Protein 7N88 (pdb70)

Structure (mmCIF, N/CA/C/O backbone):
data_7N88
#
_entry.id   7N88
#
_cell.length_a   1.00
_cell.length_b   1.00
_cell.length_c   1.00
_cell.angle_alpha   90.00
_cell.angle_beta   90.00
_cell.angle_gamma   90.00
#
_symmetry.space_group_name_H-M   'P 1'
#
loop_
_entity.id
_entity.type
_entity.pdbx_description
1 polymer 'Lactoferrin-binding protein B'
2 polymer Lactotransferrin
3 non-polymer 'FE (III) ION'
4 non-polymer 'BICARBONATE ION'
#
loop_
_atom_site.group_PDB
_atom_site.id
_atom_site.type_symbol
_atom_site.label_atom_id
_atom_site.label_alt_id
_atom_site.label_comp_id
_atom_site.label_asym_id
_atom_site.label_entity_id
_atom_site.label_seq_id
_atom_site.pdbx_PDB_ins_code
_atom_site.Cartn_x
_atom_site.Cartn_y
_atom_site.Cartn_z
_atom_site.occupancy
_atom_site.B_iso_or_equiv
_atom_site.auth_seq_id
_atom_site.auth_comp_id
_atom_site.auth_asym_id
_atom_site.auth_atom_id
_atom_site.pdbx_PDB_model_num
ATOM 1 N N . VAL A 1 45 ? 142.532 163.372 175.758 1.00 52.07 42 VAL A N 1
ATOM 2 C CA . VAL A 1 45 ? 141.992 162.307 174.926 1.00 52.07 42 VAL A CA 1
ATOM 3 C C . VAL A 1 45 ? 140.704 161.783 175.541 1.00 52.07 42 VAL A C 1
ATOM 4 O O . VAL A 1 45 ? 140.126 160.798 175.082 1.00 52.07 42 VAL A O 1
ATOM 8 N N . ASN A 1 46 ? 140.257 162.457 176.592 1.00 62.29 43 ASN A N 1
ATOM 9 C CA . ASN A 1 46 ? 139.010 162.138 177.271 1.00 62.29 43 ASN A CA 1
ATOM 10 C C . ASN A 1 46 ? 138.133 163.381 177.368 1.00 62.29 43 ASN A C 1
ATOM 11 O O . ASN A 1 46 ? 137.601 163.727 178.424 1.00 62.29 43 ASN A O 1
ATOM 16 N N . ARG A 1 47 ? 137.989 164.081 176.238 1.00 58.27 44 ARG A N 1
ATOM 17 C CA . ARG A 1 47 ? 136.987 165.127 176.085 1.00 58.27 44 ARG A CA 1
ATOM 18 C C . ARG A 1 47 ? 135.775 164.509 175.394 1.00 58.27 44 ARG A C 1
ATOM 19 O O . ARG A 1 47 ? 135.719 164.451 174.160 1.00 58.27 44 ARG A O 1
ATOM 27 N N . PRO A 1 48 ? 134.789 164.047 176.155 1.00 44.57 45 PRO A N 1
ATOM 28 C CA . PRO A 1 48 ? 133.760 163.169 175.590 1.00 44.57 45 PRO A CA 1
ATOM 29 C C . PRO A 1 48 ? 132.848 163.894 174.614 1.00 44.57 45 PRO A C 1
ATOM 30 O O . PRO A 1 48 ? 132.780 165.124 174.576 1.00 44.57 45 PRO A O 1
ATOM 34 N N . ALA A 1 49 ? 132.130 163.101 173.820 1.00 34.05 46 ALA A N 1
ATOM 35 C CA . ALA A 1 49 ? 131.238 163.642 172.801 1.00 34.05 46 ALA A CA 1
ATOM 36 C C . ALA A 1 49 ? 130.239 162.571 172.372 1.00 34.05 46 ALA A C 1
ATOM 37 O O . ALA A 1 49 ? 130.134 161.504 172.985 1.00 34.05 46 ALA A O 1
ATOM 39 N N . VAL A 1 50 ? 129.510 162.867 171.302 1.00 32.91 47 VAL A N 1
ATOM 40 C CA . VAL A 1 50 ? 128.371 162.057 170.899 1.00 32.91 47 VAL A CA 1
ATOM 41 C C . VAL A 1 50 ? 128.791 160.837 170.095 1.00 32.91 47 VAL A C 1
ATOM 42 O O . VAL A 1 50 ? 128.124 159.802 170.151 1.00 32.91 47 VAL A O 1
ATOM 46 N N . GLY A 1 51 ? 129.887 160.921 169.357 1.00 25.24 48 GLY A N 1
ATOM 47 C CA . GLY A 1 51 ? 130.273 159.792 168.542 1.00 25.24 48 GLY A CA 1
ATOM 48 C C . GLY A 1 51 ? 131.678 159.892 168.004 1.00 25.24 48 GLY A C 1
ATOM 49 O O . GLY A 1 51 ? 132.065 160.913 167.431 1.00 25.24 48 GLY A O 1
ATOM 50 N N . ALA A 1 52 ? 132.444 158.824 168.169 1.00 14.03 49 ALA A N 1
ATOM 51 C CA . ALA A 1 52 ? 133.819 158.794 167.705 1.00 14.03 49 ALA A CA 1
ATOM 52 C C . ALA A 1 52 ? 134.001 157.688 166.683 1.00 14.03 49 ALA A C 1
ATOM 53 O O . ALA A 1 52 ? 133.148 156.813 166.514 1.00 14.03 49 ALA A O 1
ATOM 55 N N . ALA A 1 53 ? 135.142 157.739 166.011 1.00 12.60 50 ALA A N 1
ATOM 56 C CA . ALA A 1 53 ? 135.486 156.740 165.018 1.00 12.60 50 ALA A CA 1
ATOM 57 C C . ALA A 1 53 ? 136.962 156.823 164.678 1.00 12.60 50 ALA A C 1
ATOM 58 O O . ALA A 1 53 ? 137.454 157.877 164.276 1.00 12.60 50 ALA A O 1
ATOM 60 N N . MET A 1 54 ? 137.671 155.725 164.821 1.00 14.49 51 MET A N 1
ATOM 61 C CA . MET A 1 54 ? 139.048 155.688 164.376 1.00 14.49 51 MET A CA 1
ATOM 62 C C . MET A 1 54 ? 139.098 155.090 162.984 1.00 14.49 51 MET A C 1
ATOM 63 O O . MET A 1 54 ? 138.298 154.215 162.639 1.00 14.49 51 MET A O 1
ATOM 68 N N . ARG A 1 55 ? 140.041 155.573 162.182 1.00 16.71 52 ARG A N 1
ATOM 69 C CA . ARG A 1 55 ? 140.215 155.122 160.812 1.00 16.71 52 ARG A CA 1
ATOM 70 C C . ARG A 1 55 ? 141.356 154.127 160.746 1.00 16.71 52 ARG A C 1
ATOM 71 O O . ARG A 1 55 ? 142.370 154.291 161.427 1.00 16.71 52 ARG A O 1
ATOM 79 N N . LEU A 1 56 ? 141.184 153.107 159.908 1.00 12.94 53 LEU A N 1
ATOM 80 C CA . LEU A 1 56 ? 142.110 151.986 159.835 1.00 12.94 53 LEU A CA 1
ATOM 81 C C . LEU A 1 56 ? 143.516 152.496 159.574 1.00 12.94 53 LEU A C 1
ATOM 82 O O . LEU A 1 56 ? 143.697 153.629 159.124 1.00 12.94 53 LEU A O 1
ATOM 87 N N . LEU A 1 57 ? 144.518 151.683 159.860 1.00 13.74 54 LEU A N 1
ATOM 88 C CA . LEU A 1 57 ? 145.889 152.155 159.957 1.00 13.74 54 LEU A CA 1
ATOM 89 C C . LEU A 1 57 ? 146.714 151.523 158.847 1.00 13.74 54 LEU A C 1
ATOM 90 O O . LEU A 1 57 ? 147.367 150.504 159.059 1.00 13.74 54 LEU A O 1
ATOM 95 N N . ARG A 1 58 ? 146.714 152.150 157.673 1.00 14.86 55 ARG A N 1
ATOM 96 C CA . ARG A 1 58 ? 147.381 151.582 156.510 1.00 14.86 55 ARG A CA 1
ATOM 97 C C . ARG A 1 58 ? 148.867 151.891 156.570 1.00 14.86 55 ARG A C 1
ATOM 98 O O . ARG A 1 58 ? 149.263 153.058 156.603 1.00 14.86 55 ARG A O 1
ATOM 106 N N . ARG A 1 59 ? 149.684 150.852 156.574 1.00 12.73 56 ARG A N 1
ATOM 107 C CA . ARG A 1 59 ? 151.110 150.976 156.814 1.00 12.73 56 ARG A CA 1
ATOM 108 C C . ARG A 1 59 ? 151.875 151.014 155.496 1.00 12.73 56 ARG A C 1
ATOM 109 O O . ARG A 1 59 ? 151.572 150.260 154.569 1.00 12.73 56 ARG A O 1
ATOM 117 N N . ASN A 1 60 ? 152.883 151.889 155.427 1.00 15.41 57 ASN A N 1
ATOM 118 C CA . ASN A 1 60 ? 153.664 152.145 154.219 1.00 15.41 57 ASN A CA 1
ATOM 119 C C . ASN A 1 60 ? 154.604 150.985 153.926 1.00 15.41 57 ASN A C 1
ATOM 120 O O . ASN A 1 60 ? 155.732 150.952 154.422 1.00 15.41 57 ASN A O 1
ATOM 125 N N . THR A 1 61 ? 154.169 150.059 153.079 1.00 16.83 58 THR A N 1
ATOM 126 C CA . THR A 1 61 ? 154.882 148.813 152.804 1.00 16.83 58 THR A CA 1
ATOM 127 C C . THR A 1 61 ? 155.587 148.809 151.457 1.00 16.83 58 THR A C 1
ATOM 128 O O . THR A 1 61 ? 155.582 147.790 150.762 1.00 16.83 58 THR A O 1
ATOM 132 N N . ALA A 1 62 ? 156.195 149.918 151.053 1.00 17.84 59 ALA A N 1
ATOM 133 C CA . ALA A 1 62 ? 156.870 150.021 149.764 1.00 17.84 59 ALA A CA 1
ATOM 134 C C . ALA A 1 62 ? 158.367 149.968 150.004 1.00 17.84 59 ALA A C 1
ATOM 135 O O . ALA A 1 62 ? 158.938 150.887 150.594 1.00 17.84 59 ALA A O 1
ATOM 137 N N . PHE A 1 63 ? 159.003 148.899 149.537 1.00 24.97 60 PHE A N 1
ATOM 138 C CA . PHE A 1 63 ? 160.405 148.683 149.863 1.00 24.97 60 PHE A CA 1
ATOM 139 C C . PHE A 1 63 ? 161.279 149.805 149.331 1.00 24.97 60 PHE A C 1
ATOM 140 O O . PHE A 1 63 ? 161.909 150.530 150.104 1.00 24.97 60 PHE A O 1
ATOM 148 N N . HIS A 1 64 ? 161.325 149.963 148.012 1.00 31.58 61 HIS A N 1
ATOM 149 C CA . HIS A 1 64 ? 162.377 150.751 147.389 1.00 31.58 61 HIS A CA 1
ATOM 150 C C . HIS A 1 64 ? 162.379 152.174 147.918 1.00 31.58 61 HIS A C 1
ATOM 151 O O . HIS A 1 64 ? 161.334 152.739 148.246 1.00 31.58 61 HIS A O 1
ATOM 158 N N . ARG A 1 65 ? 163.575 152.747 148.008 1.00 47.38 62 ARG A N 1
ATOM 159 C CA . ARG A 1 65 ? 163.757 154.057 148.613 1.00 47.38 62 ARG A CA 1
ATOM 160 C C . ARG A 1 65 ? 162.942 155.113 147.864 1.00 47.38 62 ARG A C 1
ATOM 161 O O . ARG A 1 65 ? 162.536 154.926 146.717 1.00 47.38 62 ARG A O 1
ATOM 169 N N . GLU A 1 66 ? 162.673 156.227 148.548 1.00 46.84 63 GLU A N 1
ATOM 170 C CA . GLU A 1 66 ? 162.038 157.363 147.895 1.00 46.84 63 GLU A CA 1
ATOM 171 C C . GLU A 1 66 ? 162.769 157.714 146.607 1.00 46.84 63 GLU A C 1
ATOM 172 O O . GLU A 1 66 ? 162.204 157.641 145.513 1.00 46.84 63 GLU A O 1
ATOM 178 N N . ASP A 1 67 ? 164.042 158.082 146.728 1.00 54.05 64 ASP A N 1
ATOM 179 C CA . ASP A 1 67 ? 164.951 158.251 145.592 1.00 54.05 64 ASP A CA 1
ATOM 180 C C . ASP A 1 67 ? 166.278 157.619 146.010 1.00 54.05 64 ASP A C 1
ATOM 181 O O . ASP A 1 67 ? 167.149 158.283 146.578 1.00 54.05 64 ASP A O 1
ATOM 186 N N . GLY A 1 68 ? 166.424 156.334 145.718 1.00 54.43 65 GLY A N 1
ATOM 187 C CA . GLY A 1 68 ? 167.597 155.593 146.127 1.00 54.43 65 GLY A CA 1
ATOM 188 C C . GLY A 1 68 ? 167.387 154.116 145.898 1.00 54.43 65 GLY A C 1
ATOM 189 O O . GLY A 1 68 ? 166.908 153.724 144.830 1.00 54.43 65 GLY A O 1
ATOM 190 N N . THR A 1 69 ? 167.727 153.276 146.894 1.00 54.17 66 THR A N 1
ATOM 191 C CA . THR A 1 69 ? 167.573 151.822 146.776 1.00 54.17 66 THR A CA 1
ATOM 192 C C . THR A 1 69 ? 167.166 151.225 148.126 1.00 54.17 66 THR A C 1
ATOM 193 O O . THR A 1 69 ? 168.012 150.996 148.991 1.00 54.17 66 THR A O 1
ATOM 197 N N . ALA A 1 70 ? 165.864 150.970 148.295 1.00 49.72 67 ALA A N 1
ATOM 198 C CA . ALA A 1 70 ? 165.436 149.877 149.164 1.00 49.72 67 ALA A CA 1
ATOM 199 C C . ALA A 1 70 ? 165.946 149.987 150.591 1.00 49.72 67 ALA A C 1
ATOM 200 O O . ALA A 1 70 ? 166.889 149.270 150.937 1.00 49.72 67 ALA A O 1
ATOM 202 N N . ILE A 1 71 ? 165.343 150.851 151.408 1.00 48.59 68 ILE A N 1
ATOM 203 C CA . ILE A 1 71 ? 165.926 151.412 152.629 1.00 48.59 68 ILE A CA 1
ATOM 204 C C . ILE A 1 71 ? 166.911 150.433 153.253 1.00 48.59 68 ILE A C 1
ATOM 205 O O . ILE A 1 71 ? 166.523 149.320 153.626 1.00 48.59 68 ILE A O 1
ATOM 210 N N . PRO A 1 72 ? 168.186 150.836 153.428 1.00 56.37 69 PRO A N 1
ATOM 211 C CA . PRO A 1 72 ? 169.321 149.940 153.143 1.00 56.37 69 PRO A CA 1
ATOM 212 C C . PRO A 1 72 ? 169.199 148.488 153.572 1.00 56.37 69 PRO A C 1
ATOM 213 O O . PRO A 1 72 ? 169.275 147.594 152.724 1.00 56.37 69 PRO A O 1
ATOM 217 N N . ASP A 1 73 ? 169.015 148.218 154.856 1.00 47.87 70 ASP A N 1
ATOM 218 C CA . ASP A 1 73 ? 168.818 146.842 155.273 1.00 47.87 70 ASP A CA 1
ATOM 219 C C . ASP A 1 73 ? 167.365 146.470 155.042 1.00 47.87 70 ASP A C 1
ATOM 220 O O . ASP A 1 73 ? 166.466 147.279 155.278 1.00 47.87 70 ASP A O 1
ATOM 225 N N . SER A 1 74 ? 167.136 145.237 154.592 1.00 34.22 71 SER A N 1
ATOM 226 C CA . SER A 1 74 ? 165.838 144.881 154.034 1.00 34.22 71 SER A CA 1
ATOM 227 C C . SER A 1 74 ? 164.721 145.174 155.018 1.00 34.22 71 SER A C 1
ATOM 228 O O . SER A 1 74 ? 164.537 144.451 155.998 1.00 34.22 71 SER A O 1
ATOM 231 N N . LYS A 1 75 ? 163.956 146.221 154.731 1.00 26.97 72 LYS A N 1
ATOM 232 C CA . LYS A 1 75 ? 162.883 146.683 155.598 1.00 26.97 72 LYS A CA 1
ATOM 233 C C . LYS A 1 75 ? 161.805 147.257 154.689 1.00 26.97 72 LYS A C 1
ATOM 234 O O . LYS A 1 75 ? 161.849 147.134 153.461 1.00 26.97 72 LYS A O 1
ATOM 240 N N . GLN A 1 76 ? 160.817 147.902 155.288 1.00 16.75 73 GLN A N 1
ATOM 241 C CA . GLN A 1 76 ? 159.910 148.747 154.531 1.00 16.75 73 GLN A CA 1
ATOM 242 C C . GLN A 1 76 ? 160.107 150.161 155.029 1.00 16.75 73 GLN A C 1
ATOM 243 O O . GLN A 1 76 ? 161.001 150.412 155.838 1.00 16.75 73 GLN A O 1
ATOM 249 N N . ALA A 1 77 ? 159.289 151.092 154.574 1.00 21.65 74 ALA A N 1
ATOM 250 C CA . ALA A 1 77 ? 159.477 152.447 155.048 1.00 21.65 74 ALA A CA 1
ATOM 251 C C . ALA A 1 77 ? 158.963 152.580 156.475 1.00 21.65 74 ALA A C 1
ATOM 252 O O . ALA A 1 77 ? 159.752 152.809 157.394 1.00 21.65 74 ALA A O 1
ATOM 254 N N . GLU A 1 78 ? 157.658 152.397 156.682 1.00 18.72 75 GLU A N 1
ATOM 255 C CA . GLU A 1 78 ? 157.069 152.519 158.012 1.00 18.72 75 GLU A CA 1
ATOM 256 C C . GLU A 1 78 ? 156.866 151.156 158.648 1.00 18.72 75 GLU A C 1
ATOM 257 O O . GLU A 1 78 ? 155.804 150.557 158.496 1.00 18.72 75 GLU A O 1
ATOM 263 N N . GLU A 1 79 ? 157.854 150.663 159.386 1.00 17.78 76 GLU A N 1
ATOM 264 C CA . GLU A 1 79 ? 157.819 149.301 159.896 1.00 17.78 76 GLU A CA 1
ATOM 265 C C . GLU A 1 79 ? 157.114 149.193 161.237 1.00 17.78 76 GLU A C 1
ATOM 266 O O . GLU A 1 79 ? 157.375 148.257 161.999 1.00 17.78 76 GLU A O 1
ATOM 272 N N . LYS A 1 80 ? 156.237 150.140 161.546 1.00 12.67 77 LYS A N 1
ATOM 273 C CA . LYS A 1 80 ? 155.377 150.142 162.719 1.00 12.67 77 LYS A CA 1
ATOM 274 C C . LYS A 1 80 ? 154.485 151.359 162.588 1.00 12.67 77 LYS A C 1
ATOM 275 O O . LYS A 1 80 ? 154.839 152.327 161.917 1.00 12.67 77 LYS A O 1
ATOM 281 N N . LEU A 1 81 ? 153.324 151.306 163.218 1.00 9.93 78 LEU A N 1
ATOM 282 C CA . LEU A 1 81 ? 152.498 152.500 163.279 1.00 9.93 78 LEU A CA 1
ATOM 283 C C . LEU A 1 81 ? 151.596 152.380 164.494 1.00 9.93 78 LEU A C 1
ATOM 284 O O . LEU A 1 81 ? 150.708 151.530 164.518 1.00 9.93 78 LEU A O 1
ATOM 289 N N . SER A 1 82 ? 151.842 153.198 165.504 1.00 9.18 79 SER A N 1
ATOM 290 C CA . SER A 1 82 ? 150.874 153.367 166.570 1.00 9.18 79 SER A CA 1
ATOM 291 C C . SER A 1 82 ? 149.910 154.485 166.195 1.00 9.18 79 SER A C 1
ATOM 292 O O . SER A 1 82 ? 150.112 155.215 165.227 1.00 9.18 79 SER A O 1
ATOM 295 N N . PHE A 1 83 ? 148.848 154.619 166.968 1.00 16.54 80 PHE A N 1
ATOM 296 C CA . PHE A 1 83 ? 147.830 155.610 166.659 1.00 16.54 80 PHE A CA 1
ATOM 297 C C . PHE A 1 83 ? 148.339 157.008 166.995 1.00 16.54 80 PHE A C 1
ATOM 298 O O . PHE A 1 83 ? 149.489 157.213 167.388 1.00 16.54 80 PHE A O 1
ATOM 306 N N . LYS A 1 84 ? 147.463 157.992 166.836 1.00 30.13 81 LYS A N 1
ATOM 307 C CA . LYS A 1 84 ? 147.741 159.376 167.196 1.00 30.13 81 LYS A CA 1
ATOM 308 C C . LYS A 1 84 ? 146.481 159.922 167.857 1.00 30.13 81 LYS A C 1
ATOM 309 O O . LYS A 1 84 ? 145.585 159.171 168.254 1.00 30.13 81 LYS A O 1
ATOM 315 N N . GLU A 1 85 ? 146.404 161.239 168.015 1.00 32.36 82 GLU A N 1
ATOM 316 C CA . GLU A 1 85 ? 145.253 161.811 168.699 1.00 32.36 82 GLU A CA 1
ATOM 317 C C . GLU A 1 85 ? 144.678 162.997 167.940 1.00 32.36 82 GLU A C 1
ATOM 318 O O . GLU A 1 85 ? 144.066 163.886 168.540 1.00 32.36 82 GLU A O 1
ATOM 324 N N . GLY A 1 86 ? 144.874 163.028 166.627 1.00 26.05 83 GLY A N 1
ATOM 325 C CA . GLY A 1 86 ? 144.145 163.932 165.764 1.00 26.05 83 GLY A CA 1
ATOM 326 C C . GLY A 1 86 ? 143.256 163.122 164.848 1.00 26.05 83 GLY A C 1
ATOM 327 O O . GLY A 1 86 ? 142.998 163.500 163.702 1.00 26.05 83 GLY A O 1
ATOM 328 N N . ASP A 1 87 ? 142.779 161.995 165.363 1.00 23.32 84 ASP A N 1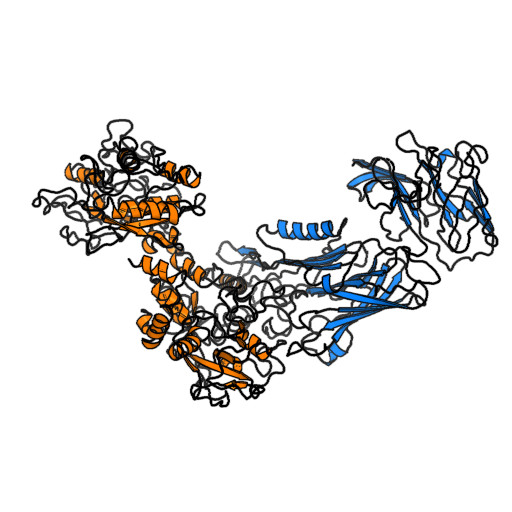
ATOM 329 C CA . ASP A 1 87 ? 142.067 161.007 164.568 1.00 23.32 84 ASP A CA 1
ATOM 330 C C . ASP A 1 87 ? 140.695 160.656 165.100 1.00 23.32 84 ASP A C 1
ATOM 331 O O . ASP A 1 87 ? 139.880 160.127 164.336 1.00 23.32 84 ASP A O 1
ATOM 336 N N . VAL A 1 88 ? 140.402 160.926 166.363 1.00 20.33 85 VAL A N 1
ATOM 337 C CA . VAL A 1 88 ? 139.084 160.609 166.875 1.00 20.33 85 VAL A CA 1
ATOM 338 C C . VAL A 1 88 ? 138.109 161.513 166.139 1.00 20.33 85 VAL A C 1
ATOM 339 O O . VAL A 1 88 ? 138.019 162.714 166.398 1.00 20.33 85 VAL A O 1
ATOM 343 N N . LEU A 1 89 ? 137.385 160.930 165.193 1.00 20.47 86 LEU A N 1
ATOM 344 C CA . LEU A 1 89 ? 136.637 161.697 164.203 1.00 20.47 86 LEU A CA 1
ATOM 345 C C . LEU A 1 89 ? 135.243 161.970 164.751 1.00 20.47 86 LEU A C 1
ATOM 346 O O . LEU A 1 89 ? 134.268 161.296 164.420 1.00 20.47 86 LEU A O 1
ATOM 351 N N . PHE A 1 90 ? 135.159 162.978 165.619 1.00 28.10 87 PHE A N 1
ATOM 352 C CA . PHE A 1 90 ? 133.899 163.311 166.272 1.00 28.10 87 PHE A CA 1
ATOM 353 C C . PHE A 1 90 ? 132.789 163.464 165.245 1.00 28.10 87 PHE A C 1
ATOM 354 O O . PHE A 1 90 ? 133.011 163.927 164.125 1.00 28.10 87 PHE A O 1
ATOM 362 N N . LEU A 1 91 ? 131.588 163.071 165.628 1.00 38.98 88 LEU A N 1
ATOM 363 C CA . LEU A 1 91 ? 130.448 163.071 164.727 1.00 38.98 88 LEU A CA 1
ATOM 364 C C . LEU A 1 91 ? 129.326 163.907 165.327 1.00 38.98 88 LEU A C 1
ATOM 365 O O . LEU A 1 91 ? 129.430 164.407 166.447 1.00 38.98 88 LEU A O 1
ATOM 370 N N . TYR A 1 92 ? 128.240 164.056 164.571 1.00 60.78 89 TYR A N 1
ATOM 371 C CA . TYR A 1 92 ? 127.124 164.872 165.029 1.00 60.78 89 TYR A CA 1
ATOM 372 C C . TYR A 1 92 ? 125.878 164.564 164.211 1.00 60.78 89 TYR A C 1
ATOM 373 O O . TYR A 1 92 ? 125.960 164.229 163.027 1.00 60.78 89 TYR A O 1
ATOM 382 N N . GLY A 1 93 ? 124.726 164.692 164.861 1.00 65.25 90 GLY A N 1
ATOM 383 C CA . GLY A 1 93 ? 123.452 164.548 164.188 1.00 65.25 90 GLY A CA 1
ATOM 384 C C . GLY A 1 93 ? 122.741 163.248 164.489 1.00 65.25 90 GLY A C 1
ATOM 385 O O . GLY A 1 93 ? 122.739 162.776 165.630 1.00 65.25 90 GLY A O 1
ATOM 386 N N . SER A 1 94 ? 122.121 162.668 163.469 1.00 71.00 91 SER A N 1
ATOM 387 C CA . SER A 1 94 ? 121.479 161.371 163.586 1.00 71.00 91 SER A CA 1
ATOM 388 C C . SER A 1 94 ? 122.497 160.265 163.356 1.00 71.00 91 SER A C 1
ATOM 389 O O . SER A 1 94 ? 123.469 160.437 162.616 1.00 71.00 91 SER A O 1
ATOM 392 N N . LYS A 1 95 ? 122.265 159.124 164.008 1.00 60.57 92 LYS A N 1
ATOM 393 C CA . LYS A 1 95 ? 123.124 157.960 163.816 1.00 60.57 92 LYS A CA 1
ATOM 394 C C . LYS A 1 95 ? 123.347 157.678 162.337 1.00 60.57 92 LYS A C 1
ATOM 395 O O . LYS A 1 95 ? 124.474 157.418 161.902 1.00 60.57 92 LYS A O 1
ATOM 401 N N . GLY A 1 96 ? 122.271 157.724 161.550 1.00 62.41 93 GLY A N 1
ATOM 402 C CA . GLY A 1 96 ? 122.412 157.558 160.116 1.00 62.41 93 GLY A CA 1
ATOM 403 C C . GLY A 1 96 ? 123.326 158.599 159.502 1.00 62.41 93 GLY A C 1
ATOM 404 O O . GLY A 1 96 ? 124.111 158.295 158.606 1.00 62.41 93 GLY A O 1
ATOM 405 N N . ASN A 1 97 ? 123.259 159.835 159.999 1.00 62.35 94 ASN A N 1
ATOM 406 C CA . ASN A 1 97 ? 124.130 160.882 159.476 1.00 62.35 94 ASN A CA 1
ATOM 407 C C . ASN A 1 97 ? 125.588 160.631 159.845 1.00 62.35 94 ASN A C 1
ATOM 408 O O . ASN A 1 97 ? 126.483 160.892 159.038 1.00 62.35 94 ASN A O 1
ATOM 413 N N . LYS A 1 98 ? 125.845 160.111 161.043 1.00 51.95 95 LYS A N 1
ATOM 414 C CA . LYS A 1 98 ? 127.212 159.773 161.428 1.00 51.95 95 LYS A CA 1
ATOM 415 C C . LYS A 1 98 ? 127.762 158.655 160.550 1.00 51.95 95 LYS A C 1
ATOM 416 O O . LYS A 1 98 ? 128.869 158.754 159.988 1.00 51.95 95 LYS A O 1
ATOM 422 N N . LEU A 1 99 ? 127.005 157.566 160.451 1.00 48.33 96 LEU A N 1
ATOM 423 C CA . LEU A 1 99 ? 127.379 156.480 159.564 1.00 48.33 96 LEU A CA 1
ATOM 424 C C . LEU A 1 99 ? 127.623 156.992 158.155 1.00 48.33 96 LEU A C 1
ATOM 425 O O . LEU A 1 99 ? 128.583 156.582 157.494 1.00 48.33 96 LEU A O 1
ATOM 430 N N . GLN A 1 100 ? 126.776 157.911 157.687 1.00 51.40 97 GLN A N 1
ATOM 431 C CA . GLN A 1 100 ? 126.902 158.413 156.328 1.00 51.40 97 GLN A CA 1
ATOM 432 C C . GLN A 1 100 ? 128.112 159.319 156.173 1.00 51.40 97 GLN A C 1
ATOM 433 O O . GLN A 1 100 ? 128.687 159.393 155.087 1.00 51.40 97 GLN A O 1
ATOM 439 N N . GLN A 1 101 ? 128.522 160.006 157.237 1.00 47.31 98 GLN A N 1
ATOM 440 C CA . GLN A 1 101 ? 129.764 160.766 157.174 1.00 47.31 98 GLN A CA 1
ATOM 441 C C . GLN A 1 101 ? 130.955 159.835 156.990 1.00 47.31 98 GLN A C 1
ATOM 442 O O . GLN A 1 101 ? 131.838 160.087 156.159 1.00 47.31 98 GLN A O 1
ATOM 448 N N . LEU A 1 102 ? 130.990 158.741 157.751 1.00 36.05 99 LEU A N 1
ATOM 449 C CA . LEU A 1 102 ? 132.045 157.751 157.529 1.00 36.05 99 LEU A CA 1
ATOM 450 C C . LEU A 1 102 ? 131.993 157.216 156.102 1.00 36.05 99 LEU A C 1
ATOM 451 O O . LEU A 1 102 ? 133.020 157.134 155.405 1.00 36.05 99 LEU A O 1
ATOM 456 N N . LYS A 1 103 ? 130.796 156.824 155.665 1.00 44.23 100 LYS A N 1
ATOM 457 C CA . LYS A 1 103 ? 130.606 156.312 154.317 1.00 44.23 100 LYS A CA 1
ATOM 458 C C . LYS A 1 103 ? 131.141 157.288 153.282 1.00 44.23 100 LYS A C 1
ATOM 459 O O . LYS A 1 103 ? 131.851 156.900 152.351 1.00 44.23 100 LYS A O 1
ATOM 465 N N . SER A 1 104 ? 130.803 158.565 153.432 1.00 48.81 101 SER A N 1
ATOM 466 C CA . SER A 1 104 ? 131.220 159.574 152.475 1.00 48.81 101 SER A CA 1
ATOM 467 C C . SER A 1 104 ? 132.716 159.828 152.522 1.00 48.81 101 SER A C 1
ATOM 468 O O . SER A 1 104 ? 133.290 160.206 151.503 1.00 48.81 101 SER A O 1
ATOM 471 N N . GLU A 1 105 ? 133.372 159.609 153.661 1.00 44.47 102 GLU A N 1
ATOM 472 C CA . GLU A 1 105 ? 134.829 159.707 153.664 1.00 44.47 102 GLU A CA 1
ATOM 473 C C . GLU A 1 105 ? 135.447 158.581 152.846 1.00 44.47 102 GLU A C 1
ATOM 474 O O . GLU A 1 105 ? 136.330 158.811 152.001 1.00 44.47 102 GLU A O 1
ATOM 480 N N . ILE A 1 106 ? 134.974 157.355 153.062 1.00 38.75 103 ILE A N 1
ATOM 481 C CA . ILE A 1 106 ? 135.493 156.249 152.261 1.00 38.75 103 ILE A CA 1
ATOM 482 C C . ILE A 1 106 ? 135.186 156.479 150.786 1.00 38.75 103 ILE A C 1
ATOM 483 O O . ILE A 1 106 ? 135.995 156.154 149.910 1.00 38.75 103 ILE A O 1
ATOM 488 N N . HIS A 1 107 ? 134.018 157.056 150.490 1.00 47.13 104 HIS A N 1
ATOM 489 C CA . HIS A 1 107 ? 133.662 157.378 149.110 1.00 47.13 104 HIS A CA 1
ATOM 490 C C . HIS A 1 107 ? 134.619 158.408 148.526 1.00 47.13 104 HIS A C 1
ATOM 491 O O . HIS A 1 107 ? 135.083 158.268 147.389 1.00 47.13 104 HIS A O 1
ATOM 498 N N . LYS A 1 108 ? 134.912 159.465 149.290 1.00 43.98 105 LYS A N 1
ATOM 499 C CA . LYS A 1 108 ? 135.878 160.468 148.861 1.00 43.98 105 LYS A CA 1
ATOM 500 C C . LYS A 1 108 ? 137.212 159.839 148.510 1.00 43.98 105 LYS A C 1
ATOM 501 O O . LYS A 1 108 ? 137.899 160.313 147.599 1.00 43.98 105 LYS A O 1
ATOM 507 N N . ARG A 1 109 ? 137.607 158.785 149.221 1.00 43.27 106 ARG A N 1
ATOM 508 C CA . ARG A 1 109 ? 138.751 158.015 148.747 1.00 43.27 106 ARG A CA 1
ATOM 509 C C . ARG A 1 109 ? 138.472 157.414 147.374 1.00 43.27 106 ARG A C 1
ATOM 510 O O . ARG A 1 109 ? 139.177 157.699 146.401 1.00 43.27 106 ARG A O 1
ATOM 518 N N . ASP A 1 110 ? 137.441 156.576 147.280 1.00 52.61 107 ASP A N 1
ATOM 519 C CA . ASP A 1 110 ? 137.132 155.848 146.057 1.00 52.61 107 ASP A CA 1
ATOM 520 C C . ASP A 1 110 ? 135.628 155.619 145.998 1.00 52.61 107 ASP A C 1
ATOM 521 O O . ASP A 1 110 ? 134.968 155.501 147.032 1.00 52.61 107 ASP A O 1
ATOM 526 N N . SER A 1 111 ? 135.090 155.545 144.781 1.00 65.14 108 SER A N 1
ATOM 527 C CA . SER A 1 111 ? 133.645 155.590 144.590 1.00 65.14 108 SER A CA 1
ATOM 528 C C . SER A 1 111 ? 133.030 154.307 144.054 1.00 65.14 108 SER A C 1
ATOM 529 O O . SER A 1 111 ? 131.807 154.167 144.096 1.00 65.14 108 SER A O 1
ATOM 532 N N . ASP A 1 112 ? 133.830 153.370 143.545 1.00 66.11 109 ASP A N 1
ATOM 533 C CA . ASP A 1 112 ? 133.260 152.130 143.027 1.00 66.11 109 ASP A CA 1
ATOM 534 C C . ASP A 1 112 ? 133.088 151.082 144.119 1.00 66.11 109 ASP A C 1
ATOM 535 O O . ASP A 1 112 ? 132.259 150.177 143.979 1.00 66.11 109 ASP A O 1
ATOM 540 N N . VAL A 1 113 ? 133.865 151.184 145.202 1.00 48.28 110 VAL A N 1
ATOM 541 C CA . VAL A 1 113 ? 133.921 150.126 146.205 1.00 48.28 110 VAL A CA 1
ATOM 542 C C . VAL A 1 113 ? 132.579 149.972 146.922 1.00 48.28 110 VAL A C 1
ATOM 543 O O . VAL A 1 113 ? 131.709 150.850 146.879 1.00 48.28 110 VAL A O 1
ATOM 547 N N . GLU A 1 114 ? 132.415 148.827 147.582 1.00 39.68 111 GLU A N 1
ATOM 548 C CA . GLU A 1 114 ? 131.260 148.560 148.425 1.00 39.68 111 GLU A CA 1
ATOM 549 C C . GLU A 1 114 ? 131.691 148.466 149.884 1.00 39.68 111 GLU A C 1
ATOM 550 O O . GLU A 1 114 ? 132.775 147.968 150.199 1.00 39.68 111 GLU A O 1
ATOM 556 N N . ILE A 1 115 ? 130.825 148.934 150.774 1.00 28.88 112 ILE A N 1
ATOM 557 C CA . ILE A 1 115 ? 131.113 148.995 152.201 1.00 28.88 112 ILE A CA 1
ATOM 558 C C . ILE A 1 115 ? 130.440 147.815 152.893 1.00 28.88 112 ILE A C 1
ATOM 559 O O . ILE A 1 115 ? 129.229 147.605 152.750 1.00 28.88 112 ILE A O 1
ATOM 564 N N . ARG A 1 116 ? 131.223 147.038 153.640 1.00 19.84 113 ARG A N 1
ATOM 565 C CA . ARG A 1 116 ? 130.693 145.946 154.452 1.00 19.84 113 ARG A CA 1
ATOM 566 C C . ARG A 1 116 ? 130.366 146.507 155.827 1.00 19.84 113 ARG A C 1
ATOM 567 O O . ARG A 1 116 ? 131.256 146.718 156.649 1.00 19.84 113 ARG A O 1
ATOM 575 N N . THR A 1 117 ? 129.085 146.730 156.088 1.00 18.06 114 THR A N 1
ATOM 576 C CA . THR A 1 117 ? 128.672 147.453 157.280 1.00 18.06 114 THR A CA 1
ATOM 577 C C . THR A 1 117 ? 128.703 146.510 158.476 1.00 18.06 114 THR A C 1
ATOM 578 O O . THR A 1 117 ? 129.264 145.417 158.386 1.00 18.06 114 THR A O 1
ATOM 582 N N . SER A 1 118 ? 128.128 146.927 159.603 1.00 18.86 115 SER A N 1
ATOM 583 C CA . SER A 1 118 ? 128.121 146.165 160.844 1.00 18.86 115 SER A CA 1
ATOM 584 C C . SER A 1 118 ? 126.800 145.490 161.151 1.00 18.86 115 SER A C 1
ATOM 585 O O . SER A 1 118 ? 126.789 144.493 161.879 1.00 18.86 115 SER A O 1
ATOM 588 N N . GLU A 1 119 ? 125.698 146.006 160.612 1.00 29.83 116 GLU A N 1
ATOM 589 C CA . GLU A 1 119 ? 124.346 145.572 160.947 1.00 29.83 116 GLU A CA 1
ATOM 590 C C . GLU A 1 119 ? 124.230 144.072 161.181 1.00 29.83 116 GLU A C 1
ATOM 591 O O . GLU A 1 119 ? 123.655 143.638 162.186 1.00 29.83 116 GLU A O 1
ATOM 597 N N . LYS A 1 120 ? 124.813 143.278 160.286 1.00 36.96 117 LYS A N 1
ATOM 598 C CA . LYS A 1 120 ? 124.571 141.840 160.246 1.00 36.96 117 LYS A CA 1
ATOM 599 C C . LYS A 1 120 ? 125.102 141.105 161.487 1.00 36.96 117 LYS A C 1
ATOM 600 O O . LYS A 1 120 ? 125.029 139.877 161.596 1.00 36.96 117 LYS A O 1
ATOM 606 N N . GLU A 1 121 ? 125.651 141.807 162.463 1.00 33.31 118 GLU A N 1
ATOM 607 C CA . GLU A 1 121 ? 125.829 141.219 163.782 1.00 33.31 118 GLU A CA 1
ATOM 608 C C . GLU A 1 121 ? 125.034 141.926 164.862 1.00 33.31 118 GLU A C 1
ATOM 609 O O . GLU A 1 121 ? 124.478 141.265 165.741 1.00 33.31 118 GLU A O 1
ATOM 615 N N . ASN A 1 122 ? 124.935 143.252 164.804 1.00 27.75 119 ASN A N 1
ATOM 616 C CA . ASN A 1 122 ? 124.491 143.994 165.973 1.00 27.75 119 ASN A CA 1
ATOM 617 C C . ASN A 1 122 ? 123.018 143.775 166.294 1.00 27.75 119 ASN A C 1
ATOM 618 O O . ASN A 1 122 ? 122.611 144.013 167.437 1.00 27.75 119 ASN A O 1
ATOM 623 N N . LYS A 1 123 ? 122.218 143.301 165.334 1.00 31.57 120 LYS A N 1
ATOM 624 C CA . LYS A 1 123 ? 120.847 142.914 165.654 1.00 31.57 120 LYS A CA 1
ATOM 625 C C . LYS A 1 123 ? 120.808 141.945 166.822 1.00 31.57 120 LYS A C 1
ATOM 626 O O . LYS A 1 123 ? 119.872 141.971 167.628 1.00 31.57 120 LYS A O 1
ATOM 632 N N . LYS A 1 124 ? 121.827 141.100 166.934 1.00 32.32 121 LYS A N 1
ATOM 633 C CA . LYS A 1 124 ? 121.932 140.092 167.977 1.00 32.32 121 LYS A CA 1
ATOM 634 C C . LYS A 1 124 ? 121.846 140.689 169.378 1.00 32.32 121 LYS A C 1
ATOM 635 O O . LYS A 1 124 ? 121.642 139.959 170.351 1.00 32.32 121 LYS A O 1
ATOM 641 N N . TYR A 1 125 ? 121.988 142.009 169.502 1.00 29.32 122 TYR A N 1
ATOM 642 C CA . TYR A 1 125 ? 121.918 142.651 170.809 1.00 29.32 122 TYR A CA 1
ATOM 643 C C . TYR A 1 125 ? 120.777 143.649 170.915 1.00 29.32 122 TYR A C 1
ATOM 644 O O . TYR A 1 125 ? 120.645 144.306 171.953 1.00 29.32 122 TYR A O 1
ATOM 653 N N . GLY A 1 126 ? 119.956 143.771 169.877 1.00 39.69 123 GLY A N 1
ATOM 654 C CA . GLY A 1 126 ? 118.760 144.608 169.945 1.00 39.69 123 GLY A CA 1
ATOM 655 C C . GLY A 1 126 ? 118.987 145.997 170.496 1.00 39.69 123 GLY A C 1
ATOM 656 O O . GLY A 1 126 ? 118.154 146.506 171.255 1.00 39.69 123 GLY A O 1
ATOM 657 N N . TYR A 1 127 ? 120.109 146.621 170.144 1.00 34.06 124 TYR A N 1
ATOM 658 C CA . TYR A 1 127 ? 120.370 147.985 170.574 1.00 34.06 124 TYR A CA 1
ATOM 659 C C . TYR A 1 127 ? 119.262 148.915 170.097 1.00 34.06 124 TYR A C 1
ATOM 660 O O . TYR A 1 127 ? 118.524 148.617 169.156 1.00 34.06 124 TYR A O 1
ATOM 669 N N . GLU A 1 128 ? 119.148 150.045 170.752 1.00 49.66 125 GLU A N 1
ATOM 670 C CA . GLU A 1 128 ? 118.159 151.007 170.289 1.00 49.66 125 GLU A CA 1
ATOM 671 C C . GLU A 1 128 ? 118.728 152.397 170.078 1.00 49.66 125 GLU A C 1
ATOM 672 O O . GLU A 1 128 ? 118.332 153.076 169.130 1.00 49.66 125 GLU A O 1
ATOM 678 N N . PHE A 1 129 ? 119.641 152.843 170.936 1.00 49.53 126 PHE A N 1
ATOM 679 C CA . PHE A 1 129 ? 120.186 154.190 170.839 1.00 49.53 126 PHE A CA 1
ATOM 680 C C . PHE A 1 129 ? 121.683 154.194 170.591 1.00 49.53 126 PHE A C 1
ATOM 681 O O . PHE A 1 129 ? 122.163 154.958 169.747 1.00 49.53 126 PHE A O 1
ATOM 689 N N . VAL A 1 130 ? 122.437 153.368 171.302 1.00 36.16 127 VAL A N 1
ATOM 690 C CA . VAL A 1 130 ? 123.890 153.376 171.219 1.00 36.16 127 VAL A CA 1
ATOM 691 C C . VAL A 1 130 ? 124.359 152.168 170.429 1.00 36.16 127 VAL A C 1
ATOM 692 O O . VAL A 1 130 ? 123.817 151.066 170.574 1.00 36.16 127 VAL A O 1
ATOM 696 N N . ASP A 1 131 ? 125.368 152.372 169.586 1.00 27.58 128 ASP A N 1
ATOM 697 C CA . ASP A 1 131 ? 125.932 151.295 168.791 1.00 27.58 128 ASP A CA 1
ATOM 698 C C . ASP A 1 131 ? 127.443 151.405 168.805 1.00 27.58 128 ASP A C 1
ATOM 699 O O . ASP A 1 131 ? 127.993 152.506 168.725 1.00 27.58 128 ASP A O 1
ATOM 704 N N . ALA A 1 132 ? 128.106 150.260 168.895 1.00 13.25 129 ALA A N 1
ATOM 705 C CA . ALA A 1 132 ? 129.556 150.174 168.818 1.00 13.25 129 ALA A CA 1
ATOM 706 C C . ALA A 1 132 ? 129.854 149.287 167.624 1.00 13.25 129 ALA A C 1
ATOM 707 O O . ALA A 1 132 ? 130.035 148.080 167.764 1.00 13.25 129 ALA A O 1
ATOM 709 N N . GLY A 1 133 ? 129.928 149.895 166.450 1.00 11.50 130 GLY A N 1
ATOM 710 C CA . GLY A 1 133 ? 129.959 149.114 165.230 1.00 11.50 130 GLY A CA 1
ATOM 711 C C . GLY A 1 133 ? 131.159 149.379 164.354 1.00 11.50 130 GLY A C 1
ATOM 712 O O . GLY A 1 133 ? 132.110 150.048 164.764 1.00 11.50 130 GLY A O 1
ATOM 713 N N . TYR A 1 134 ? 131.124 148.881 163.129 1.00 12.49 131 TYR A N 1
ATOM 714 C CA . TYR A 1 134 ? 132.289 148.956 162.277 1.00 12.49 131 TYR A CA 1
ATOM 715 C C . TYR A 1 134 ? 131.854 149.245 160.858 1.00 12.49 131 TYR A C 1
ATOM 716 O O . TYR A 1 134 ? 130.716 148.980 160.478 1.00 12.49 131 TYR A O 1
ATOM 725 N N . VAL A 1 135 ? 132.772 149.802 160.075 1.00 12.59 132 VAL A N 1
ATOM 726 C CA . VAL A 1 135 ? 132.597 149.920 158.634 1.00 12.59 132 VAL A CA 1
ATOM 727 C C . VAL A 1 135 ? 133.943 149.640 158.008 1.00 12.59 132 VAL A C 1
ATOM 728 O O . VAL A 1 135 ? 134.974 150.038 158.549 1.00 12.59 132 VAL A O 1
ATOM 732 N N . TYR A 1 136 ? 133.949 148.948 156.883 1.00 17.46 133 TYR A N 1
ATOM 733 C CA . TYR A 1 136 ? 135.217 148.693 156.223 1.00 17.46 133 TYR A CA 1
ATOM 734 C C . TYR A 1 136 ? 134.966 148.312 154.778 1.00 17.46 133 TYR A C 1
ATOM 735 O O . TYR A 1 136 ? 133.833 148.077 154.356 1.00 17.46 133 TYR A O 1
ATOM 744 N N . THR A 1 137 ? 136.055 148.256 154.023 1.00 20.25 134 THR A N 1
ATOM 745 C CA . THR A 1 137 ? 135.987 147.885 152.626 1.00 20.25 134 THR A CA 1
ATOM 746 C C . THR A 1 137 ? 137.292 147.235 152.210 1.00 20.25 134 THR A C 1
ATOM 747 O O . THR A 1 137 ? 138.379 147.712 152.554 1.00 20.25 134 THR A O 1
ATOM 751 N N . LYS A 1 138 ? 137.161 146.137 151.478 1.00 18.56 135 LYS A N 1
ATOM 752 C CA . LYS A 1 138 ? 138.265 145.389 150.913 1.00 18.56 135 LYS A CA 1
ATOM 753 C C . LYS A 1 138 ? 138.089 145.258 149.409 1.00 18.56 135 LYS A C 1
ATOM 754 O O . LYS A 1 138 ? 138.415 144.234 148.810 1.00 18.56 135 LYS A O 1
ATOM 760 N N . ASN A 1 139 ? 137.554 146.294 148.773 1.00 22.61 136 ASN A N 1
ATOM 761 C CA . ASN A 1 139 ? 137.466 146.358 147.322 1.00 22.61 136 ASN A CA 1
ATOM 762 C C . ASN A 1 139 ? 138.343 147.470 146.770 1.00 22.61 136 ASN A C 1
ATOM 763 O O . ASN A 1 139 ? 138.030 148.056 145.735 1.00 22.61 136 ASN A O 1
ATOM 768 N N . GLY A 1 140 ? 139.447 147.764 147.445 1.00 20.88 137 GLY A N 1
ATOM 769 C CA . GLY A 1 140 ? 140.218 148.964 147.181 1.00 20.88 137 GLY A CA 1
ATOM 770 C C . GLY A 1 140 ? 141.417 148.697 146.289 1.00 20.88 137 GLY A C 1
ATOM 771 O O . GLY A 1 140 ? 142.091 147.678 146.422 1.00 20.88 137 GLY A O 1
ATOM 772 N N . LYS A 1 141 ? 141.673 149.636 145.384 1.00 29.03 138 LYS A N 1
ATOM 773 C CA . LYS A 1 141 ? 142.853 149.604 144.537 1.00 29.03 138 LYS A CA 1
ATOM 774 C C . LYS A 1 141 ? 143.995 150.269 145.287 1.00 29.03 138 LYS A C 1
ATOM 775 O O . LYS A 1 141 ? 143.943 151.468 145.573 1.00 29.03 138 LYS A O 1
ATOM 781 N N . ASP A 1 142 ? 145.017 149.486 145.603 1.00 20.38 139 ASP A N 1
ATOM 782 C CA . ASP A 1 142 ? 146.068 149.930 146.503 1.00 20.38 139 ASP A CA 1
ATOM 783 C C . ASP A 1 142 ? 146.868 151.085 145.922 1.00 20.38 139 ASP A C 1
ATOM 784 O O . ASP A 1 142 ? 147.123 151.152 144.719 1.00 20.38 139 ASP A O 1
ATOM 789 N N . GLU A 1 143 ? 147.268 151.994 146.802 1.00 19.82 140 GLU A N 1
ATOM 790 C CA . GLU A 1 143 ? 147.956 153.219 146.420 1.00 19.82 140 GLU A CA 1
ATOM 791 C C . GLU A 1 143 ? 149.402 152.925 146.072 1.00 19.82 140 GLU A C 1
ATOM 792 O O . GLU A 1 143 ? 150.152 152.417 146.913 1.00 19.82 140 GLU A O 1
ATOM 798 N N . ILE A 1 144 ? 149.792 153.279 144.850 1.00 19.79 141 ILE A N 1
ATOM 799 C CA . ILE A 1 144 ? 151.139 153.077 144.337 1.00 19.79 141 ILE A CA 1
ATOM 800 C C . ILE A 1 144 ? 151.685 154.421 143.894 1.00 19.79 141 ILE A C 1
ATOM 801 O O . ILE A 1 144 ? 151.043 155.128 143.112 1.00 19.79 141 ILE A O 1
ATOM 806 N N . GLU A 1 145 ? 152.862 154.772 144.393 1.00 24.64 142 GLU A N 1
ATOM 807 C CA . GLU A 1 145 ? 153.604 155.920 143.893 1.00 24.64 142 GLU A CA 1
ATOM 808 C C . GLU A 1 145 ? 155.012 155.466 143.565 1.00 24.64 142 GLU A C 1
ATOM 809 O O . GLU A 1 145 ? 155.714 154.926 144.433 1.00 24.64 142 GLU A O 1
ATOM 815 N N . GLN A 1 146 ? 155.408 155.700 142.318 1.00 28.59 143 GLN A N 1
ATOM 816 C CA . GLN A 1 146 ? 156.631 155.201 141.715 1.00 28.59 143 GLN A CA 1
ATOM 817 C C . GLN A 1 146 ? 157.617 156.333 141.477 1.00 28.59 143 GLN A C 1
ATOM 818 O O . GLN A 1 146 ? 157.293 157.517 141.585 1.00 28.59 143 GLN A O 1
ATOM 824 N N . ASN A 1 147 ? 158.835 155.942 141.131 1.00 35.92 144 ASN A N 1
ATOM 825 C CA . ASN A 1 147 ? 159.902 156.868 140.799 1.00 35.92 144 ASN A CA 1
ATOM 826 C C . ASN A 1 147 ? 160.089 156.913 139.287 1.00 35.92 144 ASN A C 1
ATOM 827 O O . ASN A 1 147 ? 159.589 156.065 138.546 1.00 35.92 144 ASN A O 1
ATOM 832 N N . SER A 1 148 ? 160.821 157.931 138.834 1.00 38.80 145 SER A N 1
ATOM 833 C CA . SER A 1 148 ? 161.096 158.070 137.409 1.00 38.80 145 SER A CA 1
ATOM 834 C C . SER A 1 148 ? 161.854 156.866 136.871 1.00 38.80 145 SER A C 1
ATOM 835 O O . SER A 1 148 ? 161.540 156.358 135.788 1.00 38.80 145 SER A O 1
ATOM 838 N N . GLY A 1 149 ? 162.847 156.388 137.614 1.00 44.20 146 GLY A N 1
ATOM 839 C CA . GLY A 1 149 ? 163.649 155.271 137.161 1.00 44.20 146 GLY A CA 1
ATOM 840 C C . GLY A 1 149 ? 162.959 153.929 137.288 1.00 44.20 146 GLY A C 1
ATOM 841 O O . GLY A 1 149 ? 163.625 152.891 137.332 1.00 44.20 146 GLY A O 1
ATOM 842 N N . GLY A 1 150 ? 161.627 153.934 137.347 1.00 41.19 147 GLY A N 1
ATOM 843 C CA . GLY A 1 150 ? 160.837 152.732 137.483 1.00 41.19 147 GLY A CA 1
ATOM 844 C C . GLY A 1 150 ? 160.609 152.287 138.913 1.00 41.19 147 GLY A C 1
ATOM 845 O O . GLY A 1 150 ? 159.596 151.641 139.199 1.00 41.19 147 GLY A O 1
ATOM 846 N N . LYS A 1 151 ? 161.528 152.619 139.815 1.00 32.19 148 LYS A N 1
ATOM 847 C CA . LYS A 1 151 ? 161.416 152.220 141.207 1.00 32.19 148 LYS A CA 1
ATOM 848 C C . LYS A 1 151 ? 160.152 152.796 141.834 1.00 32.19 148 LYS A C 1
ATOM 849 O O . LYS A 1 151 ? 159.512 153.700 141.295 1.00 32.19 148 LYS A O 1
ATOM 855 N N . ARG A 1 152 ? 159.790 152.252 142.990 1.00 25.12 149 ARG A N 1
ATOM 856 C CA . ARG A 1 152 ? 158.581 152.641 143.692 1.00 25.12 149 ARG A CA 1
ATOM 857 C C . ARG A 1 152 ? 158.934 153.139 145.081 1.00 25.12 149 ARG A C 1
ATOM 858 O O . ARG A 1 152 ? 159.944 152.735 145.655 1.00 25.12 149 ARG A O 1
ATOM 866 N N . PHE A 1 153 ? 158.101 154.026 145.629 1.00 26.98 150 PHE A N 1
ATOM 867 C CA . PHE A 1 153 ? 158.357 154.460 146.994 1.00 26.98 150 PHE A CA 1
ATOM 868 C C . PHE A 1 153 ? 157.114 154.618 147.854 1.00 26.98 150 PHE A C 1
ATOM 869 O O . PHE A 1 153 ? 157.236 155.096 148.984 1.00 26.98 150 PHE A O 1
ATOM 877 N N . THR A 1 154 ? 155.927 154.247 147.387 1.00 20.86 151 THR A N 1
ATOM 878 C CA . THR A 1 154 ? 154.815 154.270 148.329 1.00 20.86 151 THR A CA 1
ATOM 879 C C . THR A 1 154 ? 153.778 153.238 147.929 1.00 20.86 151 THR A C 1
ATOM 880 O O . THR A 1 154 ? 153.435 153.130 146.751 1.00 20.86 151 THR A O 1
ATOM 884 N N . HIS A 1 155 ? 153.263 152.512 148.920 1.00 18.04 152 HIS A N 1
ATOM 885 C CA . HIS A 1 155 ? 152.346 151.405 148.672 1.00 18.04 152 HIS A CA 1
ATOM 886 C C . HIS A 1 155 ? 151.462 151.245 149.896 1.00 18.04 152 HIS A C 1
ATOM 887 O O . HIS A 1 155 ? 151.953 150.924 150.978 1.00 18.04 152 HIS A O 1
ATOM 894 N N . ARG A 1 156 ? 150.173 151.469 149.724 1.00 22.42 153 ARG A N 1
ATOM 895 C CA . ARG A 1 156 ? 149.223 151.381 150.826 1.00 22.42 153 ARG A CA 1
ATOM 896 C C . ARG A 1 156 ? 148.075 150.485 150.403 1.00 22.42 153 ARG A C 1
ATOM 897 O O . ARG A 1 156 ? 147.359 150.809 149.452 1.00 22.42 153 ARG A O 1
ATOM 905 N N . PHE A 1 157 ? 147.883 149.378 151.113 1.00 32.68 154 PHE A N 1
ATOM 906 C CA . PHE A 1 157 ? 146.862 148.430 150.710 1.00 32.68 154 PHE A CA 1
ATOM 907 C C . PHE A 1 157 ? 145.495 149.097 150.683 1.00 32.68 154 PHE A C 1
ATOM 908 O O . PHE A 1 157 ? 145.279 150.162 151.257 1.00 32.68 154 PHE A O 1
ATOM 916 N N . GLY A 1 158 ? 144.565 148.456 149.985 1.00 20.09 155 GLY A N 1
ATOM 917 C CA . GLY A 1 158 ? 143.293 149.087 149.708 1.00 20.09 155 GLY A CA 1
ATOM 918 C C . GLY A 1 158 ? 142.293 149.017 150.833 1.00 20.09 155 GLY A C 1
ATOM 919 O O . GLY A 1 158 ? 141.328 149.787 150.833 1.00 20.09 155 GLY A O 1
ATOM 920 N N . TYR A 1 159 ? 142.495 148.113 151.787 1.00 20.56 156 TYR A N 1
ATOM 921 C CA . TYR A 1 159 ? 141.554 147.949 152.885 1.00 20.56 156 TYR A CA 1
ATOM 922 C C . TYR A 1 159 ? 141.376 149.251 153.653 1.00 20.56 156 TYR A C 1
ATOM 923 O O . TYR A 1 159 ? 142.306 149.722 154.309 1.00 20.56 156 TYR A O 1
ATOM 932 N N . ASP A 1 160 ? 140.187 149.831 153.601 1.00 22.29 157 ASP A N 1
ATOM 933 C CA . ASP A 1 160 ? 139.949 151.139 154.190 1.00 22.29 157 ASP A CA 1
ATOM 934 C C . ASP A 1 160 ? 138.689 151.108 155.033 1.00 22.29 157 ASP A C 1
ATOM 935 O O . ASP A 1 160 ? 137.668 150.579 154.595 1.00 22.29 157 ASP A O 1
ATOM 940 N N . GLY A 1 161 ? 138.743 151.672 156.233 1.00 16.21 158 GLY A N 1
ATOM 941 C CA . GLY A 1 161 ? 137.560 151.660 157.071 1.00 16.21 158 GLY A CA 1
ATOM 942 C C . GLY A 1 161 ? 137.813 152.171 158.474 1.00 16.21 158 GLY A C 1
ATOM 943 O O . GLY A 1 161 ? 138.923 152.558 158.840 1.00 16.21 158 GLY A O 1
ATOM 944 N N . PHE A 1 162 ? 136.737 152.145 159.256 1.00 17.36 159 PHE A N 1
ATOM 945 C CA . PHE A 1 162 ? 136.669 152.740 160.577 1.00 17.36 159 PHE A CA 1
ATOM 946 C C . PHE A 1 162 ? 136.078 151.742 161.559 1.00 17.36 159 PHE A C 1
ATOM 947 O O . PHE A 1 162 ? 135.340 150.829 161.178 1.00 17.36 159 PHE A O 1
ATOM 955 N N . VAL A 1 163 ? 136.342 151.973 162.842 1.00 10.46 160 VAL A N 1
ATOM 956 C CA . VAL A 1 163 ? 135.502 151.436 163.906 1.00 10.46 160 VAL A CA 1
ATOM 957 C C . VAL A 1 163 ? 134.932 152.630 164.641 1.00 10.46 160 VAL A C 1
ATOM 958 O O . VAL A 1 163 ? 135.534 153.703 164.663 1.00 10.46 160 VAL A O 1
ATOM 962 N N . TYR A 1 164 ? 133.760 152.462 165.240 1.00 11.30 161 TYR A N 1
ATOM 963 C CA . TYR A 1 164 ? 133.091 153.674 165.686 1.00 11.30 161 TYR A CA 1
ATOM 964 C C . TYR A 1 164 ? 132.129 153.372 166.813 1.00 11.30 161 TYR A C 1
ATOM 965 O O . TYR A 1 164 ? 131.661 152.243 166.962 1.00 11.30 161 TYR A O 1
ATOM 974 N N . TYR A 1 165 ? 131.800 154.411 167.583 1.00 17.38 162 TYR A N 1
ATOM 975 C CA . TYR A 1 165 ? 130.736 154.262 168.565 1.00 17.38 162 TYR A CA 1
ATOM 976 C C . TYR A 1 165 ? 129.926 155.540 168.628 1.00 17.38 162 TYR A C 1
ATOM 977 O O . TYR A 1 165 ? 130.477 156.646 168.599 1.00 17.38 162 TYR A O 1
ATOM 986 N N . SER A 1 166 ? 128.613 155.369 168.724 1.00 26.53 163 SER A N 1
ATOM 987 C CA . SER A 1 166 ? 127.669 156.465 168.605 1.00 26.53 163 SER A CA 1
ATOM 988 C C . SER A 1 166 ? 126.579 156.306 169.646 1.00 26.53 163 SER A C 1
ATOM 989 O O . SER A 1 166 ? 125.928 155.258 169.713 1.00 26.53 163 SER A O 1
ATOM 992 N N . GLY A 1 167 ? 126.373 157.352 170.438 1.00 39.34 164 GLY A N 1
ATOM 993 C CA . GLY A 1 167 ? 125.341 157.354 171.452 1.00 39.34 164 GLY A CA 1
ATOM 994 C C . GLY A 1 167 ? 124.326 158.452 171.229 1.00 39.34 164 GLY A C 1
ATOM 995 O O . GLY A 1 167 ? 124.592 159.407 170.497 1.00 39.34 164 GLY A O 1
ATOM 996 N N . GLU A 1 168 ? 123.154 158.330 171.845 1.00 54.71 165 GLU A N 1
ATOM 997 C CA . GLU A 1 168 ? 122.093 159.307 171.670 1.00 54.71 165 GLU A CA 1
ATOM 998 C C . GLU A 1 168 ? 121.481 159.647 173.017 1.00 54.71 165 GLU A C 1
ATOM 999 O O . GLU A 1 168 ? 121.248 158.760 173.842 1.00 54.71 165 GLU A O 1
ATOM 1005 N N . ARG A 1 169 ? 121.224 160.940 173.228 1.00 59.46 166 ARG A N 1
ATOM 1006 C CA . ARG A 1 169 ? 120.619 161.464 174.447 1.00 59.46 166 ARG A CA 1
ATOM 1007 C C . ARG A 1 169 ? 121.442 161.085 175.671 1.00 59.46 166 ARG A C 1
ATOM 1008 O O . ARG A 1 169 ? 121.011 160.229 176.453 1.00 59.46 166 ARG A O 1
ATOM 1016 N N . PRO A 1 170 ? 122.624 161.674 175.860 1.00 56.63 167 PRO A N 1
ATOM 1017 C CA . PRO A 1 170 ? 123.449 161.326 177.021 1.00 56.63 167 PRO A CA 1
ATOM 1018 C C . PRO A 1 170 ? 122.649 161.398 178.310 1.00 56.63 167 PRO A C 1
ATOM 1019 O O . PRO A 1 170 ? 121.781 162.255 178.482 1.00 56.63 167 PRO A O 1
ATOM 1023 N N . SER A 1 171 ? 122.948 160.473 179.216 1.00 66.50 168 SER A N 1
ATOM 1024 C CA . SER A 1 171 ? 122.101 160.271 180.380 1.00 66.50 168 SER A CA 1
ATOM 1025 C C . SER A 1 171 ? 122.250 161.415 181.363 1.00 66.50 168 SER A C 1
ATOM 1026 O O . SER A 1 171 ? 123.152 161.404 182.204 1.00 66.50 168 SER A O 1
ATOM 1029 N N . GLN A 1 172 ? 121.346 162.390 181.283 1.00 73.15 169 GLN A N 1
ATOM 1030 C CA . GLN A 1 172 ? 121.332 163.483 182.245 1.00 73.15 169 GLN A CA 1
ATOM 1031 C C . GLN A 1 172 ? 121.278 162.990 183.686 1.00 73.15 169 GLN A C 1
ATOM 1032 O O . GLN A 1 172 ? 121.524 163.775 184.608 1.00 73.15 169 GLN A O 1
ATOM 1038 N N . SER A 1 173 ? 120.975 161.715 183.901 1.00 73.63 170 SER A N 1
ATOM 1039 C CA . SER A 1 173 ? 120.907 161.140 185.238 1.00 73.63 170 SER A CA 1
ATOM 1040 C C . SER A 1 173 ? 120.952 159.623 185.116 1.00 73.63 170 SER A C 1
ATOM 1041 O O . SER A 1 173 ? 121.030 159.066 184.017 1.00 73.63 170 SER A O 1
ATOM 1044 N N . LEU A 1 174 ? 120.911 158.960 186.263 1.00 69.25 171 LEU A N 1
ATOM 1045 C CA . LEU A 1 174 ? 121.235 157.551 186.381 1.00 69.25 171 LEU A CA 1
ATOM 1046 C C . LEU A 1 174 ? 120.328 156.893 187.401 1.00 69.25 171 LEU A C 1
ATOM 1047 O O . LEU A 1 174 ? 119.840 157.559 188.320 1.00 69.25 171 LEU A O 1
ATOM 1052 N N . PRO A 1 175 ? 120.102 155.586 187.283 1.00 71.33 172 PRO A N 1
ATOM 1053 C CA . PRO A 1 175 ? 119.522 154.844 188.405 1.00 71.33 172 PRO A CA 1
ATOM 1054 C C . PRO A 1 175 ? 120.367 155.062 189.650 1.00 71.33 172 PRO A C 1
ATOM 1055 O O . PRO A 1 175 ? 121.567 155.325 189.569 1.00 71.33 172 PRO A O 1
ATOM 1059 N N . SER A 1 176 ? 119.731 154.982 190.812 1.00 75.54 173 SER A N 1
ATOM 1060 C CA . SER A 1 176 ? 120.371 155.388 192.055 1.00 75.54 173 SER A CA 1
ATOM 1061 C C . SER A 1 176 ? 120.544 154.255 193.052 1.00 75.54 173 SER A C 1
ATOM 1062 O O . SER A 1 176 ? 121.656 154.021 193.533 1.00 75.54 173 SER A O 1
ATOM 1065 N N . ALA A 1 177 ? 119.474 153.546 193.383 1.00 74.31 174 ALA A N 1
ATOM 1066 C CA . ALA A 1 177 ? 119.551 152.502 194.390 1.00 74.31 174 ALA A CA 1
ATOM 1067 C C . ALA A 1 177 ? 119.939 151.173 193.758 1.00 74.31 174 ALA A C 1
ATOM 1068 O O . ALA A 1 177 ? 119.606 150.887 192.605 1.00 74.31 174 ALA A O 1
ATOM 1070 N N . GLY A 1 178 ? 120.659 150.364 194.526 1.00 69.66 175 GLY A N 1
ATOM 1071 C CA . GLY A 1 178 ? 121.011 149.036 194.081 1.00 69.66 175 GLY A CA 1
ATOM 1072 C C . GLY A 1 178 ? 122.021 149.033 192.946 1.00 69.66 175 GLY A C 1
ATOM 1073 O O . GLY A 1 178 ? 122.681 150.025 192.639 1.00 69.66 175 GLY A O 1
ATOM 1074 N N . THR A 1 179 ? 122.132 147.866 192.320 1.00 67.13 176 THR A N 1
ATOM 1075 C CA . THR A 1 179 ? 123.029 147.652 191.199 1.00 67.13 176 THR A CA 1
ATOM 1076 C C . THR A 1 179 ? 122.225 147.262 189.968 1.00 67.13 176 THR A C 1
ATOM 1077 O O . THR A 1 179 ? 121.100 146.766 190.062 1.00 67.13 176 THR A O 1
ATOM 1081 N N . VAL A 1 180 ? 122.820 147.499 188.802 1.00 60.72 177 VAL A N 1
ATOM 1082 C CA . VAL A 1 180 ? 122.155 147.269 187.527 1.00 60.72 177 VAL A CA 1
ATOM 1083 C C . VAL A 1 180 ? 123.098 146.486 186.623 1.00 60.72 177 VAL A C 1
ATOM 1084 O O . VAL A 1 180 ? 124.320 146.528 186.777 1.00 60.72 177 VAL A O 1
ATOM 1088 N N . LYS A 1 181 ? 122.511 145.763 185.667 1.00 58.77 178 LYS A N 1
ATOM 1089 C CA . LYS A 1 181 ? 123.250 144.856 184.795 1.00 58.77 178 LYS A CA 1
ATOM 1090 C C . LYS A 1 181 ? 122.903 145.128 183.339 1.00 58.77 178 LYS A C 1
ATOM 1091 O O . LYS A 1 181 ? 121.753 144.943 182.926 1.00 58.77 178 LYS A O 1
ATOM 1097 N N . TYR A 1 182 ? 123.898 145.549 182.567 1.00 54.48 179 TYR A N 1
ATOM 1098 C CA . TYR A 1 182 ? 123.789 145.733 181.130 1.00 54.48 179 TYR A CA 1
ATOM 1099 C C . TYR A 1 182 ? 124.499 144.601 180.401 1.00 54.48 179 TYR A C 1
ATOM 1100 O O . TYR A 1 182 ? 125.467 144.023 180.896 1.00 54.48 179 TYR A O 1
ATOM 1109 N N . PHE A 1 183 ? 124.020 144.312 179.198 1.00 47.18 180 PHE A N 1
ATOM 1110 C CA . PHE A 1 183 ? 124.649 143.346 178.313 1.00 47.18 180 PHE A CA 1
ATOM 1111 C C . PHE A 1 183 ? 124.858 144.020 176.969 1.00 47.18 180 PHE A C 1
ATOM 1112 O O . PHE A 1 183 ? 124.018 144.808 176.540 1.00 47.18 180 PHE A O 1
ATOM 1120 N N . GLY A 1 184 ? 125.974 143.734 176.315 1.00 26.20 181 GLY A N 1
ATOM 1121 C CA . GLY A 1 184 ? 126.233 144.387 175.044 1.00 26.20 181 GLY A CA 1
ATOM 1122 C C . GLY A 1 184 ? 127.621 144.053 174.565 1.00 26.20 181 GLY A C 1
ATOM 1123 O O . GLY A 1 184 ? 128.373 143.356 175.236 1.00 26.20 181 GLY A O 1
ATOM 1124 N N . ASN A 1 185 ? 127.976 144.604 173.414 1.00 22.11 182 ASN A N 1
ATOM 1125 C CA . ASN A 1 185 ? 129.176 144.150 172.737 1.00 22.11 182 ASN A CA 1
ATOM 1126 C C . ASN A 1 185 ? 130.198 145.265 172.653 1.00 22.11 182 ASN A C 1
ATOM 1127 O O . ASN A 1 185 ? 130.027 146.353 173.204 1.00 22.11 182 ASN A O 1
ATOM 1132 N N . TRP A 1 186 ? 131.282 144.985 171.942 1.00 23.10 183 TRP A N 1
ATOM 1133 C CA . TRP A 1 186 ? 132.341 145.955 171.748 1.00 23.10 183 TRP A CA 1
ATOM 1134 C C . TRP A 1 186 ? 132.957 145.701 170.384 1.00 23.10 183 TRP A C 1
ATOM 1135 O O . TRP A 1 186 ? 132.632 144.722 169.715 1.00 23.10 183 TRP A O 1
ATOM 1146 N N . GLN A 1 187 ? 133.836 146.604 169.965 1.00 23.84 184 GLN A N 1
ATOM 1147 C CA . GLN A 1 187 ? 134.624 146.469 168.752 1.00 23.84 184 GLN A CA 1
ATOM 1148 C C . GLN A 1 187 ? 135.952 147.142 169.020 1.00 23.84 184 GLN A C 1
ATOM 1149 O O . GLN A 1 187 ? 136.046 148.024 169.874 1.00 23.84 184 GLN A O 1
ATOM 1155 N N . TYR A 1 188 ? 136.977 146.742 168.289 1.00 32.68 185 TYR A N 1
ATOM 1156 C CA . TYR A 1 188 ? 138.278 147.315 168.547 1.00 32.68 185 TYR A CA 1
ATOM 1157 C C . TYR A 1 188 ? 139.004 147.489 167.225 1.00 32.68 185 TYR A C 1
ATOM 1158 O O . TYR A 1 188 ? 138.509 147.094 166.172 1.00 32.68 185 TYR A O 1
ATOM 1167 N N . MET A 1 189 ? 140.164 148.132 167.274 1.00 20.46 186 MET A N 1
ATOM 1168 C CA . MET A 1 189 ? 141.047 148.234 166.118 1.00 20.46 186 MET A CA 1
ATOM 1169 C C . MET A 1 189 ? 142.439 148.503 166.643 1.00 20.46 186 MET A C 1
ATOM 1170 O O . MET A 1 189 ? 142.641 149.472 167.378 1.00 20.46 186 MET A O 1
ATOM 1175 N N . THR A 1 190 ? 143.387 147.664 166.270 1.00 10.31 187 THR A N 1
ATOM 1176 C CA . THR A 1 190 ? 144.710 147.689 166.864 1.00 10.31 187 THR A CA 1
ATOM 1177 C C . THR A 1 190 ? 145.638 148.591 166.055 1.00 10.31 187 THR A C 1
ATOM 1178 O O . THR A 1 190 ? 145.206 149.353 165.192 1.00 10.31 187 THR A O 1
ATOM 1182 N N . ASP A 1 191 ? 146.934 148.518 166.344 1.00 10.03 188 ASP A N 1
ATOM 1183 C CA . ASP A 1 191 ? 147.957 149.175 165.546 1.00 10.03 188 ASP A CA 1
ATOM 1184 C C . ASP A 1 191 ? 148.226 148.332 164.314 1.00 10.03 188 ASP A C 1
ATOM 1185 O O . ASP A 1 191 ? 147.435 147.442 163.999 1.00 10.03 188 ASP A O 1
ATOM 1190 N N . ALA A 1 192 ? 149.314 148.597 163.596 1.00 8.79 189 ALA A N 1
ATOM 1191 C CA . ALA A 1 192 ? 149.708 147.719 162.493 1.00 8.79 189 ALA A CA 1
ATOM 1192 C C . ALA A 1 192 ? 151.225 147.588 162.486 1.00 8.79 189 ALA A C 1
ATOM 1193 O O . ALA A 1 192 ? 151.915 148.354 161.816 1.00 8.79 189 ALA A O 1
ATOM 1195 N N . LYS A 1 193 ? 151.735 146.597 163.196 1.00 11.14 190 LYS A N 1
ATOM 1196 C CA . LYS A 1 193 ? 153.158 146.316 163.184 1.00 11.14 190 LYS A CA 1
ATOM 1197 C C . LYS A 1 193 ? 153.458 145.418 161.994 1.00 11.14 190 LYS A C 1
ATOM 1198 O O . LYS A 1 193 ? 152.612 145.208 161.130 1.00 11.14 190 LYS A O 1
ATOM 1204 N N . ARG A 1 194 ? 154.669 144.880 161.932 1.00 18.40 191 ARG A N 1
ATOM 1205 C CA . ARG A 1 194 ? 155.074 144.009 160.841 1.00 18.40 191 ARG A CA 1
ATOM 1206 C C . ARG A 1 194 ? 155.526 142.635 161.292 1.00 18.40 191 ARG A C 1
ATOM 1207 O O . ARG A 1 194 ? 155.522 141.709 160.475 1.00 18.40 191 ARG A O 1
ATOM 1215 N N . HIS A 1 195 ? 155.911 142.460 162.550 1.00 25.65 192 HIS A N 1
ATOM 1216 C CA . HIS A 1 195 ? 156.221 141.128 163.064 1.00 25.65 192 HIS A CA 1
ATOM 1217 C C . HIS A 1 195 ? 155.821 141.110 164.538 1.00 25.65 192 HIS A C 1
ATOM 1218 O O . HIS A 1 195 ? 156.606 141.479 165.413 1.00 25.65 192 HIS A O 1
ATOM 1225 N N . ARG A 1 196 ? 154.603 140.661 164.801 1.00 12.16 193 ARG A N 1
ATOM 1226 C CA . ARG A 1 196 ? 154.142 140.648 166.173 1.00 12.16 193 ARG A CA 1
ATOM 1227 C C . ARG A 1 196 ? 154.711 139.490 166.968 1.00 12.16 193 ARG A C 1
ATOM 1228 O O . ARG A 1 196 ? 154.476 139.422 168.174 1.00 12.16 193 ARG A O 1
ATOM 1236 N N . THR A 1 197 ? 155.452 138.589 166.332 1.00 24.42 194 THR A N 1
ATOM 1237 C CA . THR A 1 197 ? 156.180 137.544 167.041 1.00 24.42 194 THR A CA 1
ATOM 1238 C C . THR A 1 197 ? 157.659 137.492 166.707 1.00 24.42 194 THR A C 1
ATOM 1239 O O . THR A 1 197 ? 158.439 137.018 167.539 1.00 24.42 194 THR A O 1
ATOM 1243 N N . GLY A 1 198 ? 158.073 137.959 165.539 1.00 35.33 195 GLY A N 1
ATOM 1244 C CA . GLY A 1 198 ? 159.431 137.783 165.090 1.00 35.33 195 GLY A CA 1
ATOM 1245 C C . GLY A 1 198 ? 159.650 136.580 164.204 1.00 35.33 195 GLY A C 1
ATOM 1246 O O . GLY A 1 198 ? 160.800 136.160 164.040 1.00 35.33 195 GLY A O 1
ATOM 1247 N N . LYS A 1 199 ? 158.587 136.010 163.633 1.00 47.62 196 LYS A N 1
ATOM 1248 C CA . LYS A 1 199 ? 158.703 134.866 162.742 1.00 47.62 196 LYS A CA 1
ATOM 1249 C C . LYS A 1 199 ? 157.898 135.022 161.460 1.00 47.62 196 LYS A C 1
ATOM 1250 O O . LYS A 1 199 ? 157.983 134.149 160.589 1.00 47.62 196 LYS A O 1
ATOM 1256 N N . ALA A 1 200 ? 157.122 136.098 161.322 1.00 40.88 197 ALA A N 1
ATOM 1257 C CA . ALA A 1 200 ? 156.358 136.382 160.109 1.00 40.88 197 ALA A CA 1
ATOM 1258 C C . ALA A 1 200 ? 155.421 135.240 159.737 1.00 40.88 197 ALA A C 1
ATOM 1259 O O . ALA A 1 200 ? 155.137 135.019 158.559 1.00 40.88 197 ALA A O 1
ATOM 1261 N N . VAL A 1 201 ? 154.941 134.502 160.741 1.00 37.05 198 VAL A N 1
ATOM 1262 C CA . VAL A 1 201 ? 153.991 133.436 160.474 1.00 37.05 198 VAL A CA 1
ATOM 1263 C C . VAL A 1 201 ? 152.741 134.035 159.839 1.00 37.05 198 VAL A C 1
ATOM 1264 O O . VAL A 1 201 ? 152.443 135.226 159.985 1.00 37.05 198 VAL A O 1
ATOM 1268 N N . ALA A 1 202 ? 152.015 133.195 159.105 1.00 30.30 199 ALA A N 1
ATOM 1269 C CA . ALA A 1 202 ? 150.859 133.658 158.353 1.00 30.30 199 ALA A CA 1
ATOM 1270 C C . ALA A 1 202 ? 149.900 134.404 159.260 1.00 30.30 199 ALA A C 1
ATOM 1271 O O . ALA A 1 202 ? 149.648 133.991 160.392 1.00 30.30 199 ALA A O 1
ATOM 1273 N N . SER A 1 203 ? 149.374 135.516 158.761 1.00 24.40 200 SER A N 1
ATOM 1274 C CA . SER A 1 203 ? 148.424 136.310 159.519 1.00 24.40 200 SER A CA 1
ATOM 1275 C C . SER A 1 203 ? 147.037 135.725 159.497 1.00 24.40 200 SER A C 1
ATOM 1276 O O . SER A 1 203 ? 146.081 136.416 159.854 1.00 24.40 200 SER A O 1
ATOM 1279 N N . ASP A 1 204 ? 146.911 134.474 159.060 1.00 21.06 201 ASP A N 1
ATOM 1280 C CA . ASP A 1 204 ? 145.687 133.697 159.196 1.00 21.06 201 ASP A CA 1
ATOM 1281 C C . ASP A 1 204 ? 145.629 132.971 160.531 1.00 21.06 201 ASP A C 1
ATOM 1282 O O . ASP A 1 204 ? 144.552 132.840 161.118 1.00 21.06 201 ASP A O 1
ATOM 1287 N N . ASP A 1 205 ? 146.775 132.505 161.020 1.00 21.46 202 ASP A N 1
ATOM 1288 C CA . ASP A 1 205 ? 146.828 131.779 162.276 1.00 21.46 202 ASP A CA 1
ATOM 1289 C C . ASP A 1 205 ? 146.365 132.648 163.428 1.00 21.46 202 ASP A C 1
ATOM 1290 O O . ASP A 1 205 ? 145.328 132.382 164.038 1.00 21.46 202 ASP A O 1
ATOM 1295 N N . LEU A 1 206 ? 147.093 133.720 163.708 1.00 13.91 203 LEU A N 1
ATOM 1296 C CA . LEU A 1 206 ? 146.735 134.576 164.829 1.00 13.91 203 LEU A CA 1
ATOM 1297 C C . LEU A 1 206 ? 145.509 135.385 164.420 1.00 13.91 203 LEU A C 1
ATOM 1298 O O . LEU A 1 206 ? 145.568 136.561 164.067 1.00 13.91 203 LEU A O 1
ATOM 1303 N N . GLY A 1 207 ? 144.369 134.707 164.438 1.00 12.21 204 GLY A N 1
ATOM 1304 C CA . GLY A 1 207 ? 143.086 135.371 164.425 1.00 12.21 204 GLY A CA 1
ATOM 1305 C C . GLY A 1 207 ? 142.425 135.672 163.098 1.00 12.21 204 GLY A C 1
ATOM 1306 O O . GLY A 1 207 ? 141.385 135.090 162.781 1.00 12.21 204 GLY A O 1
ATOM 1307 N N . TYR A 1 208 ? 142.998 136.579 162.322 1.00 11.75 205 TYR A N 1
ATOM 1308 C CA . TYR A 1 208 ? 142.243 137.338 161.339 1.00 11.75 205 TYR A CA 1
ATOM 1309 C C . TYR A 1 208 ? 142.482 136.839 159.927 1.00 11.75 205 TYR A C 1
ATOM 1310 O O . TYR A 1 208 ? 143.408 136.077 159.652 1.00 11.75 205 TYR A O 1
ATOM 1319 N N . ILE A 1 209 ? 141.625 137.302 159.022 1.00 12.94 206 ILE A N 1
ATOM 1320 C CA . ILE A 1 209 ? 141.709 136.937 157.618 1.00 12.94 206 ILE A CA 1
ATOM 1321 C C . ILE A 1 209 ? 143.016 137.491 157.098 1.00 12.94 206 ILE A C 1
ATOM 1322 O O . ILE A 1 209 ? 143.662 138.296 157.770 1.00 12.94 206 ILE A O 1
ATOM 1327 N N . THR A 1 210 ? 143.434 137.055 155.921 1.00 17.49 207 THR A N 1
ATOM 1328 C CA . THR A 1 210 ? 144.793 137.340 155.499 1.00 17.49 207 THR A CA 1
ATOM 1329 C C . THR A 1 210 ? 145.005 138.841 155.373 1.00 17.49 207 THR A C 1
ATOM 1330 O O . THR A 1 210 ? 144.071 139.600 155.111 1.00 17.49 207 THR A O 1
ATOM 1334 N N . PHE A 1 211 ? 146.245 139.259 155.629 1.00 21.86 208 PHE A N 1
ATOM 1335 C CA . PHE A 1 211 ? 146.749 140.621 155.478 1.00 21.86 208 PHE A CA 1
ATOM 1336 C C . PHE A 1 211 ? 146.242 141.570 156.550 1.00 21.86 208 PHE A C 1
ATOM 1337 O O . PHE A 1 211 ? 146.725 142.697 156.644 1.00 21.86 208 PHE A O 1
ATOM 1345 N N . TYR A 1 212 ? 145.302 141.146 157.372 1.00 32.68 209 TYR A N 1
ATOM 1346 C CA . TYR A 1 212 ? 144.948 141.930 158.536 1.00 32.68 209 TYR A CA 1
ATOM 1347 C C . TYR A 1 212 ? 145.844 141.519 159.690 1.00 32.68 209 TYR A C 1
ATOM 1348 O O . TYR A 1 212 ? 146.209 140.353 159.828 1.00 32.68 209 TYR A O 1
ATOM 1357 N N . GLY A 1 213 ? 146.203 142.488 160.519 1.00 13.74 210 GLY A N 1
ATOM 1358 C CA . GLY A 1 213 ? 147.051 142.235 161.654 1.00 13.74 210 GLY A CA 1
ATOM 1359 C C . GLY A 1 213 ? 148.531 142.402 161.412 1.00 13.74 210 GLY A C 1
ATOM 1360 O O . GLY A 1 213 ? 149.283 142.560 162.374 1.00 13.74 210 GLY A O 1
ATOM 1361 N N . ASN A 1 214 ? 148.979 142.361 160.164 1.00 11.43 211 ASN A N 1
ATOM 1362 C CA . ASN A 1 214 ? 150.409 142.312 159.918 1.00 11.43 211 ASN A CA 1
ATOM 1363 C C . ASN A 1 214 ? 150.855 143.365 158.921 1.00 11.43 211 ASN A C 1
ATOM 1364 O O . ASN A 1 214 ? 152.005 143.802 158.963 1.00 11.43 211 ASN A O 1
ATOM 1369 N N . ASP A 1 215 ? 149.973 143.778 158.020 1.00 12.36 212 ASP A N 1
ATOM 1370 C CA . ASP A 1 215 ? 150.286 144.852 157.093 1.00 12.36 212 ASP A CA 1
ATOM 1371 C C . ASP A 1 215 ? 149.249 145.959 157.106 1.00 12.36 212 ASP A C 1
ATOM 1372 O O . ASP A 1 215 ? 149.418 146.955 156.402 1.00 12.36 212 ASP A O 1
ATOM 1377 N N . ILE A 1 216 ? 148.176 145.799 157.854 1.00 9.90 213 ILE A N 1
ATOM 1378 C CA . ILE A 1 216 ? 147.202 146.834 158.125 1.00 9.90 213 ILE A CA 1
ATOM 1379 C C . ILE A 1 216 ? 146.798 146.664 159.586 1.00 9.90 213 ILE A C 1
ATOM 1380 O O . ILE A 1 216 ? 147.300 145.782 160.283 1.00 9.90 213 ILE A O 1
ATOM 1385 N N . GLY A 1 217 ? 145.913 147.522 160.075 1.00 7.25 214 GLY A N 1
ATOM 1386 C CA . GLY A 1 217 ? 145.501 147.438 161.455 1.00 7.25 214 GLY A CA 1
ATOM 1387 C C . GLY A 1 217 ? 144.707 146.177 161.708 1.00 7.25 214 GLY A C 1
ATOM 1388 O O . GLY A 1 217 ? 143.637 145.983 161.111 1.00 7.25 214 GLY A O 1
ATOM 1389 N N . ALA A 1 218 ? 145.220 145.299 162.563 1.00 9.91 215 ALA A N 1
ATOM 1390 C CA . ALA A 1 218 ? 144.402 144.210 163.075 1.00 9.91 215 ALA A CA 1
ATOM 1391 C C . ALA A 1 218 ? 143.134 144.772 163.687 1.00 9.91 215 ALA A C 1
ATOM 1392 O O . ALA A 1 218 ? 143.174 145.755 164.426 1.00 9.91 215 ALA A O 1
ATOM 1394 N N . THR A 1 219 ? 142.012 144.131 163.400 1.00 8.18 216 THR A N 1
ATOM 1395 C CA . THR A 1 219 ? 140.726 144.706 163.713 1.00 8.18 216 THR A CA 1
ATOM 1396 C C . THR A 1 219 ? 139.840 143.622 164.296 1.00 8.18 216 THR A C 1
ATOM 1397 O O . THR A 1 219 ? 140.318 142.576 164.731 1.00 8.18 216 THR A O 1
ATOM 1401 N N . SER A 1 220 ? 138.541 143.895 164.355 1.00 15.91 217 SER A N 1
ATOM 1402 C CA . SER A 1 220 ? 137.617 143.016 165.059 1.00 15.91 217 SER A CA 1
ATOM 1403 C C . SER A 1 220 ? 136.687 142.259 164.133 1.00 15.91 217 SER A C 1
ATOM 1404 O O . SER A 1 220 ? 136.643 141.029 164.161 1.00 15.91 217 SER A O 1
ATOM 1407 N N . TYR A 1 221 ? 135.930 142.987 163.317 1.00 11.12 218 TYR A N 1
ATOM 1408 C CA . TYR A 1 221 ? 135.037 142.345 162.364 1.00 11.12 218 TYR A CA 1
ATOM 1409 C C . TYR A 1 221 ? 135.779 141.379 161.454 1.00 11.12 218 TYR A C 1
ATOM 1410 O O . TYR A 1 221 ? 135.171 140.448 160.923 1.00 11.12 218 TYR A O 1
ATOM 1419 N N . ALA A 1 222 ? 137.082 141.563 161.282 1.00 7.83 219 ALA A N 1
ATOM 1420 C CA . ALA A 1 222 ? 137.902 140.629 160.534 1.00 7.83 219 ALA A CA 1
ATOM 1421 C C . ALA A 1 222 ? 138.623 139.657 161.444 1.00 7.83 219 ALA A C 1
ATOM 1422 O O . ALA A 1 222 ? 139.754 139.275 161.154 1.00 7.83 219 ALA A O 1
ATOM 1424 N N . ALA A 1 223 ? 138.005 139.282 162.561 1.00 11.67 220 ALA A N 1
ATOM 1425 C CA . ALA A 1 223 ? 138.473 138.183 163.398 1.00 11.67 220 ALA A CA 1
ATOM 1426 C C . ALA A 1 223 ? 137.604 136.970 163.130 1.00 11.67 220 ALA A C 1
ATOM 1427 O O . ALA A 1 223 ? 136.376 137.082 163.089 1.00 11.67 220 ALA A O 1
ATOM 1429 N N . LYS A 1 224 ? 138.233 135.817 162.950 1.00 13.82 221 LYS A N 1
ATOM 1430 C CA . LYS A 1 224 ? 137.482 134.642 162.542 1.00 13.82 221 LYS A CA 1
ATOM 1431 C C . LYS A 1 224 ? 137.815 133.423 163.387 1.00 13.82 221 LYS A C 1
ATOM 1432 O O . LYS A 1 224 ? 137.798 132.297 162.888 1.00 13.82 221 LYS A O 1
ATOM 1438 N N . ASP A 1 225 ? 138.108 133.617 164.669 1.00 14.61 222 ASP A N 1
ATOM 1439 C CA . ASP A 1 225 ? 137.963 132.537 165.635 1.00 14.61 222 ASP A CA 1
ATOM 1440 C C . ASP A 1 225 ? 137.141 133.036 166.810 1.00 14.61 222 ASP A C 1
ATOM 1441 O O . ASP A 1 225 ? 137.564 133.920 167.555 1.00 14.61 222 ASP A O 1
ATOM 1446 N N . ALA A 1 226 ? 135.946 132.491 166.935 1.00 19.91 223 ALA A N 1
ATOM 1447 C CA . ALA A 1 226 ? 135.035 132.751 168.037 1.00 19.91 223 ALA A CA 1
ATOM 1448 C C . ALA A 1 226 ? 133.907 131.746 167.892 1.00 19.91 223 ALA A C 1
ATOM 1449 O O . ALA A 1 226 ? 133.905 130.926 166.971 1.00 19.91 223 ALA A O 1
ATOM 1451 N N . ASP A 1 227 ? 132.938 131.813 168.793 1.00 25.14 224 ASP A N 1
ATOM 1452 C CA . ASP A 1 227 ? 131.711 131.101 168.490 1.00 25.14 224 ASP A CA 1
ATOM 1453 C C . ASP A 1 227 ? 131.048 131.898 167.383 1.00 25.14 224 ASP A C 1
ATOM 1454 O O . ASP A 1 227 ? 130.295 132.842 167.639 1.00 25.14 224 ASP A O 1
ATOM 1459 N N . ASP A 1 228 ? 131.312 131.483 166.147 1.00 29.47 225 ASP A N 1
ATOM 1460 C CA . ASP A 1 228 ? 131.252 132.321 164.958 1.00 29.47 225 ASP A CA 1
ATOM 1461 C C . ASP A 1 228 ? 129.958 133.103 164.836 1.00 29.47 225 ASP A C 1
ATOM 1462 O O . ASP A 1 228 ? 129.896 134.085 164.092 1.00 29.47 225 ASP A O 1
ATOM 1467 N N . ARG A 1 229 ? 128.916 132.678 165.545 1.00 35.11 226 ARG A N 1
ATOM 1468 C CA . ARG A 1 229 ? 127.677 133.443 165.514 1.00 35.11 226 ARG A CA 1
ATOM 1469 C C . ARG A 1 229 ? 127.778 134.701 166.364 1.00 35.11 226 ARG A C 1
ATOM 1470 O O . ARG A 1 229 ? 127.226 135.742 165.995 1.00 35.11 226 ARG A O 1
ATOM 1478 N N . GLU A 1 230 ? 128.498 134.636 167.483 1.00 23.37 227 GLU A N 1
ATOM 1479 C CA . GLU A 1 230 ? 128.582 135.751 168.425 1.00 23.37 227 GLU A CA 1
ATOM 1480 C C . GLU A 1 230 ? 130.017 135.817 168.938 1.00 23.37 227 GLU A C 1
ATOM 1481 O O . GLU A 1 230 ? 130.417 135.011 169.781 1.00 23.37 227 GLU A O 1
ATOM 1487 N N . LYS A 1 231 ? 130.786 136.777 168.431 1.00 18.09 228 LYS A N 1
ATOM 1488 C CA . LYS A 1 231 ? 132.201 136.836 168.784 1.00 18.09 228 LYS A CA 1
ATOM 1489 C C . LYS A 1 231 ? 132.430 137.543 170.115 1.00 18.09 228 LYS A C 1
ATOM 1490 O O . LYS A 1 231 ? 132.928 136.939 171.068 1.00 18.09 228 LYS A O 1
ATOM 1496 N N . HIS A 1 232 ? 132.059 138.821 170.208 1.00 15.47 229 HIS A N 1
ATOM 1497 C CA . HIS A 1 232 ? 132.510 139.693 171.292 1.00 15.47 229 HIS A CA 1
ATOM 1498 C C . HIS A 1 232 ? 131.334 140.240 172.091 1.00 15.47 229 HIS A C 1
ATOM 1499 O O . HIS A 1 232 ? 130.815 141.318 171.775 1.00 15.47 229 HIS A O 1
ATOM 1506 N N . PRO A 1 233 ? 130.872 139.534 173.118 1.00 19.64 230 PRO A N 1
ATOM 1507 C CA . PRO A 1 233 ? 129.928 140.130 174.071 1.00 19.64 230 PRO A CA 1
ATOM 1508 C C . PRO A 1 233 ? 130.623 140.709 175.294 1.00 19.64 230 PRO A C 1
ATOM 1509 O O . PRO A 1 233 ? 131.851 140.650 175.397 1.00 19.64 230 PRO A O 1
ATOM 1513 N N . ALA A 1 234 ? 129.847 141.254 176.229 1.00 30.89 231 ALA A N 1
ATOM 1514 C CA . ALA A 1 234 ? 130.371 141.881 177.434 1.00 30.89 231 ALA A CA 1
ATOM 1515 C C . ALA A 1 234 ? 129.215 142.248 178.353 1.00 30.89 231 ALA A C 1
ATOM 1516 O O . ALA A 1 234 ? 128.087 142.474 177.902 1.00 30.89 231 ALA A O 1
ATOM 1518 N N . GLU A 1 235 ? 129.521 142.336 179.650 1.00 49.92 232 GLU A N 1
ATOM 1519 C CA . GLU A 1 235 ? 128.521 142.559 180.685 1.00 49.92 232 GLU A CA 1
ATOM 1520 C C . GLU A 1 235 ? 128.965 143.675 181.620 1.00 49.92 232 GLU A C 1
ATOM 1521 O O . GLU A 1 235 ? 130.160 143.918 181.797 1.00 49.92 232 GLU A O 1
ATOM 1527 N N . TYR A 1 236 ? 127.989 144.347 182.231 1.00 47.26 233 TYR A N 1
ATOM 1528 C CA . TYR A 1 236 ? 128.227 145.610 182.928 1.00 47.26 233 TYR A CA 1
ATOM 1529 C C . TYR A 1 236 ? 127.450 145.630 184.235 1.00 47.26 233 TYR A C 1
ATOM 1530 O O . TYR A 1 236 ? 126.219 145.678 184.213 1.00 47.26 233 TYR A O 1
ATOM 1539 N N . THR A 1 237 ? 128.151 145.616 185.366 1.00 54.56 234 THR A N 1
ATOM 1540 C CA . THR A 1 237 ? 127.529 145.749 186.677 1.00 54.56 234 THR A CA 1
ATOM 1541 C C . THR A 1 237 ? 127.831 147.135 187.237 1.00 54.56 234 THR A C 1
ATOM 1542 O O . THR A 1 237 ? 128.992 147.481 187.480 1.00 54.56 234 THR A O 1
ATOM 1546 N N . VAL A 1 238 ? 126.785 147.931 187.430 1.00 54.93 235 VAL A N 1
ATOM 1547 C CA . VAL A 1 238 ? 126.914 149.315 187.869 1.00 54.93 235 VAL A CA 1
ATOM 1548 C C . VAL A 1 238 ? 126.366 149.424 189.280 1.00 54.93 235 VAL A C 1
ATOM 1549 O O . VAL A 1 238 ? 125.273 148.918 189.561 1.00 54.93 235 VAL A O 1
ATOM 1553 N N . ASP A 1 239 ? 127.110 150.095 190.161 1.00 67.24 236 ASP A N 1
ATOM 1554 C CA . ASP A 1 239 ? 126.687 150.288 191.543 1.00 67.24 236 ASP A CA 1
ATOM 1555 C C . ASP A 1 239 ? 126.833 151.757 191.899 1.00 67.24 236 ASP A C 1
ATOM 1556 O O . ASP A 1 239 ? 127.952 152.271 191.973 1.00 67.24 236 ASP A O 1
ATOM 1561 N N . PHE A 1 240 ? 125.710 152.422 192.141 1.00 68.17 237 PHE A N 1
ATOM 1562 C CA . PHE A 1 240 ? 125.700 153.851 192.409 1.00 68.17 237 PHE A CA 1
ATOM 1563 C C . PHE A 1 240 ? 125.906 154.191 193.876 1.00 68.17 237 PHE A C 1
ATOM 1564 O O . PHE A 1 240 ? 126.111 155.365 194.197 1.00 68.17 237 PHE A O 1
ATOM 1572 N N . ASP A 1 241 ? 125.836 153.203 194.769 1.00 69.17 238 ASP A N 1
ATOM 1573 C CA . ASP A 1 241 ? 126.199 153.436 196.161 1.00 69.17 238 ASP A CA 1
ATOM 1574 C C . ASP A 1 241 ? 127.591 154.041 196.252 1.00 69.17 238 ASP A C 1
ATOM 1575 O O . ASP A 1 241 ? 127.826 154.986 197.012 1.00 69.17 238 ASP A O 1
ATOM 1580 N N . LYS A 1 242 ? 128.525 153.508 195.474 1.00 67.76 239 LYS A N 1
ATOM 1581 C CA . LYS A 1 242 ? 129.866 154.058 195.373 1.00 67.76 239 LYS A CA 1
ATOM 1582 C C . LYS A 1 242 ? 130.081 154.825 194.076 1.00 67.76 239 LYS A C 1
ATOM 1583 O O . LYS A 1 242 ? 131.220 155.188 193.766 1.00 67.76 239 LYS A O 1
ATOM 1589 N N . LYS A 1 243 ? 129.011 155.084 193.323 1.00 65.76 240 LYS A N 1
ATOM 1590 C CA . LYS A 1 243 ? 129.083 155.800 192.050 1.00 65.76 240 LYS A CA 1
ATOM 1591 C C . LYS A 1 243 ? 130.159 155.206 191.145 1.00 65.76 240 LYS A C 1
ATOM 1592 O O . LYS A 1 243 ? 131.005 155.912 190.594 1.00 65.76 240 LYS A O 1
ATOM 1598 N N . ILE A 1 244 ? 130.121 153.883 190.994 1.00 57.54 241 ILE A N 1
ATOM 1599 C CA . ILE A 1 244 ? 131.161 153.151 190.290 1.00 57.54 241 ILE A CA 1
ATOM 1600 C C . ILE A 1 244 ? 130.520 152.195 189.290 1.00 57.54 241 ILE A C 1
ATOM 1601 O O . ILE A 1 244 ? 129.331 151.869 189.368 1.00 57.54 241 ILE A O 1
ATOM 1606 N N . LEU A 1 245 ? 131.334 151.741 188.339 1.00 45.35 242 LEU A N 1
ATOM 1607 C CA . LEU A 1 245 ? 130.873 150.863 187.270 1.00 45.35 242 LEU A CA 1
ATOM 1608 C C . LEU A 1 245 ? 131.964 149.839 186.989 1.00 45.35 242 LEU A C 1
ATOM 1609 O O . LEU A 1 245 ? 133.064 150.205 186.570 1.00 45.35 242 LEU A O 1
ATOM 1614 N N . LYS A 1 246 ? 131.679 148.565 187.221 1.00 46.82 243 LYS A N 1
ATOM 1615 C CA . LYS A 1 246 ? 132.596 147.503 186.850 1.00 46.82 243 LYS A CA 1
ATOM 1616 C C . LYS A 1 246 ? 132.016 146.748 185.664 1.00 46.82 243 LYS A C 1
ATOM 1617 O O . LYS A 1 246 ? 130.799 146.689 185.482 1.00 46.82 243 LYS A O 1
ATOM 1623 N N . GLY A 1 247 ? 132.891 146.198 184.835 1.00 41.55 244 GLY A N 1
ATOM 1624 C CA . GLY A 1 247 ? 132.430 145.523 183.638 1.00 41.55 244 GLY A CA 1
ATOM 1625 C C . GLY A 1 247 ? 133.415 144.480 183.174 1.00 41.55 244 GLY A C 1
ATOM 1626 O O . GLY A 1 247 ? 134.627 144.612 183.371 1.00 41.55 244 GLY A O 1
ATOM 1627 N N . GLU A 1 248 ? 132.887 143.443 182.540 1.00 35.76 245 GLU A N 1
ATOM 1628 C CA . GLU A 1 248 ? 133.683 142.383 181.954 1.00 35.76 245 GLU A CA 1
ATOM 1629 C C . GLU A 1 248 ? 133.515 142.433 180.447 1.00 35.76 245 GLU A C 1
ATOM 1630 O O . GLU A 1 248 ? 132.397 142.574 179.946 1.00 35.76 245 GLU A O 1
ATOM 1636 N N . LEU A 1 249 ? 134.628 142.308 179.734 1.00 23.02 246 LEU A N 1
ATOM 1637 C CA . LEU A 1 249 ? 134.677 142.429 178.282 1.00 23.02 246 LEU A CA 1
ATOM 1638 C C . LEU A 1 249 ? 135.223 141.124 177.724 1.00 23.02 246 LEU A C 1
ATOM 1639 O O . LEU A 1 249 ? 136.400 140.806 177.938 1.00 23.02 246 LEU A O 1
ATOM 1644 N N . ILE A 1 250 ? 134.384 140.417 176.958 1.00 18.10 247 ILE A N 1
ATOM 1645 C CA . ILE A 1 250 ? 134.485 138.979 176.721 1.00 18.10 247 ILE A CA 1
ATOM 1646 C C . ILE A 1 250 ? 134.643 138.702 175.234 1.00 18.10 247 ILE A C 1
ATOM 1647 O O . ILE A 1 250 ? 133.920 139.272 174.412 1.00 18.10 247 ILE A O 1
ATOM 1652 N N . LYS A 1 251 ? 135.556 137.792 174.896 1.00 15.61 248 LYS A N 1
ATOM 1653 C CA . LYS A 1 251 ? 135.744 137.312 173.530 1.00 15.61 248 LYS A CA 1
ATOM 1654 C C . LYS A 1 251 ? 135.445 135.824 173.502 1.00 15.61 248 LYS A C 1
ATOM 1655 O O . LYS A 1 251 ? 136.226 135.025 174.026 1.00 15.61 248 LYS A O 1
ATOM 1661 N N . ASN A 1 252 ? 134.321 135.455 172.897 1.00 16.67 249 ASN A N 1
ATOM 1662 C CA . ASN A 1 252 ? 133.938 134.054 172.812 1.00 16.67 249 ASN A CA 1
ATOM 1663 C C . ASN A 1 252 ? 135.041 133.246 172.156 1.00 16.67 249 ASN A C 1
ATOM 1664 O O . ASN A 1 252 ? 135.544 133.607 171.093 1.00 16.67 249 ASN A O 1
ATOM 1669 N N . GLN A 1 253 ? 135.424 132.156 172.803 1.00 18.14 250 GLN A N 1
ATOM 1670 C CA . GLN A 1 253 ? 136.451 131.275 172.276 1.00 18.14 250 GLN A CA 1
ATOM 1671 C C . GLN A 1 253 ? 135.819 130.389 171.209 1.00 18.14 250 GLN A C 1
ATOM 1672 O O . GLN A 1 253 ? 134.711 130.680 170.750 1.00 18.14 250 GLN A O 1
ATOM 1678 N N . TYR A 1 254 ? 136.501 129.331 170.782 1.00 22.57 251 TYR A N 1
ATOM 1679 C CA . TYR A 1 254 ? 136.105 128.567 169.605 1.00 22.57 251 TYR A CA 1
ATOM 1680 C C . TYR A 1 254 ? 135.650 127.158 169.960 1.00 22.57 251 TYR A C 1
ATOM 1681 O O . TYR A 1 254 ? 136.323 126.455 170.721 1.00 22.57 251 TYR A O 1
ATOM 1690 N N . VAL A 1 255 ? 134.532 126.738 169.371 1.00 25.87 252 VAL A N 1
ATOM 1691 C CA . VAL A 1 255 ? 134.006 125.383 169.492 1.00 25.87 252 VAL A CA 1
ATOM 1692 C C . VAL A 1 255 ? 134.263 124.645 168.185 1.00 25.87 252 VAL A C 1
ATOM 1693 O O . VAL A 1 255 ? 133.916 125.142 167.109 1.00 25.87 252 VAL A O 1
ATOM 1697 N N . GLN A 1 256 ? 134.865 123.456 168.276 1.00 31.27 253 GLN A N 1
ATOM 1698 C CA . GLN A 1 256 ? 135.207 122.683 167.085 1.00 31.27 253 GLN A CA 1
ATOM 1699 C C . GLN A 1 256 ? 133.980 122.357 166.252 1.00 31.27 253 GLN A C 1
ATOM 1700 O O . GLN A 1 256 ? 133.835 122.839 165.128 1.00 31.27 253 GLN A O 1
ATOM 1706 N N . LYS A 1 257 ? 133.085 121.557 166.806 1.00 39.11 254 LYS A N 1
ATOM 1707 C CA . LYS A 1 257 ? 131.840 121.214 166.142 1.00 39.11 254 LYS A CA 1
ATOM 1708 C C . LYS A 1 257 ? 130.751 122.143 166.658 1.00 39.11 254 LYS A C 1
ATOM 1709 O O . LYS A 1 257 ? 130.525 122.227 167.869 1.00 39.11 254 LYS A O 1
ATOM 1715 N N . LYS A 1 258 ? 130.055 122.816 165.745 1.00 42.53 255 LYS A N 1
ATOM 1716 C CA . LYS A 1 258 ? 129.226 123.945 166.139 1.00 42.53 255 LYS A CA 1
ATOM 1717 C C . LYS A 1 258 ? 127.987 123.478 166.887 1.00 42.53 255 LYS A C 1
ATOM 1718 O O . LYS A 1 258 ? 126.859 123.651 166.416 1.00 42.53 255 LYS A O 1
ATOM 1724 N N . ASN A 1 259 ? 128.189 122.881 168.037 1.00 45.60 256 ASN A N 1
ATOM 1725 C CA . ASN A 1 259 ? 127.098 122.466 168.905 1.00 45.60 256 ASN A CA 1
ATOM 1726 C C . ASN A 1 259 ? 127.287 122.903 170.347 1.00 45.60 256 ASN A C 1
ATOM 1727 O O . ASN A 1 259 ? 126.313 123.263 171.011 1.00 45.60 256 ASN A O 1
ATOM 1732 N N . ASP A 1 260 ? 128.522 122.895 170.836 1.00 45.63 257 ASP A N 1
ATOM 1733 C CA . ASP A 1 260 ? 128.806 122.896 172.256 1.00 45.63 257 ASP A CA 1
ATOM 1734 C C . ASP A 1 260 ? 128.446 124.237 172.880 1.00 45.63 257 ASP A C 1
ATOM 1735 O O . ASP A 1 260 ? 128.092 125.185 172.179 1.00 45.63 257 ASP A O 1
ATOM 1740 N N . PRO A 1 261 ? 128.503 124.344 174.204 1.00 36.91 258 PRO A N 1
ATOM 1741 C CA . PRO A 1 261 ? 128.421 125.662 174.833 1.00 36.91 258 PRO A CA 1
ATOM 1742 C C . PRO A 1 261 ? 129.743 126.404 174.724 1.00 36.91 258 PRO A C 1
ATOM 1743 O O . PRO A 1 261 ? 130.808 125.812 174.538 1.00 36.91 258 PRO A O 1
ATOM 1747 N N . LYS A 1 262 ? 129.654 127.726 174.850 1.00 26.66 259 LYS A N 1
ATOM 1748 C CA . LYS A 1 262 ? 130.757 128.620 174.537 1.00 26.66 259 LYS A CA 1
ATOM 1749 C C . LYS A 1 262 ? 131.889 128.461 175.548 1.00 26.66 259 LYS A C 1
ATOM 1750 O O . LYS A 1 262 ? 131.776 127.750 176.548 1.00 26.66 259 LYS A O 1
ATOM 1756 N N . LYS A 1 263 ? 132.999 129.139 175.278 1.00 24.07 260 LYS A N 1
ATOM 1757 C CA . LYS A 1 263 ? 134.160 129.145 176.169 1.00 24.07 260 LYS A CA 1
ATOM 1758 C C . LYS A 1 263 ? 134.589 130.579 176.468 1.00 24.07 260 LYS A C 1
ATOM 1759 O O . LYS A 1 263 ? 135.717 130.978 176.163 1.00 24.07 260 LYS A O 1
ATOM 1765 N N . PRO A 1 264 ? 133.717 131.378 177.088 1.00 19.08 261 PRO A N 1
ATOM 1766 C CA . PRO A 1 264 ? 133.977 132.822 177.196 1.00 19.08 261 PRO A CA 1
ATOM 1767 C C . PRO A 1 264 ? 135.273 133.141 177.926 1.00 19.08 261 PRO A C 1
ATOM 1768 O O . PRO A 1 264 ? 135.479 132.743 179.072 1.00 19.08 261 PRO A O 1
ATOM 1772 N N . LEU A 1 265 ? 136.146 133.877 177.242 1.00 16.01 262 LEU A N 1
ATOM 1773 C CA . LEU A 1 265 ? 137.351 134.462 177.819 1.00 16.01 262 LEU A CA 1
ATOM 1774 C C . LEU A 1 265 ? 137.172 135.968 177.929 1.00 16.01 262 LEU A C 1
ATOM 1775 O O . LEU A 1 265 ? 137.106 136.666 176.913 1.00 16.01 262 LEU A O 1
ATOM 1780 N N . THR A 1 266 ? 137.108 136.463 179.161 1.00 18.58 263 THR A N 1
ATOM 1781 C CA . THR A 1 266 ? 137.032 137.897 179.401 1.00 18.58 263 THR A CA 1
ATOM 1782 C C . THR A 1 266 ? 138.386 138.524 179.107 1.00 18.58 263 THR A C 1
ATOM 1783 O O . THR A 1 266 ? 139.388 138.161 179.731 1.00 18.58 263 THR A O 1
ATOM 1787 N N . ILE A 1 267 ? 138.422 139.461 178.163 1.00 19.50 264 ILE A N 1
ATOM 1788 C CA . ILE A 1 267 ? 139.679 140.034 177.702 1.00 19.50 264 ILE A CA 1
ATOM 1789 C C . ILE A 1 267 ? 139.972 141.375 178.356 1.00 19.50 264 ILE A C 1
ATOM 1790 O O . ILE A 1 267 ? 141.115 141.639 178.724 1.00 19.50 264 ILE A O 1
ATOM 1795 N N . TYR A 1 268 ? 138.973 142.233 178.525 1.00 20.63 265 TYR A N 1
ATOM 1796 C CA . TYR A 1 268 ? 139.191 143.537 179.145 1.00 20.63 265 TYR A CA 1
ATOM 1797 C C . TYR A 1 268 ? 138.226 143.783 180.291 1.00 20.63 265 TYR A C 1
ATOM 1798 O O . TYR A 1 268 ? 137.011 143.787 180.092 1.00 20.63 265 TYR A O 1
ATOM 1807 N N . ASN A 1 269 ? 138.780 144.018 181.477 1.00 22.80 266 ASN A N 1
ATOM 1808 C CA . ASN A 1 269 ? 138.036 144.492 182.633 1.00 22.80 266 ASN A CA 1
ATOM 1809 C C . ASN A 1 269 ? 137.919 146.009 182.594 1.00 22.80 266 ASN A C 1
ATOM 1810 O O . ASN A 1 269 ? 138.811 146.709 182.106 1.00 22.80 266 ASN A O 1
ATOM 1815 N N . ILE A 1 270 ? 136.816 146.516 183.134 1.00 24.80 267 ILE A N 1
ATOM 1816 C CA . ILE A 1 270 ? 136.492 147.933 183.074 1.00 24.80 267 ILE A CA 1
ATOM 1817 C C . ILE A 1 270 ? 136.173 148.418 184.475 1.00 24.80 267 ILE A C 1
ATOM 1818 O O . ILE A 1 270 ? 135.197 147.959 185.078 1.00 24.80 267 ILE A O 1
ATOM 1823 N N . THR A 1 271 ? 136.975 149.351 184.988 1.00 24.19 268 THR A N 1
ATOM 1824 C CA . THR A 1 271 ? 136.689 149.996 186.267 1.00 24.19 268 THR A CA 1
ATOM 1825 C C . THR A 1 271 ? 136.522 151.483 185.998 1.00 24.19 268 THR A C 1
ATOM 1826 O O . THR A 1 271 ? 137.501 152.178 185.710 1.00 24.19 268 THR A O 1
ATOM 1830 N N . ALA A 1 272 ? 135.291 151.971 186.085 1.00 32.77 269 ALA A N 1
ATOM 1831 C CA . ALA A 1 272 ? 134.976 153.340 185.729 1.00 32.77 269 ALA A CA 1
ATOM 1832 C C . ALA A 1 272 ? 134.352 154.070 186.908 1.00 32.77 269 ALA A C 1
ATOM 1833 O O . ALA A 1 272 ? 133.605 153.493 187.703 1.00 32.77 269 ALA A O 1
ATOM 1835 N N . ASP A 1 273 ? 134.664 155.354 186.987 1.00 40.93 270 ASP A N 1
ATOM 1836 C CA . ASP A 1 273 ? 134.182 156.249 188.024 1.00 40.93 270 ASP A CA 1
ATOM 1837 C C . ASP A 1 273 ? 133.179 157.211 187.409 1.00 40.93 270 ASP A C 1
ATOM 1838 O O . ASP A 1 273 ? 133.464 157.844 186.383 1.00 40.93 270 ASP A O 1
ATOM 1843 N N . LEU A 1 274 ? 132.016 157.318 188.036 1.00 49.98 271 LEU A N 1
ATOM 1844 C CA . LEU A 1 274 ? 130.921 158.087 187.473 1.00 49.98 271 LEU A CA 1
ATOM 1845 C C . LEU A 1 274 ? 131.166 159.580 187.630 1.00 49.98 271 LEU A C 1
ATOM 1846 O O . LEU A 1 274 ? 131.834 160.028 188.564 1.00 49.98 271 LEU A O 1
ATOM 1851 N N . ASN A 1 275 ? 130.619 160.356 186.694 1.00 51.24 272 ASN A N 1
ATOM 1852 C CA . ASN A 1 275 ? 130.489 161.804 186.844 1.00 51.24 272 ASN A CA 1
ATOM 1853 C C . ASN A 1 275 ? 129.253 162.197 186.033 1.00 51.24 272 ASN A C 1
ATOM 1854 O O . ASN A 1 275 ? 129.342 162.452 184.830 1.00 51.24 272 ASN A O 1
ATOM 1859 N N . GLY A 1 276 ? 128.112 162.255 186.712 1.00 51.70 273 GLY A N 1
ATOM 1860 C CA . GLY A 1 276 ? 126.848 162.511 186.051 1.00 51.70 273 GLY A CA 1
ATOM 1861 C C . GLY A 1 276 ? 126.633 161.676 184.806 1.00 51.70 273 GLY A C 1
ATOM 1862 O O . GLY A 1 276 ? 126.651 160.444 184.860 1.00 51.70 273 GLY A O 1
ATOM 1863 N N . ASN A 1 277 ? 126.452 162.346 183.669 1.00 52.03 274 ASN A N 1
ATOM 1864 C CA . ASN A 1 277 ? 126.214 161.635 182.418 1.00 52.03 274 ASN A CA 1
ATOM 1865 C C . ASN A 1 277 ? 127.390 160.748 182.051 1.00 52.03 274 ASN A C 1
ATOM 1866 O O . ASN A 1 277 ? 127.208 159.640 181.538 1.00 52.03 274 ASN A O 1
ATOM 1871 N N . ARG A 1 278 ? 128.597 161.218 182.295 1.00 41.53 275 ARG A N 1
ATOM 1872 C CA . ARG A 1 278 ? 129.776 160.551 181.789 1.00 41.53 275 ARG A CA 1
ATOM 1873 C C . ARG A 1 278 ? 130.395 159.682 182.870 1.00 41.53 275 ARG A C 1
ATOM 1874 O O . ARG A 1 278 ? 129.914 159.590 183.999 1.00 41.53 275 ARG A O 1
ATOM 1882 N N . PHE A 1 279 ? 131.491 159.036 182.509 1.00 33.21 276 PHE A N 1
ATOM 1883 C CA . PHE A 1 279 ? 132.290 158.311 183.474 1.00 33.21 276 PHE A CA 1
ATOM 1884 C C . PHE A 1 279 ? 133.673 158.142 182.884 1.00 33.21 276 PHE A C 1
ATOM 1885 O O . PHE A 1 279 ? 133.819 157.853 181.694 1.00 33.21 276 PHE A O 1
ATOM 1893 N N . THR A 1 280 ? 134.675 158.347 183.710 1.00 27.39 277 THR A N 1
ATOM 1894 C CA . THR A 1 280 ? 136.039 158.110 183.284 1.00 27.39 277 THR A CA 1
ATOM 1895 C C . THR A 1 280 ? 136.491 156.771 183.836 1.00 27.39 277 THR A C 1
ATOM 1896 O O . THR A 1 280 ? 135.719 156.043 184.453 1.00 27.39 277 THR A O 1
ATOM 1900 N N . GLY A 1 281 ? 137.729 156.427 183.610 1.00 20.03 278 GLY A N 1
ATOM 1901 C CA . GLY A 1 281 ? 138.222 155.273 184.318 1.00 20.03 278 GLY A CA 1
ATOM 1902 C C . GLY A 1 281 ? 139.240 154.531 183.480 1.00 20.03 278 GLY A C 1
ATOM 1903 O O . GLY A 1 281 ? 139.862 155.106 182.590 1.00 20.03 278 GLY A O 1
ATOM 1904 N N . SER A 1 282 ? 139.371 153.243 183.770 1.00 18.80 279 SER A N 1
ATOM 1905 C CA . SER A 1 282 ? 140.458 152.457 183.221 1.00 18.80 279 SER A CA 1
ATOM 1906 C C . SER A 1 282 ? 139.956 151.151 182.638 1.00 18.80 279 SER A C 1
ATOM 1907 O O . SER A 1 282 ? 139.178 150.426 183.270 1.00 18.80 279 SER A O 1
ATOM 1910 N N . ALA A 1 283 ? 140.423 150.863 181.433 1.00 20.47 280 ALA A N 1
ATOM 1911 C CA . ALA A 1 283 ? 140.294 149.566 180.801 1.00 20.47 280 ALA A CA 1
ATOM 1912 C C . ALA A 1 283 ? 141.606 148.822 180.976 1.00 20.47 280 ALA A C 1
ATOM 1913 O O . ALA A 1 283 ? 142.672 149.386 180.717 1.00 20.47 280 ALA A O 1
ATOM 1915 N N . LYS A 1 284 ? 141.536 147.567 181.417 1.00 24.24 281 LYS A N 1
ATOM 1916 C CA . LYS A 1 284 ? 142.764 146.803 181.581 1.00 24.24 281 LYS A CA 1
ATOM 1917 C C . LYS A 1 284 ? 142.475 145.315 181.482 1.00 24.24 281 LYS A C 1
ATOM 1918 O O . LYS A 1 284 ? 141.457 144.839 181.984 1.00 24.24 281 LYS A O 1
ATOM 1924 N N . VAL A 1 285 ? 143.391 144.589 180.838 1.00 29.49 282 VAL A N 1
ATOM 1925 C CA . VAL A 1 285 ? 143.230 143.152 180.661 1.00 29.49 282 VAL A CA 1
ATOM 1926 C C . VAL A 1 285 ? 143.254 142.453 182.020 1.00 29.49 282 VAL A C 1
ATOM 1927 O O . VAL A 1 285 ? 143.759 142.981 183.017 1.00 29.49 282 VAL A O 1
ATOM 1931 N N . ASN A 1 286 ? 142.685 141.252 182.058 1.00 30.98 283 ASN A N 1
ATOM 1932 C CA . ASN A 1 286 ? 142.833 140.378 183.212 1.00 30.98 283 ASN A CA 1
ATOM 1933 C C . ASN A 1 286 ? 144.206 139.719 183.131 1.00 30.98 283 ASN A C 1
ATOM 1934 O O . ASN A 1 286 ? 145.065 140.118 182.344 1.00 30.98 283 ASN A O 1
ATOM 1939 N N . THR A 1 287 ? 144.437 138.697 183.948 1.00 33.92 284 THR A N 1
ATOM 1940 C CA . THR A 1 287 ? 145.728 138.032 183.961 1.00 33.92 284 THR A CA 1
ATOM 1941 C C . THR A 1 287 ? 145.706 136.651 183.325 1.00 33.92 284 THR A C 1
ATOM 1942 O O . THR A 1 287 ? 146.762 136.167 182.902 1.00 33.92 284 THR A O 1
ATOM 1946 N N . GLU A 1 288 ? 144.539 136.012 183.252 1.00 36.00 285 GLU A N 1
ATOM 1947 C CA . GLU A 1 288 ? 144.368 134.739 182.563 1.00 36.00 285 GLU A CA 1
ATOM 1948 C C . GLU A 1 288 ? 144.997 134.796 181.181 1.00 36.00 285 GLU A C 1
ATOM 1949 O O . GLU A 1 288 ? 145.635 133.837 180.734 1.00 36.00 285 GLU A O 1
ATOM 1955 N N . VAL A 1 289 ? 144.809 135.926 180.500 1.00 29.50 286 VAL A N 1
ATOM 1956 C CA . VAL A 1 289 ? 145.419 136.119 179.190 1.00 29.50 286 VAL A CA 1
ATOM 1957 C C . VAL A 1 289 ? 146.930 135.999 179.298 1.00 29.50 286 VAL A C 1
ATOM 1958 O O . VAL A 1 289 ? 147.541 135.099 178.709 1.00 29.50 286 VAL A O 1
ATOM 1962 N N . LYS A 1 290 ? 147.544 136.881 180.092 1.00 33.71 287 LYS A N 1
ATOM 1963 C CA . LYS A 1 290 ? 148.997 136.902 180.234 1.00 33.71 287 LYS A CA 1
ATOM 1964 C C . LYS A 1 290 ? 149.555 135.543 180.622 1.00 33.71 287 LYS A C 1
ATOM 1965 O O . LYS A 1 290 ? 150.699 135.221 180.284 1.00 33.71 287 LYS A O 1
ATOM 1971 N N . THR A 1 291 ? 148.772 134.736 181.336 1.00 35.73 288 THR A N 1
ATOM 1972 C CA . THR A 1 291 ? 149.265 133.435 181.772 1.00 35.73 288 THR A CA 1
ATOM 1973 C C . THR A 1 291 ? 149.176 132.404 180.654 1.00 35.73 288 THR A C 1
ATOM 1974 O O . THR A 1 291 ? 150.190 131.835 180.237 1.00 35.73 288 THR A O 1
ATOM 1978 N N . ARG A 1 292 ? 147.967 132.152 180.153 1.00 32.02 289 ARG A N 1
ATOM 1979 C CA . ARG A 1 292 ? 147.777 131.042 179.226 1.00 32.02 289 ARG A CA 1
ATOM 1980 C C . ARG A 1 292 ? 148.148 131.412 177.794 1.00 32.02 289 ARG A C 1
ATOM 1981 O O . ARG A 1 292 ? 148.925 130.701 177.148 1.00 32.02 289 ARG A O 1
ATOM 1989 N N . HIS A 1 293 ? 147.616 132.522 177.282 1.00 24.11 290 HIS A N 1
ATOM 1990 C CA . HIS A 1 293 ? 147.575 132.778 175.843 1.00 24.11 290 HIS A CA 1
ATOM 1991 C C . HIS A 1 293 ? 148.648 133.754 175.393 1.00 24.11 290 HIS A C 1
ATOM 1992 O O . HIS A 1 293 ? 148.386 134.638 174.580 1.00 24.11 290 HIS A O 1
ATOM 1999 N N . ALA A 1 294 ? 149.872 133.606 175.884 1.00 22.16 291 ALA A N 1
ATOM 2000 C CA . ALA A 1 294 ? 150.929 134.574 175.628 1.00 22.16 291 ALA A CA 1
ATOM 2001 C C . ALA A 1 294 ? 151.344 134.621 174.163 1.00 22.16 291 ALA A C 1
ATOM 2002 O O . ALA A 1 294 ? 152.332 135.274 173.819 1.00 22.16 291 ALA A O 1
ATOM 2004 N N . ASP A 1 295 ? 150.619 133.917 173.294 1.00 24.83 292 ASP A N 1
ATOM 2005 C CA . ASP A 1 295 ? 150.929 133.907 171.874 1.00 24.83 292 ASP A CA 1
ATOM 2006 C C . ASP A 1 295 ? 149.766 134.298 170.975 1.00 24.83 292 ASP A C 1
ATOM 2007 O O . ASP A 1 295 ? 149.957 134.375 169.760 1.00 24.83 292 ASP A O 1
ATOM 2012 N N . LYS A 1 296 ? 148.573 134.528 171.515 1.00 17.99 293 LYS A N 1
ATOM 2013 C CA . LYS A 1 296 ? 147.431 134.731 170.638 1.00 17.99 293 LYS A CA 1
ATOM 2014 C C . LYS A 1 296 ? 146.593 135.943 171.017 1.00 17.99 293 LYS A C 1
ATOM 2015 O O . LYS A 1 296 ? 145.951 136.544 170.154 1.00 17.99 293 LYS A O 1
ATOM 2021 N N . GLU A 1 297 ? 146.573 136.303 172.296 1.00 13.18 294 GLU A N 1
ATOM 2022 C CA . GLU A 1 297 ? 145.739 137.412 172.737 1.00 13.18 294 GLU A CA 1
ATOM 2023 C C . GLU A 1 297 ? 146.543 138.375 173.585 1.00 13.18 294 GLU A C 1
ATOM 2024 O O . GLU A 1 297 ? 146.252 139.571 173.630 1.00 13.18 294 GLU A O 1
ATOM 2030 N N . TYR A 1 298 ? 147.565 137.870 174.247 1.00 15.85 295 TYR A N 1
ATOM 2031 C CA . TYR A 1 298 ? 148.512 138.724 174.938 1.00 15.85 295 TYR A CA 1
ATOM 2032 C C . TYR A 1 298 ? 149.415 139.446 173.967 1.00 15.85 295 TYR A C 1
ATOM 2033 O O . TYR A 1 298 ? 150.403 140.066 174.362 1.00 15.85 295 TYR A O 1
ATOM 2042 N N . LEU A 1 299 ? 149.086 139.396 172.684 1.00 12.49 296 LEU A N 1
ATOM 2043 C CA . LEU A 1 299 ? 149.943 139.947 171.664 1.00 12.49 296 LEU A CA 1
ATOM 2044 C C . LEU A 1 299 ? 149.307 141.104 170.917 1.00 12.49 296 LEU A C 1
ATOM 2045 O O . LEU A 1 299 ? 149.999 141.781 170.157 1.00 12.49 296 LEU A O 1
ATOM 2050 N N . PHE A 1 300 ? 148.024 141.360 171.116 1.00 14.03 297 PHE A N 1
ATOM 2051 C CA . PHE A 1 300 ? 147.435 142.651 170.802 1.00 14.03 297 PHE A CA 1
ATOM 2052 C C . PHE A 1 300 ? 147.021 143.415 172.046 1.00 14.03 297 PHE A C 1
ATOM 2053 O O . PHE A 1 300 ? 147.276 144.615 172.135 1.00 14.03 297 PHE A O 1
ATOM 2061 N N . PHE A 1 301 ? 146.412 142.734 173.021 1.00 11.78 298 PHE A N 1
ATOM 2062 C CA . PHE A 1 301 ? 145.839 143.352 174.216 1.00 11.78 298 PHE A CA 1
ATOM 2063 C C . PHE A 1 301 ? 146.839 143.240 175.356 1.00 11.78 298 PHE A C 1
ATOM 2064 O O . PHE A 1 301 ? 146.723 142.363 176.204 1.00 11.78 298 PHE A O 1
ATOM 2072 N N . HIS A 1 302 ? 147.816 144.135 175.410 1.00 12.96 299 HIS A N 1
ATOM 2073 C CA . HIS A 1 302 ? 148.857 143.911 176.402 1.00 12.96 299 HIS A CA 1
ATOM 2074 C C . HIS A 1 302 ? 149.261 145.133 177.213 1.00 12.96 299 HIS A C 1
ATOM 2075 O O . HIS A 1 302 ? 150.265 145.065 177.928 1.00 12.96 299 HIS A O 1
ATOM 2082 N N . THR A 1 303 ? 148.521 146.232 177.160 1.00 16.07 300 THR A N 1
ATOM 2083 C CA . THR A 1 303 ? 148.823 147.388 177.991 1.00 16.07 300 THR A CA 1
ATOM 2084 C C . THR A 1 303 ? 147.526 148.030 178.440 1.00 16.07 300 THR A C 1
ATOM 2085 O O . THR A 1 303 ? 146.585 148.156 177.653 1.00 16.07 300 THR A O 1
ATOM 2089 N N . ASP A 1 304 ? 147.493 148.464 179.697 1.00 21.18 301 ASP A N 1
ATOM 2090 C CA . ASP A 1 304 ? 146.281 149.020 180.283 1.00 21.18 301 ASP A CA 1
ATOM 2091 C C . ASP A 1 304 ? 145.887 150.323 179.604 1.00 21.18 301 ASP A C 1
ATOM 2092 O O . ASP A 1 304 ? 146.599 150.812 178.724 1.00 21.18 301 ASP A O 1
ATOM 2097 N N . ALA A 1 305 ? 144.751 150.888 179.998 1.00 19.33 302 ALA A N 1
ATOM 2098 C CA . ALA A 1 305 ? 144.330 152.211 179.553 1.00 19.33 302 ALA A CA 1
ATOM 2099 C C . ALA A 1 305 ? 143.994 152.990 180.813 1.00 19.33 302 ALA A C 1
ATOM 2100 O O . ALA A 1 305 ? 142.839 153.037 181.229 1.00 19.33 302 ALA A O 1
ATOM 2102 N N . ASP A 1 306 ? 145.002 153.615 181.413 1.00 21.03 303 ASP A N 1
ATOM 2103 C CA . ASP A 1 306 ? 144.849 154.252 182.714 1.00 21.03 303 ASP A CA 1
ATOM 2104 C C . ASP A 1 306 ? 144.299 155.658 182.552 1.00 21.03 303 ASP A C 1
ATOM 2105 O O . ASP A 1 306 ? 144.871 156.474 181.824 1.00 21.03 303 ASP A O 1
ATOM 2110 N N . GLN A 1 307 ? 143.180 155.931 183.215 1.00 21.26 304 GLN A N 1
ATOM 2111 C CA . GLN A 1 307 ? 142.471 157.202 183.125 1.00 21.26 304 GLN A CA 1
ATOM 2112 C C . GLN A 1 307 ? 142.079 157.543 181.698 1.00 21.26 304 GLN A C 1
ATOM 2113 O O . GLN A 1 307 ? 141.625 158.662 181.432 1.00 21.26 304 GLN A O 1
ATOM 2119 N N . ARG A 1 308 ? 142.234 156.600 180.777 1.00 17.77 305 ARG A N 1
ATOM 2120 C CA . ARG A 1 308 ? 142.030 156.833 179.359 1.00 17.77 305 ARG A CA 1
ATOM 2121 C C . ARG A 1 308 ? 140.912 155.945 178.829 1.00 17.77 305 ARG A C 1
ATOM 2122 O O . ARG A 1 308 ? 140.917 155.533 177.672 1.00 17.77 305 ARG A O 1
ATOM 2130 N N . LEU A 1 309 ? 139.953 155.623 179.686 1.00 19.76 306 LEU A N 1
ATOM 2131 C CA . LEU A 1 309 ? 138.688 155.043 179.264 1.00 19.76 306 LEU A CA 1
ATOM 2132 C C . LEU A 1 309 ? 137.603 156.051 179.563 1.00 19.76 306 LEU A C 1
ATOM 2133 O O . LEU A 1 309 ? 137.411 156.427 180.723 1.00 19.76 306 LEU A O 1
ATOM 2138 N N . GLU A 1 310 ? 136.888 156.472 178.535 1.00 25.45 307 GLU A N 1
ATOM 2139 C CA . GLU A 1 310 ? 135.792 157.402 178.719 1.00 25.45 307 GLU A CA 1
ATOM 2140 C C . GLU A 1 310 ? 134.510 156.710 178.302 1.00 25.45 307 GLU A C 1
ATOM 2141 O O . GLU A 1 310 ? 134.532 155.778 177.499 1.00 25.45 307 GLU A O 1
ATOM 2147 N N . GLY A 1 311 ? 133.395 157.142 178.867 1.00 34.82 308 GLY A N 1
ATOM 2148 C CA . GLY A 1 311 ? 132.137 156.621 178.372 1.00 34.82 308 GLY A CA 1
ATOM 2149 C C . GLY A 1 311 ? 130.984 157.450 178.876 1.00 34.82 308 GLY A C 1
ATOM 2150 O O . GLY A 1 311 ? 131.138 158.307 179.747 1.00 34.82 308 GLY A O 1
ATOM 2151 N N . GLY A 1 312 ? 129.813 157.162 178.327 1.00 46.95 309 GLY A N 1
ATOM 2152 C CA . GLY A 1 312 ? 128.612 157.857 178.733 1.00 46.95 309 GLY A CA 1
ATOM 2153 C C . GLY A 1 312 ? 127.382 156.983 178.677 1.00 46.95 309 GLY A C 1
ATOM 2154 O O . GLY A 1 312 ? 127.183 156.229 177.719 1.00 46.95 309 GLY A O 1
ATOM 2155 N N . PHE A 1 313 ? 126.552 157.049 179.705 1.00 53.03 310 PHE A N 1
ATOM 2156 C CA . PHE A 1 313 ? 125.273 156.377 179.614 1.00 53.03 310 PHE A CA 1
ATOM 2157 C C . PHE A 1 313 ? 124.406 157.137 178.633 1.00 53.03 310 PHE A C 1
ATOM 2158 O O . PHE A 1 313 ? 124.366 158.368 178.644 1.00 53.03 310 PHE A O 1
ATOM 2166 N N . PHE A 1 314 ? 123.729 156.408 177.766 1.00 50.92 311 PHE A N 1
ATOM 2167 C CA . PHE A 1 314 ? 122.839 157.021 176.803 1.00 50.92 311 PHE A CA 1
ATOM 2168 C C . PHE A 1 314 ? 121.440 156.453 176.969 1.00 50.92 311 PHE A C 1
ATOM 2169 O O . PHE A 1 314 ? 121.227 155.408 177.591 1.00 50.92 311 PHE A O 1
ATOM 2177 N N . GLY A 1 315 ? 120.481 157.172 176.408 1.00 64.71 312 GLY A N 1
ATOM 2178 C CA . GLY A 1 315 ? 119.106 156.994 176.805 1.00 64.71 312 GLY A CA 1
ATOM 2179 C C . GLY A 1 315 ? 118.911 157.803 178.067 1.00 64.71 312 GLY A C 1
ATOM 2180 O O . GLY A 1 315 ? 119.707 157.683 179.004 1.00 64.71 312 GLY A O 1
ATOM 2181 N N . ASP A 1 316 ? 117.862 158.620 178.122 1.00 77.00 313 ASP A N 1
ATOM 2182 C CA . ASP A 1 316 ? 117.684 159.502 179.268 1.00 77.00 313 ASP A CA 1
ATOM 2183 C C . ASP A 1 316 ? 117.419 158.748 180.560 1.00 77.00 313 ASP A C 1
ATOM 2184 O O . ASP A 1 316 ? 117.281 159.384 181.609 1.00 77.00 313 ASP A O 1
ATOM 2189 N N . ASN A 1 317 ? 117.356 157.419 180.514 1.00 73.40 314 ASN A N 1
ATOM 2190 C CA . ASN A 1 317 ? 117.168 156.598 181.699 1.00 73.40 314 ASN A CA 1
ATOM 2191 C C . ASN A 1 317 ? 118.451 155.915 182.145 1.00 73.40 314 ASN A C 1
ATOM 2192 O O . ASN A 1 317 ? 118.411 155.080 183.054 1.00 73.40 314 ASN A O 1
ATOM 2197 N N . GLY A 1 318 ? 119.585 156.259 181.546 1.00 59.15 315 GLY A N 1
ATOM 2198 C CA . GLY A 1 318 ? 120.801 155.507 181.818 1.00 59.15 315 GLY A CA 1
ATOM 2199 C C . GLY A 1 318 ? 120.618 154.029 181.580 1.00 59.15 315 GLY A C 1
ATOM 2200 O O . GLY A 1 318 ? 121.047 153.205 182.394 1.00 59.15 315 GLY A O 1
ATOM 2201 N N . GLU A 1 319 ? 119.961 153.674 180.478 1.00 58.32 316 GLU A N 1
ATOM 2202 C CA . GLU A 1 319 ? 119.623 152.292 180.178 1.00 58.32 316 GLU A CA 1
ATOM 2203 C C . GLU A 1 319 ? 120.440 151.719 179.037 1.00 58.32 316 GLU A C 1
ATOM 2204 O O . GLU A 1 319 ? 120.424 150.502 178.832 1.00 58.32 316 GLU A O 1
ATOM 2210 N N . GLU A 1 320 ? 121.142 152.559 178.296 1.00 51.35 317 GLU A N 1
ATOM 2211 C CA . GLU A 1 320 ? 122.108 152.113 177.312 1.00 51.35 317 GLU A CA 1
ATOM 2212 C C . GLU A 1 320 ? 123.458 152.729 177.653 1.00 51.35 317 GLU A C 1
ATOM 2213 O O . GLU A 1 320 ? 123.553 153.660 178.449 1.00 51.35 317 GLU A O 1
ATOM 2219 N N . LEU A 1 321 ? 124.514 152.230 177.031 1.00 37.63 318 LEU A N 1
ATOM 2220 C CA . LEU A 1 321 ? 125.841 152.599 177.490 1.00 37.63 318 LEU A CA 1
ATOM 2221 C C . LEU A 1 321 ? 126.781 152.667 176.302 1.00 37.63 318 LEU A C 1
ATOM 2222 O O . LEU A 1 321 ? 126.795 151.745 175.485 1.00 37.63 318 LEU A O 1
ATOM 2227 N N . ALA A 1 322 ? 127.565 153.740 176.213 1.00 28.82 319 ALA A N 1
ATOM 2228 C CA . ALA A 1 322 ? 128.599 153.877 175.204 1.00 28.82 319 ALA A CA 1
ATOM 2229 C C . ALA A 1 322 ? 129.933 154.124 175.876 1.00 28.82 319 ALA A C 1
ATOM 2230 O O . ALA A 1 322 ? 130.001 154.600 177.009 1.00 28.82 319 ALA A O 1
ATOM 2232 N N . GLY A 1 323 ? 130.998 153.832 175.153 1.00 25.71 320 GLY A N 1
ATOM 2233 C CA . GLY A 1 323 ? 132.298 154.211 175.664 1.00 25.71 320 GLY A CA 1
ATOM 2234 C C . GLY A 1 323 ? 133.370 153.943 174.640 1.00 25.71 320 GLY A C 1
ATOM 2235 O O . GLY A 1 323 ? 133.137 153.284 173.622 1.00 25.71 320 GLY A O 1
ATOM 2236 N N . ARG A 1 324 ? 134.565 154.441 174.949 1.00 19.38 321 ARG A N 1
ATOM 2237 C CA . ARG A 1 324 ? 135.735 154.260 174.110 1.00 19.38 321 ARG A CA 1
ATOM 2238 C C . ARG A 1 324 ? 136.974 154.270 174.982 1.00 19.38 321 ARG A C 1
ATOM 2239 O O . ARG A 1 324 ? 136.936 154.644 176.157 1.00 19.38 321 ARG A O 1
ATOM 2247 N N . PHE A 1 325 ? 138.084 153.871 174.383 1.00 14.61 322 PHE A N 1
ATOM 2248 C CA . PHE A 1 325 ? 139.361 153.953 175.069 1.00 14.61 322 PHE A CA 1
ATOM 2249 C C . PHE A 1 325 ? 140.473 153.725 174.060 1.00 14.61 322 PHE A C 1
ATOM 2250 O O . PHE A 1 325 ? 140.235 153.320 172.920 1.00 14.61 322 PHE A O 1
ATOM 2258 N N . ILE A 1 326 ? 141.699 153.983 174.506 1.00 13.19 323 ILE A N 1
ATOM 2259 C CA . ILE A 1 326 ? 142.906 153.725 173.732 1.00 13.19 323 ILE A CA 1
ATOM 2260 C C . ILE A 1 326 ? 144.046 153.326 174.653 1.00 13.19 323 ILE A C 1
ATOM 2261 O O . ILE A 1 326 ? 144.473 154.111 175.501 1.00 13.19 323 ILE A O 1
ATOM 2266 N N . SER A 1 327 ? 144.553 152.110 174.483 1.00 15.06 324 SER A N 1
ATOM 2267 C CA . SER A 1 327 ? 145.565 151.586 175.386 1.00 15.06 324 SER A CA 1
ATOM 2268 C C . SER A 1 327 ? 146.788 152.492 175.391 1.00 15.06 324 SER A C 1
ATOM 2269 O O . SER A 1 327 ? 147.179 153.045 174.364 1.00 15.06 324 SER A O 1
ATOM 2272 N N . ASN A 1 328 ? 147.400 152.641 176.564 1.00 17.74 325 ASN A N 1
ATOM 2273 C CA . ASN A 1 328 ? 148.314 153.755 176.798 1.00 17.74 325 ASN A CA 1
ATOM 2274 C C . ASN A 1 328 ? 149.586 153.702 175.971 1.00 17.74 325 ASN A C 1
ATOM 2275 O O . ASN A 1 328 ? 150.367 154.654 176.035 1.00 17.74 325 ASN A O 1
ATOM 2280 N N . ASP A 1 329 ? 149.835 152.648 175.204 1.00 19.61 326 ASP A N 1
ATOM 2281 C CA . ASP A 1 329 ? 150.883 152.705 174.198 1.00 19.61 326 ASP A CA 1
ATOM 2282 C C . ASP A 1 329 ? 150.339 153.134 172.849 1.00 19.61 326 ASP A C 1
ATOM 2283 O O . ASP A 1 329 ? 151.030 152.990 171.835 1.00 19.61 326 ASP A O 1
ATOM 2288 N N . ASN A 1 330 ? 149.121 153.667 172.826 1.00 17.61 327 ASN A N 1
ATOM 2289 C CA . ASN A 1 330 ? 148.409 153.991 171.596 1.00 17.61 327 ASN A CA 1
ATOM 2290 C C . ASN A 1 330 ? 148.481 152.822 170.611 1.00 17.61 327 ASN A C 1
ATOM 2291 O O . ASN A 1 330 ? 149.049 152.916 169.526 1.00 17.61 327 ASN A O 1
ATOM 2296 N N . GLY A 1 331 ? 147.921 151.695 171.037 1.00 11.82 328 GLY A N 1
ATOM 2297 C CA . GLY A 1 331 ? 147.946 150.531 170.180 1.00 11.82 328 GLY A CA 1
ATOM 2298 C C . GLY A 1 331 ? 146.633 149.806 169.987 1.00 11.82 328 GLY A C 1
ATOM 2299 O O . GLY A 1 331 ? 146.530 148.980 169.082 1.00 11.82 328 GLY A O 1
ATOM 2300 N N . VAL A 1 332 ? 145.634 150.073 170.826 1.00 16.33 329 VAL A N 1
ATOM 2301 C CA . VAL A 1 332 ? 144.331 149.428 170.701 1.00 16.33 329 VAL A CA 1
ATOM 2302 C C . VAL A 1 332 ? 143.223 150.441 170.912 1.00 16.33 329 VAL A C 1
ATOM 2303 O O . VAL A 1 332 ? 142.828 150.693 172.050 1.00 16.33 329 VAL A O 1
ATOM 2307 N N . PHE A 1 333 ? 142.696 151.029 169.852 1.00 8.21 330 PHE A N 1
ATOM 2308 C CA . PHE A 1 333 ? 141.559 151.917 170.020 1.00 8.21 330 PHE A CA 1
ATOM 2309 C C . PHE A 1 333 ? 140.308 151.068 169.998 1.00 8.21 330 PHE A C 1
ATOM 2310 O O . PHE A 1 333 ? 140.045 150.390 169.009 1.00 8.21 330 PHE A O 1
ATOM 2318 N N . GLY A 1 334 ? 139.531 151.113 171.069 1.00 13.10 331 GLY A N 1
ATOM 2319 C CA . GLY A 1 334 ? 138.376 150.239 171.146 1.00 13.10 331 GLY A CA 1
ATOM 2320 C C . GLY A 1 334 ? 137.145 150.944 171.653 1.00 13.10 331 GLY A C 1
ATOM 2321 O O . GLY A 1 334 ? 137.226 151.755 172.576 1.00 13.10 331 GLY A O 1
ATOM 2322 N N . VAL A 1 335 ? 135.997 150.660 171.061 1.00 14.40 332 VAL A N 1
ATOM 2323 C CA . VAL A 1 335 ? 134.761 151.309 171.461 1.00 14.40 332 VAL A CA 1
ATOM 2324 C C . VAL A 1 335 ? 133.701 150.255 171.725 1.00 14.40 332 VAL A C 1
ATOM 2325 O O . VAL A 1 335 ? 133.604 149.262 171.001 1.00 14.40 332 VAL A O 1
ATOM 2329 N N . PHE A 1 336 ? 132.903 150.474 172.763 1.00 19.18 333 PHE A N 1
ATOM 2330 C CA . PHE A 1 336 ? 131.995 149.455 173.258 1.00 19.18 333 PHE A CA 1
ATOM 2331 C C . PHE A 1 336 ? 130.653 150.075 173.579 1.00 19.18 333 PHE A C 1
ATOM 2332 O O . PHE A 1 336 ? 130.533 151.288 173.762 1.00 19.18 333 PHE A O 1
ATOM 2340 N N . ALA A 1 337 ? 129.647 149.217 173.711 1.00 23.45 334 ALA A N 1
ATOM 2341 C CA . ALA A 1 337 ? 128.299 149.704 173.943 1.00 23.45 334 ALA A CA 1
ATOM 2342 C C . ALA A 1 337 ? 127.433 148.565 174.445 1.00 23.45 334 ALA A C 1
ATOM 2343 O O . ALA A 1 337 ? 127.510 147.447 173.932 1.00 23.45 334 ALA A O 1
ATOM 2345 N N . GLY A 1 338 ? 126.588 148.874 175.422 1.00 38.55 335 GLY A N 1
ATOM 2346 C CA . GLY A 1 338 ? 125.720 147.889 176.031 1.00 38.55 335 GLY A CA 1
ATOM 2347 C C . GLY A 1 338 ? 124.324 148.441 176.222 1.00 38.55 335 GLY A C 1
ATOM 2348 O O . GLY A 1 338 ? 124.058 149.606 175.941 1.00 38.55 335 GLY A O 1
ATOM 2349 N N . LYS A 1 339 ? 123.449 147.592 176.752 1.00 46.35 336 LYS A N 1
ATOM 2350 C CA . LYS A 1 339 ? 122.036 147.903 176.840 1.00 46.35 336 LYS A CA 1
ATOM 2351 C C . LYS A 1 339 ? 121.442 147.176 178.035 1.00 46.35 336 LYS A C 1
ATOM 2352 O O . LYS A 1 339 ? 121.909 146.104 178.422 1.00 46.35 336 LYS A O 1
ATOM 2358 N N . GLN A 1 340 ? 120.417 147.788 178.624 1.00 58.09 337 GLN A N 1
ATOM 2359 C CA . GLN A 1 340 ? 119.706 147.225 179.762 1.00 58.09 337 GLN A CA 1
ATOM 2360 C C . GLN A 1 340 ? 119.131 145.849 179.428 1.00 58.09 337 GLN A C 1
ATOM 2361 O O . GLN A 1 340 ? 118.966 145.477 178.265 1.00 58.09 337 GLN A O 1
ATOM 2367 N N . LYS A 1 341 ? 118.818 145.089 180.476 1.00 62.55 338 LYS A N 1
ATOM 2368 C CA . LYS A 1 341 ? 118.188 143.784 180.326 1.00 62.55 338 LYS A CA 1
ATOM 2369 C C . LYS A 1 341 ? 116.700 143.874 180.014 1.00 62.55 338 LYS A C 1
ATOM 2370 O O . LYS A 1 341 ? 116.034 142.834 179.980 1.00 62.55 338 LYS A O 1
ATOM 2376 N N . THR A 1 342 ? 116.165 145.087 179.846 1.00 67.35 339 THR A N 1
ATOM 2377 C CA . THR A 1 342 ? 114.791 145.347 179.418 1.00 67.35 339 THR A CA 1
ATOM 2378 C C . THR A 1 342 ? 113.817 145.007 180.546 1.00 67.35 339 THR A C 1
ATOM 2379 O O . THR A 1 342 ? 112.637 145.371 180.504 1.00 67.35 339 THR A O 1
ATOM 2383 N N . ASN A 1 343 ? 114.324 144.379 181.601 1.00 74.18 340 ASN A N 1
ATOM 2384 C CA . ASN A 1 343 ? 113.547 144.136 182.813 1.00 74.18 340 ASN A CA 1
ATOM 2385 C C . ASN A 1 343 ? 113.829 145.224 183.844 1.00 74.18 340 ASN A C 1
ATOM 2386 O O . ASN A 1 343 ? 114.229 144.967 184.977 1.00 74.18 340 ASN A O 1
ATOM 2391 N N . ALA A 1 344 ? 113.630 146.470 183.425 1.00 73.76 341 ALA A N 1
ATOM 2392 C CA . ALA A 1 344 ? 114.044 147.623 184.215 1.00 73.76 341 ALA A CA 1
ATOM 2393 C C . ALA A 1 344 ? 113.211 147.719 185.487 1.00 73.76 341 ALA A C 1
ATOM 2394 O O . ALA A 1 344 ? 112.018 148.036 185.438 1.00 73.76 341 ALA A O 1
ATOM 2396 N N . SER A 1 345 ? 113.838 147.442 186.629 1.00 71.88 342 SER A N 1
ATOM 2397 C CA . SER A 1 345 ? 113.240 147.705 187.930 1.00 71.88 342 SER A CA 1
ATOM 2398 C C . SER A 1 345 ? 113.643 149.105 188.375 1.00 71.88 342 SER A C 1
ATOM 2399 O O . SER A 1 345 ? 114.833 149.432 188.407 1.00 71.88 342 SER A O 1
ATOM 2402 N N . GLY A 1 346 ? 112.651 149.925 188.712 1.00 75.80 343 GLY A N 1
ATOM 2403 C CA . GLY A 1 346 ? 112.905 151.329 188.954 1.00 75.80 343 GLY A CA 1
ATOM 2404 C C . GLY A 1 346 ? 113.802 151.576 190.151 1.00 75.80 343 GLY A C 1
ATOM 2405 O O . GLY A 1 346 ? 113.970 150.735 191.035 1.00 75.80 343 GLY A O 1
ATOM 2406 N N . THR A 1 347 ? 114.396 152.766 190.164 1.00 85.58 344 THR A N 1
ATOM 2407 C CA . THR A 1 347 ? 115.211 153.216 191.281 1.00 85.58 344 THR A CA 1
ATOM 2408 C C . THR A 1 347 ? 114.367 154.056 192.234 1.00 85.58 344 THR A C 1
ATOM 2409 O O . THR A 1 347 ? 113.414 154.725 191.825 1.00 85.58 344 THR A O 1
ATOM 2413 N N . ASN A 1 348 ? 114.714 153.998 193.521 1.00 92.15 345 ASN A N 1
ATOM 2414 C CA . ASN A 1 348 ? 113.886 154.657 194.524 1.00 92.15 345 ASN A CA 1
ATOM 2415 C C . ASN A 1 348 ? 114.167 156.160 194.547 1.00 92.15 345 ASN A C 1
ATOM 2416 O O . ASN A 1 348 ? 113.215 156.952 194.512 1.00 92.15 345 ASN A O 1
ATOM 2421 N N . PRO A 1 349 ? 115.438 156.616 194.604 1.00 90.91 346 PRO A N 1
ATOM 2422 C CA . PRO A 1 349 ? 115.709 157.993 194.171 1.00 90.91 346 PRO A CA 1
ATOM 2423 C C . PRO A 1 349 ? 115.718 158.083 192.654 1.00 90.91 346 PRO A C 1
ATOM 2424 O O . PRO A 1 349 ? 116.678 157.666 192.000 1.00 90.91 346 PRO A O 1
ATOM 2428 N N . ALA A 1 350 ? 114.648 158.644 192.091 1.00 91.36 347 ALA A N 1
ATOM 2429 C CA . ALA A 1 350 ? 114.400 158.616 190.649 1.00 91.36 347 ALA A CA 1
ATOM 2430 C C . ALA A 1 350 ? 115.180 159.738 189.972 1.00 91.36 347 ALA A C 1
ATOM 2431 O O . ALA A 1 350 ? 114.663 160.820 189.683 1.00 91.36 347 ALA A O 1
ATOM 2433 N N . MET A 1 351 ? 116.458 159.474 189.723 1.00 85.66 348 MET A N 1
ATOM 2434 C CA . MET A 1 351 ? 117.254 160.407 188.936 1.00 85.66 348 MET A CA 1
ATOM 2435 C C . MET A 1 351 ? 117.024 160.264 187.429 1.00 85.66 348 MET A C 1
ATOM 2436 O O . MET A 1 351 ? 116.752 161.273 186.766 1.00 85.66 348 MET A O 1
ATOM 2441 N N . PRO A 1 352 ? 117.118 159.068 186.837 1.00 80.49 349 PRO A N 1
ATOM 2442 C CA . PRO A 1 352 ? 117.167 158.996 185.369 1.00 80.49 349 PRO A CA 1
ATOM 2443 C C . PRO A 1 352 ? 115.782 159.148 184.755 1.00 80.49 349 PRO A C 1
ATOM 2444 O O . PRO A 1 352 ? 114.890 158.335 184.995 1.00 80.49 349 PRO A O 1
ATOM 2448 N N . PHE A 1 353 ? 115.618 160.174 183.924 1.00 82.88 350 PHE A N 1
ATOM 2449 C CA . PHE A 1 353 ? 114.344 160.456 183.277 1.00 82.88 350 PHE A CA 1
ATOM 2450 C C . PHE A 1 353 ? 113.973 159.299 182.344 1.00 82.88 350 PHE A C 1
ATOM 2451 O O . PHE A 1 353 ? 114.719 158.333 182.182 1.00 82.88 350 PHE A O 1
ATOM 2459 N N . GLY A 1 354 ? 112.805 159.385 181.713 1.00 84.26 351 GLY A N 1
ATOM 2460 C CA . GLY A 1 354 ? 112.342 158.246 180.945 1.00 84.26 351 GLY A CA 1
ATOM 2461 C C . GLY A 1 354 ? 111.760 157.156 181.819 1.00 84.26 351 GLY A C 1
ATOM 2462 O O . GLY A 1 354 ? 112.378 156.103 182.000 1.00 84.26 351 GLY A O 1
ATOM 2463 N N . LYS A 1 355 ? 110.578 157.430 182.385 1.00 88.33 352 LYS A N 1
ATOM 2464 C CA . LYS A 1 355 ? 109.830 156.636 183.371 1.00 88.33 352 LYS A CA 1
ATOM 2465 C C . LYS A 1 355 ? 110.339 156.875 184.785 1.00 88.33 352 LYS A C 1
ATOM 2466 O O . LYS A 1 355 ? 110.080 156.054 185.680 1.00 88.33 352 LYS A O 1
ATOM 2472 N N . HIS A 1 356 ? 111.065 157.964 185.015 1.00 89.21 353 HIS A N 1
ATOM 2473 C CA . HIS A 1 356 ? 111.385 158.446 186.353 1.00 89.21 353 HIS A CA 1
ATOM 2474 C C . HIS A 1 356 ? 111.390 159.972 186.292 1.00 89.21 353 HIS A C 1
ATOM 2475 O O . HIS A 1 356 ? 110.895 160.574 185.334 1.00 89.21 353 HIS A O 1
ATOM 2482 N N . THR A 1 357 ? 111.955 160.610 187.313 1.00 88.51 354 THR A N 1
ATOM 2483 C CA . THR A 1 357 ? 111.924 162.062 187.430 1.00 88.51 354 THR A CA 1
ATOM 2484 C C . THR A 1 357 ? 113.215 162.684 186.913 1.00 88.51 354 THR A C 1
ATOM 2485 O O . THR A 1 357 ? 114.313 162.251 187.270 1.00 88.51 354 THR A O 1
ATOM 2489 N N . LYS A 1 358 ? 113.068 163.716 186.086 1.00 79.59 355 LYS A N 1
ATOM 2490 C CA . LYS A 1 358 ? 114.186 164.480 185.551 1.00 79.59 355 LYS A CA 1
ATOM 2491 C C . LYS A 1 358 ? 115.041 165.048 186.684 1.00 79.59 355 LYS A C 1
ATOM 2492 O O . LYS A 1 358 ? 114.561 165.280 187.797 1.00 79.59 355 LYS A O 1
ATOM 2498 N N . ILE A 1 359 ? 116.329 165.269 186.400 1.00 78.87 356 ILE A N 1
ATOM 2499 C CA . ILE A 1 359 ? 117.186 166.031 187.295 1.00 78.87 356 ILE A CA 1
ATOM 2500 C C . ILE A 1 359 ? 117.769 167.268 186.619 1.00 78.87 356 ILE A C 1
ATOM 2501 O O . ILE A 1 359 ? 117.716 168.366 187.185 1.00 78.87 356 ILE A O 1
ATOM 2506 N N . LEU A 1 360 ? 118.305 167.132 185.406 1.00 77.88 357 LEU A N 1
ATOM 2507 C CA . LEU A 1 360 ? 118.968 168.244 184.744 1.00 77.88 357 LEU A CA 1
ATOM 2508 C C . LEU A 1 360 ? 118.648 168.210 183.260 1.00 77.88 357 LEU A C 1
ATOM 2509 O O . LEU A 1 360 ? 118.561 167.142 182.654 1.00 77.88 357 LEU A O 1
ATOM 2514 N N . ASP A 1 361 ? 118.487 169.392 182.674 1.00 78.65 358 ASP A N 1
ATOM 2515 C CA . ASP A 1 361 ? 117.954 169.486 181.324 1.00 78.65 358 ASP A CA 1
ATOM 2516 C C . ASP A 1 361 ? 118.716 170.517 180.503 1.00 78.65 358 ASP A C 1
ATOM 2517 O O . ASP A 1 361 ? 119.364 171.424 181.030 1.00 78.65 358 ASP A O 1
ATOM 2522 N N . SER A 1 362 ? 118.632 170.346 179.186 1.00 78.43 359 SER A N 1
ATOM 2523 C CA . SER A 1 362 ? 119.044 171.358 178.217 1.00 78.43 359 SER A CA 1
ATOM 2524 C C . SER A 1 362 ? 117.872 171.553 177.266 1.00 78.43 359 SER A C 1
ATOM 2525 O O . SER A 1 362 ? 117.617 170.708 176.401 1.00 78.43 359 SER A O 1
ATOM 2528 N N . LEU A 1 363 ? 117.151 172.651 177.441 1.00 83.00 360 LEU A N 1
ATOM 2529 C CA . LEU A 1 363 ? 115.908 172.917 176.735 1.00 83.00 360 LEU A CA 1
ATOM 2530 C C . LEU A 1 363 ? 116.137 174.034 175.728 1.00 83.00 360 LEU A C 1
ATOM 2531 O O . LEU A 1 363 ? 116.658 175.099 176.080 1.00 83.00 360 LEU A O 1
ATOM 2536 N N . LYS A 1 364 ? 115.742 173.787 174.482 1.00 85.27 361 LYS A N 1
ATOM 2537 C CA . LYS A 1 364 ? 115.993 174.695 173.379 1.00 85.27 361 LYS A CA 1
ATOM 2538 C C . LYS A 1 364 ? 114.734 174.823 172.537 1.00 85.27 361 LYS A C 1
ATOM 2539 O O . LYS A 1 364 ? 114.137 173.822 172.133 1.00 85.27 361 LYS A O 1
ATOM 2545 N N . ILE A 1 365 ? 114.336 176.060 172.266 1.00 86.30 362 ILE A N 1
ATOM 2546 C CA . ILE A 1 365 ? 113.216 176.327 171.373 1.00 86.30 362 ILE A CA 1
ATOM 2547 C C . ILE A 1 365 ? 113.675 176.064 169.945 1.00 86.30 362 ILE A C 1
ATOM 2548 O O . ILE A 1 365 ? 114.809 176.393 169.574 1.00 86.30 362 ILE A O 1
ATOM 2553 N N . SER A 1 366 ? 112.809 175.444 169.149 1.00 89.32 363 SER A N 1
ATOM 2554 C CA . SER A 1 366 ? 113.200 175.043 167.809 1.00 89.32 363 SER A CA 1
ATOM 2555 C C . SER A 1 366 ? 113.190 176.244 166.866 1.00 89.32 363 SER A C 1
ATOM 2556 O O . SER A 1 366 ? 113.037 177.397 167.276 1.00 89.32 363 SER A O 1
ATOM 2559 N N . VAL A 1 367 ? 113.360 175.951 165.576 1.00 92.10 364 VAL A N 1
ATOM 2560 C CA . VAL A 1 367 ? 113.449 177.002 164.571 1.00 92.10 364 VAL A CA 1
ATOM 2561 C C . VAL A 1 367 ? 112.138 177.769 164.503 1.00 92.10 364 VAL A C 1
ATOM 2562 O O . VAL A 1 367 ? 111.090 177.293 164.958 1.00 92.10 364 VAL A O 1
ATOM 2566 N N . ASP A 1 368 ? 112.195 178.969 163.937 1.00 93.77 365 ASP A N 1
ATOM 2567 C CA . ASP A 1 368 ? 111.011 179.796 163.740 1.00 93.77 365 ASP A CA 1
ATOM 2568 C C . ASP A 1 368 ? 109.972 179.111 162.857 1.00 93.77 365 ASP A C 1
ATOM 2569 O O . ASP A 1 368 ? 109.457 179.705 161.911 1.00 93.77 365 ASP A O 1
ATOM 2574 N N . PHE A 1 378 ? 105.940 179.229 166.895 1.00 93.81 375 PHE A N 1
ATOM 2575 C CA . PHE A 1 378 ? 107.161 178.807 167.570 1.00 93.81 375 PHE A CA 1
ATOM 2576 C C . PHE A 1 378 ? 106.895 177.575 168.429 1.00 93.81 375 PHE A C 1
ATOM 2577 O O . PHE A 1 378 ? 105.749 177.278 168.763 1.00 93.81 375 PHE A O 1
ATOM 2585 N N . GLU A 1 379 ? 107.960 176.856 168.779 1.00 91.14 376 GLU A N 1
ATOM 2586 C CA . GLU A 1 379 ? 107.830 175.615 169.527 1.00 91.14 376 GLU A CA 1
ATOM 2587 C C . GLU A 1 379 ? 109.095 175.381 170.339 1.00 91.14 376 GLU A C 1
ATOM 2588 O O . GLU A 1 379 ? 110.135 175.999 170.099 1.00 91.14 376 GLU A O 1
ATOM 2594 N N . VAL A 1 380 ? 108.988 174.481 171.316 1.00 85.05 377 VAL A N 1
ATOM 2595 C CA . VAL A 1 380 ? 110.068 174.197 172.252 1.00 85.05 377 VAL A CA 1
ATOM 2596 C C . VAL A 1 380 ? 110.376 172.705 172.219 1.00 85.05 377 VAL A C 1
ATOM 2597 O O . VAL A 1 380 ? 109.488 171.871 172.017 1.00 85.05 377 VAL A O 1
ATOM 2601 N N . SER A 1 381 ? 111.650 172.375 172.421 1.00 81.50 378 SER A N 1
ATOM 2602 C CA . SER A 1 381 ? 112.110 170.993 172.401 1.00 81.50 378 SER A CA 1
ATOM 2603 C C . SER A 1 381 ? 113.265 170.842 173.380 1.00 81.50 378 SER A C 1
ATOM 2604 O O . SER A 1 381 ? 113.691 171.802 174.025 1.00 81.50 378 SER A O 1
ATOM 2607 N N 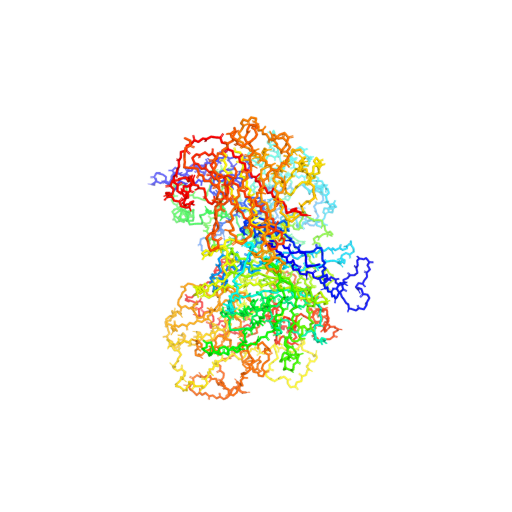. THR A 1 382 ? 113.768 169.614 173.491 1.00 74.66 379 THR A N 1
ATOM 2608 C CA . THR A 1 382 ? 114.886 169.288 174.369 1.00 74.66 379 THR A CA 1
ATOM 2609 C C . THR A 1 382 ? 116.088 168.882 173.525 1.00 74.66 379 THR A C 1
ATOM 2610 O O . THR A 1 382 ? 115.973 168.018 172.649 1.00 74.66 379 THR A O 1
ATOM 2614 N N . MET A 1 383 ? 117.235 169.523 173.772 1.00 78.76 380 MET A N 1
ATOM 2615 C CA . MET A 1 383 ? 118.448 169.091 173.090 1.00 78.76 380 MET A CA 1
ATOM 2616 C C . MET A 1 383 ? 119.261 168.225 174.035 1.00 78.76 380 MET A C 1
ATOM 2617 O O . MET A 1 383 ? 119.462 168.620 175.192 1.00 78.76 380 MET A O 1
ATOM 2622 N N . PRO A 1 384 ? 119.702 167.044 173.592 1.00 73.61 381 PRO A N 1
ATOM 2623 C CA . PRO A 1 384 ? 120.378 166.103 174.494 1.00 73.61 381 PRO A CA 1
ATOM 2624 C C . PRO A 1 384 ? 121.461 166.760 175.342 1.00 73.61 381 PRO A C 1
ATOM 2625 O O . PRO A 1 384 ? 122.112 167.720 174.928 1.00 73.61 381 PRO A O 1
ATOM 2629 N N . ASP A 1 385 ? 121.652 166.212 176.540 1.00 72.20 382 ASP A N 1
ATOM 2630 C CA . ASP A 1 385 ? 122.232 166.933 177.667 1.00 72.20 382 ASP A CA 1
ATOM 2631 C C . ASP A 1 385 ? 123.667 166.477 177.912 1.00 72.20 382 ASP A C 1
ATOM 2632 O O . ASP A 1 385 ? 123.894 165.331 178.315 1.00 72.20 382 ASP A O 1
ATOM 2637 N N . PHE A 1 386 ? 124.632 167.378 177.693 1.00 65.10 383 PHE A N 1
ATOM 2638 C CA . PHE A 1 386 ? 125.999 167.105 178.134 1.00 65.10 383 PHE A CA 1
ATOM 2639 C C . PHE A 1 386 ? 126.100 167.006 179.649 1.00 65.10 383 PHE A C 1
ATOM 2640 O O . PHE A 1 386 ? 126.996 166.329 180.163 1.00 65.10 383 PHE A O 1
ATOM 2648 N N . GLY A 1 387 ? 125.207 167.671 180.378 1.00 71.09 384 GLY A N 1
ATOM 2649 C CA . GLY A 1 387 ? 125.265 167.683 181.824 1.00 71.09 384 GLY A CA 1
ATOM 2650 C C . GLY A 1 387 ? 126.175 168.737 182.407 1.00 71.09 384 GLY A C 1
ATOM 2651 O O . GLY A 1 387 ? 126.387 168.745 183.626 1.00 71.09 384 GLY A O 1
ATOM 2652 N N . HIS A 1 388 ? 126.719 169.622 181.577 1.00 78.29 385 HIS A N 1
ATOM 2653 C CA . HIS A 1 388 ? 127.655 170.727 181.690 1.00 78.29 385 HIS A CA 1
ATOM 2654 C C . HIS A 1 388 ? 126.903 172.048 181.809 1.00 78.29 385 HIS A C 1
ATOM 2655 O O . HIS A 1 388 ? 125.883 172.242 181.139 1.00 78.29 385 HIS A O 1
ATOM 2662 N N . PRO A 1 389 ? 127.364 172.972 182.660 1.00 77.65 386 PRO A N 1
ATOM 2663 C CA . PRO A 1 389 ? 126.616 174.233 182.831 1.00 77.65 386 PRO A CA 1
ATOM 2664 C C . PRO A 1 389 ? 126.599 175.109 181.588 1.00 77.65 386 PRO A C 1
ATOM 2665 O O . PRO A 1 389 ? 125.530 175.583 181.184 1.00 77.65 386 PRO A O 1
ATOM 2669 N N . ASP A 1 390 ? 127.754 175.349 180.975 1.00 79.27 387 ASP A N 1
ATOM 2670 C CA . ASP A 1 390 ? 127.819 176.194 179.787 1.00 79.27 387 ASP A CA 1
ATOM 2671 C C . ASP A 1 390 ? 128.288 175.405 178.566 1.00 79.27 387 ASP A C 1
ATOM 2672 O O . ASP A 1 390 ? 129.243 175.790 177.890 1.00 79.27 387 ASP A O 1
ATOM 2677 N N . SER A 1 403 ? 127.434 184.917 178.549 1.00 83.09 400 SER A N 1
ATOM 2678 C CA . SER A 1 403 ? 127.836 185.115 177.162 1.00 83.09 400 SER A CA 1
ATOM 2679 C C . SER A 1 403 ? 127.219 186.389 176.594 1.00 83.09 400 SER A C 1
ATOM 2680 O O . SER A 1 403 ? 126.253 186.336 175.834 1.00 83.09 400 SER A O 1
ATOM 2683 N N . LYS A 1 404 ? 127.786 187.534 176.961 1.00 85.19 401 LYS A N 1
ATOM 2684 C CA . LYS A 1 404 ? 127.242 188.833 176.586 1.00 85.19 401 LYS A CA 1
ATOM 2685 C C . LYS A 1 404 ? 128.003 189.391 175.393 1.00 85.19 401 LYS A C 1
ATOM 2686 O O . LYS A 1 404 ? 129.213 189.632 175.479 1.00 85.19 401 LYS A O 1
ATOM 2692 N N . GLU A 1 405 ? 127.286 189.601 174.289 1.00 89.08 402 GLU A N 1
ATOM 2693 C CA . GLU A 1 405 ? 127.814 190.269 173.099 1.00 89.08 402 GLU A CA 1
ATOM 2694 C C . GLU A 1 405 ? 129.078 189.578 172.590 1.00 89.08 402 GLU A C 1
ATOM 2695 O O . GLU A 1 405 ? 129.980 190.206 172.031 1.00 89.08 402 GLU A O 1
ATOM 2701 N N . LYS A 1 406 ? 129.149 188.265 172.787 1.00 87.77 403 LYS A N 1
ATOM 2702 C CA . LYS A 1 406 ? 130.220 187.481 172.183 1.00 87.77 403 LYS A CA 1
ATOM 2703 C C . LYS A 1 406 ? 129.948 187.405 170.687 1.00 87.77 403 LYS A C 1
ATOM 2704 O O . LYS A 1 406 ? 128.950 186.815 170.260 1.00 87.77 403 LYS A O 1
ATOM 2710 N N . THR A 1 407 ? 130.795 188.069 169.903 1.00 95.12 404 THR A N 1
ATOM 2711 C CA . THR A 1 407 ? 130.648 188.131 168.451 1.00 95.12 404 THR A CA 1
ATOM 2712 C C . THR A 1 407 ? 131.633 187.159 167.795 1.00 95.12 404 THR A C 1
ATOM 2713 O O . THR A 1 407 ? 132.592 187.541 167.122 1.00 95.12 404 THR A O 1
ATOM 2717 N N . ILE A 1 408 ? 131.385 185.867 168.022 1.00 99.08 405 ILE A N 1
ATOM 2718 C CA . ILE A 1 408 ? 132.270 184.800 167.566 1.00 99.08 405 ILE A CA 1
ATOM 2719 C C . ILE A 1 408 ? 131.424 183.605 167.140 1.00 99.08 405 ILE A C 1
ATOM 2720 O O . ILE A 1 408 ? 130.214 183.575 167.339 1.00 99.08 405 ILE A O 1
ATOM 2725 N N . ASP A 1 409 ? 132.074 182.616 166.533 1.00 96.95 406 ASP A N 1
ATOM 2726 C CA . ASP A 1 409 ? 131.341 181.526 165.899 1.00 96.95 406 ASP A CA 1
ATOM 2727 C C . ASP A 1 409 ? 130.690 180.608 166.931 1.00 96.95 406 ASP A C 1
ATOM 2728 O O . ASP A 1 409 ? 131.166 180.460 168.060 1.00 96.95 406 ASP A O 1
ATOM 2733 N N . LEU A 1 410 ? 129.583 179.987 166.524 1.00 89.17 407 LEU A N 1
ATOM 2734 C CA . LEU A 1 410 ? 128.901 178.971 167.310 1.00 89.17 407 LEU A CA 1
ATOM 2735 C C . LEU A 1 410 ? 128.823 177.679 166.510 1.00 89.17 407 LEU A C 1
ATOM 2736 O O . LEU A 1 410 ? 128.946 177.674 165.283 1.00 89.17 407 LEU A O 1
ATOM 2741 N N . ALA A 1 411 ? 128.604 176.576 167.225 1.00 75.18 408 ALA A N 1
ATOM 2742 C CA . ALA A 1 411 ? 128.557 175.254 166.615 1.00 75.18 408 ALA A CA 1
ATOM 2743 C C . ALA A 1 411 ? 127.375 175.101 165.663 1.00 75.18 408 ALA A C 1
ATOM 2744 O O . ALA A 1 411 ? 127.284 174.102 164.942 1.00 75.18 408 ALA A O 1
ATOM 2746 N N . ASP A 1 412 ? 126.467 176.076 165.645 1.00 83.69 409 ASP A N 1
ATOM 2747 C CA . ASP A 1 412 ? 125.309 175.999 164.764 1.00 83.69 409 ASP A CA 1
ATOM 2748 C C . ASP A 1 412 ? 125.630 176.373 163.321 1.00 83.69 409 ASP A C 1
ATOM 2749 O O . ASP A 1 412 ? 124.770 176.202 162.451 1.00 83.69 409 ASP A O 1
ATOM 2754 N N . GLY A 1 413 ? 126.835 176.868 163.040 1.00 82.80 410 GLY A N 1
ATOM 2755 C CA . GLY A 1 413 ? 127.244 177.082 161.665 1.00 82.80 410 GLY A CA 1
ATOM 2756 C C . GLY A 1 413 ? 127.803 178.449 161.314 1.00 82.80 410 GLY A C 1
ATOM 2757 O O . GLY A 1 413 ? 128.755 178.535 160.533 1.00 82.80 410 GLY A O 1
ATOM 2758 N N . ARG A 1 414 ? 127.240 179.523 161.872 1.00 93.61 411 ARG A N 1
ATOM 2759 C CA . ARG A 1 414 ? 127.706 180.862 161.521 1.00 93.61 411 ARG A CA 1
ATOM 2760 C C . ARG A 1 414 ? 127.954 181.712 162.765 1.00 93.61 411 ARG A C 1
ATOM 2761 O O . ARG A 1 414 ? 127.938 181.188 163.884 1.00 93.61 411 ARG A O 1
ATOM 2769 N N . LYS A 1 415 ? 128.213 183.010 162.589 1.00 95.61 412 LYS A N 1
ATOM 2770 C CA . LYS A 1 415 ? 128.826 183.811 163.649 1.00 95.61 412 LYS A CA 1
ATOM 2771 C C . LYS A 1 415 ? 127.775 184.179 164.689 1.00 95.61 412 LYS A C 1
ATOM 2772 O O . LYS A 1 415 ? 126.912 185.028 164.458 1.00 95.61 412 LYS A O 1
ATOM 2778 N N . MET A 1 416 ? 127.825 183.497 165.826 1.00 94.71 413 MET A N 1
ATOM 2779 C CA . MET A 1 416 ? 127.014 183.850 166.979 1.00 94.71 413 MET A CA 1
ATOM 2780 C C . MET A 1 416 ? 127.365 185.240 167.488 1.00 94.71 413 MET A C 1
ATOM 2781 O O . MET A 1 416 ? 128.498 185.493 167.907 1.00 94.71 413 MET A O 1
ATOM 2786 N N . THR A 1 417 ? 126.390 186.137 167.457 1.00 88.68 414 THR A N 1
ATOM 2787 C CA . THR A 1 417 ? 126.480 187.431 168.123 1.00 88.68 414 THR A CA 1
ATOM 2788 C C . THR A 1 417 ? 125.526 187.339 169.310 1.00 88.68 414 THR A C 1
ATOM 2789 O O . THR A 1 417 ? 124.358 187.717 169.218 1.00 88.68 414 THR A O 1
ATOM 2793 N N . VAL A 1 418 ? 126.030 186.821 170.424 1.00 85.46 415 VAL A N 1
ATOM 2794 C CA . VAL A 1 418 ? 125.183 186.459 171.549 1.00 85.46 415 VAL A CA 1
ATOM 2795 C C . VAL A 1 418 ? 125.255 187.542 172.617 1.00 85.46 415 VAL A C 1
ATOM 2796 O O . VAL A 1 418 ? 126.228 188.294 172.723 1.00 85.46 415 VAL A O 1
ATOM 2800 N N . SER A 1 419 ? 124.201 187.613 173.432 1.00 87.90 416 SER A N 1
ATOM 2801 C CA . SER A 1 419 ? 124.129 188.561 174.542 1.00 87.90 416 SER A CA 1
ATOM 2802 C C . SER A 1 419 ? 123.472 187.848 175.723 1.00 87.90 416 SER A C 1
ATOM 2803 O O . SER A 1 419 ? 122.243 187.734 175.776 1.00 87.90 416 SER A O 1
ATOM 2806 N N . ALA A 1 420 ? 124.296 187.374 176.659 1.00 83.38 417 ALA A N 1
ATOM 2807 C CA . ALA A 1 420 ? 123.830 186.785 177.910 1.00 83.38 417 ALA A CA 1
ATOM 2808 C C . ALA A 1 420 ? 124.595 187.442 179.048 1.00 83.38 417 ALA A C 1
ATOM 2809 O O . ALA A 1 420 ? 125.823 187.325 179.120 1.00 83.38 417 ALA A O 1
ATOM 2811 N N . CYS A 1 421 ? 123.869 188.119 179.939 1.00 93.47 418 CYS A N 1
ATOM 2812 C CA . CYS A 1 421 ? 124.497 189.008 180.907 1.00 93.47 418 CYS A CA 1
ATOM 2813 C C . CYS A 1 421 ? 125.074 188.228 182.071 1.00 93.47 418 CYS A C 1
ATOM 2814 O O . CYS A 1 421 ? 125.533 187.087 181.957 1.00 93.47 418 CYS A O 1
ATOM 2817 N N . CYS A 1 422 ? 125.020 188.915 183.195 1.00 102.54 419 CYS A N 1
ATOM 2818 C CA . CYS A 1 422 ? 125.640 188.756 184.491 1.00 102.54 419 CYS A CA 1
ATOM 2819 C C . CYS A 1 422 ? 125.959 187.308 184.832 1.00 102.54 419 CYS A C 1
ATOM 2820 O O . CYS A 1 422 ? 125.104 186.423 184.709 1.00 102.54 419 CYS A O 1
ATOM 2823 N N . ASP A 1 423 ? 127.195 187.058 185.254 1.00 103.81 420 ASP A N 1
ATOM 2824 C CA . ASP A 1 423 ? 127.699 185.710 185.475 1.00 103.81 420 ASP A CA 1
ATOM 2825 C C . ASP A 1 423 ? 128.108 185.492 186.927 1.00 103.81 420 ASP A C 1
ATOM 2826 O O . ASP A 1 423 ? 129.071 184.781 187.218 1.00 103.81 420 ASP A O 1
ATOM 2831 N N . PHE A 1 424 ? 127.377 186.098 187.861 1.00 99.34 421 PHE A N 1
ATOM 2832 C CA . PHE A 1 424 ? 127.566 185.777 189.269 1.00 99.34 421 PHE A CA 1
ATOM 2833 C C . PHE A 1 424 ? 126.851 184.492 189.667 1.00 99.34 421 PHE A C 1
ATOM 2834 O O . PHE A 1 424 ? 126.723 184.208 190.863 1.00 99.34 421 PHE A O 1
ATOM 2842 N N . LEU A 1 425 ? 126.382 183.724 188.687 1.00 91.06 422 LEU A N 1
ATOM 2843 C CA . LEU A 1 425 ? 125.817 182.400 188.925 1.00 91.06 422 LEU A CA 1
ATOM 2844 C C . LEU A 1 425 ? 126.108 181.564 187.688 1.00 91.06 422 LEU A C 1
ATOM 2845 O O . LEU A 1 425 ? 125.456 181.740 186.654 1.00 91.06 422 LEU A O 1
ATOM 2850 N N . THR A 1 426 ? 127.086 180.664 187.793 1.00 86.99 423 THR A N 1
ATOM 2851 C CA . THR A 1 426 ? 127.545 179.866 186.665 1.00 86.99 423 THR A CA 1
ATOM 2852 C C . THR A 1 426 ? 126.995 178.449 186.664 1.00 86.99 423 THR A C 1
ATOM 2853 O O . THR A 1 426 ? 127.226 177.712 185.700 1.00 86.99 423 THR A O 1
ATOM 2857 N N . TYR A 1 427 ? 126.279 178.045 187.713 1.00 88.42 424 TYR A N 1
ATOM 2858 C CA . TYR A 1 427 ? 125.814 176.667 187.808 1.00 88.42 424 TYR A CA 1
ATOM 2859 C C . TYR A 1 427 ? 124.649 176.410 186.860 1.00 88.42 424 TYR A C 1
ATOM 2860 O O . TYR A 1 427 ? 124.733 175.553 185.974 1.00 88.42 424 TYR A O 1
ATOM 2869 N N . VAL A 1 428 ? 123.563 177.139 187.023 1.00 84.70 425 VAL A N 1
ATOM 2870 C CA . VAL A 1 428 ? 122.465 177.087 186.066 1.00 84.70 425 VAL A CA 1
ATOM 2871 C C . VAL A 1 428 ? 122.663 178.200 185.048 1.00 84.70 425 VAL A C 1
ATOM 2872 O O . VAL A 1 428 ? 123.199 179.268 185.360 1.00 84.70 425 VAL A O 1
ATOM 2876 N N . LYS A 1 429 ? 122.253 177.943 183.809 1.00 84.70 426 LYS A N 1
ATOM 2877 C CA . LYS A 1 429 ? 122.355 178.942 182.758 1.00 84.70 426 LYS A CA 1
ATOM 2878 C C . LYS A 1 429 ? 121.052 178.980 181.975 1.00 84.70 426 LYS A C 1
ATOM 2879 O O . LYS A 1 429 ? 120.372 177.962 181.820 1.00 84.70 426 LYS A O 1
ATOM 2885 N N . LEU A 1 430 ? 120.716 180.165 181.476 1.00 89.15 427 LEU A N 1
ATOM 2886 C CA . LEU A 1 430 ? 119.482 180.353 180.725 1.00 89.15 427 LEU A CA 1
ATOM 2887 C C . LEU A 1 430 ? 119.520 181.716 180.055 1.00 89.15 427 LEU A C 1
ATOM 2888 O O . LEU A 1 430 ? 120.291 182.601 180.436 1.00 89.15 427 LEU A O 1
ATOM 2893 N N . GLY A 1 431 ? 118.668 181.871 179.051 1.00 86.61 428 GLY A N 1
ATOM 2894 C CA . GLY A 1 431 ? 118.527 183.152 178.395 1.00 86.61 428 GLY A CA 1
ATOM 2895 C C . GLY A 1 431 ? 118.629 183.106 176.887 1.00 86.61 428 GLY A C 1
ATOM 2896 O O . GLY A 1 431 ? 117.999 182.268 176.230 1.00 86.61 428 GLY A O 1
ATOM 2897 N N . ARG A 1 432 ? 119.454 183.995 176.338 1.00 95.19 429 ARG A N 1
ATOM 2898 C CA . ARG A 1 432 ? 119.483 184.294 174.914 1.00 95.19 429 ARG A CA 1
ATOM 2899 C C . ARG A 1 432 ? 120.720 183.696 174.260 1.00 95.19 429 ARG A C 1
ATOM 2900 O O . ARG A 1 432 ? 121.842 183.905 174.731 1.00 95.19 429 ARG A O 1
ATOM 2908 N N . ILE A 1 433 ? 120.500 182.948 173.183 1.00 94.65 430 ILE A N 1
ATOM 2909 C CA . ILE A 1 433 ? 121.523 182.599 172.207 1.00 94.65 430 ILE A CA 1
ATOM 2910 C C . ILE A 1 433 ? 121.052 183.130 170.862 1.00 94.65 430 ILE A C 1
ATOM 2911 O O . ILE A 1 433 ? 119.872 182.990 170.516 1.00 94.65 430 ILE A O 1
ATOM 2916 N N . LYS A 1 434 ? 121.956 183.766 170.123 1.00 94.36 431 LYS A N 1
ATOM 2917 C CA . LYS A 1 434 ? 121.645 184.286 168.801 1.00 94.36 431 LYS A CA 1
ATOM 2918 C C . LYS A 1 434 ? 122.847 184.070 167.897 1.00 94.36 431 LYS A C 1
ATOM 2919 O O . LYS A 1 434 ? 123.976 183.908 168.361 1.00 94.36 431 LYS A O 1
ATOM 2925 N N . THR A 1 435 ? 122.598 184.074 166.588 1.00 94.07 432 THR A N 1
ATOM 2926 C CA . THR A 1 435 ? 123.644 183.777 165.617 1.00 94.07 432 THR A CA 1
ATOM 2927 C C . THR A 1 435 ? 123.290 184.309 164.234 1.00 94.07 432 THR A C 1
ATOM 2928 O O . THR A 1 435 ? 122.261 183.926 163.668 1.00 94.07 432 THR A O 1
ATOM 2932 N N . GLU A 1 436 ? 124.127 185.182 163.678 1.00 98.97 433 GLU A N 1
ATOM 2933 C CA . GLU A 1 436 ? 123.892 185.737 162.355 1.00 98.97 433 GLU A CA 1
ATOM 2934 C C . GLU A 1 436 ? 125.001 185.304 161.403 1.00 98.97 433 GLU A C 1
ATOM 2935 O O . GLU A 1 436 ? 126.092 184.902 161.819 1.00 98.97 433 GLU A O 1
ATOM 2941 N N . ARG A 1 437 ? 124.697 185.374 160.111 1.00 100.91 434 ARG A N 1
ATOM 2942 C CA . ARG A 1 437 ? 125.612 184.912 159.074 1.00 100.91 434 ARG A CA 1
ATOM 2943 C C . ARG A 1 437 ? 126.878 185.761 159.026 1.00 100.91 434 ARG A C 1
ATOM 2944 O O . ARG A 1 437 ? 127.863 185.463 159.703 1.00 100.91 434 ARG A O 1
ATOM 2952 N N . LYS A 1 527 ? 113.348 176.019 159.291 1.00 89.08 524 LYS A N 1
ATOM 2953 C CA . LYS A 1 527 ? 114.360 176.258 158.269 1.00 89.08 524 LYS A CA 1
ATOM 2954 C C . LYS A 1 527 ? 115.504 177.070 158.866 1.00 89.08 524 LYS A C 1
ATOM 2955 O O . LYS A 1 527 ? 116.444 176.512 159.428 1.00 89.08 524 LYS A O 1
ATOM 2961 N N . GLY A 1 528 ? 115.412 178.389 158.751 1.00 86.80 525 GLY A N 1
ATOM 2962 C CA . GLY A 1 528 ? 116.409 179.267 159.316 1.00 86.80 525 GLY A CA 1
ATOM 2963 C C . GLY A 1 528 ? 116.356 179.276 160.831 1.00 86.80 525 GLY A C 1
ATOM 2964 O O . GLY A 1 528 ? 115.507 178.655 161.472 1.00 86.80 525 GLY A O 1
ATOM 2965 N N . ARG A 1 529 ? 117.299 180.009 161.415 1.00 92.33 526 ARG A N 1
ATOM 2966 C CA . ARG A 1 529 ? 117.391 180.158 162.863 1.00 92.33 526 ARG A CA 1
ATOM 2967 C C . ARG A 1 529 ? 117.570 181.637 163.176 1.00 92.33 526 ARG A C 1
ATOM 2968 O O . ARG A 1 529 ? 118.623 182.213 162.884 1.00 92.33 526 ARG A O 1
ATOM 2976 N N . ASP A 1 530 ? 116.541 182.248 163.767 1.00 95.21 527 ASP A N 1
ATOM 2977 C CA . ASP A 1 530 ? 116.510 183.688 164.000 1.00 95.21 527 ASP A CA 1
ATOM 2978 C C . ASP A 1 530 ? 116.865 184.062 165.437 1.00 95.21 527 ASP A C 1
ATOM 2979 O O . ASP A 1 530 ? 117.838 184.786 165.671 1.00 95.21 527 ASP A O 1
ATOM 2984 N N . ILE A 1 531 ? 116.093 183.576 166.409 1.00 94.98 528 ILE A N 1
ATOM 2985 C CA . ILE A 1 531 ? 116.286 183.904 167.816 1.00 94.98 528 ILE A CA 1
ATOM 2986 C C . ILE A 1 531 ? 116.316 182.605 168.607 1.00 94.98 528 ILE A C 1
ATOM 2987 O O . ILE A 1 531 ? 115.664 181.622 168.243 1.00 94.98 528 ILE A O 1
ATOM 2992 N N . ASP A 1 532 ? 117.078 182.600 169.701 1.00 89.26 529 ASP A N 1
ATOM 2993 C CA . ASP A 1 532 ? 117.302 181.375 170.464 1.00 89.26 529 ASP A CA 1
ATOM 2994 C C . ASP A 1 532 ? 117.090 181.640 171.949 1.00 89.26 529 ASP A C 1
ATOM 2995 O O . ASP A 1 532 ? 117.755 182.498 172.532 1.00 89.26 529 ASP A O 1
ATOM 3000 N N . LEU A 1 533 ? 116.173 180.893 172.557 1.00 84.04 530 LEU A N 1
ATOM 3001 C CA . LEU A 1 533 ? 116.023 180.840 174.005 1.00 84.04 530 LEU A CA 1
ATOM 3002 C C . LEU A 1 533 ? 116.519 179.484 174.483 1.00 84.04 530 LEU A C 1
ATOM 3003 O O . LEU A 1 533 ? 116.181 178.454 173.890 1.00 84.04 530 LEU A O 1
ATOM 3008 N N . PHE A 1 534 ? 117.309 179.480 175.555 1.00 90.32 531 PHE A N 1
ATOM 3009 C CA . PHE A 1 534 ? 117.820 178.228 176.094 1.00 90.32 531 PHE A CA 1
ATOM 3010 C C . PHE A 1 534 ? 117.689 178.196 177.610 1.00 90.32 531 PHE A C 1
ATOM 3011 O O . PHE A 1 534 ? 117.691 179.229 178.286 1.00 90.32 531 PHE A O 1
ATOM 3019 N N . LEU A 1 535 ? 117.572 176.972 178.127 1.00 88.67 532 LEU A N 1
ATOM 3020 C CA . LEU A 1 535 ? 117.569 176.682 179.564 1.00 88.67 532 LEU A CA 1
ATOM 3021 C C . LEU A 1 535 ? 118.450 175.457 179.789 1.00 88.67 532 LEU A C 1
ATOM 3022 O O . LEU A 1 535 ? 117.995 174.325 179.617 1.00 88.67 532 LEU A O 1
ATOM 3027 N N . LYS A 1 536 ? 119.709 175.680 180.154 1.00 86.85 533 LYS A N 1
ATOM 3028 C CA . LYS A 1 536 ? 120.636 174.592 180.447 1.00 86.85 533 LYS A CA 1
ATOM 3029 C C . LYS A 1 536 ? 120.854 174.595 181.956 1.00 86.85 533 LYS A C 1
ATOM 3030 O O . LYS A 1 536 ? 121.634 175.394 182.484 1.00 86.85 533 LYS A O 1
ATOM 3036 N N . GLY A 1 537 ? 120.141 173.710 182.648 1.00 82.21 534 GLY A N 1
ATOM 3037 C CA . GLY A 1 537 ? 120.181 173.683 184.095 1.00 82.21 534 GLY A CA 1
ATOM 3038 C C . GLY A 1 537 ? 120.549 172.333 184.667 1.00 82.21 534 GLY A C 1
ATOM 3039 O O . GLY A 1 537 ? 119.927 171.318 184.339 1.00 82.21 534 GLY A O 1
ATOM 3040 N N . ILE A 1 538 ? 121.559 172.316 185.531 1.00 80.95 535 ILE A N 1
ATOM 3041 C CA . ILE A 1 538 ? 122.056 171.095 186.151 1.00 80.95 535 ILE A CA 1
ATOM 3042 C C . ILE A 1 538 ? 121.415 170.940 187.522 1.00 80.95 535 ILE A C 1
ATOM 3043 O O . ILE A 1 538 ? 121.201 171.925 188.235 1.00 80.95 535 ILE A O 1
ATOM 3048 N N . ARG A 1 539 ? 121.107 169.699 187.891 1.00 82.93 536 ARG A N 1
ATOM 3049 C CA . ARG A 1 539 ? 120.473 169.424 189.171 1.00 82.93 536 ARG A CA 1
ATOM 3050 C C . ARG A 1 539 ? 121.432 169.752 190.315 1.00 82.93 536 ARG A C 1
ATOM 3051 O O . ARG A 1 539 ? 122.629 169.977 190.122 1.00 82.93 536 ARG A O 1
ATOM 3059 N N . THR A 1 540 ? 120.883 169.780 191.524 1.00 85.07 537 THR A N 1
ATOM 3060 C CA . THR A 1 540 ? 121.663 170.088 192.708 1.00 85.07 537 THR A CA 1
ATOM 3061 C C . THR A 1 540 ? 122.575 168.926 193.076 1.00 85.07 537 THR A C 1
ATOM 3062 O O . THR A 1 540 ? 122.224 167.755 192.918 1.00 85.07 537 THR A O 1
ATOM 3066 N N . ALA A 1 541 ? 123.760 169.263 193.573 1.00 83.14 538 ALA A N 1
ATOM 3067 C CA . ALA A 1 541 ? 124.593 168.280 194.251 1.00 83.14 538 ALA A CA 1
ATOM 3068 C C . ALA A 1 541 ? 123.938 167.947 195.583 1.00 83.14 538 ALA A C 1
ATOM 3069 O O . ALA A 1 541 ? 123.876 168.792 196.481 1.00 83.14 538 ALA A O 1
ATOM 3071 N N . GLU A 1 542 ? 123.438 166.722 195.717 1.00 90.25 539 GLU A N 1
ATOM 3072 C CA . GLU A 1 542 ? 122.626 166.378 196.876 1.00 90.25 539 GLU A CA 1
ATOM 3073 C C . GLU A 1 542 ? 123.497 166.070 198.088 1.00 90.25 539 GLU A C 1
ATOM 3074 O O . GLU A 1 542 ? 123.324 165.035 198.741 1.00 90.25 539 GLU A O 1
ATOM 3080 N N . ALA A 1 543 ? 124.430 166.969 198.403 1.00 91.52 540 ALA A N 1
ATOM 3081 C CA . ALA A 1 543 ? 125.267 166.807 199.585 1.00 91.52 540 ALA A CA 1
ATOM 3082 C C . ALA A 1 543 ? 125.447 168.107 200.363 1.00 91.52 540 ALA A C 1
ATOM 3083 O O . ALA A 1 543 ? 125.765 168.076 201.555 1.00 91.52 540 ALA A O 1
ATOM 3085 N N . ASP A 1 544 ? 125.250 169.252 199.707 1.00 90.53 541 ASP A N 1
ATOM 3086 C CA . ASP A 1 544 ? 125.687 170.524 200.278 1.00 90.53 541 ASP A CA 1
ATOM 3087 C C . ASP A 1 544 ? 124.855 170.975 201.471 1.00 90.53 541 ASP A C 1
ATOM 3088 O O . ASP A 1 544 ? 125.361 171.039 202.597 1.00 90.53 541 ASP A O 1
ATOM 3093 N N . ILE A 1 545 ? 123.581 171.276 201.244 1.00 91.43 542 ILE A N 1
ATOM 3094 C CA . ILE A 1 545 ? 122.742 171.907 202.262 1.00 91.43 542 ILE A CA 1
ATOM 3095 C C . ILE A 1 545 ? 121.317 171.368 202.173 1.00 91.43 542 ILE A C 1
ATOM 3096 O O . ILE A 1 545 ? 120.603 171.628 201.194 1.00 91.43 542 ILE A O 1
ATOM 3101 N N . PRO A 1 546 ? 120.859 170.622 203.181 1.00 92.80 543 PRO A N 1
ATOM 3102 C CA . PRO A 1 546 ? 119.567 169.931 203.075 1.00 92.80 543 PRO A CA 1
ATOM 3103 C C . PRO A 1 546 ? 118.369 170.861 203.158 1.00 92.80 543 PRO A C 1
ATOM 3104 O O . PRO A 1 546 ? 118.507 172.088 203.146 1.00 92.80 543 PRO A O 1
ATOM 3108 N N . LYS A 1 547 ? 117.180 170.267 203.250 1.00 86.29 544 LYS A N 1
ATOM 3109 C CA . LYS A 1 547 ? 115.911 170.977 203.180 1.00 86.29 544 LYS A CA 1
ATOM 3110 C C . LYS A 1 547 ? 115.500 171.608 204.506 1.00 86.29 544 LYS A C 1
ATOM 3111 O O . LYS A 1 547 ? 114.301 171.797 204.735 1.00 86.29 544 LYS A O 1
ATOM 3117 N N . THR A 1 548 ? 116.447 171.915 205.391 1.00 89.16 545 THR A N 1
ATOM 3118 C CA . THR A 1 548 ? 116.175 172.665 206.614 1.00 89.16 545 THR A CA 1
ATOM 3119 C C . THR A 1 548 ? 116.902 174.002 206.527 1.00 89.16 545 THR A C 1
ATOM 3120 O O . THR A 1 548 ? 118.135 174.047 206.574 1.00 89.16 545 THR A O 1
ATOM 3124 N N . GLY A 1 549 ? 116.143 175.083 206.405 1.00 84.24 546 GLY A N 1
ATOM 3125 C CA . GLY A 1 549 ? 116.708 176.413 206.288 1.00 84.24 546 GLY A CA 1
ATOM 3126 C C . GLY A 1 549 ? 115.732 177.343 205.593 1.00 84.24 546 GLY A C 1
ATOM 3127 O O . GLY A 1 549 ? 114.541 177.062 205.516 1.00 84.24 546 GLY A O 1
ATOM 3128 N N . THR A 1 550 ? 116.270 178.451 205.079 1.00 87.98 547 THR A N 1
ATOM 3129 C CA . THR A 1 550 ? 115.486 179.457 204.372 1.00 87.98 547 THR A CA 1
ATOM 3130 C C . THR A 1 550 ? 116.310 180.009 203.216 1.00 87.98 547 THR A C 1
ATOM 3131 O O . THR A 1 550 ? 117.521 180.204 203.349 1.00 87.98 547 THR A O 1
ATOM 3135 N N . ALA A 1 551 ? 115.649 180.263 202.086 1.00 90.59 548 ALA A N 1
ATOM 3136 C CA . ALA A 1 551 ? 116.316 180.663 200.854 1.00 90.59 548 ALA A CA 1
ATOM 3137 C C . ALA A 1 551 ? 115.685 181.916 200.264 1.00 90.59 548 ALA A C 1
ATOM 3138 O O . ALA A 1 551 ? 114.454 182.029 200.183 1.00 90.59 548 ALA A O 1
ATOM 3140 N N . HIS A 1 552 ? 116.542 182.842 199.837 1.00 97.19 549 HIS A N 1
ATOM 3141 C CA . HIS A 1 552 ? 116.150 184.060 199.138 1.00 97.19 549 HIS A CA 1
ATOM 3142 C C . HIS A 1 552 ? 116.930 184.108 197.830 1.00 97.19 549 HIS A C 1
ATOM 3143 O O . HIS A 1 552 ? 118.146 184.327 197.836 1.00 97.19 549 HIS A O 1
ATOM 3150 N N . TYR A 1 553 ? 116.238 183.900 196.714 1.00 92.31 550 TYR A N 1
ATOM 3151 C CA . TYR A 1 553 ? 116.867 183.737 195.411 1.00 92.31 550 TYR A CA 1
ATOM 3152 C C . TYR A 1 553 ? 116.761 185.017 194.592 1.00 92.31 550 TYR A C 1
ATOM 3153 O O . TYR A 1 553 ? 115.664 185.559 194.417 1.00 92.31 550 TYR A O 1
ATOM 3162 N N . THR A 1 554 ? 117.899 185.479 194.078 1.00 92.51 551 THR A N 1
ATOM 3163 C CA . THR A 1 554 ? 117.935 186.498 193.036 1.00 92.51 551 THR A CA 1
ATOM 3164 C C . THR A 1 554 ? 118.717 185.958 191.847 1.00 92.51 551 THR A C 1
ATOM 3165 O O . THR A 1 554 ? 119.621 185.138 192.008 1.00 92.51 551 THR A O 1
ATOM 3169 N N . GLY A 1 555 ? 118.353 186.395 190.644 1.00 89.47 552 GLY A N 1
ATOM 3170 C CA . GLY A 1 555 ? 119.040 185.869 189.479 1.00 89.47 552 GLY A CA 1
ATOM 3171 C C . GLY A 1 555 ? 118.583 186.358 188.121 1.00 89.47 552 GLY A C 1
ATOM 3172 O O . GLY A 1 555 ? 118.184 187.514 187.957 1.00 89.47 552 GLY A O 1
ATOM 3173 N N . THR A 1 556 ? 118.630 185.460 187.141 1.00 97.59 553 THR A N 1
ATOM 3174 C CA . THR A 1 556 ? 118.448 185.780 185.735 1.00 97.59 553 THR A CA 1
ATOM 3175 C C . THR A 1 556 ? 117.011 185.532 185.294 1.00 97.59 553 THR A C 1
ATOM 3176 O O . THR A 1 556 ? 116.294 184.702 185.864 1.00 97.59 553 THR A O 1
ATOM 3180 N N . TRP A 1 557 ? 116.615 186.240 184.239 1.00 98.81 554 TRP A N 1
ATOM 3181 C CA . TRP A 1 557 ? 115.235 186.294 183.780 1.00 98.81 554 TRP A CA 1
ATOM 3182 C C . TRP A 1 557 ? 115.239 186.635 182.297 1.00 98.81 554 TRP A C 1
ATOM 3183 O O . TRP A 1 557 ? 116.038 187.468 181.864 1.00 98.81 554 TRP A O 1
ATOM 3194 N N . GLU A 1 558 ? 114.375 185.989 181.512 1.00 95.99 555 GLU A N 1
ATOM 3195 C CA . GLU A 1 558 ? 114.251 186.337 180.099 1.00 95.99 555 GLU A CA 1
ATOM 3196 C C . GLU A 1 558 ? 112.867 185.969 179.595 1.00 95.99 555 GLU A C 1
ATOM 3197 O O . GLU A 1 558 ? 112.435 184.824 179.746 1.00 95.99 555 GLU A O 1
ATOM 3203 N N . ALA A 1 559 ? 112.200 186.920 178.951 1.00 95.76 556 ALA A N 1
ATOM 3204 C CA . ALA A 1 559 ? 110.889 186.694 178.369 1.00 95.76 556 ALA A CA 1
ATOM 3205 C C . ALA A 1 559 ? 110.981 186.654 176.849 1.00 95.76 556 ALA A C 1
ATOM 3206 O O . ALA A 1 559 ? 111.839 187.292 176.234 1.00 95.76 556 ALA A O 1
ATOM 3208 N N . ARG A 1 560 ? 110.075 185.882 176.254 1.00 94.44 557 ARG A N 1
ATOM 3209 C CA . ARG A 1 560 ? 109.923 185.809 174.810 1.00 94.44 557 ARG A CA 1
ATOM 3210 C C . ARG A 1 560 ? 108.442 185.657 174.496 1.00 94.44 557 ARG A C 1
ATOM 3211 O O . ARG A 1 560 ? 107.654 185.198 175.328 1.00 94.44 557 ARG A O 1
ATOM 3219 N N . ILE A 1 561 ? 108.071 186.054 173.281 1.00 84.99 558 ILE A N 1
ATOM 3220 C CA . ILE A 1 561 ? 106.686 185.936 172.835 1.00 84.99 558 ILE A CA 1
ATOM 3221 C C . ILE A 1 561 ? 106.547 185.223 171.498 1.00 84.99 558 ILE A C 1
ATOM 3222 O O . ILE A 1 561 ? 105.484 184.637 171.219 1.00 84.99 558 ILE A O 1
ATOM 3227 N N . GLY A 1 562 ? 107.579 185.193 170.660 1.00 86.10 559 GLY A N 1
ATOM 3228 C CA . GLY A 1 562 ? 107.475 184.633 169.328 1.00 86.10 559 GLY A CA 1
ATOM 3229 C C . GLY A 1 562 ? 108.101 185.543 168.292 1.00 86.10 559 GLY A C 1
ATOM 3230 O O . GLY A 1 562 ? 109.261 185.943 168.432 1.00 86.10 559 GLY A O 1
ATOM 3231 N N . GLU A 1 563 ? 107.350 185.877 167.245 1.00 88.45 560 GLU A N 1
ATOM 3232 C CA . GLU A 1 563 ? 107.816 186.814 166.227 1.00 88.45 560 GLU A CA 1
ATOM 3233 C C . GLU A 1 563 ? 107.714 188.276 166.665 1.00 88.45 560 GLU A C 1
ATOM 3234 O O . GLU A 1 563 ? 108.636 189.050 166.376 1.00 88.45 560 GLU A O 1
ATOM 3240 N N . PRO A 1 564 ? 106.632 188.714 167.322 1.00 83.84 561 PRO A N 1
ATOM 3241 C CA . PRO A 1 564 ? 106.561 190.118 167.755 1.00 83.84 561 PRO A CA 1
ATOM 3242 C C . PRO A 1 564 ? 107.750 190.513 168.619 1.00 83.84 561 PRO A C 1
ATOM 3243 O O . PRO A 1 564 ? 108.467 189.679 169.175 1.00 83.84 561 PRO A O 1
ATOM 3247 N N . ILE A 1 565 ? 107.953 191.830 168.718 1.00 85.27 562 ILE A N 1
ATOM 3248 C CA . ILE A 1 565 ? 109.099 192.367 169.443 1.00 85.27 562 ILE A CA 1
ATOM 3249 C C . ILE A 1 565 ? 109.085 191.862 170.877 1.00 85.27 562 ILE A C 1
ATOM 3250 O O . ILE A 1 565 ? 108.079 191.980 171.588 1.00 85.27 562 ILE A O 1
ATOM 3255 N N . GLN A 1 566 ? 110.206 191.296 171.307 1.00 91.54 563 GLN A N 1
ATOM 3256 C CA . GLN A 1 566 ? 110.325 190.639 172.598 1.00 91.54 563 GLN A CA 1
ATOM 3257 C C . GLN A 1 566 ? 111.066 191.536 173.583 1.00 91.54 563 GLN A C 1
ATOM 3258 O O . GLN A 1 566 ? 111.400 192.688 173.292 1.00 91.54 563 GLN A O 1
ATOM 3264 N N . TRP A 1 567 ? 111.322 190.986 174.767 1.00 97.30 564 TRP A N 1
ATOM 3265 C CA . TRP A 1 567 ? 111.887 191.729 175.882 1.00 97.30 564 TRP A CA 1
ATOM 3266 C C . TRP A 1 567 ? 113.102 190.989 176.422 1.00 97.30 564 TRP A C 1
ATOM 3267 O O . TRP A 1 567 ? 113.411 189.867 176.011 1.00 97.30 564 TRP A O 1
ATOM 3278 N N . ASP A 1 568 ? 113.795 191.633 177.361 1.00 102.30 565 ASP A N 1
ATOM 3279 C CA . ASP A 1 568 ? 115.068 191.121 177.852 1.00 102.30 565 ASP A CA 1
ATOM 3280 C C . ASP A 1 568 ? 115.065 190.961 179.366 1.00 102.30 565 ASP A C 1
ATOM 3281 O O . ASP A 1 568 ? 114.011 191.040 180.006 1.00 102.30 565 ASP A O 1
ATOM 3286 N N . ASN A 1 569 ? 116.244 190.718 179.942 1.00 101.42 566 ASN A N 1
ATOM 3287 C CA . ASN A 1 569 ? 116.350 190.531 181.385 1.00 101.42 566 ASN A CA 1
ATOM 3288 C C . ASN A 1 569 ? 115.946 191.792 182.139 1.00 101.42 566 ASN A C 1
ATOM 3289 O O . ASN A 1 569 ? 115.268 191.721 183.171 1.00 101.42 566 ASN A O 1
ATOM 3294 N N . LYS A 1 570 ? 116.348 192.956 181.637 1.00 97.95 567 LYS A N 1
ATOM 3295 C CA . LYS A 1 570 ? 116.031 194.223 182.279 1.00 97.95 567 LYS A CA 1
ATOM 3296 C C . LYS A 1 570 ? 114.614 194.703 181.983 1.00 97.95 567 LYS A C 1
ATOM 3297 O O . LYS A 1 570 ? 114.305 195.871 182.245 1.00 97.95 567 LYS A O 1
ATOM 3303 N N . ALA A 1 571 ? 113.750 193.839 181.442 1.00 100.65 568 ALA A N 1
ATOM 3304 C CA . ALA A 1 571 ? 112.359 194.216 181.225 1.00 100.65 568 ALA A CA 1
ATOM 3305 C C . ALA A 1 571 ? 111.593 194.353 182.531 1.00 100.65 568 ALA A C 1
ATOM 3306 O O . ALA A 1 571 ? 110.572 195.048 182.568 1.00 100.65 568 ALA A O 1
ATOM 3308 N N . ASP A 1 572 ? 112.059 193.708 183.597 1.00 97.79 569 ASP A N 1
ATOM 3309 C CA . ASP A 1 572 ? 111.484 193.872 184.925 1.00 97.79 569 ASP A CA 1
ATOM 3310 C C . ASP A 1 572 ? 112.006 195.115 185.628 1.00 97.79 569 ASP A C 1
ATOM 3311 O O . ASP A 1 572 ? 111.877 195.213 186.853 1.00 97.79 569 ASP A O 1
ATOM 3316 N N . LYS A 1 573 ? 112.607 196.040 184.877 1.00 100.58 570 LYS A N 1
ATOM 3317 C CA . LYS A 1 573 ? 113.406 197.172 185.341 1.00 100.58 570 LYS A CA 1
ATOM 3318 C C . LYS A 1 573 ? 114.721 196.707 185.952 1.00 100.58 570 LYS A C 1
ATOM 3319 O O . LYS A 1 573 ? 115.568 197.546 186.285 1.00 100.58 570 LYS A O 1
ATOM 3325 N N . ALA A 1 574 ? 114.928 195.397 186.084 1.00 93.56 571 ALA A N 1
ATOM 3326 C CA . ALA A 1 574 ? 116.137 194.780 186.610 1.00 93.56 571 ALA A CA 1
ATOM 3327 C C . ALA A 1 574 ? 116.009 193.276 186.437 1.00 93.56 571 ALA A C 1
ATOM 3328 O O . ALA A 1 574 ? 114.911 192.728 186.569 1.00 93.56 571 ALA A O 1
ATOM 3330 N N . ALA A 1 575 ? 117.126 192.613 186.143 1.00 91.77 572 ALA A N 1
ATOM 3331 C CA . ALA A 1 575 ? 117.143 191.154 186.042 1.00 91.77 572 ALA A CA 1
ATOM 3332 C C . ALA A 1 575 ? 117.073 190.590 187.456 1.00 91.77 572 ALA A C 1
ATOM 3333 O O . ALA A 1 575 ? 118.078 190.238 188.078 1.00 91.77 572 ALA A O 1
ATOM 3335 N N . LYS A 1 576 ? 115.850 190.525 187.982 1.00 91.42 573 LYS A N 1
ATOM 3336 C CA . LYS A 1 576 ? 115.622 190.113 189.361 1.00 91.42 573 LYS A CA 1
ATOM 3337 C C . LYS A 1 576 ? 115.263 188.634 189.486 1.00 91.42 573 LYS A C 1
ATOM 3338 O O . LYS A 1 576 ? 116.024 187.865 190.081 1.00 91.42 573 LYS A O 1
ATOM 3344 N N . ALA A 1 577 ? 114.134 188.220 188.909 1.00 89.87 574 ALA A N 1
ATOM 3345 C CA . ALA A 1 577 ? 113.595 186.870 189.075 1.00 89.87 574 ALA A CA 1
ATOM 3346 C C . ALA A 1 577 ? 113.628 186.454 190.546 1.00 89.87 574 ALA A C 1
ATOM 3347 O O . ALA A 1 577 ? 114.327 185.521 190.944 1.00 89.87 574 ALA A O 1
ATOM 3349 N N . GLU A 1 578 ? 112.867 187.181 191.362 1.00 92.12 575 GLU A N 1
ATOM 3350 C CA . GLU A 1 578 ? 113.034 187.112 192.809 1.00 92.12 575 GLU A CA 1
ATOM 3351 C C . GLU A 1 578 ? 112.177 186.002 193.400 1.00 92.12 575 GLU A C 1
ATOM 3352 O O . GLU A 1 578 ? 110.995 185.878 193.069 1.00 92.12 575 GLU A O 1
ATOM 3358 N N . PHE A 1 579 ? 112.778 185.199 194.277 1.00 91.67 576 PHE A N 1
ATOM 3359 C CA . PHE A 1 579 ? 112.091 184.088 194.925 1.00 91.67 576 PHE A CA 1
ATOM 3360 C C . PHE A 1 579 ? 112.327 184.146 196.425 1.00 91.67 576 PHE A C 1
ATOM 3361 O O . PHE A 1 579 ? 113.439 184.438 196.872 1.00 91.67 576 PHE A O 1
ATOM 3369 N N . ASP A 1 580 ? 111.282 183.874 197.193 1.00 91.70 577 ASP A N 1
ATOM 3370 C CA . ASP A 1 580 ? 111.390 183.612 198.620 1.00 91.70 577 ASP A CA 1
ATOM 3371 C C . ASP A 1 580 ? 110.861 182.208 198.874 1.00 91.70 577 ASP A C 1
ATOM 3372 O O . ASP A 1 580 ? 109.822 181.823 198.321 1.00 91.70 577 ASP A O 1
ATOM 3377 N N . VAL A 1 581 ? 111.579 181.439 199.693 1.00 89.29 578 VAL A N 1
ATOM 3378 C CA . VAL A 1 581 ? 111.144 180.090 200.035 1.00 89.29 578 VAL A CA 1
ATOM 3379 C C . VAL A 1 581 ? 111.759 179.722 201.373 1.00 89.29 578 VAL A C 1
ATOM 3380 O O . VAL A 1 581 ? 112.800 180.253 201.761 1.00 89.29 578 VAL A O 1
ATOM 3384 N N . ASP A 1 582 ? 111.087 178.832 202.097 1.00 88.40 579 ASP A N 1
ATOM 3385 C CA . ASP A 1 582 ? 111.620 178.224 203.306 1.00 88.40 579 ASP A CA 1
ATOM 3386 C C . ASP A 1 582 ? 111.913 176.763 203.000 1.00 88.40 579 ASP A C 1
ATOM 3387 O O . ASP A 1 582 ? 111.040 176.051 202.492 1.00 88.40 579 ASP A O 1
ATOM 3392 N N . PHE A 1 583 ? 113.142 176.324 203.286 1.00 87.13 580 PHE A N 1
ATOM 3393 C CA . PHE A 1 583 ? 113.501 174.933 203.018 1.00 87.13 580 PHE A CA 1
ATOM 3394 C C . PHE A 1 583 ? 112.577 173.975 203.756 1.00 87.13 580 PHE A C 1
ATOM 3395 O O . PHE A 1 583 ? 111.982 173.077 203.149 1.00 87.13 580 PHE A O 1
ATOM 3403 N N . GLY A 1 584 ? 112.444 174.151 205.071 1.00 82.44 581 GLY A N 1
ATOM 3404 C CA . GLY A 1 584 ? 111.663 173.238 205.889 1.00 82.44 581 GLY A CA 1
ATOM 3405 C C . GLY A 1 584 ? 110.212 173.100 205.479 1.00 82.44 581 GLY A C 1
ATOM 3406 O O . GLY A 1 584 ? 109.562 172.136 205.896 1.00 82.44 581 GLY A O 1
ATOM 3407 N N . ASN A 1 585 ? 109.695 174.028 204.672 1.00 85.77 582 ASN A N 1
ATOM 3408 C CA . ASN A 1 585 ? 108.317 173.966 204.213 1.00 85.77 582 ASN A CA 1
ATOM 3409 C C . ASN A 1 585 ? 108.173 173.862 202.702 1.00 85.77 582 ASN A C 1
ATOM 3410 O O . ASN A 1 585 ? 107.092 173.483 202.237 1.00 85.77 582 ASN A O 1
ATOM 3415 N N . LYS A 1 586 ? 109.214 174.178 201.929 1.00 88.40 583 LYS A N 1
ATOM 3416 C CA . LYS A 1 586 ? 109.180 174.100 200.468 1.00 88.40 583 LYS A CA 1
ATOM 3417 C C . LYS A 1 586 ? 108.038 174.952 199.909 1.00 88.40 583 LYS A C 1
ATOM 3418 O O . LYS A 1 586 ? 107.104 174.461 199.273 1.00 88.40 583 LYS A O 1
ATOM 3424 N N . SER A 1 587 ? 108.142 176.257 200.157 1.00 90.35 584 SER A N 1
ATOM 3425 C CA . SER A 1 587 ? 107.054 177.194 199.903 1.00 90.35 584 SER A CA 1
ATOM 3426 C C . SER A 1 587 ? 107.463 178.261 198.897 1.00 90.35 584 SER A C 1
ATOM 3427 O O . SER A 1 587 ? 107.294 179.457 199.158 1.00 90.35 584 SER A O 1
ATOM 3430 N N . ILE A 1 588 ? 108.034 177.837 197.768 1.00 86.81 585 ILE A N 1
ATOM 3431 C CA . ILE A 1 588 ? 108.507 178.768 196.747 1.00 86.81 585 ILE A CA 1
ATOM 3432 C C . ILE A 1 588 ? 107.408 179.759 196.393 1.00 86.81 585 ILE A C 1
ATOM 3433 O O . ILE A 1 588 ? 106.259 179.377 196.140 1.00 86.81 585 ILE A O 1
ATOM 3438 N N . SER A 1 589 ? 107.759 181.040 196.384 1.00 84.75 586 SER A N 1
ATOM 3439 C CA . SER A 1 589 ? 106.897 182.093 195.863 1.00 84.75 586 SER A CA 1
ATOM 3440 C C . SER A 1 589 ? 107.798 183.252 195.454 1.00 84.75 586 SER A C 1
ATOM 3441 O O . SER A 1 589 ? 109.023 183.174 195.582 1.00 84.75 586 SER A O 1
ATOM 3444 N N . GLY A 1 590 ? 107.201 184.330 194.959 1.00 81.47 587 GLY A N 1
ATOM 3445 C CA . GLY A 1 590 ? 107.995 185.492 194.615 1.00 81.47 587 GLY A CA 1
ATOM 3446 C C . GLY A 1 590 ? 107.483 186.274 193.426 1.00 81.47 587 GLY A C 1
ATOM 3447 O O . GLY A 1 590 ? 106.297 186.203 193.090 1.00 81.47 587 GLY A O 1
ATOM 3448 N N . THR A 1 591 ? 108.373 187.019 192.773 1.00 85.73 588 THR A N 1
ATOM 3449 C CA . THR A 1 591 ? 107.990 187.896 191.676 1.00 85.73 588 THR A CA 1
ATOM 3450 C C . THR A 1 591 ? 108.790 187.574 190.421 1.00 85.73 588 THR A C 1
ATOM 3451 O O . THR A 1 591 ? 110.026 187.474 190.457 1.00 85.73 588 THR A O 1
ATOM 3455 N N . LEU A 1 592 ? 108.053 187.369 189.328 1.00 90.90 589 LEU A N 1
ATOM 3456 C CA . LEU A 1 592 ? 108.553 187.308 187.955 1.00 90.90 589 LEU A CA 1
ATOM 3457 C C . LEU A 1 592 ? 107.685 188.302 187.190 1.00 90.90 589 LEU A C 1
ATOM 3458 O O . LEU A 1 592 ? 106.610 187.950 186.698 1.00 90.90 589 LEU A O 1
ATOM 3463 N N . THR A 1 593 ? 108.146 189.546 187.110 1.00 90.74 590 THR A N 1
ATOM 3464 C CA . THR A 1 593 ? 107.319 190.635 186.609 1.00 90.74 590 THR A CA 1
ATOM 3465 C C . THR A 1 593 ? 107.003 190.480 185.125 1.00 90.74 590 THR A C 1
ATOM 3466 O O . THR A 1 593 ? 107.846 190.054 184.333 1.00 90.74 590 THR A O 1
ATOM 3470 N N . GLU A 1 594 ? 105.765 190.814 184.756 1.00 90.76 591 GLU A N 1
ATOM 3471 C CA . GLU A 1 594 ? 105.393 190.972 183.355 1.00 90.76 591 GLU A CA 1
ATOM 3472 C C . GLU A 1 594 ? 105.491 192.427 182.902 1.00 90.76 591 GLU A C 1
ATOM 3473 O O . GLU A 1 594 ? 106.122 192.715 181.880 1.00 90.76 591 GLU A O 1
ATOM 3479 N N . GLN A 1 595 ? 104.879 193.354 183.641 1.00 92.95 592 GLN A N 1
ATOM 3480 C CA . GLN A 1 595 ? 104.933 194.768 183.291 1.00 92.95 592 GLN A CA 1
ATOM 3481 C C . GLN A 1 595 ? 105.703 195.586 184.321 1.00 92.95 592 GLN A C 1
ATOM 3482 O O . GLN A 1 595 ? 106.710 196.212 183.978 1.00 92.95 592 GLN A O 1
ATOM 3488 N N . ASN A 1 596 ? 105.267 195.589 185.582 1.00 92.41 593 ASN A N 1
ATOM 3489 C CA . ASN A 1 596 ? 106.007 196.274 186.642 1.00 92.41 593 ASN A CA 1
ATOM 3490 C C . ASN A 1 596 ? 105.512 195.744 187.981 1.00 92.41 593 ASN A C 1
ATOM 3491 O O . ASN A 1 596 ? 104.365 195.999 188.356 1.00 92.41 593 ASN A O 1
ATOM 3496 N N . GLY A 1 597 ? 106.368 195.020 188.697 1.00 87.73 594 GLY A N 1
ATOM 3497 C CA . GLY A 1 597 ? 106.027 194.543 190.024 1.00 87.73 594 GLY A CA 1
ATOM 3498 C C . GLY A 1 597 ? 105.444 193.145 190.072 1.00 87.73 594 GLY A C 1
ATOM 3499 O O . GLY A 1 597 ? 105.728 192.312 189.206 1.00 87.73 594 GLY A O 1
ATOM 3500 N N . VAL A 1 598 ? 104.624 192.878 191.086 1.00 86.78 595 VAL A N 1
ATOM 3501 C CA . VAL A 1 598 ? 104.030 191.566 191.293 1.00 86.78 595 VAL A CA 1
ATOM 3502 C C . VAL A 1 598 ? 102.586 191.519 190.810 1.00 86.78 595 VAL A C 1
ATOM 3503 O O . VAL A 1 598 ? 102.206 190.605 190.075 1.00 86.78 595 VAL A O 1
ATOM 3507 N N . GLU A 1 599 ? 101.767 192.489 191.217 1.00 88.61 596 GLU A N 1
ATOM 3508 C CA . GLU A 1 599 ? 100.362 192.484 190.816 1.00 88.61 596 GLU A CA 1
ATOM 3509 C C . GLU A 1 599 ? 100.182 192.689 189.318 1.00 88.61 596 GLU A C 1
ATOM 3510 O O . GLU A 1 599 ? 99.363 191.972 188.717 1.00 88.61 596 GLU A O 1
ATOM 3516 N N . PRO A 1 600 ? 100.904 193.633 188.635 1.00 88.34 597 PRO A N 1
ATOM 3517 C CA . PRO A 1 600 ? 100.865 193.694 187.168 1.00 88.34 597 PRO A CA 1
ATOM 3518 C C . PRO A 1 600 ? 101.715 192.607 186.511 1.00 88.34 597 PRO A C 1
ATOM 3519 O O . PRO A 1 600 ? 102.489 192.867 185.588 1.00 88.34 597 PRO A O 1
ATOM 3523 N N . ALA A 1 601 ? 101.565 191.378 186.996 1.00 88.47 598 ALA A N 1
ATOM 3524 C CA . ALA A 1 601 ? 102.222 190.207 186.444 1.00 88.47 598 ALA A CA 1
ATOM 3525 C C . ALA A 1 601 ? 101.283 189.023 186.621 1.00 88.47 598 ALA A C 1
ATOM 3526 O O . ALA A 1 601 ? 100.168 189.163 187.134 1.00 88.47 598 ALA A O 1
ATOM 3528 N N . PHE A 1 602 ? 101.730 187.845 186.196 1.00 91.21 599 PHE A N 1
ATOM 3529 C CA . PHE A 1 602 ? 100.946 186.639 186.428 1.00 91.21 599 PHE A CA 1
ATOM 3530 C C . PHE A 1 602 ? 100.960 186.313 187.918 1.00 91.21 599 PHE A C 1
ATOM 3531 O O . PHE A 1 602 ? 102.026 186.140 188.520 1.00 91.21 599 PHE A O 1
ATOM 3539 N N . ARG A 1 603 ? 99.773 186.264 188.521 1.00 88.04 600 ARG A N 1
ATOM 3540 C CA . ARG A 1 603 ? 99.636 186.153 189.972 1.00 88.04 600 ARG A CA 1
ATOM 3541 C C . ARG A 1 603 ? 99.296 184.708 190.325 1.00 88.04 600 ARG A C 1
ATOM 3542 O O . ARG A 1 603 ? 98.136 184.331 190.492 1.00 88.04 600 ARG A O 1
ATOM 3550 N N . ILE A 1 604 ? 100.339 183.891 190.443 1.00 87.40 601 ILE A N 1
ATOM 3551 C CA . ILE A 1 604 ? 100.234 182.547 191.000 1.00 87.40 601 ILE A CA 1
ATOM 3552 C C . ILE A 1 604 ? 101.436 182.306 191.903 1.00 87.40 601 ILE A C 1
ATOM 3553 O O . ILE A 1 604 ? 102.582 182.564 191.519 1.00 87.40 601 ILE A O 1
ATOM 3558 N N . GLU A 1 605 ? 101.166 181.820 193.112 1.00 83.66 602 GLU A N 1
ATOM 3559 C CA . GLU A 1 605 ? 102.192 181.686 194.137 1.00 83.66 602 GLU A CA 1
ATOM 3560 C C . GLU A 1 605 ? 102.082 180.340 194.840 1.00 83.66 602 GLU A C 1
ATOM 3561 O O . GLU A 1 605 ? 101.348 179.455 194.387 1.00 83.66 602 GLU A O 1
ATOM 3567 N N . ASN A 1 606 ? 102.815 180.184 195.943 1.00 88.80 603 ASN A N 1
ATOM 3568 C CA . ASN A 1 606 ? 102.750 178.996 196.794 1.00 88.80 603 ASN A CA 1
ATOM 3569 C C . ASN A 1 606 ? 103.127 177.738 196.007 1.00 88.80 603 ASN A C 1
ATOM 3570 O O . ASN A 1 606 ? 102.342 176.799 195.859 1.00 88.80 603 ASN A O 1
ATOM 3575 N N . GLY A 1 607 ? 104.360 177.736 195.505 1.00 87.36 604 GLY A N 1
ATOM 3576 C CA . GLY A 1 607 ? 104.854 176.631 194.706 1.00 87.36 604 GLY A CA 1
ATOM 3577 C C . GLY A 1 607 ? 105.418 175.494 195.532 1.00 87.36 604 GLY A C 1
ATOM 3578 O O . GLY A 1 607 ? 106.638 175.321 195.612 1.00 87.36 604 GLY A O 1
ATOM 3579 N N . VAL A 1 608 ? 104.536 174.714 196.155 1.00 88.95 605 VAL A N 1
ATOM 3580 C CA . VAL A 1 608 ? 104.969 173.614 197.006 1.00 88.95 605 VAL A CA 1
ATOM 3581 C C . VAL A 1 608 ? 105.522 172.478 196.150 1.00 88.95 605 VAL A C 1
ATOM 3582 O O . VAL A 1 608 ? 105.168 172.307 194.980 1.00 88.95 605 VAL A O 1
ATOM 3586 N N . ILE A 1 609 ? 106.409 171.693 196.750 1.00 87.89 606 ILE A N 1
ATOM 3587 C CA . ILE A 1 609 ? 107.027 170.541 196.108 1.00 87.89 606 ILE A CA 1
ATOM 3588 C C . ILE A 1 609 ? 106.529 169.293 196.820 1.00 87.89 606 ILE A C 1
ATOM 3589 O O . ILE A 1 609 ? 106.750 169.133 198.027 1.00 87.89 606 ILE A O 1
ATOM 3594 N N . GLU A 1 610 ? 105.857 168.411 196.085 1.00 94.64 607 GLU A N 1
ATOM 3595 C CA . GLU A 1 610 ? 105.380 167.143 196.626 1.00 94.64 607 GLU A CA 1
ATOM 3596 C C . GLU A 1 610 ? 106.322 166.035 196.169 1.00 94.64 607 GLU A C 1
ATOM 3597 O O . GLU A 1 610 ? 106.560 165.868 194.968 1.00 94.64 607 GLU A O 1
ATOM 3603 N N . GLY A 1 611 ? 106.888 165.309 197.131 1.00 87.52 608 GLY A N 1
ATOM 3604 C CA . GLY A 1 611 ? 107.882 164.296 196.830 1.00 87.52 608 GLY A CA 1
ATOM 3605 C C . GLY A 1 611 ? 109.005 164.817 195.955 1.00 87.52 608 GLY A C 1
ATOM 3606 O O . GLY A 1 611 ? 109.787 165.675 196.376 1.00 87.52 608 GLY A O 1
ATOM 3607 N N . ASN A 1 612 ? 109.094 164.301 194.729 1.00 87.34 609 ASN A N 1
ATOM 3608 C CA . ASN A 1 612 ? 110.041 164.843 193.761 1.00 87.34 609 ASN A CA 1
ATOM 3609 C C . ASN A 1 612 ? 109.383 165.920 192.907 1.00 87.34 609 ASN A C 1
ATOM 3610 O O . ASN A 1 612 ? 109.958 166.993 192.698 1.00 87.34 609 ASN A O 1
ATOM 3615 N N . GLY A 1 613 ? 108.178 165.644 192.409 1.00 86.72 610 GLY A N 1
ATOM 3616 C CA . GLY A 1 613 ? 107.493 166.587 191.551 1.00 86.72 610 GLY A CA 1
ATOM 3617 C C . GLY A 1 613 ? 107.259 167.925 192.224 1.00 86.72 610 GLY A C 1
ATOM 3618 O O . GLY A 1 613 ? 107.260 168.056 193.447 1.00 86.72 610 GLY A O 1
ATOM 3619 N N . PHE A 1 614 ? 107.055 168.943 191.394 1.00 91.86 611 PHE A N 1
ATOM 3620 C CA . PHE A 1 614 ? 106.918 170.301 191.897 1.00 91.86 611 PHE A CA 1
ATOM 3621 C C . PHE A 1 614 ? 106.238 171.168 190.853 1.00 91.86 611 PHE A C 1
ATOM 3622 O O . PHE A 1 614 ? 106.187 170.828 189.668 1.00 91.86 611 PHE A O 1
ATOM 3630 N N . HIS A 1 615 ? 105.718 172.303 191.319 1.00 90.69 612 HIS A N 1
ATOM 3631 C CA . HIS A 1 615 ? 105.218 173.358 190.439 1.00 90.69 612 HIS A CA 1
ATOM 3632 C C . HIS A 1 615 ? 105.463 174.704 191.105 1.00 90.69 612 HIS A C 1
ATOM 3633 O O . HIS A 1 615 ? 104.537 175.352 191.607 1.00 90.69 612 HIS A O 1
ATOM 3640 N N . ALA A 1 616 ? 106.720 175.152 191.144 1.00 87.71 613 ALA A N 1
ATOM 3641 C CA . ALA A 1 616 ? 107.011 176.476 191.710 1.00 87.71 613 ALA A CA 1
ATOM 3642 C C . ALA A 1 616 ? 106.485 177.578 190.802 1.00 87.71 613 ALA A C 1
ATOM 3643 O O . ALA A 1 616 ? 106.792 177.619 189.609 1.00 87.71 613 ALA A O 1
ATOM 3645 N N . THR A 1 617 ? 105.681 178.470 191.377 1.00 84.71 614 THR A N 1
ATOM 3646 C CA . THR A 1 617 ? 105.062 179.560 190.636 1.00 84.71 614 THR A CA 1
ATOM 3647 C C . THR A 1 617 ? 105.319 180.872 191.362 1.00 84.71 614 THR A C 1
ATOM 3648 O O . THR A 1 617 ? 105.180 180.945 192.587 1.00 84.71 614 THR A O 1
ATOM 3652 N N . ALA A 1 618 ? 105.686 181.902 190.605 1.00 80.00 615 ALA A N 1
ATOM 3653 C CA . ALA A 1 618 ? 106.003 183.203 191.180 1.00 80.00 615 ALA A CA 1
ATOM 3654 C C . ALA A 1 618 ? 105.821 184.320 190.159 1.00 80.00 615 ALA A C 1
ATOM 3655 O O . ALA A 1 618 ? 104.865 185.093 190.229 1.00 80.00 615 ALA A O 1
ATOM 3657 N N . ALA A 1 640 ? 91.564 184.617 183.464 1.00 88.29 637 ALA A N 1
ATOM 3658 C CA . ALA A 1 640 ? 92.976 184.702 183.818 1.00 88.29 637 ALA A CA 1
ATOM 3659 C C . ALA A 1 640 ? 93.263 183.923 185.095 1.00 88.29 637 ALA A C 1
ATOM 3660 O O . ALA A 1 640 ? 94.250 184.180 185.783 1.00 88.29 637 ALA A O 1
ATOM 3662 N N . ASP A 1 641 ? 92.389 182.973 185.408 1.00 91.62 638 ASP A N 1
ATOM 3663 C CA . ASP A 1 641 ? 92.538 182.116 186.573 1.00 91.62 638 ASP A CA 1
ATOM 3664 C C . ASP A 1 641 ? 93.121 180.766 186.172 1.00 91.62 638 ASP A C 1
ATOM 3665 O O . ASP A 1 641 ? 93.177 180.412 184.992 1.00 91.62 638 ASP A O 1
ATOM 3670 N N . ASN A 1 642 ? 93.552 180.010 187.185 1.00 91.70 639 ASN A N 1
ATOM 3671 C CA . ASN A 1 642 ? 94.026 178.635 187.024 1.00 91.70 639 ASN A CA 1
ATOM 3672 C C . ASN A 1 642 ? 95.228 178.567 186.074 1.00 91.70 639 ASN A C 1
ATOM 3673 O O . ASN A 1 642 ? 95.184 177.969 184.997 1.00 91.70 639 ASN A O 1
ATOM 3678 N N . LEU A 1 643 ? 96.313 179.205 186.509 1.00 84.39 640 LEU A N 1
ATOM 3679 C CA . LEU A 1 643 ? 97.557 179.194 185.755 1.00 84.39 640 LEU A CA 1
ATOM 3680 C C . LEU A 1 643 ? 98.494 178.105 186.284 1.00 84.39 640 LEU A C 1
ATOM 3681 O O . LEU A 1 643 ? 98.182 177.386 187.236 1.00 84.39 640 LEU A O 1
ATOM 3686 N N . LEU A 1 644 ? 99.665 177.983 185.655 1.00 84.75 641 LEU A N 1
ATOM 3687 C CA . LEU A 1 644 ? 100.599 176.900 185.940 1.00 84.75 641 LEU A CA 1
ATOM 3688 C C . LEU A 1 644 ? 101.997 177.332 185.514 1.00 84.75 641 LEU A C 1
ATOM 3689 O O . LEU A 1 644 ? 102.160 177.917 184.439 1.00 84.75 641 LEU A O 1
ATOM 3694 N N . VAL A 1 645 ? 102.993 177.047 186.360 1.00 86.39 642 VAL A N 1
ATOM 3695 C CA . VAL A 1 645 ? 104.396 177.372 186.109 1.00 86.39 642 VAL A CA 1
ATOM 3696 C C . VAL A 1 645 ? 105.257 176.276 186.727 1.00 86.39 642 VAL A C 1
ATOM 3697 O O . VAL A 1 645 ? 104.928 175.739 187.790 1.00 86.39 642 VAL A O 1
ATOM 3701 N N . THR A 1 646 ? 106.365 175.931 186.060 1.00 89.57 643 THR A N 1
ATOM 3702 C CA . THR A 1 646 ? 107.226 174.848 186.523 1.00 89.57 643 THR A CA 1
ATOM 3703 C C . THR A 1 646 ? 108.658 175.349 186.666 1.00 89.57 643 THR A C 1
ATOM 3704 O O . THR A 1 646 ? 109.034 176.390 186.122 1.00 89.57 643 THR A O 1
ATOM 3708 N N . GLY A 1 647 ? 109.471 174.585 187.392 1.00 86.92 644 GLY A N 1
ATOM 3709 C CA . GLY A 1 647 ? 110.846 174.978 187.683 1.00 86.92 644 GLY A CA 1
ATOM 3710 C C . GLY A 1 647 ? 111.782 173.803 187.789 1.00 86.92 644 GLY A C 1
ATOM 3711 O O . GLY A 1 647 ? 111.631 172.806 187.070 1.00 86.92 644 GLY A O 1
ATOM 3712 N N . GLY A 1 648 ? 112.782 173.930 188.661 1.00 83.45 645 GLY A N 1
ATOM 3713 C CA . GLY A 1 648 ? 113.786 172.906 188.871 1.00 83.45 645 GLY A CA 1
ATOM 3714 C C . GLY A 1 648 ? 114.949 173.383 189.724 1.00 83.45 645 GLY A C 1
ATOM 3715 O O . GLY A 1 648 ? 115.208 174.590 189.824 1.00 83.45 645 GLY A O 1
ATOM 3716 N N . PHE A 1 649 ? 115.656 172.427 190.332 1.00 88.51 646 PHE A N 1
ATOM 3717 C CA . PHE A 1 649 ? 116.732 172.692 191.282 1.00 88.51 646 PHE A CA 1
ATOM 3718 C C . PHE A 1 649 ? 118.080 172.768 190.579 1.00 88.51 646 PHE A C 1
ATOM 3719 O O . PHE A 1 649 ? 118.347 172.002 189.649 1.00 88.51 646 PHE A O 1
ATOM 3727 N N . TYR A 1 650 ? 118.949 173.660 191.060 1.00 82.93 647 TYR A N 1
ATOM 3728 C CA . TYR A 1 650 ? 120.290 173.817 190.511 1.00 82.93 647 TYR A CA 1
ATOM 3729 C C . TYR A 1 650 ? 121.266 174.166 191.626 1.00 82.93 647 TYR A C 1
ATOM 3730 O O . TYR A 1 650 ? 120.877 174.463 192.758 1.00 82.93 647 TYR A O 1
ATOM 3739 N N . GLY A 1 651 ? 122.553 174.152 191.283 1.00 81.11 648 GLY A N 1
ATOM 3740 C CA . GLY A 1 651 ? 123.599 174.567 192.189 1.00 81.11 648 GLY A CA 1
ATOM 3741 C C . GLY A 1 651 ? 123.829 173.592 193.325 1.00 81.11 648 GLY A C 1
ATOM 3742 O O . GLY A 1 651 ? 123.669 172.379 193.172 1.00 81.11 648 GLY A O 1
ATOM 3743 N N . PRO A 1 652 ? 124.237 174.103 194.486 1.00 83.60 649 PRO A N 1
ATOM 3744 C CA . PRO A 1 652 ? 124.265 173.265 195.689 1.00 83.60 649 PRO A CA 1
ATOM 3745 C C . PRO A 1 652 ? 122.865 172.793 196.052 1.00 83.60 649 PRO A C 1
ATOM 3746 O O . PRO A 1 652 ? 121.865 173.227 195.481 1.00 83.60 649 PRO A O 1
ATOM 3750 N N . GLN A 1 653 ? 122.805 171.896 197.039 1.00 86.11 650 GLN A N 1
ATOM 3751 C CA . GLN A 1 653 ? 121.568 171.199 197.377 1.00 86.11 650 GLN A CA 1
ATOM 3752 C C . GLN A 1 653 ? 120.423 172.167 197.652 1.00 86.11 650 GLN A C 1
ATOM 3753 O O . GLN A 1 653 ? 120.435 172.885 198.656 1.00 86.11 650 GLN A O 1
ATOM 3759 N N . ALA A 1 654 ? 119.426 172.177 196.766 1.00 89.17 651 ALA A N 1
ATOM 3760 C CA . ALA A 1 654 ? 118.269 173.069 196.841 1.00 89.17 651 ALA A CA 1
ATOM 3761 C C . ALA A 1 654 ? 118.666 174.537 196.984 1.00 89.17 651 ALA A C 1
ATOM 3762 O O . ALA A 1 654 ? 117.903 175.339 197.531 1.00 89.17 651 ALA A O 1
ATOM 3764 N N . ALA A 1 655 ? 119.848 174.910 196.489 1.00 83.57 652 ALA A N 1
ATOM 3765 C CA . ALA A 1 655 ? 120.369 176.257 196.679 1.00 83.57 652 ALA A CA 1
ATOM 3766 C C . ALA A 1 655 ? 120.089 177.188 195.506 1.00 83.57 652 ALA A C 1
ATOM 3767 O O . ALA A 1 655 ? 120.149 178.410 195.679 1.00 83.57 652 ALA A O 1
ATOM 3769 N N . GLU A 1 656 ? 119.812 176.655 194.321 1.00 84.07 653 GLU A N 1
ATOM 3770 C CA . GLU A 1 656 ? 119.462 177.469 193.168 1.00 84.07 653 GLU A CA 1
ATOM 3771 C C . GLU A 1 656 ? 118.149 176.972 192.585 1.00 84.07 653 GLU A C 1
ATOM 3772 O O . GLU A 1 656 ? 117.835 175.782 192.653 1.00 84.07 653 GLU A O 1
ATOM 3778 N N . LEU A 1 657 ? 117.407 177.886 191.968 1.00 86.24 654 LEU A N 1
ATOM 3779 C CA . LEU A 1 657 ? 116.072 177.575 191.478 1.00 86.24 654 LEU A CA 1
ATOM 3780 C C . LEU A 1 657 ? 115.945 178.081 190.051 1.00 86.24 654 LEU A C 1
ATOM 3781 O O . LEU A 1 657 ? 116.705 178.945 189.616 1.00 86.24 654 LEU A O 1
ATOM 3786 N N . GLY A 1 658 ? 115.005 177.519 189.309 1.00 83.20 655 GLY A N 1
ATOM 3787 C CA . GLY A 1 658 ? 114.647 178.135 188.047 1.00 83.20 655 GLY A CA 1
ATOM 3788 C C . GLY A 1 658 ? 113.952 177.172 187.119 1.00 83.20 655 GLY A C 1
ATOM 3789 O O . GLY A 1 658 ? 114.093 175.957 187.211 1.00 83.20 655 GLY A O 1
ATOM 3790 N N . GLY A 1 659 ? 113.189 177.746 186.194 1.00 86.78 656 GLY A N 1
ATOM 3791 C CA . GLY A 1 659 ? 112.415 176.975 185.242 1.00 86.78 656 GLY A CA 1
ATOM 3792 C C . GLY A 1 659 ? 111.728 177.850 184.215 1.00 86.78 656 GLY A C 1
ATOM 3793 O O . GLY A 1 659 ? 112.320 178.813 183.722 1.00 86.78 656 GLY A O 1
ATOM 3794 N N . THR A 1 660 ? 110.475 177.534 183.887 1.00 92.43 657 THR A N 1
ATOM 3795 C CA . THR A 1 660 ? 109.745 178.252 182.852 1.00 92.43 657 THR A CA 1
ATOM 3796 C C . THR A 1 660 ? 108.290 178.433 183.255 1.00 92.43 657 THR A C 1
ATOM 3797 O O . THR A 1 660 ? 107.718 177.623 183.998 1.00 92.43 657 THR A O 1
ATOM 3801 N N . ILE A 1 661 ? 107.685 179.496 182.727 1.00 89.63 658 ILE A N 1
ATOM 3802 C CA . ILE A 1 661 ? 106.238 179.631 182.816 1.00 89.63 658 ILE A CA 1
ATOM 3803 C C . ILE A 1 661 ? 105.613 178.521 181.983 1.00 89.63 658 ILE A C 1
ATOM 3804 O O . ILE A 1 661 ? 106.081 178.206 180.883 1.00 89.63 658 ILE A O 1
ATOM 3809 N N . PHE A 1 662 ? 104.572 177.898 182.516 1.00 89.63 659 PHE A N 1
ATOM 3810 C CA . PHE A 1 662 ? 103.874 176.841 181.792 1.00 89.63 659 PHE A CA 1
ATOM 3811 C C . PHE A 1 662 ? 102.619 177.397 181.130 1.00 89.63 659 PHE A C 1
ATOM 3812 O O . PHE A 1 662 ? 101.632 176.703 180.894 1.00 89.63 659 PHE A O 1
ATOM 3820 N N . ASN A 1 663 ? 102.681 178.691 180.809 1.00 88.93 660 ASN A N 1
ATOM 3821 C CA . ASN A 1 663 ? 101.542 179.423 180.252 1.00 88.93 660 ASN A CA 1
ATOM 3822 C C . ASN A 1 663 ? 102.100 180.366 179.186 1.00 88.93 660 ASN A C 1
ATOM 3823 O O . ASN A 1 663 ? 102.467 181.502 179.486 1.00 88.93 660 ASN A O 1
ATOM 3828 N N . LYS A 1 664 ? 102.156 179.886 177.945 1.00 82.16 661 LYS A N 1
ATOM 3829 C CA . LYS A 1 664 ? 102.602 180.718 176.833 1.00 82.16 661 LYS A CA 1
ATOM 3830 C C . LYS A 1 664 ? 101.505 180.887 175.793 1.00 82.16 661 LYS A C 1
ATOM 3831 O O . LYS A 1 664 ? 101.082 182.012 175.525 1.00 82.16 661 LYS A O 1
ATOM 3837 N N . ASP A 1 665 ? 101.006 179.787 175.245 1.00 81.68 662 ASP A N 1
ATOM 3838 C CA . ASP A 1 665 ? 99.990 179.750 174.200 1.00 81.68 662 ASP A CA 1
ATOM 3839 C C . ASP A 1 665 ? 99.030 178.641 174.608 1.00 81.68 662 ASP A C 1
ATOM 3840 O O . ASP A 1 665 ? 98.901 178.316 175.794 1.00 81.68 662 ASP A O 1
ATOM 3845 N N . GLY A 1 666 ? 98.287 178.107 173.643 1.00 86.10 663 GLY A N 1
ATOM 3846 C CA . GLY A 1 666 ? 97.746 176.774 173.826 1.00 86.10 663 GLY A CA 1
ATOM 3847 C C . GLY A 1 666 ? 98.814 175.883 174.432 1.00 86.10 663 GLY A C 1
ATOM 3848 O O . GLY A 1 666 ? 98.628 175.336 175.521 1.00 86.10 663 GLY A O 1
ATOM 3849 N N . LYS A 1 667 ? 99.953 175.765 173.747 1.00 91.23 664 LYS A N 1
ATOM 3850 C CA . LYS A 1 667 ? 101.148 175.132 174.288 1.00 91.23 664 LYS A CA 1
ATOM 3851 C C . LYS A 1 667 ? 101.874 176.105 175.220 1.00 91.23 664 LYS A C 1
ATOM 3852 O O . LYS A 1 667 ? 101.400 177.208 175.498 1.00 91.23 664 LYS A O 1
ATOM 3858 N N . SER A 1 668 ? 103.040 175.711 175.716 1.00 87.13 665 SER A N 1
ATOM 3859 C CA . SER A 1 668 ? 103.705 176.523 176.732 1.00 87.13 665 SER A CA 1
ATOM 3860 C C . SER A 1 668 ? 105.215 176.361 176.595 1.00 87.13 665 SER A C 1
ATOM 3861 O O . SER A 1 668 ? 105.714 175.894 175.567 1.00 87.13 665 SER A O 1
ATOM 3864 N N . LEU A 1 669 ? 105.943 176.779 177.628 1.00 83.92 666 LEU A N 1
ATOM 3865 C CA . LEU A 1 669 ? 107.375 176.555 177.745 1.00 83.92 666 LEU A CA 1
ATOM 3866 C C . LEU A 1 669 ? 107.640 175.438 178.748 1.00 83.92 666 LEU A C 1
ATOM 3867 O O . LEU A 1 669 ? 106.792 175.115 179.583 1.00 83.92 666 LEU A O 1
ATOM 3872 N N . GLY A 1 670 ? 108.829 174.848 178.656 1.00 83.53 667 GLY A N 1
ATOM 3873 C CA . GLY A 1 670 ? 109.270 173.899 179.660 1.00 83.53 667 GLY A CA 1
ATOM 3874 C C . GLY A 1 670 ? 109.103 172.436 179.310 1.00 83.53 667 GLY A C 1
ATOM 3875 O O . GLY A 1 670 ? 109.530 171.983 178.244 1.00 83.53 667 GLY A O 1
ATOM 3876 N N . ILE A 1 671 ? 108.472 171.689 180.214 1.00 87.38 668 ILE A N 1
ATOM 3877 C CA . ILE A 1 671 ? 108.269 170.253 180.060 1.00 87.38 668 ILE A CA 1
ATOM 3878 C C . ILE A 1 671 ? 107.280 170.032 178.924 1.00 87.38 668 ILE A C 1
ATOM 3879 O O . ILE A 1 671 ? 106.697 170.991 178.407 1.00 87.38 668 ILE A O 1
ATOM 3884 N N . THR A 1 672 ? 107.120 168.771 178.515 1.00 92.05 669 THR A N 1
ATOM 3885 C CA . THR A 1 672 ? 106.293 168.374 177.380 1.00 92.05 669 THR A CA 1
ATOM 3886 C C . THR A 1 672 ? 105.034 169.225 177.260 1.00 92.05 669 THR A C 1
ATOM 3887 O O . THR A 1 672 ? 104.282 169.390 178.223 1.00 92.05 669 THR A O 1
ATOM 3891 N N . GLU A 1 673 ? 104.815 169.756 176.056 1.00 91.24 670 GLU A N 1
ATOM 3892 C CA . GLU A 1 673 ? 103.915 170.887 175.862 1.00 91.24 670 GLU A CA 1
ATOM 3893 C C . GLU A 1 673 ? 102.470 170.529 176.181 1.00 91.24 670 GLU A C 1
ATOM 3894 O O . GLU A 1 673 ? 101.966 169.478 175.772 1.00 91.24 670 GLU A O 1
ATOM 3900 N N . ASP A 1 674 ? 101.804 171.425 176.911 1.00 92.10 671 ASP A N 1
ATOM 3901 C CA . ASP A 1 674 ? 100.396 171.278 177.277 1.00 92.10 671 ASP A CA 1
ATOM 3902 C C . ASP A 1 674 ? 99.516 171.688 176.096 1.00 92.10 671 ASP A C 1
ATOM 3903 O O . ASP A 1 674 ? 98.962 172.786 176.031 1.00 92.10 671 ASP A O 1
ATOM 3908 N N . ILE A 1 675 ? 99.358 170.762 175.156 1.00 91.99 672 ILE A N 1
ATOM 3909 C CA . ILE A 1 675 ? 98.668 171.049 173.902 1.00 91.99 672 ILE A CA 1
ATOM 3910 C C . ILE A 1 675 ? 97.502 170.070 173.741 1.00 91.99 672 ILE A C 1
ATOM 3911 O O . ILE A 1 675 ? 97.263 169.518 172.662 1.00 91.99 672 ILE A O 1
ATOM 3916 N N . GLU A 1 676 ? 96.818 169.796 174.856 1.00 100.24 673 GLU A N 1
ATOM 3917 C CA . GLU A 1 676 ? 95.534 169.078 174.969 1.00 100.24 673 GLU A CA 1
ATOM 3918 C C . GLU A 1 676 ? 95.665 167.559 174.987 1.00 100.24 673 GLU A C 1
ATOM 3919 O O . GLU A 1 676 ? 94.630 166.871 175.005 1.00 100.24 673 GLU A O 1
ATOM 3925 N N . ASN A 1 677 ? 96.880 167.014 174.992 1.00 95.80 674 ASN A N 1
ATOM 3926 C CA . ASN A 1 677 ? 97.133 165.599 175.280 1.00 95.80 674 ASN A CA 1
ATOM 3927 C C . ASN A 1 677 ? 96.364 164.688 174.318 1.00 95.80 674 ASN A C 1
ATOM 3928 O O . ASN A 1 677 ? 95.459 163.945 174.700 1.00 95.80 674 ASN A O 1
ATOM 3933 N N . GLU A 1 678 ? 96.743 164.775 173.045 1.00 101.53 675 GLU A N 1
ATOM 3934 C CA . GLU A 1 678 ? 96.161 163.926 172.014 1.00 101.53 675 GLU A CA 1
ATOM 3935 C C . GLU A 1 678 ? 97.110 162.832 171.545 1.00 101.53 675 GLU A C 1
ATOM 3936 O O . GLU A 1 678 ? 96.756 161.651 171.594 1.00 101.53 675 GLU A O 1
ATOM 3942 N N . VAL A 1 679 ? 98.313 163.191 171.095 1.00 98.32 676 VAL A N 1
ATOM 3943 C CA . VAL A 1 679 ? 99.346 162.226 170.722 1.00 98.32 676 VAL A CA 1
ATOM 3944 C C . VAL A 1 679 ? 100.701 162.781 171.143 1.00 98.32 676 VAL A C 1
ATOM 3945 O O . VAL A 1 679 ? 101.032 163.930 170.831 1.00 98.32 676 VAL A O 1
ATOM 3949 N N . GLU A 1 680 ? 101.489 161.966 171.848 1.00 93.38 677 GLU A N 1
ATOM 3950 C CA . GLU A 1 680 ? 102.804 162.388 172.336 1.00 93.38 677 GLU A CA 1
ATOM 3951 C C . GLU A 1 680 ? 103.807 162.364 171.181 1.00 93.38 677 GLU A C 1
ATOM 3952 O O . GLU A 1 680 ? 104.693 161.511 171.089 1.00 93.38 677 GLU A O 1
ATOM 3958 N N . ASN A 1 681 ? 103.643 163.337 170.282 1.00 94.44 678 ASN A N 1
ATOM 3959 C CA . ASN A 1 681 ? 104.525 163.527 169.128 1.00 94.44 678 ASN A CA 1
ATOM 3960 C C . ASN A 1 681 ? 104.583 162.283 168.246 1.00 94.44 678 ASN A C 1
ATOM 3961 O O . ASN A 1 681 ? 105.613 161.987 167.637 1.00 94.44 678 ASN A O 1
ATOM 3966 N N . GLU A 1 682 ? 103.481 161.538 168.175 1.00 95.25 679 GLU A N 1
ATOM 3967 C CA . GLU A 1 682 ? 103.402 160.381 167.293 1.00 95.25 679 GLU A CA 1
ATOM 3968 C C . GLU A 1 682 ? 103.111 160.764 165.850 1.00 95.25 679 GLU A C 1
ATOM 3969 O O . GLU A 1 682 ? 102.879 159.876 165.023 1.00 95.25 679 GLU A O 1
ATOM 3975 N N . ALA A 1 683 ? 103.112 162.052 165.534 1.00 87.23 680 ALA A N 1
ATOM 3976 C CA . ALA A 1 683 ? 102.902 162.528 164.176 1.00 87.23 680 ALA A CA 1
ATOM 3977 C C . ALA A 1 683 ? 103.581 163.888 164.050 1.00 87.23 680 ALA A C 1
ATOM 3978 O O . ALA A 1 683 ? 104.366 164.287 164.917 1.00 87.23 680 ALA A O 1
ATOM 3980 N N . ASP A 1 684 ? 103.275 164.606 162.971 1.00 89.62 681 ASP A N 1
ATOM 3981 C CA . ASP A 1 684 ? 103.839 165.924 162.711 1.00 89.62 681 ASP A CA 1
ATOM 3982 C C . ASP A 1 684 ? 102.982 167.051 163.281 1.00 89.62 681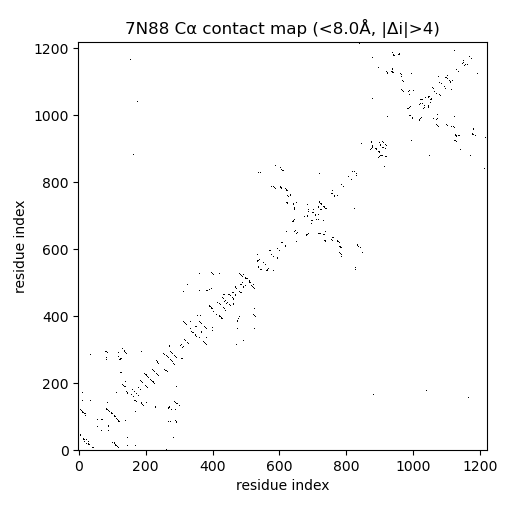 ASP A C 1
ATOM 3983 O O . ASP A 1 684 ? 102.981 168.163 162.735 1.00 89.62 681 ASP A O 1
ATOM 3988 N N . VAL A 1 685 ? 102.244 166.788 164.363 1.00 85.52 682 VAL A N 1
ATOM 3989 C CA . VAL A 1 685 ? 101.297 167.740 164.924 1.00 85.52 682 VAL A CA 1
ATOM 3990 C C . VAL A 1 685 ? 101.738 168.257 166.289 1.00 85.52 682 VAL A C 1
ATOM 3991 O O . VAL A 1 685 ? 101.533 169.435 166.603 1.00 85.52 682 VAL A O 1
ATOM 3995 N N . GLY A 1 686 ? 102.347 167.407 167.114 1.00 81.36 683 GLY A N 1
ATOM 3996 C CA . GLY A 1 686 ? 102.812 167.841 168.418 1.00 81.36 683 GLY A CA 1
ATOM 3997 C C . GLY A 1 686 ? 101.704 168.126 169.414 1.00 81.36 683 GLY A C 1
ATOM 3998 O O . GLY A 1 686 ? 101.465 169.283 169.772 1.00 81.36 683 GLY A O 1
ATOM 3999 N N . GLU A 1 687 ? 101.018 167.076 169.867 1.00 90.72 684 GLU A N 1
ATOM 4000 C CA . GLU A 1 687 ? 99.863 167.217 170.748 1.00 90.72 684 GLU A CA 1
ATOM 4001 C C . GLU A 1 687 ? 100.080 166.479 172.068 1.00 90.72 684 GLU A C 1
ATOM 4002 O O . GLU A 1 687 ? 99.238 165.677 172.486 1.00 90.72 684 GLU A O 1
ATOM 4008 N N . GLN A 1 688 ? 101.214 166.748 172.721 1.00 94.09 685 GLN A N 1
ATOM 4009 C CA . GLN A 1 688 ? 101.690 165.911 173.821 1.00 94.09 685 GLN A CA 1
ATOM 4010 C C . GLN A 1 688 ? 100.728 165.897 175.007 1.00 94.09 685 GLN A C 1
ATOM 4011 O O . GLN A 1 688 ? 100.143 164.857 175.328 1.00 94.09 685 GLN A O 1
ATOM 4017 N N . LEU A 1 689 ? 100.578 167.026 175.697 1.00 94.51 686 LEU A N 1
ATOM 4018 C CA . LEU A 1 689 ? 100.020 167.018 177.049 1.00 94.51 686 LEU A CA 1
ATOM 4019 C C . LEU A 1 689 ? 98.815 167.959 177.193 1.00 94.51 686 LEU A C 1
ATOM 4020 O O . LEU A 1 689 ? 98.327 168.540 176.222 1.00 94.51 686 LEU A O 1
ATOM 4025 N N . GLU A 1 690 ? 98.361 168.109 178.449 1.00 101.71 687 GLU A N 1
ATOM 4026 C CA . GLU A 1 690 ? 97.060 168.600 178.914 1.00 101.71 687 GLU A CA 1
ATOM 4027 C C . GLU A 1 690 ? 96.607 169.921 178.296 1.00 101.71 687 GLU A C 1
ATOM 4028 O O . GLU A 1 690 ? 97.434 170.703 177.821 1.00 101.71 687 GLU A O 1
ATOM 4034 N N . PRO A 1 691 ? 95.308 170.209 178.287 1.00 103.06 688 PRO A N 1
ATOM 4035 C CA . PRO A 1 691 ? 94.808 171.452 177.687 1.00 103.06 688 PRO A CA 1
ATOM 4036 C C . PRO A 1 691 ? 94.892 172.633 178.652 1.00 103.06 688 PRO A C 1
ATOM 4037 O O . PRO A 1 691 ? 95.161 172.482 179.842 1.00 103.06 688 PRO A O 1
ATOM 4041 N N . GLU A 1 692 ? 94.642 173.825 178.107 1.00 91.59 689 GLU A N 1
ATOM 4042 C CA . GLU A 1 692 ? 94.518 175.064 178.874 1.00 91.59 689 GLU A CA 1
ATOM 4043 C C . GLU A 1 692 ? 93.967 176.134 177.931 1.00 91.59 689 GLU A C 1
ATOM 4044 O O . GLU A 1 692 ? 93.554 175.841 176.805 1.00 91.59 689 GLU A O 1
ATOM 4050 N N . VAL A 1 693 ? 93.951 177.382 178.407 1.00 84.73 690 VAL A N 1
ATOM 4051 C CA . VAL A 1 693 ? 93.474 178.513 177.620 1.00 84.73 690 VAL A CA 1
ATOM 4052 C C . VAL A 1 693 ? 94.678 179.216 176.998 1.00 84.73 690 VAL A C 1
ATOM 4053 O O . VAL A 1 693 ? 95.831 178.922 177.321 1.00 84.73 690 VAL A O 1
ATOM 4057 N N . LYS A 1 694 ? 94.412 180.156 176.084 1.00 79.74 691 LYS A N 1
ATOM 4058 C CA . LYS A 1 694 ? 95.441 180.741 175.227 1.00 79.74 691 LYS A CA 1
ATOM 4059 C C . LYS A 1 694 ? 95.673 182.215 175.555 1.00 79.74 691 LYS A C 1
ATOM 4060 O O . LYS A 1 694 ? 94.969 183.093 175.035 1.00 79.74 691 LYS A O 1
ATOM 4066 N N . PRO A 1 695 ? 96.614 182.538 176.451 1.00 76.98 692 PRO A N 1
ATOM 4067 C CA . PRO A 1 695 ? 97.283 183.847 176.382 1.00 76.98 692 PRO A CA 1
ATOM 4068 C C . PRO A 1 695 ? 98.459 183.784 175.415 1.00 76.98 692 PRO A C 1
ATOM 4069 O O . PRO A 1 695 ? 98.621 182.769 174.731 1.00 76.98 692 PRO A O 1
ATOM 4073 N N . GLN A 1 696 ? 99.270 184.845 175.311 1.00 82.69 693 GLN A N 1
ATOM 4074 C CA . GLN A 1 696 ? 100.471 184.806 174.463 1.00 82.69 693 GLN A CA 1
ATOM 4075 C C . GLN A 1 696 ? 101.614 185.531 175.179 1.00 82.69 693 GLN A C 1
ATOM 4076 O O . GLN A 1 696 ? 101.817 186.733 174.986 1.00 82.69 693 GLN A O 1
ATOM 4082 N N . PHE A 1 697 ? 102.368 184.785 175.992 1.00 84.44 694 PHE A N 1
ATOM 4083 C CA . PHE A 1 697 ? 103.513 185.324 176.723 1.00 84.44 694 PHE A CA 1
ATOM 4084 C C . PHE A 1 697 ? 104.326 184.202 177.363 1.00 84.44 694 PHE A C 1
ATOM 4085 O O . PHE A 1 697 ? 103.754 183.337 178.030 1.00 84.44 694 PHE A O 1
ATOM 4093 N N . GLY A 1 698 ? 105.651 184.210 177.202 1.00 84.58 695 GLY A N 1
ATOM 4094 C CA . GLY A 1 698 ? 106.480 183.180 177.799 1.00 84.58 695 GLY A CA 1
ATOM 4095 C C . GLY A 1 698 ? 107.701 183.769 178.478 1.00 84.58 695 GLY A C 1
ATOM 4096 O O . GLY A 1 698 ? 108.166 184.855 178.131 1.00 84.58 695 GLY A O 1
ATOM 4097 N N . VAL A 1 699 ? 108.230 183.019 179.444 1.00 93.02 696 VAL A N 1
ATOM 4098 C CA . VAL A 1 699 ? 109.374 183.480 180.226 1.00 93.02 696 VAL A CA 1
ATOM 4099 C C . VAL A 1 699 ? 110.100 182.278 180.823 1.00 93.02 696 VAL A C 1
ATOM 4100 O O . VAL A 1 699 ? 109.481 181.281 181.213 1.00 93.02 696 VAL A O 1
ATOM 4104 N N . VAL A 1 700 ? 111.430 182.385 180.871 1.00 93.14 697 VAL A N 1
ATOM 4105 C CA . VAL A 1 700 ? 112.315 181.434 181.532 1.00 93.14 697 VAL A CA 1
ATOM 4106 C C . VAL A 1 700 ? 113.099 182.177 182.608 1.00 93.14 697 VAL A C 1
ATOM 4107 O O . VAL A 1 700 ? 113.617 183.277 182.373 1.00 93.14 697 VAL A O 1
ATOM 4111 N N . PHE A 1 701 ? 113.196 181.570 183.789 1.00 92.71 698 PHE A N 1
ATOM 4112 C CA . PHE A 1 701 ? 113.734 182.232 184.967 1.00 92.71 698 PHE A CA 1
ATOM 4113 C C . PHE A 1 701 ? 114.718 181.318 185.683 1.00 92.71 698 PHE A C 1
ATOM 4114 O O . PHE A 1 701 ? 114.684 180.098 185.527 1.00 92.71 698 PHE A O 1
ATOM 4122 N N . GLY A 1 702 ? 115.592 181.928 186.484 1.00 86.99 699 GLY A N 1
ATOM 4123 C CA . GLY A 1 702 ? 116.496 181.193 187.351 1.00 86.99 699 GLY A CA 1
ATOM 4124 C C . GLY A 1 702 ? 117.092 182.148 188.359 1.00 86.99 699 GLY A C 1
ATOM 4125 O O . GLY A 1 702 ? 117.023 183.367 188.198 1.00 86.99 699 GLY A O 1
ATOM 4126 N N . ALA A 1 703 ? 117.698 181.586 189.401 1.00 87.48 700 ALA A N 1
ATOM 4127 C CA . ALA A 1 703 ? 118.207 182.420 190.483 1.00 87.48 700 ALA A CA 1
ATOM 4128 C C . ALA A 1 703 ? 119.089 181.603 191.415 1.00 87.48 700 ALA A C 1
ATOM 4129 O O . ALA A 1 703 ? 118.939 180.381 191.543 1.00 87.48 700 ALA A O 1
ATOM 4131 N N . LYS A 1 704 ? 120.003 182.314 192.073 1.00 90.41 701 LYS A N 1
ATOM 4132 C CA . LYS A 1 704 ? 120.899 181.806 193.097 1.00 90.41 701 LYS A CA 1
ATOM 4133 C C . LYS A 1 704 ? 120.432 182.232 194.484 1.00 90.41 701 LYS A C 1
ATOM 4134 O O . LYS A 1 704 ? 119.632 183.160 194.645 1.00 90.41 701 LYS A O 1
ATOM 4140 N N . LYS A 1 705 ? 120.970 181.549 195.490 1.00 89.09 702 LYS A N 1
ATOM 4141 C CA . LYS A 1 705 ? 120.653 181.837 196.878 1.00 89.09 702 LYS A CA 1
ATOM 4142 C C . LYS A 1 705 ? 121.488 183.004 197.392 1.00 89.09 702 LYS A C 1
ATOM 4143 O O . LYS A 1 705 ? 122.611 183.241 196.937 1.00 89.09 702 LYS A O 1
ATOM 4149 N N . ASP A 1 706 ? 120.924 183.735 198.353 1.00 94.62 703 ASP A N 1
ATOM 4150 C CA . ASP A 1 706 ? 121.619 184.834 199.004 1.00 94.62 703 ASP A CA 1
ATOM 4151 C C . ASP A 1 706 ? 121.373 184.766 200.503 1.00 94.62 703 ASP A C 1
ATOM 4152 O O . ASP A 1 706 ? 120.295 184.372 200.953 1.00 94.62 703 ASP A O 1
ATOM 4157 N N . ASN A 1 707 ? 122.386 185.166 201.265 1.00 103.42 704 ASN A N 1
ATOM 4158 C CA . ASN A 1 707 ? 122.293 185.249 202.719 1.00 103.42 704 ASN A CA 1
ATOM 4159 C C . ASN A 1 707 ? 123.518 185.955 203.289 1.00 103.42 704 ASN A C 1
ATOM 4160 O O . ASN A 1 707 ? 124.577 185.987 202.663 1.00 103.42 704 ASN A O 1
ATOM 4165 N N . ARG B 2 4 ? 109.830 141.355 116.696 1.00 69.36 5 ARG B N 1
ATOM 4166 C CA . ARG B 2 4 ? 110.050 142.795 116.726 1.00 69.36 5 ARG B CA 1
ATOM 4167 C C . ARG B 2 4 ? 110.641 143.284 115.411 1.00 69.36 5 ARG B C 1
ATOM 4168 O O . ARG B 2 4 ? 111.264 142.520 114.675 1.00 69.36 5 ARG B O 1
ATOM 4176 N N . SER B 2 5 ? 110.428 144.562 115.115 1.00 74.01 6 SER B N 1
ATOM 4177 C CA . SER B 2 5 ? 111.031 145.165 113.935 1.00 74.01 6 SER B CA 1
ATOM 4178 C C . SER B 2 5 ? 112.545 145.167 114.073 1.00 74.01 6 SER B C 1
ATOM 4179 O O . SER B 2 5 ? 113.095 145.835 114.953 1.00 74.01 6 SER B O 1
ATOM 4182 N N . VAL B 2 6 ? 113.218 144.405 113.218 1.00 62.11 7 VAL B N 1
ATOM 4183 C CA . VAL B 2 6 ? 114.671 144.307 113.218 1.00 62.11 7 VAL B CA 1
ATOM 4184 C C . VAL B 2 6 ? 115.201 145.129 112.054 1.00 62.11 7 VAL B C 1
ATOM 4185 O O . VAL B 2 6 ? 114.783 144.934 110.909 1.00 62.11 7 VAL B O 1
ATOM 4189 N N . GLN B 2 7 ? 116.118 146.038 112.344 1.00 55.13 8 GLN B N 1
ATOM 4190 C CA . GLN B 2 7 ? 116.617 146.991 111.372 1.00 55.13 8 GLN B CA 1
ATOM 4191 C C . GLN B 2 7 ? 117.922 146.497 110.755 1.00 55.13 8 GLN B C 1
ATOM 4192 O O . GLN B 2 7 ? 118.341 145.357 110.960 1.00 55.13 8 GLN B O 1
ATOM 4198 N N . TRP B 2 8 ? 118.570 147.365 109.983 1.00 37.70 9 TRP B N 1
ATOM 4199 C CA . TRP B 2 8 ? 119.875 147.089 109.395 1.00 37.70 9 TRP B CA 1
ATOM 4200 C C . TRP B 2 8 ? 120.457 148.404 108.909 1.00 37.70 9 TRP B C 1
ATOM 4201 O O . TRP B 2 8 ? 119.728 149.300 108.483 1.00 37.70 9 TRP B O 1
ATOM 4212 N N . CYS B 2 9 ? 121.781 148.508 108.968 1.00 38.65 10 CYS B N 1
ATOM 4213 C CA . CYS B 2 9 ? 122.467 149.780 108.768 1.00 38.65 10 CYS B CA 1
ATOM 4214 C C . CYS B 2 9 ? 123.304 149.722 107.500 1.00 38.65 10 CYS B C 1
ATOM 4215 O O . CYS B 2 9 ? 124.423 149.201 107.516 1.00 38.65 10 CYS B O 1
ATOM 4218 N N . ALA B 2 10 ? 122.774 150.276 106.413 1.00 43.92 11 ALA B N 1
ATOM 4219 C CA . ALA B 2 10 ? 123.482 150.303 105.143 1.00 43.92 11 ALA B CA 1
ATOM 4220 C C . ALA B 2 10 ? 124.620 151.320 105.185 1.00 43.92 11 ALA B C 1
ATOM 4221 O O . ALA B 2 10 ? 124.656 152.226 106.020 1.00 43.92 11 ALA B O 1
ATOM 4223 N N . VAL B 2 11 ? 125.575 151.155 104.274 1.00 49.97 12 VAL B N 1
ATOM 4224 C CA . VAL B 2 11 ? 126.679 152.096 104.139 1.00 49.97 12 VAL B CA 1
ATOM 4225 C C . VAL B 2 11 ? 126.824 152.531 102.687 1.00 49.97 12 VAL B C 1
ATOM 4226 O O . VAL B 2 11 ? 127.343 153.612 102.393 1.00 49.97 12 VAL B O 1
ATOM 4230 N N . SER B 2 12 ? 126.339 151.701 101.774 1.00 52.94 13 SER B N 1
ATOM 4231 C CA . SER B 2 12 ? 126.538 151.890 100.345 1.00 52.94 13 SER B CA 1
ATOM 4232 C C . SER B 2 12 ? 125.298 152.410 99.648 1.00 52.94 13 SER B C 1
ATOM 4233 O O . SER B 2 12 ? 124.961 151.891 98.581 1.00 52.94 13 SER B O 1
ATOM 4236 N N . GLN B 2 13 ? 124.617 153.391 100.243 1.00 61.21 14 GLN B N 1
ATOM 4237 C CA . GLN B 2 13 ? 123.233 153.687 99.882 1.00 61.21 14 GLN B CA 1
ATOM 4238 C C . GLN B 2 13 ? 122.919 153.761 98.385 1.00 61.21 14 GLN B C 1
ATOM 4239 O O . GLN B 2 13 ? 121.770 153.442 98.032 1.00 61.21 14 GLN B O 1
ATOM 4245 N N . PRO B 2 14 ? 123.817 154.160 97.469 1.00 58.41 15 PRO B N 1
ATOM 4246 C CA . PRO B 2 14 ? 123.492 153.929 96.051 1.00 58.41 15 PRO B CA 1
ATOM 4247 C C . PRO B 2 14 ? 123.258 152.458 95.775 1.00 58.41 15 PRO B C 1
ATOM 4248 O O . PRO B 2 14 ? 122.271 152.091 95.127 1.00 58.41 15 PRO B O 1
ATOM 4252 N N . GLU B 2 15 ? 124.143 151.597 96.270 1.00 58.99 16 GLU B N 1
ATOM 4253 C CA . GLU B 2 15 ? 123.926 150.162 96.177 1.00 58.99 16 GLU B CA 1
ATOM 4254 C C . GLU B 2 15 ? 123.059 149.627 97.303 1.00 58.99 16 GLU B C 1
ATOM 4255 O O . GLU B 2 15 ? 123.055 148.412 97.527 1.00 58.99 16 GLU B O 1
ATOM 4261 N N . ALA B 2 16 ? 122.323 150.479 98.013 1.00 62.29 17 ALA B N 1
ATOM 4262 C CA . ALA B 2 16 ? 121.392 149.961 99.003 1.00 62.29 17 ALA B CA 1
ATOM 4263 C C . ALA B 2 16 ? 120.198 149.356 98.284 1.00 62.29 17 ALA B C 1
ATOM 4264 O O . ALA B 2 16 ? 119.072 149.848 98.395 1.00 62.29 17 ALA B O 1
ATOM 4266 N N . THR B 2 17 ? 120.452 148.293 97.532 1.00 65.45 18 THR B N 1
ATOM 4267 C CA . THR B 2 17 ? 119.405 147.499 96.914 1.00 65.45 18 THR B CA 1
ATOM 4268 C C . THR B 2 17 ? 119.447 146.046 97.339 1.00 65.45 18 THR B C 1
ATOM 4269 O O . THR B 2 17 ? 118.429 145.357 97.208 1.00 65.45 18 THR B O 1
ATOM 4273 N N . LYS B 2 18 ? 120.572 145.562 97.856 1.00 56.48 19 LYS B N 1
ATOM 4274 C CA . LYS B 2 18 ? 120.618 144.286 98.563 1.00 56.48 19 LYS B CA 1
ATOM 4275 C C . LYS B 2 18 ? 120.107 144.465 99.989 1.00 56.48 19 LYS B C 1
ATOM 4276 O O . LYS B 2 18 ? 120.178 143.583 100.843 1.00 56.48 19 LYS B O 1
ATOM 4282 N N . CYS B 2 19 ? 119.547 145.644 100.240 1.00 70.27 20 CYS B N 1
ATOM 4283 C CA . CYS B 2 19 ? 118.833 145.891 101.482 1.00 70.27 20 CYS B CA 1
ATOM 4284 C C . CYS B 2 19 ? 117.338 145.864 101.244 1.00 70.27 20 CYS B C 1
ATOM 4285 O O . CYS B 2 19 ? 116.619 145.101 101.893 1.00 70.27 20 CYS B O 1
ATOM 4288 N N . PHE B 2 20 ? 116.862 146.686 100.312 1.00 67.70 21 PHE B N 1
ATOM 4289 C CA . PHE B 2 20 ? 115.433 146.717 100.048 1.00 67.70 21 PHE B CA 1
ATOM 4290 C C . PHE B 2 20 ? 114.935 145.341 99.648 1.00 67.70 21 PHE B C 1
ATOM 4291 O O . PHE B 2 20 ? 114.072 144.772 100.319 1.00 67.70 21 PHE B O 1
ATOM 4299 N N . GLN B 2 21 ? 115.540 144.757 98.608 1.00 66.76 22 GLN B N 1
ATOM 4300 C CA . GLN B 2 21 ? 115.128 143.448 98.105 1.00 66.76 22 GLN B CA 1
ATOM 4301 C C . GLN B 2 21 ? 114.925 142.436 99.222 1.00 66.76 22 GLN B C 1
ATOM 4302 O O . GLN B 2 21 ? 114.050 141.575 99.141 1.00 66.76 22 GLN B O 1
ATOM 4308 N N . TRP B 2 22 ? 115.705 142.550 100.290 1.00 60.90 23 TRP B N 1
ATOM 4309 C CA . TRP B 2 22 ? 115.602 141.643 101.424 1.00 60.90 23 TRP B CA 1
ATOM 4310 C C . TRP B 2 22 ? 114.230 141.716 102.086 1.00 60.90 23 TRP B C 1
ATOM 4311 O O . TRP B 2 22 ? 113.459 140.750 102.045 1.00 60.90 23 TRP B O 1
ATOM 4322 N N . GLN B 2 23 ? 113.896 142.867 102.671 1.00 67.81 24 GLN B N 1
ATOM 4323 C CA . GLN B 2 23 ? 112.591 142.981 103.307 1.00 67.81 24 GLN B CA 1
ATOM 4324 C C . GLN B 2 23 ? 111.471 142.893 102.284 1.00 67.81 24 GLN B C 1
ATOM 4325 O O . GLN B 2 23 ? 110.378 142.434 102.610 1.00 67.81 24 GLN B O 1
ATOM 4331 N N . ARG B 2 24 ? 111.735 143.266 101.030 1.00 74.77 25 ARG B N 1
ATOM 4332 C CA . ARG B 2 24 ? 110.696 143.206 100.008 1.00 74.77 25 ARG B CA 1
ATOM 4333 C C . ARG B 2 24 ? 110.335 141.763 99.683 1.00 74.77 25 ARG B C 1
ATOM 4334 O O . ARG B 2 24 ? 109.180 141.347 99.846 1.00 74.77 25 ARG B O 1
ATOM 4342 N N . ASN B 2 25 ? 111.304 140.988 99.198 1.00 71.54 26 ASN B N 1
ATOM 4343 C CA . ASN B 2 25 ? 111.080 139.573 98.967 1.00 71.54 26 ASN B CA 1
ATOM 4344 C C . ASN B 2 25 ? 111.392 138.811 100.243 1.00 71.54 26 ASN B C 1
ATOM 4345 O O . ASN B 2 25 ? 112.046 137.764 100.212 1.00 71.54 26 ASN B O 1
ATOM 4350 N N . MET B 2 26 ? 110.954 139.358 101.374 1.00 73.87 27 MET B N 1
ATOM 4351 C CA . MET B 2 26 ? 110.660 138.556 102.551 1.00 73.87 27 MET B CA 1
ATOM 4352 C C . MET B 2 26 ? 109.259 138.911 103.037 1.00 73.87 27 MET B C 1
ATOM 4353 O O . MET B 2 26 ? 108.588 138.098 103.679 1.00 73.87 27 MET B O 1
ATOM 4358 N N . ARG B 2 27 ? 108.806 140.124 102.706 1.00 73.99 28 ARG B N 1
ATOM 4359 C CA . ARG B 2 27 ? 107.446 140.554 103.000 1.00 73.99 28 ARG B CA 1
ATOM 4360 C C . ARG B 2 27 ? 106.456 139.946 102.030 1.00 73.99 28 ARG B C 1
ATOM 4361 O O . ARG B 2 27 ? 105.320 139.645 102.413 1.00 73.99 28 ARG B O 1
ATOM 4363 N N . LYS B 2 28 ? 106.866 139.764 100.776 1.00 79.77 29 LYS B N 1
ATOM 4364 C CA . LYS B 2 28 ? 106.046 138.973 99.870 1.00 79.77 29 LYS B CA 1
ATOM 4365 C C . LYS B 2 28 ? 105.911 137.537 100.361 1.00 79.77 29 LYS B C 1
ATOM 4366 O O . LYS B 2 28 ? 104.996 136.826 99.933 1.00 79.77 29 LYS B O 1
ATOM 4372 N N . VAL B 2 29 ? 106.802 137.088 101.250 1.00 79.09 30 VAL B N 1
ATOM 4373 C CA . VAL B 2 29 ? 106.548 135.830 101.944 1.00 79.09 30 VAL B CA 1
ATOM 4374 C C . VAL B 2 29 ? 105.725 136.079 103.203 1.00 79.09 30 VAL B C 1
ATOM 4375 O O . VAL B 2 29 ? 104.542 135.727 103.265 1.00 79.09 30 VAL B O 1
ATOM 4379 N N . ARG B 2 30 ? 106.328 136.690 104.226 1.00 77.04 31 ARG B N 1
ATOM 4380 C CA . ARG B 2 30 ? 105.533 137.325 105.272 1.00 77.04 31 ARG B CA 1
ATOM 4381 C C . ARG B 2 30 ? 106.115 138.669 105.703 1.00 77.04 31 ARG B C 1
ATOM 4382 O O . ARG B 2 30 ? 105.389 139.661 105.820 1.00 77.04 31 ARG B O 1
ATOM 4384 N N . GLY B 2 31 ? 107.429 138.707 105.931 1.00 75.47 32 GLY B N 1
ATOM 4385 C CA . GLY B 2 31 ? 108.134 139.930 106.238 1.00 75.47 32 GLY B CA 1
ATOM 4386 C C . GLY B 2 31 ? 108.153 140.328 107.702 1.00 75.47 32 GLY B C 1
ATOM 4387 O O . GLY B 2 31 ? 107.111 140.604 108.304 1.00 75.47 32 GLY B O 1
ATOM 4388 N N . PRO B 2 32 ? 109.339 140.366 108.304 1.00 70.05 33 PRO B N 1
ATOM 4389 C CA . PRO B 2 32 ? 109.531 141.176 109.511 1.00 70.05 33 PRO B CA 1
ATOM 4390 C C . PRO B 2 32 ? 109.693 142.636 109.134 1.00 70.05 33 PRO B C 1
ATOM 4391 O O . PRO B 2 32 ? 110.134 142.948 108.018 1.00 70.05 33 PRO B O 1
ATOM 4395 N N . PRO B 2 33 ? 109.344 143.564 110.023 1.00 72.41 34 PRO B N 1
ATOM 4396 C CA . PRO B 2 33 ? 109.347 144.986 109.645 1.00 72.41 34 PRO B CA 1
ATOM 4397 C C . PRO B 2 33 ? 110.744 145.576 109.501 1.00 72.41 34 PRO B C 1
ATOM 4398 O O . PRO B 2 33 ? 111.082 146.560 110.166 1.00 72.41 34 PRO B O 1
ATOM 4402 N N . VAL B 2 34 ? 111.555 144.990 108.619 1.00 68.37 35 VAL B N 1
ATOM 4403 C CA . VAL B 2 34 ? 112.940 145.417 108.458 1.00 68.37 35 VAL B CA 1
ATOM 4404 C C . VAL B 2 34 ? 112.999 146.753 107.726 1.00 68.37 35 VAL B C 1
ATOM 4405 O O . VAL B 2 34 ? 112.067 147.145 107.014 1.00 68.37 35 VAL B O 1
ATOM 4409 N N . SER B 2 35 ? 114.108 147.465 107.911 1.00 59.01 36 SER B N 1
ATOM 4410 C CA . SER B 2 35 ? 114.380 148.694 107.185 1.00 59.01 36 SER B CA 1
ATOM 4411 C C . SER B 2 35 ? 115.874 148.974 107.242 1.00 59.01 36 SER B C 1
ATOM 4412 O O . SER B 2 35 ? 116.572 148.504 108.143 1.00 59.01 36 SER B O 1
ATOM 4415 N N . CYS B 2 36 ? 116.362 149.732 106.267 1.00 59.31 37 CYS B N 1
ATOM 4416 C CA . CYS B 2 36 ? 117.714 150.262 106.350 1.00 59.31 37 CYS B CA 1
ATOM 4417 C C . CYS B 2 36 ? 117.701 151.694 106.857 1.00 59.31 37 CYS B C 1
ATOM 4418 O O . CYS B 2 36 ? 116.758 152.454 106.623 1.00 59.31 37 CYS B O 1
ATOM 4421 N N . ILE B 2 37 ? 118.767 152.059 107.563 1.00 51.38 38 ILE B N 1
ATOM 4422 C CA . ILE B 2 37 ? 118.951 153.414 108.075 1.00 51.38 38 ILE B CA 1
ATOM 4423 C C . ILE B 2 37 ? 120.319 153.848 107.554 1.00 51.38 38 ILE B C 1
ATOM 4424 O O . ILE B 2 37 ? 121.345 153.654 108.211 1.00 51.38 38 ILE B O 1
ATOM 4429 N N . LYS B 2 38 ? 120.333 154.463 106.377 1.00 56.34 39 LYS B N 1
ATOM 4430 C CA . LYS B 2 38 ? 121.559 154.590 105.600 1.00 56.34 39 LYS B CA 1
ATOM 4431 C C . LYS B 2 38 ? 122.477 155.676 106.143 1.00 56.34 39 LYS B C 1
ATOM 4432 O O . LYS B 2 38 ? 122.037 156.608 106.820 1.00 56.34 39 LYS B O 1
ATOM 4438 N N . ARG B 2 39 ? 123.764 155.545 105.828 1.00 58.95 40 ARG B N 1
ATOM 4439 C CA . ARG B 2 39 ? 124.740 156.609 106.004 1.00 58.95 40 ARG B CA 1
ATOM 4440 C C . ARG B 2 39 ? 125.805 156.467 104.929 1.00 58.95 40 ARG B C 1
ATOM 4441 O O . ARG B 2 39 ? 125.784 155.533 104.125 1.00 58.95 40 ARG B O 1
ATOM 4449 N N . ASP B 2 40 ? 126.744 157.410 104.930 1.00 62.11 41 ASP B N 1
ATOM 4450 C CA . ASP B 2 40 ? 127.835 157.375 103.966 1.00 62.11 41 ASP B CA 1
ATOM 4451 C C . ASP B 2 40 ? 128.964 156.449 104.403 1.00 62.11 41 ASP B C 1
ATOM 4452 O O . ASP B 2 40 ? 129.421 155.621 103.608 1.00 62.11 41 ASP B O 1
ATOM 4457 N N . SER B 2 41 ? 129.419 156.568 105.645 1.00 60.00 42 SER B N 1
ATOM 4458 C CA . SER B 2 41 ? 130.553 155.811 106.146 1.00 60.00 42 SER B CA 1
ATOM 4459 C C . SER B 2 41 ? 130.087 154.800 107.180 1.00 60.00 42 SER B C 1
ATOM 4460 O O . SER B 2 41 ? 129.070 155.009 107.846 1.00 60.00 42 SER B O 1
ATOM 4463 N N . PRO B 2 42 ? 130.806 153.690 107.324 1.00 53.73 43 PRO B N 1
ATOM 4464 C CA . PRO B 2 42 ? 130.385 152.678 108.305 1.00 53.73 43 PRO B CA 1
ATOM 4465 C C . PRO B 2 42 ? 130.403 153.170 109.743 1.00 53.73 43 PRO B C 1
ATOM 4466 O O . PRO B 2 42 ? 129.549 152.766 110.547 1.00 53.73 43 PRO B O 1
ATOM 4470 N N . ILE B 2 43 ? 131.366 154.024 110.097 1.00 53.96 44 ILE B N 1
ATOM 4471 C CA . ILE B 2 43 ? 131.485 154.476 111.478 1.00 53.96 44 ILE B CA 1
ATOM 4472 C C . ILE B 2 43 ? 130.185 155.095 111.962 1.00 53.96 44 ILE B C 1
ATOM 4473 O O . ILE B 2 43 ? 129.826 154.964 113.139 1.00 53.96 44 ILE B O 1
ATOM 4478 N N . GLN B 2 44 ? 129.449 155.759 111.070 1.00 59.35 45 GLN B N 1
ATOM 4479 C CA . GLN B 2 44 ? 128.119 156.234 111.430 1.00 59.35 45 GLN B CA 1
ATOM 4480 C C . GLN B 2 44 ? 127.207 155.073 111.797 1.00 59.35 45 GLN B C 1
ATOM 4481 O O . GLN B 2 44 ? 126.357 155.199 112.682 1.00 59.35 45 GLN B O 1
ATOM 4487 N N . CYS B 2 45 ? 127.385 153.926 111.144 1.00 54.78 46 CYS B N 1
ATOM 4488 C CA . CYS B 2 45 ? 126.579 152.758 111.481 1.00 54.78 46 CYS B CA 1
ATOM 4489 C C . CYS B 2 45 ? 126.946 152.214 112.856 1.00 54.78 46 CYS B C 1
ATOM 4490 O O . CYS B 2 45 ? 126.065 151.844 113.644 1.00 54.78 46 CYS B O 1
ATOM 4493 N N . ILE B 2 46 ? 128.246 152.138 113.157 1.00 48.90 47 ILE B N 1
ATOM 4494 C CA . ILE B 2 46 ? 128.660 151.688 114.486 1.00 48.90 47 ILE B CA 1
ATOM 4495 C C . ILE B 2 46 ? 128.090 152.610 115.552 1.00 48.90 47 ILE B C 1
ATOM 4496 O O . ILE B 2 46 ? 127.577 152.163 116.587 1.00 48.90 47 ILE B O 1
ATOM 4501 N N . GLN B 2 47 ? 128.181 153.918 115.316 1.00 57.02 48 GLN B N 1
ATOM 4502 C CA . GLN B 2 47 ? 127.554 154.882 116.210 1.00 57.02 48 GLN B CA 1
ATOM 4503 C C . GLN B 2 47 ? 126.072 154.577 116.386 1.00 57.02 48 GLN B C 1
ATOM 4504 O O . GLN B 2 47 ? 125.587 154.396 117.507 1.00 57.02 48 GLN B O 1
ATOM 4510 N N . ALA B 2 48 ? 125.344 154.493 115.271 1.00 53.97 49 ALA B N 1
ATOM 4511 C CA . ALA B 2 48 ? 123.896 154.341 115.322 1.00 53.97 49 ALA B CA 1
ATOM 4512 C C . ALA B 2 48 ? 123.487 153.102 116.105 1.00 53.97 49 ALA B C 1
ATOM 4513 O O . ALA B 2 48 ? 122.555 153.154 116.914 1.00 53.97 49 ALA B O 1
ATOM 4515 N N . ILE B 2 49 ? 124.171 151.978 115.887 1.00 48.55 50 ILE B N 1
ATOM 4516 C CA . ILE B 2 49 ? 123.825 150.772 116.634 1.00 48.55 50 ILE B CA 1
ATOM 4517 C C . ILE B 2 49 ? 124.144 150.957 118.113 1.00 48.55 50 ILE B C 1
ATOM 4518 O O . ILE B 2 49 ? 123.328 150.628 118.981 1.00 48.55 50 ILE B O 1
ATOM 4523 N N . ALA B 2 50 ? 125.322 151.505 118.429 1.00 55.18 51 ALA B N 1
ATOM 4524 C CA . ALA B 2 50 ? 125.587 151.854 119.820 1.00 55.18 51 ALA B CA 1
ATOM 4525 C C . ALA B 2 50 ? 124.594 152.892 120.319 1.00 55.18 51 ALA B C 1
ATOM 4526 O O . ALA B 2 50 ? 124.183 152.848 121.482 1.00 55.18 51 ALA B O 1
ATOM 4528 N N . GLU B 2 51 ? 124.186 153.816 119.452 1.00 55.99 52 GLU B N 1
ATOM 4529 C CA . GLU B 2 51 ? 123.167 154.809 119.766 1.00 55.99 52 GLU B CA 1
ATOM 4530 C C . GLU B 2 51 ? 121.752 154.262 119.657 1.00 55.99 52 GLU B C 1
ATOM 4531 O O . GLU B 2 51 ? 120.807 155.055 119.596 1.00 55.99 52 GLU B O 1
ATOM 4537 N N . ASN B 2 52 ? 121.593 152.940 119.599 1.00 56.63 53 ASN B N 1
ATOM 4538 C CA . ASN B 2 52 ? 120.280 152.302 119.572 1.00 56.63 53 ASN B CA 1
ATOM 4539 C C . ASN B 2 52 ? 119.497 152.665 118.316 1.00 56.63 53 ASN B C 1
ATOM 4540 O O . ASN B 2 52 ? 118.265 152.649 118.317 1.00 56.63 53 ASN B O 1
ATOM 4545 N N . ARG B 2 53 ? 120.196 152.993 117.230 1.00 60.64 54 ARG B N 1
ATOM 4546 C CA . ARG B 2 53 ? 119.538 153.413 116.004 1.00 60.64 54 ARG B CA 1
ATOM 4547 C C . ARG B 2 53 ? 119.554 152.355 114.911 1.00 60.64 54 ARG B C 1
ATOM 4548 O O . ARG B 2 53 ? 118.911 152.554 113.876 1.00 60.64 54 ARG B O 1
ATOM 4556 N N . ALA B 2 54 ? 120.266 151.248 115.105 1.00 55.13 55 ALA B N 1
ATOM 4557 C CA . ALA B 2 54 ? 120.247 150.148 114.151 1.00 55.13 55 ALA B CA 1
ATOM 4558 C C . ALA B 2 54 ? 120.710 148.887 114.862 1.00 55.13 55 ALA B C 1
ATOM 4559 O O . ALA B 2 54 ? 121.298 148.943 115.943 1.00 55.13 55 ALA B O 1
ATOM 4561 N N . ASP B 2 55 ? 120.436 147.745 114.239 1.00 48.48 56 ASP B N 1
ATOM 4562 C CA . ASP B 2 55 ? 120.673 146.452 114.867 1.00 48.48 56 ASP B CA 1
ATOM 4563 C C . ASP B 2 55 ? 122.007 145.827 114.499 1.00 48.48 56 ASP B C 1
ATOM 4564 O O . ASP B 2 55 ? 122.700 145.308 115.378 1.00 48.48 56 ASP B O 1
ATOM 4569 N N . ALA B 2 56 ? 122.388 145.861 113.225 1.00 35.24 57 ALA B N 1
ATOM 4570 C CA . ALA B 2 56 ? 123.509 145.048 112.783 1.00 35.24 57 ALA B CA 1
ATOM 4571 C C . ALA B 2 56 ? 124.053 145.461 111.427 1.00 35.24 57 ALA B C 1
ATOM 4572 O O . ALA B 2 56 ? 123.291 145.681 110.484 1.00 35.24 57 ALA B O 1
ATOM 4574 N N . VAL B 2 57 ? 125.371 145.558 111.324 1.00 26.84 58 VAL B N 1
ATOM 4575 C CA . VAL B 2 57 ? 126.057 145.671 110.046 1.00 26.84 58 VAL B CA 1
ATOM 4576 C C . VAL B 2 57 ? 127.366 144.912 110.155 1.00 26.84 58 VAL B C 1
ATOM 4577 O O . VAL B 2 57 ? 128.050 144.987 111.177 1.00 26.84 58 VAL B O 1
ATOM 4581 N N . THR B 2 58 ? 127.695 144.147 109.125 1.00 19.83 59 THR B N 1
ATOM 4582 C CA . THR B 2 58 ? 128.897 143.337 109.180 1.00 19.83 59 THR B CA 1
ATOM 4583 C C . THR B 2 58 ? 130.135 144.191 108.966 1.00 19.83 59 THR B C 1
ATOM 4584 O O . THR B 2 58 ? 130.142 145.126 108.164 1.00 19.83 59 THR B O 1
ATOM 4588 N N . LEU B 2 59 ? 131.191 143.867 109.700 1.00 18.94 60 LEU B N 1
ATOM 4589 C CA . LEU B 2 59 ? 132.426 144.629 109.641 1.00 18.94 60 LEU B CA 1
ATOM 4590 C C . LEU B 2 59 ? 133.592 143.690 109.411 1.00 18.94 60 LEU B C 1
ATOM 4591 O O . LEU B 2 59 ? 133.587 142.555 109.889 1.00 18.94 60 LEU B O 1
ATOM 4596 N N . ASP B 2 60 ? 134.608 144.184 108.718 1.00 19.03 61 ASP B N 1
ATOM 4597 C CA . ASP B 2 60 ? 135.829 143.432 108.502 1.00 19.03 61 ASP B CA 1
ATOM 4598 C C . ASP B 2 60 ? 136.648 143.457 109.785 1.00 19.03 61 ASP B C 1
ATOM 4599 O O . ASP B 2 60 ? 136.127 143.720 110.865 1.00 19.03 61 ASP B O 1
ATOM 4604 N N . GLY B 2 61 ? 137.931 143.136 109.703 1.00 17.46 62 GLY B N 1
ATOM 4605 C CA . GLY B 2 61 ? 138.705 143.097 110.930 1.00 17.46 62 GLY B CA 1
ATOM 4606 C C . GLY B 2 61 ? 138.891 144.437 111.627 1.00 17.46 62 GLY B C 1
ATOM 4607 O O . GLY B 2 61 ? 138.370 144.663 112.732 1.00 17.46 62 GLY B O 1
ATOM 4608 N N . GLY B 2 62 ? 139.632 145.339 110.989 1.00 17.78 63 GLY B N 1
ATOM 4609 C CA . GLY B 2 62 ? 139.924 146.614 111.619 1.00 17.78 63 GLY B CA 1
ATOM 4610 C C . GLY B 2 62 ? 138.681 147.349 112.064 1.00 17.78 63 GLY B C 1
ATOM 4611 O O . GLY B 2 62 ? 138.666 147.987 113.119 1.00 17.78 63 GLY B O 1
ATOM 4612 N N . PHE B 2 63 ? 137.617 147.264 111.277 1.00 20.97 64 PHE B N 1
ATOM 4613 C CA . PHE B 2 63 ? 136.395 147.949 111.655 1.00 20.97 64 PHE B CA 1
ATOM 4614 C C . PHE B 2 63 ? 135.717 147.310 112.852 1.00 20.97 64 PHE B C 1
ATOM 4615 O O . PHE B 2 63 ? 135.104 148.020 113.647 1.00 20.97 64 PHE B O 1
ATOM 4623 N N . ILE B 2 64 ? 135.810 145.992 113.021 1.00 18.87 65 ILE B N 1
ATOM 4624 C CA . ILE B 2 64 ? 135.287 145.416 114.256 1.00 18.87 65 ILE B CA 1
ATOM 4625 C C . ILE B 2 64 ? 136.078 145.937 115.440 1.00 18.87 65 ILE B C 1
ATOM 4626 O O . ILE B 2 64 ? 135.508 146.304 116.476 1.00 18.87 65 ILE B O 1
ATOM 4631 N N . TYR B 2 65 ? 137.405 145.978 115.309 1.00 22.66 66 TYR B N 1
ATOM 4632 C CA . TYR B 2 65 ? 138.225 146.501 116.397 1.00 22.66 66 TYR B CA 1
ATOM 4633 C C . TYR B 2 65 ? 137.799 147.914 116.779 1.00 22.66 66 TYR B C 1
ATOM 4634 O O . TYR B 2 65 ? 137.545 148.203 117.951 1.00 22.66 66 TYR B O 1
ATOM 4643 N N . GLU B 2 66 ? 137.738 148.817 115.793 1.00 26.25 67 GLU B N 1
ATOM 4644 C CA . GLU B 2 66 ? 137.300 150.190 116.060 1.00 26.25 67 GLU B CA 1
ATOM 4645 C C . GLU B 2 66 ? 135.867 150.250 116.576 1.00 26.25 67 GLU B C 1
ATOM 4646 O O . GLU B 2 66 ? 135.520 151.167 117.328 1.00 26.25 67 GLU B O 1
ATOM 4652 N N . ALA B 2 67 ? 135.022 149.304 116.178 1.00 26.94 68 ALA B N 1
ATOM 4653 C CA . ALA B 2 67 ? 133.646 149.278 116.632 1.00 26.94 68 ALA B CA 1
ATOM 4654 C C . ALA B 2 67 ? 133.499 148.685 118.014 1.00 26.94 68 ALA B C 1
ATOM 4655 O O . ALA B 2 67 ? 132.411 148.756 118.588 1.00 26.94 68 ALA B O 1
ATOM 4657 N N . GLY B 2 68 ? 134.553 148.092 118.552 1.00 35.49 69 GLY B N 1
ATOM 4658 C CA . GLY B 2 68 ? 134.446 147.436 119.836 1.00 35.49 69 GLY B CA 1
ATOM 4659 C C . GLY B 2 68 ? 134.772 148.307 121.028 1.00 35.49 69 GLY B C 1
ATOM 4660 O O . GLY B 2 68 ? 133.980 148.398 121.965 1.00 35.49 69 GLY B O 1
ATOM 4661 N N . LEU B 2 69 ? 135.930 148.956 121.005 1.00 41.54 70 LEU B N 1
ATOM 4662 C CA . LEU B 2 69 ? 136.411 149.647 122.189 1.00 41.54 70 LEU B CA 1
ATOM 4663 C C . LEU B 2 69 ? 135.450 150.754 122.608 1.00 41.54 70 LEU B C 1
ATOM 4664 O O . LEU B 2 69 ? 134.536 151.134 121.874 1.00 41.54 70 LEU B O 1
ATOM 4669 N N . ALA B 2 70 ? 135.656 151.241 123.824 1.00 50.88 71 ALA B N 1
ATOM 4670 C CA . ALA B 2 70 ? 134.783 152.249 124.404 1.00 50.88 71 ALA B CA 1
ATOM 4671 C C . ALA B 2 70 ? 134.655 153.445 123.463 1.00 50.88 71 ALA B C 1
ATOM 4672 O O . ALA B 2 70 ? 135.609 153.776 122.748 1.00 50.88 71 ALA B O 1
ATOM 4674 N N . PRO B 2 71 ? 133.508 154.133 123.448 1.00 59.42 72 PRO B N 1
ATOM 4675 C CA . PRO B 2 71 ? 132.347 153.913 124.312 1.00 59.42 72 PRO B CA 1
ATOM 4676 C C . PRO B 2 71 ? 131.131 153.278 123.635 1.00 59.42 72 PRO B C 1
ATOM 4677 O O . PRO B 2 71 ? 130.011 153.719 123.883 1.00 59.42 72 PRO B O 1
ATOM 4681 N N . TYR B 2 72 ? 131.339 152.264 122.804 1.00 60.80 73 TYR B N 1
ATOM 4682 C CA . TYR B 2 72 ? 130.235 151.595 122.125 1.00 60.80 73 TYR B CA 1
ATOM 4683 C C . TYR B 2 72 ? 130.090 150.130 122.506 1.00 60.80 73 TYR B C 1
ATOM 4684 O O . TYR B 2 72 ? 128.968 149.668 122.732 1.00 60.80 73 TYR B O 1
ATOM 4693 N N . LYS B 2 73 ? 131.198 149.386 122.573 1.00 49.74 74 LYS B N 1
ATOM 4694 C CA . LYS B 2 73 ? 131.239 147.999 123.043 1.00 49.74 74 LYS B CA 1
ATOM 4695 C C . LYS B 2 73 ? 130.313 147.099 122.222 1.00 49.74 74 LYS B C 1
ATOM 4696 O O . LYS B 2 73 ? 129.307 146.579 122.699 1.00 49.74 74 LYS B O 1
ATOM 4702 N N . LEU B 2 74 ? 130.685 146.941 120.959 1.00 33.12 75 LEU B N 1
ATOM 4703 C CA . LEU B 2 74 ? 129.947 146.081 120.053 1.00 33.12 75 LEU B CA 1
ATOM 4704 C C . LEU B 2 74 ? 130.481 144.654 120.094 1.00 33.12 75 LEU B C 1
ATOM 4705 O O . LEU B 2 74 ? 131.672 144.415 120.307 1.00 33.12 75 LEU B O 1
ATOM 4710 N N . ARG B 2 75 ? 129.573 143.701 119.887 1.00 27.94 76 ARG B N 1
ATOM 4711 C CA . ARG B 2 75 ? 129.854 142.281 120.014 1.00 27.94 76 ARG B CA 1
ATOM 4712 C C . ARG B 2 75 ? 129.314 141.545 118.794 1.00 27.94 76 ARG B C 1
ATOM 4713 O O . ARG B 2 75 ? 128.135 141.718 118.442 1.00 27.94 76 ARG B O 1
ATOM 4721 N N . PRO B 2 76 ? 130.121 140.721 118.130 1.00 22.06 77 PRO B N 1
ATOM 4722 C CA . PRO B 2 76 ? 129.619 139.954 116.985 1.00 22.06 77 PRO B CA 1
ATOM 4723 C C . PRO B 2 76 ? 128.561 138.951 117.421 1.00 22.06 77 PRO B C 1
ATOM 4724 O O . PRO B 2 76 ? 128.371 138.690 118.607 1.00 22.06 77 PRO B O 1
ATOM 4728 N N . VAL B 2 77 ? 127.821 138.411 116.453 1.00 19.45 78 VAL B N 1
ATOM 4729 C CA . VAL B 2 77 ? 126.929 137.301 116.764 1.00 19.45 78 VAL B CA 1
ATOM 4730 C C . VAL B 2 77 ? 127.066 136.145 115.784 1.00 19.45 78 VAL B C 1
ATOM 4731 O O . VAL B 2 77 ? 126.785 134.998 116.138 1.00 19.45 78 VAL B O 1
ATOM 4735 N N . ALA B 2 78 ? 127.501 136.416 114.555 1.00 18.72 79 ALA B N 1
ATOM 4736 C CA . ALA B 2 78 ? 127.363 135.433 113.480 1.00 18.72 79 ALA B CA 1
ATOM 4737 C C . ALA B 2 78 ? 128.539 135.551 112.523 1.00 18.72 79 ALA B C 1
ATOM 4738 O O . ALA B 2 78 ? 128.615 136.507 111.749 1.00 18.72 79 ALA B O 1
ATOM 4740 N N . ALA B 2 79 ? 129.417 134.555 112.543 1.00 17.16 80 ALA B N 1
ATOM 4741 C CA . ALA B 2 79 ? 130.683 134.599 111.823 1.00 17.16 80 ALA B CA 1
ATOM 4742 C C . ALA B 2 79 ? 130.519 133.920 110.475 1.00 17.16 80 ALA B C 1
ATOM 4743 O O . ALA B 2 79 ? 130.238 132.721 110.419 1.00 17.16 80 ALA B O 1
ATOM 4745 N N . GLU B 2 80 ? 130.693 134.676 109.398 1.00 18.27 81 GLU B N 1
ATOM 4746 C CA . GLU B 2 80 ? 130.328 134.170 108.086 1.00 18.27 81 GLU B CA 1
ATOM 4747 C C . GLU B 2 80 ? 131.249 133.041 107.657 1.00 18.27 81 GLU B C 1
ATOM 4748 O O . GLU B 2 80 ? 132.368 132.898 108.149 1.00 18.27 81 GLU B O 1
ATOM 4754 N N . VAL B 2 81 ? 130.753 132.222 106.729 1.00 23.37 82 VAL B N 1
ATOM 4755 C CA . VAL B 2 81 ? 131.430 131.005 106.296 1.00 23.37 82 VAL B CA 1
ATOM 4756 C C . VAL B 2 81 ? 131.877 131.158 104.852 1.00 23.37 82 VAL B C 1
ATOM 4757 O O . VAL B 2 81 ? 131.124 131.647 104.003 1.00 23.37 82 VAL B O 1
ATOM 4761 N N . TYR B 2 82 ? 133.097 130.710 104.574 1.00 26.13 83 TYR B N 1
ATOM 4762 C CA . TYR B 2 82 ? 133.741 130.896 103.282 1.00 26.13 83 TYR B CA 1
ATOM 4763 C C . TYR B 2 82 ? 134.196 129.543 102.770 1.00 26.13 83 TYR B C 1
ATOM 4764 O O . TYR B 2 82 ? 134.928 128.834 103.465 1.00 26.13 83 TYR B O 1
ATOM 4773 N N . GLY B 2 83 ? 133.767 129.184 101.565 1.00 45.00 84 GLY B N 1
ATOM 4774 C CA . GLY B 2 83 ? 134.153 127.936 100.948 1.00 45.00 84 GLY B CA 1
ATOM 4775 C C . GLY B 2 83 ? 132.950 127.187 100.430 1.00 45.00 84 GLY B C 1
ATOM 4776 O O . GLY B 2 83 ? 131.818 127.679 100.453 1.00 45.00 84 GLY B O 1
ATOM 4777 N N . THR B 2 84 ? 133.196 125.972 99.957 1.00 56.41 85 THR B N 1
ATOM 4778 C CA . THR B 2 84 ? 132.162 125.147 99.353 1.00 56.41 85 THR B CA 1
ATOM 4779 C C . THR B 2 84 ? 131.226 124.583 100.416 1.00 56.41 85 THR B C 1
ATOM 4780 O O . THR B 2 84 ? 131.613 124.349 101.563 1.00 56.41 85 THR B O 1
ATOM 4784 N N . GLU B 2 85 ? 129.970 124.370 100.013 1.00 56.47 86 GLU B N 1
ATOM 4785 C CA . GLU B 2 85 ? 128.946 123.852 100.913 1.00 56.47 86 GLU B CA 1
ATOM 4786 C C . GLU B 2 85 ? 129.320 122.513 101.524 1.00 56.47 86 GLU B C 1
ATOM 4787 O O . GLU B 2 85 ? 128.697 122.108 102.509 1.00 56.47 86 GLU B O 1
ATOM 4789 N N . ARG B 2 86 ? 130.305 121.818 100.963 1.00 61.01 87 ARG B N 1
ATOM 4790 C CA . ARG B 2 86 ? 130.786 120.576 101.561 1.00 61.01 87 ARG B CA 1
ATOM 4791 C C . ARG B 2 86 ? 131.797 120.870 102.662 1.00 61.01 87 ARG B C 1
ATOM 4792 O O . ARG B 2 86 ? 131.706 120.331 103.769 1.00 61.01 87 ARG B O 1
ATOM 4800 N N . GLN B 2 87 ? 132.771 121.726 102.364 1.00 53.66 88 GLN B N 1
ATOM 4801 C CA . GLN B 2 87 ? 133.880 122.004 103.262 1.00 53.66 88 GLN B CA 1
ATOM 4802 C C . GLN B 2 87 ? 133.825 123.463 103.693 1.00 53.66 88 GLN B C 1
ATOM 4803 O O . GLN B 2 87 ? 134.451 124.318 103.052 1.00 53.66 88 GLN B O 1
ATOM 4809 N N . PRO B 2 88 ? 133.101 123.800 104.752 1.00 42.30 89 PRO B N 1
ATOM 4810 C CA . PRO B 2 88 ? 132.941 125.207 105.128 1.00 42.30 89 PRO B CA 1
ATOM 4811 C C . PRO B 2 88 ? 133.993 125.688 106.114 1.00 42.30 89 PRO B C 1
ATOM 4812 O O . PRO B 2 88 ? 134.349 124.956 107.042 1.00 42.30 89 PRO B O 1
ATOM 4816 N N . ARG B 2 89 ? 134.499 126.908 105.936 1.00 26.14 90 ARG B N 1
ATOM 4817 C CA . ARG B 2 89 ? 135.378 127.536 106.913 1.00 26.14 90 ARG B CA 1
ATOM 4818 C C . ARG B 2 89 ? 135.047 129.019 107.044 1.00 26.14 90 ARG B C 1
ATOM 4819 O O . ARG B 2 89 ? 134.259 129.576 106.279 1.00 26.14 90 ARG B O 1
ATOM 4827 N N . THR B 2 90 ? 135.671 129.664 108.040 1.00 20.99 91 THR B N 1
ATOM 4828 C CA . THR B 2 90 ? 135.431 131.069 108.355 1.00 20.99 91 THR B CA 1
ATOM 4829 C C . THR B 2 90 ? 136.730 131.855 108.504 1.00 20.99 91 THR B C 1
ATOM 4830 O O . THR B 2 90 ? 136.729 132.941 109.080 1.00 20.99 91 THR B O 1
ATOM 4834 N N . HIS B 2 91 ? 137.834 131.330 107.994 1.00 24.51 92 HIS B N 1
ATOM 4835 C CA . HIS B 2 91 ? 139.143 131.958 108.088 1.00 24.51 92 HIS B CA 1
ATOM 4836 C C . HIS B 2 91 ? 139.537 132.407 106.685 1.00 24.51 92 HIS B C 1
ATOM 4837 O O . HIS B 2 91 ? 140.240 131.693 105.973 1.00 24.51 92 HIS B O 1
ATOM 4844 N N . TYR B 2 92 ? 139.105 133.597 106.284 1.00 21.03 93 TYR B N 1
ATOM 4845 C CA . TYR B 2 92 ? 139.564 134.022 104.972 1.00 21.03 93 TYR B CA 1
ATOM 4846 C C . TYR B 2 92 ? 140.980 134.556 105.069 1.00 21.03 93 TYR B C 1
ATOM 4847 O O . TYR B 2 92 ? 141.509 134.793 106.154 1.00 21.03 93 TYR B O 1
ATOM 4856 N N . TYR B 2 93 ? 141.611 134.736 103.923 1.00 26.00 94 TYR B N 1
ATOM 4857 C CA . TYR B 2 93 ? 143.010 135.111 103.924 1.00 26.00 94 TYR B CA 1
ATOM 4858 C C . TYR B 2 93 ? 143.170 136.478 103.282 1.00 26.00 94 TYR B C 1
ATOM 4859 O O . TYR B 2 93 ? 142.261 136.996 102.634 1.00 26.00 94 TYR B O 1
ATOM 4868 N N . ALA B 2 94 ? 144.353 137.058 103.459 1.00 24.24 95 ALA B N 1
ATOM 4869 C CA . ALA B 2 94 ? 144.699 138.327 102.840 1.00 24.24 95 ALA B CA 1
ATOM 4870 C C . ALA B 2 94 ? 146.022 138.161 102.119 1.00 24.24 95 ALA B C 1
ATOM 4871 O O . ALA B 2 94 ? 147.005 137.728 102.724 1.00 24.24 95 ALA B O 1
ATOM 4873 N N . VAL B 2 95 ? 146.044 138.498 100.832 1.00 28.03 96 VAL B N 1
ATOM 4874 C CA . VAL B 2 95 ? 147.202 138.285 99.988 1.00 28.03 96 VAL B CA 1
ATOM 4875 C C . VAL B 2 95 ? 147.507 139.559 99.210 1.00 28.03 96 VAL B C 1
ATOM 4876 O O . VAL B 2 95 ? 146.787 140.557 99.280 1.00 28.03 96 VAL B O 1
ATOM 4880 N N . ALA B 2 96 ? 148.594 139.493 98.443 1.00 33.35 97 ALA B N 1
ATOM 4881 C CA . ALA B 2 96 ? 149.123 140.616 97.681 1.00 33.35 97 ALA B CA 1
ATOM 4882 C C . ALA B 2 96 ? 149.326 140.172 96.239 1.00 33.35 97 ALA B C 1
ATOM 4883 O O . ALA B 2 96 ? 150.212 139.362 95.958 1.00 33.35 97 ALA B O 1
ATOM 4885 N N . VAL B 2 97 ? 148.512 140.700 95.334 1.00 38.14 98 VAL B N 1
ATOM 4886 C CA . VAL B 2 97 ? 148.544 140.323 93.927 1.00 38.14 98 VAL B CA 1
ATOM 4887 C C . VAL B 2 97 ? 149.454 141.301 93.201 1.00 38.14 98 VAL B C 1
ATOM 4888 O O . VAL B 2 97 ? 149.620 142.448 93.626 1.00 38.14 98 VAL B O 1
ATOM 4892 N N . VAL B 2 98 ? 150.046 140.857 92.094 1.00 48.55 99 VAL B N 1
ATOM 4893 C CA . VAL B 2 98 ? 151.057 141.643 91.395 1.00 48.55 99 VAL B CA 1
ATOM 4894 C C . VAL B 2 98 ? 150.811 141.637 89.896 1.00 48.55 99 VAL B C 1
ATOM 4895 O O . VAL B 2 98 ? 149.805 141.105 89.417 1.00 48.55 99 VAL B O 1
ATOM 4899 N N . LYS B 2 99 ? 151.732 142.242 89.150 1.00 59.27 100 LYS B N 1
ATOM 4900 C CA . LYS B 2 99 ? 151.686 142.253 87.694 1.00 59.27 100 LYS B CA 1
ATOM 4901 C C . LYS B 2 99 ? 152.115 140.890 87.152 1.00 59.27 100 LYS B C 1
ATOM 4902 O O . LYS B 2 99 ? 152.285 139.920 87.894 1.00 59.27 100 LYS B O 1
ATOM 4904 N N . LYS B 2 100 ? 152.297 140.805 85.836 1.00 58.22 101 LYS B N 1
ATOM 4905 C CA . LYS B 2 100 ? 152.627 139.537 85.203 1.00 58.22 101 LYS B CA 1
ATOM 4906 C C . LYS B 2 100 ? 153.950 138.997 85.724 1.00 58.22 101 LYS B C 1
ATOM 4907 O O . LYS B 2 100 ? 153.985 137.967 86.402 1.00 58.22 101 LYS B O 1
ATOM 4909 N N . GLY B 2 101 ? 155.040 139.694 85.425 1.00 67.19 102 GLY B N 1
ATOM 4910 C CA . GLY B 2 101 ? 156.333 139.317 85.953 1.00 67.19 102 GLY B CA 1
ATOM 4911 C C . GLY B 2 101 ? 156.709 140.139 87.166 1.00 67.19 102 GLY B C 1
ATOM 4912 O O . GLY B 2 101 ? 157.099 139.593 88.202 1.00 67.19 102 GLY B O 1
ATOM 4913 N N . GLY B 2 102 ? 156.598 141.460 87.043 1.00 70.97 103 GLY B N 1
ATOM 4914 C CA . GLY B 2 102 ? 156.850 142.353 88.156 1.00 70.97 103 GLY B CA 1
ATOM 4915 C C . GLY B 2 102 ? 158.309 142.456 88.548 1.00 70.97 103 GLY B C 1
ATOM 4916 O O . GLY B 2 102 ? 158.886 143.548 88.534 1.00 70.97 103 GLY B O 1
ATOM 4917 N N . SER B 2 103 ? 158.907 141.318 88.909 1.00 76.57 104 SER B N 1
ATOM 4918 C CA . SER B 2 103 ? 160.292 141.171 89.353 1.00 76.57 104 SER B CA 1
ATOM 4919 C C . SER B 2 103 ? 160.542 141.777 90.727 1.00 76.57 104 SER B C 1
ATOM 4920 O O . SER B 2 103 ? 161.693 141.800 91.183 1.00 76.57 104 SER B O 1
ATOM 4923 N N . PHE B 2 104 ? 159.506 142.263 91.406 1.00 67.67 105 PHE B N 1
ATOM 4924 C CA . PHE B 2 104 ? 159.643 142.841 92.734 1.00 67.67 105 PHE B CA 1
ATOM 4925 C C . PHE B 2 104 ? 159.100 141.882 93.781 1.00 67.67 105 PHE B C 1
ATOM 4926 O O . PHE B 2 104 ? 158.092 141.205 93.558 1.00 67.67 105 PHE B O 1
ATOM 4934 N N . GLN B 2 105 ? 159.780 141.823 94.918 1.00 69.84 106 GLN B N 1
ATOM 4935 C CA . GLN B 2 105 ? 159.306 141.102 96.086 1.00 69.84 106 GLN B CA 1
ATOM 4936 C C . GLN B 2 105 ? 158.824 142.105 97.124 1.00 69.84 106 GLN B C 1
ATOM 4937 O O . GLN B 2 105 ? 159.174 143.287 97.086 1.00 69.84 106 GLN B O 1
ATOM 4943 N N . LEU B 2 106 ? 158.010 141.613 98.061 1.00 58.37 107 LEU B N 1
ATOM 4944 C CA . LEU B 2 106 ? 157.376 142.478 99.049 1.00 58.37 107 LEU B CA 1
ATOM 4945 C C . LEU B 2 106 ? 158.381 143.289 99.858 1.00 58.37 107 LEU B C 1
ATOM 4946 O O . LEU B 2 106 ? 158.008 144.318 100.430 1.00 58.37 107 LEU B O 1
ATOM 4951 N N . ASN B 2 107 ? 159.644 142.872 99.908 1.00 62.01 108 ASN B N 1
ATOM 4952 C CA . ASN B 2 107 ? 160.619 143.618 100.690 1.00 62.01 108 ASN B CA 1
ATOM 4953 C C . ASN B 2 107 ? 161.218 144.800 99.939 1.00 62.01 108 ASN B C 1
ATOM 4954 O O . ASN B 2 107 ? 161.980 145.562 100.539 1.00 62.01 108 ASN B O 1
ATOM 4959 N N . GLU B 2 108 ? 160.896 144.993 98.660 1.00 66.09 109 GLU B N 1
ATOM 4960 C CA . GLU B 2 108 ? 161.378 146.156 97.911 1.00 66.09 109 GLU B CA 1
ATOM 4961 C C . GLU B 2 108 ? 160.187 146.848 97.244 1.00 66.09 109 GLU B C 1
ATOM 4962 O O . GLU B 2 108 ? 159.830 146.574 96.096 1.00 66.09 109 GLU B O 1
ATOM 4968 N N . LEU B 2 109 ? 159.567 147.764 97.980 1.00 57.47 110 LEU B N 1
ATOM 4969 C CA . LEU B 2 109 ? 158.416 148.538 97.523 1.00 57.47 110 LEU B CA 1
ATOM 4970 C C . LEU B 2 109 ? 158.637 150.018 97.786 1.00 57.47 110 LEU B C 1
ATOM 4971 O O . LEU B 2 109 ? 157.793 150.715 98.351 1.00 57.47 110 LEU B O 1
ATOM 4976 N N . GLN B 2 110 ? 159.800 150.512 97.384 1.00 52.53 111 GLN B N 1
ATOM 4977 C CA . GLN B 2 110 ? 160.156 151.913 97.560 1.00 52.53 111 GLN B CA 1
ATOM 4978 C C . GLN B 2 110 ? 159.743 152.660 96.300 1.00 52.53 111 GLN B C 1
ATOM 4979 O O . GLN B 2 110 ? 160.321 152.451 95.230 1.00 52.53 111 GLN B O 1
ATOM 4985 N N . GLY B 2 111 ? 158.736 153.522 96.420 1.00 49.45 112 GLY B N 1
ATOM 4986 C CA . GLY B 2 111 ? 158.267 154.304 95.301 1.00 49.45 112 GLY B CA 1
ATOM 4987 C C . GLY B 2 111 ? 157.328 153.593 94.356 1.00 49.45 112 GLY B C 1
ATOM 4988 O O . GLY B 2 111 ? 156.687 154.256 93.534 1.00 49.45 112 GLY B O 1
ATOM 4989 N N . LEU B 2 112 ? 157.230 152.268 94.433 1.00 50.89 113 LEU B N 1
ATOM 4990 C CA . LEU B 2 112 ? 156.284 151.534 93.606 1.00 50.89 113 LEU B CA 1
ATOM 4991 C C . LEU B 2 112 ? 154.859 151.983 93.914 1.00 50.89 113 LEU B C 1
ATOM 4992 O O . LEU B 2 112 ? 154.572 152.559 94.964 1.00 50.89 113 LEU B O 1
ATOM 4997 N N . LYS B 2 113 ? 153.959 151.710 92.981 1.00 48.14 114 LYS B N 1
ATOM 4998 C CA . LYS B 2 113 ? 152.631 152.317 92.957 1.00 48.14 114 LYS B CA 1
ATOM 4999 C C . LYS B 2 113 ? 151.605 151.296 93.435 1.00 48.14 114 LYS B C 1
ATOM 5000 O O . LYS B 2 113 ? 151.208 150.405 92.682 1.00 48.14 114 LYS B O 1
ATOM 5006 N N . SER B 2 114 ? 151.168 151.439 94.681 1.00 40.19 115 SER B N 1
ATOM 5007 C CA . SER B 2 114 ? 150.357 150.440 95.358 1.00 40.19 115 SER B CA 1
ATOM 5008 C C . SER B 2 114 ? 148.866 150.702 95.179 1.00 40.19 115 SER B C 1
ATOM 5009 O O . SER B 2 114 ? 148.436 151.757 94.713 1.00 40.19 115 SER B O 1
ATOM 5012 N N . CYS B 2 115 ? 148.073 149.710 95.571 1.00 36.13 116 CYS B N 1
ATOM 5013 C CA . CYS B 2 115 ? 146.621 149.829 95.565 1.00 36.13 116 CYS B CA 1
ATOM 5014 C C . CYS B 2 115 ? 146.099 149.059 96.775 1.00 36.13 116 CYS B C 1
ATOM 5015 O O . CYS B 2 115 ? 145.986 147.825 96.739 1.00 36.13 116 CYS B O 1
ATOM 5018 N N . HIS B 2 116 ? 145.803 149.794 97.841 1.00 28.98 117 HIS B N 1
ATOM 5019 C CA . HIS B 2 116 ? 145.200 149.233 99.039 1.00 28.98 117 HIS B CA 1
ATOM 5020 C C . HIS B 2 116 ? 143.691 149.181 98.834 1.00 28.98 117 HIS B C 1
ATOM 5021 O O . HIS B 2 116 ? 143.176 149.586 97.792 1.00 28.98 117 HIS B O 1
ATOM 5028 N N . THR B 2 117 ? 142.950 148.713 99.831 1.00 29.87 118 THR B N 1
ATOM 5029 C CA . THR B 2 117 ? 141.538 148.427 99.634 1.00 29.87 118 THR B CA 1
ATOM 5030 C C . THR B 2 117 ? 140.619 149.231 100.534 1.00 29.87 118 THR B C 1
ATOM 5031 O O . THR B 2 117 ? 139.401 149.178 100.345 1.00 29.87 118 THR B O 1
ATOM 5035 N N . GLY B 2 118 ? 141.148 149.969 101.497 1.00 28.02 119 GLY B N 1
ATOM 5036 C CA . GLY B 2 118 ? 140.307 150.726 102.401 1.00 28.02 119 GLY B CA 1
ATOM 5037 C C . GLY B 2 118 ? 141.047 151.034 103.680 1.00 28.02 119 GLY B C 1
ATOM 5038 O O . GLY B 2 118 ? 141.847 150.212 104.134 1.00 28.02 119 GLY B O 1
ATOM 5039 N N . LEU B 2 119 ? 140.822 152.208 104.261 1.00 28.29 120 LEU B N 1
ATOM 5040 C CA . LEU B 2 119 ? 141.560 152.559 105.463 1.00 28.29 120 LEU B CA 1
ATOM 5041 C C . LEU B 2 119 ? 141.206 151.601 106.591 1.00 28.29 120 LEU B C 1
ATOM 5042 O O . LEU B 2 119 ? 140.034 151.285 106.811 1.00 28.29 120 LEU B O 1
ATOM 5047 N N . ARG B 2 120 ? 142.239 151.125 107.282 1.00 23.65 121 ARG B N 1
ATOM 5048 C CA . ARG B 2 120 ? 142.149 150.165 108.388 1.00 23.65 121 ARG B CA 1
ATOM 5049 C C . ARG B 2 120 ? 141.196 149.003 108.072 1.00 23.65 121 ARG B C 1
ATOM 5050 O O . ARG B 2 120 ? 140.153 148.817 108.698 1.00 23.65 121 ARG B O 1
ATOM 5058 N N . ARG B 2 121 ? 141.576 148.227 107.055 1.00 21.67 122 ARG B N 1
ATOM 5059 C CA . ARG B 2 121 ? 141.026 146.906 106.788 1.00 21.67 122 ARG B CA 1
ATOM 5060 C C . ARG B 2 121 ? 142.171 145.904 106.744 1.00 21.67 122 ARG B C 1
ATOM 5061 O O . ARG B 2 121 ? 143.316 146.261 106.466 1.00 21.67 122 ARG B O 1
ATOM 5069 N N . THR B 2 122 ? 141.864 144.639 107.008 1.00 18.29 123 THR B N 1
ATOM 5070 C CA . THR B 2 122 ? 142.901 143.652 107.275 1.00 18.29 123 THR B CA 1
ATOM 5071 C C . THR B 2 122 ? 143.463 143.018 106.022 1.00 18.29 123 THR B C 1
ATOM 5072 O O . THR B 2 122 ? 144.308 142.128 106.121 1.00 18.29 123 THR B O 1
ATOM 5076 N N . ALA B 2 123 ? 142.998 143.424 104.856 1.00 18.22 124 ALA B N 1
ATOM 5077 C CA . ALA B 2 123 ? 143.638 143.051 103.614 1.00 18.22 124 ALA B CA 1
ATOM 5078 C C . ALA B 2 123 ? 144.136 144.255 102.843 1.00 18.22 124 ALA B C 1
ATOM 5079 O O . ALA B 2 123 ? 144.887 144.085 101.879 1.00 18.22 124 ALA B O 1
ATOM 5081 N N . GLY B 2 124 ? 143.750 145.458 103.243 1.00 19.88 125 GLY B N 1
ATOM 5082 C CA . GLY B 2 124 ? 144.219 146.658 102.596 1.00 19.88 125 GLY B CA 1
ATOM 5083 C C . GLY B 2 124 ? 145.183 147.472 103.432 1.00 19.88 125 GLY B C 1
ATOM 5084 O O . GLY B 2 124 ? 146.171 147.979 102.901 1.00 19.88 125 GLY B O 1
ATOM 5085 N N . TRP B 2 125 ? 144.925 147.626 104.727 1.00 22.17 126 TRP B N 1
ATOM 5086 C CA . TRP B 2 125 ? 145.725 148.552 105.519 1.00 22.17 126 TRP B CA 1
ATOM 5087 C C . TRP B 2 125 ? 146.474 147.887 106.668 1.00 22.17 126 TRP B C 1
ATOM 5088 O O . TRP B 2 125 ? 147.702 147.969 106.706 1.00 22.17 126 TRP B O 1
ATOM 5099 N N . ASN B 2 126 ? 145.798 147.187 107.585 1.00 23.56 127 ASN B N 1
ATOM 5100 C CA . ASN B 2 126 ? 146.451 146.816 108.839 1.00 23.56 127 ASN B CA 1
ATOM 5101 C C . ASN B 2 126 ? 147.477 145.712 108.628 1.00 23.56 127 ASN B C 1
ATOM 5102 O O . ASN B 2 126 ? 148.655 145.875 108.954 1.00 23.56 127 ASN B O 1
ATOM 5107 N N . VAL B 2 127 ? 147.046 144.574 108.109 1.00 22.51 128 VAL B N 1
ATOM 5108 C CA . VAL B 2 127 ? 147.991 143.513 107.779 1.00 22.51 128 VAL B CA 1
ATOM 5109 C C . VAL B 2 127 ? 149.103 143.990 106.856 1.00 22.51 128 VAL B C 1
ATOM 5110 O O . VAL B 2 127 ? 150.274 143.715 107.151 1.00 22.51 128 VAL B O 1
ATOM 5114 N N . PRO B 2 128 ? 148.831 144.678 105.743 1.00 23.85 129 PRO B N 1
ATOM 5115 C CA . PRO B 2 128 ? 149.946 145.070 104.870 1.00 23.85 129 PRO B CA 1
ATOM 5116 C C . PRO B 2 128 ? 150.929 146.010 105.549 1.00 23.85 129 PRO B C 1
ATOM 5117 O O . PRO B 2 128 ? 152.139 145.755 105.528 1.00 23.85 129 PRO B O 1
ATOM 5121 N N . ILE B 2 129 ? 150.438 147.093 106.157 1.00 25.97 130 ILE B N 1
ATOM 5122 C CA . ILE B 2 129 ? 151.308 148.010 106.892 1.00 25.97 130 ILE B CA 1
ATOM 5123 C C . ILE B 2 129 ? 152.166 147.244 107.888 1.00 25.97 130 ILE B C 1
ATOM 5124 O O . ILE B 2 129 ? 153.400 147.300 107.847 1.00 25.97 130 ILE B O 1
ATOM 5129 N N . GLY B 2 130 ? 151.521 146.512 108.796 1.00 29.26 131 GLY B N 1
ATOM 5130 C CA . GLY B 2 130 ? 152.275 145.740 109.763 1.00 29.26 131 GLY B CA 1
ATOM 5131 C C . GLY B 2 130 ? 153.279 144.810 109.120 1.00 29.26 131 GLY B C 1
ATOM 5132 O O . GLY B 2 130 ? 154.331 144.530 109.694 1.00 29.26 131 GLY B O 1
ATOM 5133 N N . THR B 2 131 ? 152.981 144.331 107.915 1.00 29.77 132 THR B N 1
ATOM 5134 C CA . THR B 2 131 ? 153.908 143.441 107.233 1.00 29.77 132 THR B CA 1
ATOM 5135 C C . THR B 2 131 ? 155.170 144.178 106.822 1.00 29.77 132 THR B C 1
ATOM 5136 O O . THR B 2 131 ? 156.276 143.635 106.920 1.00 29.77 132 THR B O 1
ATOM 5140 N N . LEU B 2 132 ? 155.020 145.415 106.356 1.00 37.38 133 LEU B N 1
ATOM 5141 C CA . LEU B 2 132 ? 156.126 146.227 105.867 1.00 37.38 133 LEU B CA 1
ATOM 5142 C C . LEU B 2 132 ? 156.523 147.331 106.838 1.00 37.38 133 LEU B C 1
ATOM 5143 O O . LEU B 2 132 ? 157.325 148.199 106.479 1.00 37.38 133 LEU B O 1
ATOM 5148 N N . ARG B 2 133 ? 155.990 147.315 108.058 1.00 45.03 134 ARG B N 1
ATOM 5149 C CA . ARG B 2 133 ? 156.309 148.363 109.022 1.00 45.03 134 ARG B CA 1
ATOM 5150 C C . ARG B 2 133 ? 157.797 148.519 109.308 1.00 45.03 134 ARG B C 1
ATOM 5151 O O . ARG B 2 133 ? 158.234 149.665 109.505 1.00 45.03 134 ARG B O 1
ATOM 5159 N N . PRO B 2 134 ? 158.627 147.466 109.335 1.00 52.96 135 PRO B N 1
ATOM 5160 C CA . PRO B 2 134 ? 160.060 147.691 109.570 1.00 52.96 135 PRO B CA 1
ATOM 5161 C C . PRO B 2 134 ? 160.751 148.455 108.452 1.00 52.96 135 PRO B C 1
ATOM 5162 O O . PRO B 2 134 ? 161.973 148.626 108.479 1.00 52.96 135 PRO B O 1
ATOM 5166 N N . PHE B 2 135 ? 159.995 148.921 107.464 1.00 53.20 136 PHE B N 1
ATOM 5167 C CA . PHE B 2 135 ? 160.583 149.643 106.350 1.00 53.20 136 PHE B CA 1
ATOM 5168 C C . PHE B 2 135 ? 160.222 151.116 106.307 1.00 53.20 136 PHE B C 1
ATOM 5169 O O . PHE B 2 135 ? 160.964 151.896 105.709 1.00 53.20 136 PHE B O 1
ATOM 5177 N N . LEU B 2 136 ? 159.111 151.526 106.919 1.00 48.67 137 LEU B N 1
ATOM 5178 C CA . LEU B 2 136 ? 158.742 152.936 106.864 1.00 48.67 137 LEU B CA 1
ATOM 5179 C C . LEU B 2 136 ? 159.581 153.770 107.825 1.00 48.67 137 LEU B C 1
ATOM 5180 O O . LEU B 2 136 ? 159.965 154.898 107.499 1.00 48.67 137 LEU B O 1
ATOM 5185 N N . ASN B 2 137 ? 159.889 153.230 109.005 1.00 61.31 138 ASN B N 1
ATOM 5186 C CA . ASN B 2 137 ? 160.778 153.871 109.975 1.00 61.31 138 ASN B CA 1
ATOM 5187 C C . ASN B 2 137 ? 160.239 155.236 110.411 1.00 61.31 138 ASN B C 1
ATOM 5188 O O . ASN B 2 137 ? 160.820 156.283 110.121 1.00 61.31 138 ASN B O 1
ATOM 5193 N N . TRP B 2 138 ? 159.108 155.211 111.112 1.00 57.33 139 TRP B N 1
ATOM 5194 C CA . TRP B 2 138 ? 158.446 156.431 111.562 1.00 57.33 139 TRP B CA 1
ATOM 5195 C C . TRP B 2 138 ? 158.544 156.559 113.078 1.00 57.33 139 TRP B C 1
ATOM 5196 O O . TRP B 2 138 ? 157.991 155.735 113.814 1.00 57.33 139 TRP B O 1
ATOM 5207 N N . THR B 2 139 ? 159.249 157.595 113.538 1.00 65.34 140 THR B N 1
ATOM 5208 C CA . THR B 2 139 ? 159.227 157.997 114.944 1.00 65.34 140 THR B CA 1
ATOM 5209 C C . THR B 2 139 ? 157.910 158.724 115.190 1.00 65.34 140 THR B C 1
ATOM 5210 O O . THR B 2 139 ? 157.828 159.953 115.240 1.00 65.34 140 THR B O 1
ATOM 5214 N N . GLY B 2 140 ? 156.850 157.937 115.320 1.00 61.03 141 GLY B N 1
ATOM 5215 C CA . GLY B 2 140 ? 155.517 158.480 115.329 1.00 61.03 141 GLY B CA 1
ATOM 5216 C C . GLY B 2 140 ? 154.768 158.603 116.639 1.00 61.03 141 GLY B C 1
ATOM 5217 O O . GLY B 2 140 ? 153.772 157.904 116.847 1.00 61.03 141 GLY B O 1
ATOM 5218 N N . PRO B 2 141 ? 155.229 159.437 117.565 1.00 65.30 142 PRO B N 1
ATOM 5219 C CA . PRO B 2 141 ? 154.288 160.068 118.489 1.00 65.30 142 PRO B CA 1
ATOM 5220 C C . PRO B 2 141 ? 153.515 161.187 117.806 1.00 65.30 142 PRO B C 1
ATOM 5221 O O . PRO B 2 141 ? 152.290 161.289 117.980 1.00 65.30 142 PRO B O 1
ATOM 5225 N N . PRO B 2 142 ? 154.183 162.073 117.020 1.00 70.60 143 PRO B N 1
ATOM 5226 C CA . PRO B 2 142 ? 153.447 162.825 115.998 1.00 70.60 143 PRO B CA 1
ATOM 5227 C C . PRO B 2 142 ? 153.505 162.090 114.671 1.00 70.60 143 PRO B C 1
ATOM 5228 O O . PRO B 2 142 ? 154.011 160.966 114.620 1.00 70.60 143 PRO B O 1
ATOM 5232 N N . GLU B 2 143 ? 152.989 162.696 113.603 1.00 71.19 144 GLU B N 1
ATOM 5233 C CA . GLU B 2 143 ? 153.119 162.145 112.257 1.00 71.19 144 GLU B CA 1
ATOM 5234 C C . GLU B 2 143 ? 152.517 160.750 112.172 1.00 71.19 144 GLU B C 1
ATOM 5235 O O . GLU B 2 143 ? 153.258 159.760 112.125 1.00 71.19 144 GLU B O 1
ATOM 5241 N N . PRO B 2 144 ? 151.195 160.624 112.187 1.00 66.50 145 PRO B N 1
ATOM 5242 C CA . PRO B 2 144 ? 150.582 159.302 112.016 1.00 66.50 145 PRO B CA 1
ATOM 5243 C C . PRO B 2 144 ? 151.018 158.598 110.738 1.00 66.50 145 PRO B C 1
ATOM 5244 O O . PRO B 2 144 ? 151.640 159.194 109.854 1.00 66.50 145 PRO B O 1
ATOM 5248 N N . ILE B 2 145 ? 150.679 157.313 110.649 1.00 62.24 146 ILE B N 1
ATOM 5249 C CA . ILE B 2 145 ? 151.189 156.440 109.595 1.00 62.24 146 ILE B CA 1
ATOM 5250 C C . ILE B 2 145 ? 150.763 156.915 108.212 1.00 62.24 146 ILE B C 1
ATOM 5251 O O . ILE B 2 145 ? 151.533 156.818 107.250 1.00 62.24 146 ILE B O 1
ATOM 5256 N N . GLU B 2 146 ? 149.549 157.458 108.103 1.00 62.58 147 GLU B N 1
ATOM 5257 C CA . GLU B 2 146 ? 148.767 157.443 106.869 1.00 62.58 147 GLU B CA 1
ATOM 5258 C C . GLU B 2 146 ? 149.590 157.710 105.615 1.00 62.58 147 GLU B C 1
ATOM 5259 O O . GLU B 2 146 ? 149.616 156.890 104.692 1.00 62.58 147 GLU B O 1
ATOM 5265 N N . ALA B 2 147 ? 150.263 158.852 105.556 1.00 64.50 148 ALA B N 1
ATOM 5266 C CA . ALA B 2 147 ? 151.276 159.082 104.533 1.00 64.50 148 ALA B CA 1
ATOM 5267 C C . ALA B 2 147 ? 152.513 159.772 105.059 1.00 64.50 148 ALA B C 1
ATOM 5268 O O . ALA B 2 147 ? 153.568 159.677 104.410 1.00 64.50 148 ALA B O 1
ATOM 5270 N N . ALA B 2 148 ? 152.428 160.439 106.216 1.00 64.64 149 ALA B N 1
ATOM 5271 C CA . ALA B 2 148 ? 153.590 161.075 106.821 1.00 64.64 149 ALA B CA 1
ATOM 5272 C C . ALA B 2 148 ? 154.773 160.132 106.849 1.00 64.64 149 ALA B C 1
ATOM 5273 O O . ALA B 2 148 ? 155.927 160.574 106.827 1.00 64.64 149 ALA B O 1
ATOM 5275 N N . VAL B 2 149 ? 154.510 158.829 106.881 1.00 53.32 150 VAL B N 1
ATOM 5276 C CA . VAL B 2 149 ? 155.538 157.843 106.613 1.00 53.32 150 VAL B CA 1
ATOM 5277 C C . VAL B 2 149 ? 155.174 156.930 105.458 1.00 53.32 150 VAL B C 1
ATOM 5278 O O . VAL B 2 149 ? 156.003 156.116 105.045 1.00 53.32 150 VAL B O 1
ATOM 5282 N N . ALA B 2 150 ? 153.976 157.050 104.897 1.00 50.47 151 ALA B N 1
ATOM 5283 C CA . ALA B 2 150 ? 153.758 156.406 103.605 1.00 50.47 151 ALA B CA 1
ATOM 5284 C C . ALA B 2 150 ? 154.149 157.354 102.479 1.00 50.47 151 ALA B C 1
ATOM 5285 O O . ALA B 2 150 ? 153.465 157.524 101.473 1.00 50.47 151 ALA B O 1
ATOM 5287 N N . ARG B 2 151 ? 155.296 157.987 102.686 1.00 47.91 152 ARG B N 1
ATOM 5288 C CA . ARG B 2 151 ? 156.102 158.487 101.588 1.00 47.91 152 ARG B CA 1
ATOM 5289 C C . ARG B 2 151 ? 156.863 157.361 100.908 1.00 47.91 152 ARG B C 1
ATOM 5290 O O . ARG B 2 151 ? 157.366 157.554 99.797 1.00 47.91 152 ARG B O 1
ATOM 5298 N N . PHE B 2 152 ? 156.964 156.204 101.570 1.00 49.92 153 PHE B N 1
ATOM 5299 C CA . PHE B 2 152 ? 157.700 155.051 101.067 1.00 49.92 153 PHE B CA 1
ATOM 5300 C C . PHE B 2 152 ? 157.374 154.780 99.608 1.00 49.92 153 PHE B C 1
ATOM 5301 O O . PHE B 2 152 ? 158.250 154.819 98.737 1.00 49.92 153 PHE B O 1
ATOM 5309 N N . PHE B 2 153 ? 156.108 154.506 99.330 1.00 51.25 154 PHE B N 1
ATOM 5310 C CA . PHE B 2 153 ? 155.637 154.503 97.958 1.00 51.25 154 PHE B CA 1
ATOM 5311 C C . PHE B 2 153 ? 155.485 155.939 97.481 1.00 51.25 154 PHE B C 1
ATOM 5312 O O . PHE B 2 153 ? 155.054 156.816 98.236 1.00 51.25 154 PHE B O 1
ATOM 5320 N N . SER B 2 154 ? 155.857 156.187 96.226 1.00 59.82 155 SER B N 1
ATOM 5321 C CA . SER B 2 154 ? 155.621 157.504 95.645 1.00 59.82 155 SER B CA 1
ATOM 5322 C C . SER B 2 154 ? 154.163 157.649 95.229 1.00 59.82 155 SER B C 1
ATOM 5323 O O . SER B 2 154 ? 153.471 158.583 95.648 1.00 59.82 155 SER B O 1
ATOM 5326 N N . ALA B 2 155 ? 153.678 156.719 94.418 1.00 55.90 156 ALA B N 1
ATOM 5327 C CA . ALA B 2 155 ? 152.279 156.675 94.031 1.00 55.90 156 ALA B CA 1
ATOM 5328 C C . ALA B 2 155 ? 151.548 155.663 94.897 1.00 55.90 156 ALA B C 1
ATOM 5329 O O . ALA B 2 155 ? 152.103 154.619 95.251 1.00 55.90 156 ALA B O 1
ATOM 5331 N N . SER B 2 156 ? 150.302 155.976 95.239 1.00 56.23 157 SER B N 1
ATOM 5332 C CA . SER B 2 156 ? 149.550 155.137 96.158 1.00 56.23 157 SER B CA 1
ATOM 5333 C C . SER B 2 156 ? 148.087 155.524 96.090 1.00 56.23 157 SER B C 1
ATOM 5334 O O . SER B 2 156 ? 147.764 156.706 95.995 1.00 56.23 157 SER B O 1
ATOM 5337 N N . CYS B 2 157 ? 147.213 154.527 96.121 1.00 52.71 158 CYS B N 1
ATOM 5338 C CA . CYS B 2 157 ? 145.782 154.751 96.223 1.00 52.71 158 CYS B CA 1
ATOM 5339 C C . CYS B 2 157 ? 145.266 154.052 97.467 1.00 52.71 158 CYS B C 1
ATOM 5340 O O . CYS B 2 157 ? 145.530 152.866 97.673 1.00 52.71 158 CYS B O 1
ATOM 5343 N N . VAL B 2 158 ? 144.540 154.792 98.296 1.00 44.20 159 VAL B N 1
ATOM 5344 C CA . VAL B 2 158 ? 143.941 154.256 99.514 1.00 44.20 159 VAL B CA 1
ATOM 5345 C C . VAL B 2 158 ? 142.619 154.979 99.708 1.00 44.20 159 VAL B C 1
ATOM 5346 O O . VAL B 2 158 ? 142.594 156.097 100.241 1.00 44.20 159 VAL B O 1
ATOM 5350 N N . PRO B 2 159 ? 141.513 154.409 99.254 1.00 43.98 160 PRO B N 1
ATOM 5351 C CA . PRO B 2 159 ? 140.223 155.086 99.380 1.00 43.98 160 PRO B CA 1
ATOM 5352 C C . PRO B 2 159 ? 139.901 155.405 100.829 1.00 43.98 160 PRO B C 1
ATOM 5353 O O . PRO B 2 159 ? 140.534 154.919 101.767 1.00 43.98 160 PRO B O 1
ATOM 5357 N N . GLY B 2 160 ? 138.895 156.256 101.004 1.00 54.99 161 GLY B N 1
ATOM 5358 C CA . GLY B 2 160 ? 138.489 156.684 102.323 1.00 54.99 161 GLY B CA 1
ATOM 5359 C C . GLY B 2 160 ? 139.471 157.560 103.060 1.00 54.99 161 GLY B C 1
ATOM 5360 O O . GLY B 2 160 ? 139.134 158.068 104.135 1.00 54.99 161 GLY B O 1
ATOM 5361 N N . ALA B 2 161 ? 140.668 157.756 102.526 1.00 63.83 162 ALA B N 1
ATOM 5362 C CA . ALA B 2 161 ? 141.650 158.578 103.203 1.00 63.83 162 ALA B CA 1
ATOM 5363 C C . ALA B 2 161 ? 141.224 160.039 103.188 1.00 63.83 162 ALA B C 1
ATOM 5364 O O . ALA B 2 161 ? 140.480 160.490 102.314 1.00 63.83 162 ALA B O 1
ATOM 5366 N N . ASP B 2 162 ? 141.706 160.783 104.175 1.00 68.77 163 ASP B N 1
ATOM 5367 C CA . ASP B 2 162 ? 141.481 162.222 104.211 1.00 68.77 163 ASP B CA 1
ATOM 5368 C C . ASP B 2 162 ? 142.228 162.836 103.035 1.00 68.77 163 ASP B C 1
ATOM 5369 O O . ASP B 2 162 ? 143.459 162.893 103.027 1.00 68.77 163 ASP B O 1
ATOM 5374 N N . LYS B 2 163 ? 141.480 163.282 102.023 1.00 68.68 164 LYS B N 1
ATOM 5375 C CA . LYS B 2 163 ? 142.106 163.824 100.822 1.00 68.68 164 LYS B CA 1
ATOM 5376 C C . LYS B 2 163 ? 142.956 165.045 101.141 1.00 68.68 164 LYS B C 1
ATOM 5377 O O . LYS B 2 163 ? 144.035 165.228 100.566 1.00 68.68 164 LYS B O 1
ATOM 5383 N N . GLY B 2 164 ? 142.491 165.883 102.067 1.00 65.76 165 GLY B N 1
ATOM 5384 C CA . GLY B 2 164 ? 143.164 167.147 102.311 1.00 65.76 165 GLY B CA 1
ATOM 5385 C C . GLY B 2 164 ? 144.560 166.976 102.877 1.00 65.76 165 GLY B C 1
ATOM 5386 O O . GLY B 2 164 ? 145.517 167.584 102.393 1.00 65.76 165 GLY B O 1
ATOM 5387 N N . GLN B 2 165 ? 144.693 166.143 103.911 1.00 68.83 166 GLN B N 1
ATOM 5388 C CA . GLN B 2 165 ? 145.938 166.094 104.673 1.00 68.83 166 GLN B CA 1
ATOM 5389 C C . GLN B 2 165 ? 147.125 165.728 103.790 1.00 68.83 166 GLN B C 1
ATOM 5390 O O . GLN B 2 165 ? 148.139 166.434 103.772 1.00 68.83 166 GLN B O 1
ATOM 5396 N N . PHE B 2 166 ? 147.020 164.632 103.046 1.00 62.44 167 PHE B N 1
ATOM 5397 C CA . PHE B 2 166 ? 148.213 164.145 102.382 1.00 62.44 167 PHE B CA 1
ATOM 5398 C C . PHE B 2 166 ? 147.995 163.998 100.881 1.00 62.44 167 PHE B C 1
ATOM 5399 O O . PHE B 2 166 ? 146.880 163.717 100.433 1.00 62.44 167 PHE B O 1
ATOM 5407 N N . PRO B 2 167 ? 149.043 164.199 100.078 1.00 65.07 168 PRO B N 1
ATOM 5408 C CA . PRO B 2 167 ? 148.862 164.251 98.623 1.00 65.07 168 PRO B CA 1
ATOM 5409 C C . PRO B 2 167 ? 148.785 162.891 97.956 1.00 65.07 168 PRO B C 1
ATOM 5410 O O . PRO B 2 167 ? 148.051 162.712 96.980 1.00 65.07 168 PRO B O 1
ATOM 5414 N N . ASN B 2 168 ? 149.536 161.922 98.474 1.00 64.80 169 ASN B N 1
ATOM 5415 C CA . ASN B 2 168 ? 149.675 160.650 97.777 1.00 64.80 169 ASN B CA 1
ATOM 5416 C C . ASN B 2 168 ? 148.429 159.784 97.905 1.00 64.80 169 ASN B C 1
ATOM 5417 O O . ASN B 2 168 ? 148.035 159.123 96.940 1.00 64.80 169 ASN B O 1
ATOM 5422 N N . LEU B 2 169 ? 147.783 159.799 99.057 1.00 59.98 170 LEU B N 1
ATOM 5423 C CA . LEU B 2 169 ? 146.845 158.723 99.362 1.00 59.98 170 LEU B CA 1
ATOM 5424 C C . LEU B 2 169 ? 145.626 158.712 98.518 1.00 59.98 170 LEU B C 1
ATOM 5425 O O . LEU B 2 169 ? 144.775 157.868 98.804 1.00 59.98 170 LEU B O 1
ATOM 5430 N N . CYS B 2 170 ? 145.388 159.568 97.534 1.00 78.73 171 CYS B N 1
ATOM 5431 C CA . CYS B 2 170 ? 144.418 159.211 96.507 1.00 78.73 171 CYS B CA 1
ATOM 5432 C C . CYS B 2 170 ? 144.780 159.760 95.131 1.00 78.73 171 CYS B C 1
ATOM 5433 O O . CYS B 2 170 ? 143.889 160.076 94.336 1.00 78.73 171 CYS B O 1
ATOM 5436 N N . ARG B 2 171 ? 146.071 159.873 94.824 1.00 68.43 172 ARG B N 1
ATOM 5437 C CA . ARG B 2 171 ? 146.454 160.191 93.455 1.00 68.43 172 ARG B CA 1
ATOM 5438 C C . ARG B 2 171 ? 145.964 159.112 92.493 1.00 68.43 172 ARG B C 1
ATOM 5439 O O . ARG B 2 171 ? 145.166 159.384 91.590 1.00 68.43 172 ARG B O 1
ATOM 5447 N N . LEU B 2 172 ? 146.409 157.870 92.689 1.00 58.03 173 LEU B N 1
ATOM 5448 C CA . LEU B 2 172 ? 145.970 156.775 91.834 1.00 58.03 173 LEU B CA 1
ATOM 5449 C C . LEU B 2 172 ? 144.497 156.450 92.014 1.00 58.03 173 LEU B C 1
ATOM 5450 O O . LEU B 2 172 ? 143.938 155.725 91.186 1.00 58.03 173 LEU B O 1
ATOM 5455 N N . CYS B 2 173 ? 143.860 156.962 93.064 1.00 66.44 174 CYS B N 1
ATOM 5456 C CA . CYS B 2 173 ? 142.430 156.760 93.247 1.00 66.44 174 CYS B CA 1
ATOM 5457 C C . CYS B 2 173 ? 141.669 157.669 92.294 1.00 66.44 174 CYS B C 1
ATOM 5458 O O . CYS B 2 173 ? 141.315 158.796 92.651 1.00 66.44 174 CYS B O 1
ATOM 5461 N N . ALA B 2 174 ? 141.417 157.193 91.078 1.00 61.90 175 ALA B N 1
ATOM 5462 C CA . ALA B 2 174 ? 140.774 158.007 90.050 1.00 61.90 175 ALA B CA 1
ATOM 5463 C C . ALA B 2 174 ? 139.297 158.156 90.399 1.00 61.90 175 ALA B C 1
ATOM 5464 O O . ALA B 2 174 ? 138.434 157.401 89.949 1.00 61.90 175 ALA B O 1
ATOM 5466 N N . GLY B 2 175 ? 139.006 159.161 91.218 1.00 68.49 176 GLY B N 1
ATOM 5467 C CA . GLY B 2 175 ? 137.653 159.367 91.695 1.00 68.49 176 GLY B CA 1
ATOM 5468 C C . GLY B 2 175 ? 136.860 160.409 90.933 1.00 68.49 176 GLY B C 1
ATOM 5469 O O . GLY B 2 175 ? 135.633 160.470 91.060 1.00 68.49 176 GLY B O 1
ATOM 5470 N N . THR B 2 176 ? 137.549 161.238 90.145 1.00 68.71 177 THR B N 1
ATOM 5471 C CA . THR B 2 176 ? 136.924 162.186 89.222 1.00 68.71 177 THR B CA 1
ATOM 5472 C C . THR B 2 176 ? 135.973 163.136 89.958 1.00 68.71 177 THR B C 1
ATOM 5473 O O . THR B 2 176 ? 134.757 163.126 89.765 1.00 68.71 177 THR B O 1
ATOM 5477 N N . GLY B 2 177 ? 136.566 163.958 90.818 1.00 74.34 178 GLY B N 1
ATOM 5478 C CA . GLY B 2 177 ? 135.798 164.946 91.551 1.00 74.34 178 GLY B CA 1
ATOM 5479 C C . GLY B 2 177 ? 136.025 164.874 93.044 1.00 74.34 178 GLY B C 1
ATOM 5480 O O . GLY B 2 177 ? 137.035 164.321 93.487 1.00 74.34 178 GLY B O 1
ATOM 5481 N N . GLU B 2 178 ? 135.100 165.428 93.834 1.00 77.92 179 GLU B N 1
ATOM 5482 C CA . GLU B 2 178 ? 135.231 165.358 95.286 1.00 77.92 179 GLU B CA 1
ATOM 5483 C C . GLU B 2 178 ? 135.309 163.920 95.779 1.00 77.92 179 GLU B C 1
ATOM 5484 O O . GLU B 2 178 ? 135.774 163.680 96.899 1.00 77.92 179 GLU B O 1
ATOM 5490 N N . ASN B 2 179 ? 134.877 162.959 94.961 1.00 73.97 180 ASN B N 1
ATOM 5491 C CA . ASN B 2 179 ? 135.037 161.541 95.245 1.00 73.97 180 ASN B CA 1
ATOM 5492 C C . ASN B 2 179 ? 136.390 161.012 94.798 1.00 73.97 180 ASN B C 1
ATOM 5493 O O . ASN B 2 179 ? 136.537 159.808 94.576 1.00 73.97 180 ASN B O 1
ATOM 5498 N N . LYS B 2 180 ? 137.379 161.891 94.637 1.00 69.98 181 LYS B N 1
ATOM 5499 C CA . LYS B 2 180 ? 138.725 161.452 94.283 1.00 69.98 181 LYS B CA 1
ATOM 5500 C C . LYS B 2 180 ? 139.297 160.503 95.329 1.00 69.98 181 LYS B C 1
ATOM 5501 O O . LYS B 2 180 ? 140.225 159.735 95.047 1.00 69.98 181 LYS B O 1
ATOM 5507 N N . CYS B 2 181 ? 138.751 160.536 96.540 1.00 70.75 182 CYS B N 1
ATOM 5508 C CA . CYS B 2 181 ? 139.410 159.958 97.698 1.00 70.75 182 CYS B CA 1
ATOM 5509 C C . CYS B 2 181 ? 138.410 159.195 98.544 1.00 70.75 182 CYS B C 1
ATOM 5510 O O . CYS B 2 181 ? 138.746 158.655 99.602 1.00 70.75 182 CYS B O 1
ATOM 5513 N N . ALA B 2 182 ? 137.167 159.125 98.080 1.00 58.17 183 ALA B N 1
ATOM 5514 C CA . ALA B 2 182 ? 136.059 158.840 98.972 1.00 58.17 183 ALA B CA 1
ATOM 5515 C C . ALA B 2 182 ? 136.053 157.377 99.407 1.00 58.17 183 A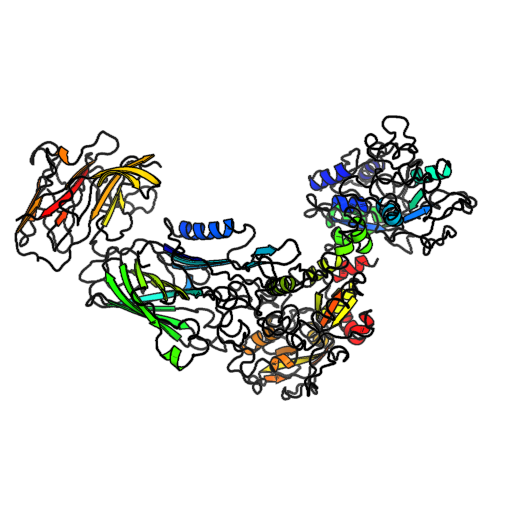LA B C 1
ATOM 5516 O O . ALA B 2 182 ? 136.611 156.494 98.757 1.00 58.17 183 ALA B O 1
ATOM 5518 N N . PHE B 2 183 ? 135.415 157.144 100.546 1.00 46.68 184 PHE B N 1
ATOM 5519 C CA . PHE B 2 183 ? 135.140 155.807 101.068 1.00 46.68 184 PHE B CA 1
ATOM 5520 C C . PHE B 2 183 ? 133.732 155.388 100.677 1.00 46.68 184 PHE B C 1
ATOM 5521 O O . PHE B 2 183 ? 132.929 154.935 101.491 1.00 46.68 184 PHE B O 1
ATOM 5529 N N . SER B 2 184 ? 133.422 155.565 99.401 1.00 51.49 185 SER B N 1
ATOM 5530 C CA . SER B 2 184 ? 132.059 155.481 98.913 1.00 51.49 185 SER B CA 1
ATOM 5531 C C . SER B 2 184 ? 131.864 154.239 98.062 1.00 51.49 185 SER B C 1
ATOM 5532 O O . SER B 2 184 ? 132.776 153.436 97.857 1.00 51.49 185 SER B O 1
ATOM 5535 N N . SER B 2 185 ? 130.642 154.098 97.562 1.00 51.60 186 SER B N 1
ATOM 5536 C CA . SER B 2 185 ? 130.309 153.083 96.579 1.00 51.60 186 SER B CA 1
ATOM 5537 C C . SER B 2 185 ? 130.623 153.522 95.158 1.00 51.60 186 SER B C 1
ATOM 5538 O O . SER B 2 185 ? 130.433 152.734 94.226 1.00 51.60 186 SER B O 1
ATOM 5541 N N . GLN B 2 186 ? 131.095 154.751 94.973 1.00 54.57 187 GLN B N 1
ATOM 5542 C CA . GLN B 2 186 ? 131.401 155.298 93.658 1.00 54.57 187 GLN B CA 1
ATOM 5543 C C . GLN B 2 186 ? 132.877 155.651 93.538 1.00 54.57 187 GLN B C 1
ATOM 5544 O O . GLN B 2 186 ? 133.250 156.643 92.912 1.00 54.57 187 GLN B O 1
ATOM 5550 N N . GLU B 2 187 ? 133.728 154.838 94.150 1.00 55.78 188 GLU B N 1
ATOM 5551 C CA . GLU B 2 187 ? 135.170 154.937 93.978 1.00 55.78 188 GLU B CA 1
ATOM 5552 C C . GLU B 2 187 ? 135.611 153.788 93.094 1.00 55.78 188 GLU B C 1
ATOM 5553 O O . GLU B 2 187 ? 135.554 152.627 93.527 1.00 55.78 188 GLU B O 1
ATOM 5559 N N . PRO B 2 188 ? 136.071 154.044 91.886 1.00 54.91 189 PRO B N 1
ATOM 5560 C CA . PRO B 2 188 ? 136.320 152.948 90.940 1.00 54.91 189 PRO B CA 1
ATOM 5561 C C . PRO B 2 188 ? 137.456 152.030 91.360 1.00 54.91 189 PRO B C 1
ATOM 5562 O O . PRO B 2 188 ? 137.765 151.067 90.656 1.00 54.91 189 PRO B O 1
ATOM 5566 N N . TYR B 2 189 ? 138.067 152.308 92.507 1.00 48.69 190 TYR B N 1
ATOM 5567 C CA . TYR B 2 189 ? 139.213 151.559 93.003 1.00 48.69 190 TYR B CA 1
ATOM 5568 C C . TYR B 2 189 ? 139.057 151.263 94.490 1.00 48.69 190 TYR B C 1
ATOM 5569 O O . TYR B 2 189 ? 139.997 151.408 95.269 1.00 48.69 190 TYR B O 1
ATOM 5578 N N . PHE B 2 190 ? 137.867 150.837 94.913 1.00 39.35 191 PHE B N 1
ATOM 5579 C CA . PHE B 2 190 ? 137.569 150.758 96.342 1.00 39.35 191 PHE B CA 1
ATOM 5580 C C . PHE B 2 190 ? 137.720 149.359 96.934 1.00 39.35 191 PHE B C 1
ATOM 5581 O O . PHE B 2 190 ? 138.543 149.147 97.826 1.00 39.35 191 PHE B O 1
ATOM 5589 N N . SER B 2 191 ? 136.924 148.403 96.478 1.00 43.56 192 SER B N 1
ATOM 5590 C CA . SER B 2 191 ? 136.914 147.078 97.085 1.00 43.56 192 SER B CA 1
ATOM 5591 C C . SER B 2 191 ? 138.035 146.233 96.493 1.00 43.56 192 SER B C 1
ATOM 5592 O O . SER B 2 191 ? 138.942 146.742 95.829 1.00 43.56 192 SER B O 1
ATOM 5595 N N . TYR B 2 192 ? 138.001 144.923 96.760 1.00 36.55 193 TYR B N 1
ATOM 5596 C CA . TYR B 2 192 ? 138.962 144.020 96.137 1.00 36.55 193 TYR B CA 1
ATOM 5597 C C . TYR B 2 192 ? 138.923 144.139 94.619 1.00 36.55 193 TYR B C 1
ATOM 5598 O O . TYR B 2 192 ? 139.960 144.058 93.954 1.00 36.55 193 TYR B O 1
ATOM 5607 N N . SER B 2 193 ? 137.735 144.352 94.052 1.00 43.60 194 SER B N 1
ATOM 5608 C CA . SER B 2 193 ? 137.639 144.492 92.604 1.00 43.60 194 SER B CA 1
ATOM 5609 C C . SER B 2 193 ? 138.228 145.807 92.129 1.00 43.60 194 SER B C 1
ATOM 5610 O O . SER B 2 193 ? 138.898 145.846 91.095 1.00 43.60 194 SER B O 1
ATOM 5613 N N . GLY B 2 194 ? 138.006 146.888 92.872 1.00 41.90 195 GLY B N 1
ATOM 5614 C CA . GLY B 2 194 ? 138.588 148.161 92.483 1.00 41.90 195 GLY B CA 1
ATOM 5615 C C . GLY B 2 194 ? 140.086 148.198 92.713 1.00 41.90 195 GLY B C 1
ATOM 5616 O O . GLY B 2 194 ? 140.859 148.592 91.835 1.00 41.90 195 GLY B O 1
ATOM 5617 N N . ALA B 2 195 ? 140.519 147.772 93.895 1.00 34.06 196 ALA B N 1
ATOM 5618 C CA . ALA B 2 195 ? 141.945 147.687 94.146 1.00 34.06 196 ALA B CA 1
ATOM 5619 C C . ALA B 2 195 ? 142.538 146.448 93.506 1.00 34.06 196 ALA B C 1
ATOM 5620 O O . ALA B 2 195 ? 143.640 146.036 93.868 1.00 34.06 196 ALA B O 1
ATOM 5622 N N . PHE B 2 196 ? 141.802 145.811 92.597 1.00 39.42 197 PHE B N 1
ATOM 5623 C CA . PHE B 2 196 ? 142.384 144.821 91.703 1.00 39.42 197 PHE B CA 1
ATOM 5624 C C . PHE B 2 196 ? 142.422 145.298 90.260 1.00 39.42 197 PHE B C 1
ATOM 5625 O O . PHE B 2 196 ? 143.326 144.907 89.517 1.00 39.42 197 PHE B O 1
ATOM 5633 N N . LYS B 2 197 ? 141.465 146.124 89.844 1.00 41.72 198 LYS B N 1
ATOM 5634 C CA . LYS B 2 197 ? 141.564 146.849 88.588 1.00 41.72 198 LYS B CA 1
ATOM 5635 C C . LYS B 2 197 ? 142.666 147.894 88.648 1.00 41.72 198 LYS B C 1
ATOM 5636 O O . LYS B 2 197 ? 143.239 148.245 87.616 1.00 41.72 198 LYS B O 1
ATOM 5642 N N . CYS B 2 198 ? 142.990 148.376 89.846 1.00 42.42 199 CYS B N 1
ATOM 5643 C CA . CYS B 2 198 ? 144.162 149.214 90.059 1.00 42.42 199 CYS B CA 1
ATOM 5644 C C . CYS B 2 198 ? 145.459 148.461 89.791 1.00 42.42 199 CYS B C 1
ATOM 5645 O O . CYS B 2 198 ? 146.539 149.052 89.842 1.00 42.42 199 CYS B O 1
ATOM 5648 N N . LEU B 2 199 ? 145.373 147.169 89.500 1.00 40.64 200 LEU B N 1
ATOM 5649 C CA . LEU B 2 199 ? 146.488 146.406 88.966 1.00 40.64 200 LEU B CA 1
ATOM 5650 C C . LEU B 2 199 ? 146.212 145.852 87.577 1.00 40.64 200 LEU B C 1
ATOM 5651 O O . LEU B 2 199 ? 147.155 145.720 86.787 1.00 40.64 200 LEU B O 1
ATOM 5656 N N . ARG B 2 200 ? 144.958 145.563 87.236 1.00 41.62 201 ARG B N 1
ATOM 5657 C CA . ARG B 2 200 ? 144.607 145.193 85.873 1.00 41.62 201 ARG B CA 1
ATOM 5658 C C . ARG B 2 200 ? 144.797 146.345 84.904 1.00 41.62 201 ARG B C 1
ATOM 5659 O O . ARG B 2 200 ? 145.276 146.132 83.786 1.00 41.62 201 ARG B O 1
ATOM 5661 N N . ASP B 2 201 ? 144.441 147.561 85.313 1.00 47.49 202 ASP B N 1
ATOM 5662 C CA . ASP B 2 201 ? 144.719 148.743 84.514 1.00 47.49 202 ASP B CA 1
ATOM 5663 C C . ASP B 2 201 ? 146.198 149.088 84.475 1.00 47.49 202 ASP B C 1
ATOM 5664 O O . ASP B 2 201 ? 146.575 150.042 83.789 1.00 47.49 202 ASP B O 1
ATOM 5669 N N . GLY B 2 202 ? 147.037 148.348 85.195 1.00 45.85 203 GLY B N 1
ATOM 5670 C CA . GLY B 2 202 ? 148.465 148.592 85.197 1.00 45.85 203 GLY B CA 1
ATOM 5671 C C . GLY B 2 202 ? 148.876 149.929 85.780 1.00 45.85 203 GLY B C 1
ATOM 5672 O O . GLY B 2 202 ? 150.066 150.257 85.795 1.00 45.85 203 GLY B O 1
ATOM 5673 N N . ALA B 2 203 ? 147.905 150.713 86.257 1.00 49.88 204 ALA B N 1
ATOM 5674 C CA . ALA B 2 203 ? 148.222 152.019 86.824 1.00 49.88 204 ALA B CA 1
ATOM 5675 C C . ALA B 2 203 ? 149.206 151.891 87.977 1.00 49.88 204 ALA B C 1
ATOM 5676 O O . ALA B 2 203 ? 150.083 152.744 88.153 1.00 49.88 204 ALA B O 1
ATOM 5678 N N . GLY B 2 204 ? 149.079 150.831 88.767 1.00 45.20 205 GLY B N 1
ATOM 5679 C CA . GLY B 2 204 ? 150.063 150.503 89.776 1.00 45.20 205 GLY B CA 1
ATOM 5680 C C . GLY B 2 204 ? 150.406 149.036 89.670 1.00 45.20 205 GLY B C 1
ATOM 5681 O O . GLY B 2 204 ? 150.012 148.396 88.693 1.00 45.20 205 GLY B O 1
ATOM 5682 N N . ASP B 2 205 ? 151.135 148.477 90.633 1.00 43.08 206 ASP B N 1
ATOM 5683 C CA . ASP B 2 205 ? 151.362 147.042 90.557 1.00 43.08 206 ASP B CA 1
ATOM 5684 C C . ASP B 2 205 ? 150.744 146.270 91.718 1.00 43.08 206 ASP B C 1
ATOM 5685 O O . ASP B 2 205 ? 149.868 145.429 91.501 1.00 43.08 206 ASP B O 1
ATOM 5690 N N . VAL B 2 206 ? 151.144 146.561 92.955 1.00 33.89 207 VAL B N 1
ATOM 5691 C CA . VAL B 2 206 ? 150.767 145.676 94.053 1.00 33.89 207 VAL B CA 1
ATOM 5692 C C . VAL B 2 206 ? 149.352 145.969 94.522 1.00 33.89 207 VAL B C 1
ATOM 5693 O O . VAL B 2 206 ? 149.058 147.047 95.041 1.00 33.89 207 VAL B O 1
ATOM 5697 N N . ALA B 2 207 ? 148.461 145.013 94.309 1.00 29.56 208 ALA B N 1
ATOM 5698 C CA . ALA B 2 207 ? 147.128 145.056 94.879 1.00 29.56 208 ALA B CA 1
ATOM 5699 C C . ALA B 2 207 ? 147.152 144.331 96.208 1.00 29.56 208 ALA B C 1
ATOM 5700 O O . ALA B 2 207 ? 147.815 143.302 96.343 1.00 29.56 208 ALA B O 1
ATOM 5702 N N . PHE B 2 208 ? 146.430 144.857 97.191 1.00 25.75 209 PHE B N 1
ATOM 5703 C CA . PHE B 2 208 ? 146.388 144.209 98.504 1.00 25.75 209 PHE B CA 1
ATOM 5704 C C . PHE B 2 208 ? 144.957 143.769 98.801 1.00 25.75 209 PHE B C 1
ATOM 5705 O O . PHE B 2 208 ? 144.145 144.554 99.297 1.00 25.75 209 PHE B O 1
ATOM 5713 N N . ILE B 2 209 ? 144.655 142.501 98.515 1.00 28.19 210 ILE B N 1
ATOM 5714 C CA . ILE B 2 209 ? 143.271 142.032 98.514 1.00 28.19 210 ILE B CA 1
ATOM 5715 C C . ILE B 2 209 ? 143.173 140.577 98.952 1.00 28.19 210 ILE B C 1
ATOM 5716 O O . ILE B 2 209 ? 144.188 139.888 99.096 1.00 28.19 210 ILE B O 1
ATOM 5721 N N . ARG B 2 210 ? 141.945 140.098 99.145 1.00 29.99 211 ARG B N 1
ATOM 5722 C CA . ARG B 2 210 ? 141.699 138.719 99.530 1.00 29.99 211 ARG B CA 1
ATOM 5723 C C . ARG B 2 210 ? 142.225 137.734 98.500 1.00 29.99 211 ARG B C 1
ATOM 5724 O O . ARG B 2 210 ? 142.673 138.088 97.410 1.00 29.99 211 ARG B O 1
ATOM 5732 N N . GLU B 2 211 ? 142.160 136.466 98.879 1.00 40.18 212 GLU B N 1
ATOM 5733 C CA . GLU B 2 211 ? 142.529 135.372 98.003 1.00 40.18 212 GLU B CA 1
ATOM 5734 C C . GLU B 2 211 ? 141.368 134.886 97.152 1.00 40.18 212 GLU B C 1
ATOM 5735 O O . GLU B 2 211 ? 141.587 134.138 96.196 1.00 40.18 212 GLU B O 1
ATOM 5741 N N . SER B 2 212 ? 140.148 135.314 97.453 1.00 46.54 213 SER B N 1
ATOM 5742 C CA . SER B 2 212 ? 138.955 134.818 96.778 1.00 46.54 213 SER B CA 1
ATOM 5743 C C . SER B 2 212 ? 138.486 135.771 95.689 1.00 46.54 213 SER B C 1
ATOM 5744 O O . SER B 2 212 ? 137.283 135.944 95.481 1.00 46.54 213 SER B O 1
ATOM 5747 N N . THR B 2 213 ? 139.413 136.431 95.008 1.00 46.66 214 THR B N 1
ATOM 5748 C CA . THR B 2 213 ? 139.054 137.297 93.889 1.00 46.66 214 THR B CA 1
ATOM 5749 C C . THR B 2 213 ? 139.741 136.921 92.587 1.00 46.66 214 THR B C 1
ATOM 5750 O O . THR B 2 213 ? 139.111 136.990 91.526 1.00 46.66 214 THR B O 1
ATOM 5754 N N . VAL B 2 214 ? 141.019 136.541 92.639 1.00 48.98 215 VAL B N 1
ATOM 5755 C CA . VAL B 2 214 ? 141.744 136.122 91.443 1.00 48.98 215 VAL B CA 1
ATOM 5756 C C . VAL B 2 214 ? 140.962 135.075 90.666 1.00 48.98 215 VAL B C 1
ATOM 5757 O O . VAL B 2 214 ? 141.073 134.987 89.438 1.00 48.98 215 VAL B O 1
ATOM 5761 N N . PHE B 2 215 ? 140.149 134.277 91.355 1.00 51.48 216 PHE B N 1
ATOM 5762 C CA . PHE B 2 215 ? 139.231 133.364 90.694 1.00 51.48 216 PHE B CA 1
ATOM 5763 C C . PHE B 2 215 ? 137.791 133.847 90.707 1.00 51.48 216 PHE B C 1
ATOM 5764 O O . PHE B 2 215 ? 136.948 133.237 90.043 1.00 51.48 216 PHE B O 1
ATOM 5772 N N . GLU B 2 216 ? 137.480 134.909 91.446 1.00 53.02 217 GLU B N 1
ATOM 5773 C CA . GLU B 2 216 ? 136.108 135.393 91.483 1.00 53.02 217 GLU B CA 1
ATOM 5774 C C . GLU B 2 216 ? 135.803 136.395 90.383 1.00 53.02 217 GLU B C 1
ATOM 5775 O O . GLU B 2 216 ? 134.626 136.683 90.145 1.00 53.02 217 GLU B O 1
ATOM 5777 N N . ASP B 2 217 ? 136.822 136.936 89.715 1.00 58.33 218 ASP B N 1
ATOM 5778 C CA . ASP B 2 217 ? 136.581 137.888 88.638 1.00 58.33 218 ASP B CA 1
ATOM 5779 C C . ASP B 2 217 ? 137.460 137.641 87.417 1.00 58.33 218 ASP B C 1
ATOM 5780 O O . ASP B 2 217 ? 137.461 138.467 86.496 1.00 58.33 218 ASP B O 1
ATOM 5785 N N . LEU B 2 218 ? 138.209 136.541 87.382 1.00 63.91 219 LEU B N 1
ATOM 5786 C CA . LEU B 2 218 ? 138.952 136.130 86.193 1.00 63.91 219 LEU B CA 1
ATOM 5787 C C . LEU B 2 218 ? 138.294 134.859 85.661 1.00 63.91 219 LEU B C 1
ATOM 5788 O O . LEU B 2 218 ? 138.662 133.735 86.004 1.00 63.91 219 LEU B O 1
ATOM 5793 N N . SER B 2 219 ? 137.279 135.057 84.817 1.00 64.87 220 SER B N 1
ATOM 5794 C CA . SER B 2 219 ? 136.542 133.926 84.264 1.00 64.87 220 SER B CA 1
ATOM 5795 C C . SER B 2 219 ? 137.337 133.236 83.165 1.00 64.87 220 SER B C 1
ATOM 5796 O O . SER B 2 219 ? 137.260 132.012 83.009 1.00 64.87 220 SER B O 1
ATOM 5799 N N . ASP B 2 220 ? 138.108 134.001 82.400 1.00 66.70 221 ASP B N 1
ATOM 5800 C CA . ASP B 2 220 ? 138.940 133.449 81.336 1.00 66.70 221 ASP B CA 1
ATOM 5801 C C . ASP B 2 220 ? 140.121 132.733 81.972 1.00 66.70 221 ASP B C 1
ATOM 5802 O O . ASP B 2 220 ? 141.142 133.350 82.283 1.00 66.70 221 ASP B O 1
ATOM 5804 N N . GLU B 2 221 ? 140.004 131.418 82.141 1.00 65.27 222 GLU B N 1
ATOM 5805 C CA . GLU B 2 221 ? 140.984 130.687 82.933 1.00 65.27 222 GLU B CA 1
ATOM 5806 C C . GLU B 2 221 ? 142.245 130.416 82.127 1.00 65.27 222 GLU B C 1
ATOM 5807 O O . GLU B 2 221 ? 142.717 129.277 82.055 1.00 65.27 222 GLU B O 1
ATOM 5809 N N . ALA B 2 222 ? 142.797 131.469 81.531 1.00 65.46 223 ALA B N 1
ATOM 5810 C CA . ALA B 2 222 ? 144.110 131.432 80.904 1.00 65.46 223 ALA B CA 1
ATOM 5811 C C . ALA B 2 222 ? 144.876 132.667 81.348 1.00 65.46 223 ALA B C 1
ATOM 5812 O O . ALA B 2 222 ? 146.110 132.683 81.352 1.00 65.46 223 ALA B O 1
ATOM 5814 N N . GLU B 2 223 ? 144.136 133.706 81.735 1.00 64.34 224 GLU B N 1
ATOM 5815 C CA . GLU B 2 223 ? 144.704 134.956 82.221 1.00 64.34 224 GLU B CA 1
ATOM 5816 C C . GLU B 2 223 ? 145.226 134.852 83.645 1.00 64.34 224 GLU B C 1
ATOM 5817 O O . GLU B 2 223 ? 145.520 135.884 84.256 1.00 64.34 224 GLU B O 1
ATOM 5819 N N . ARG B 2 224 ? 145.333 133.645 84.194 1.00 64.39 225 ARG B N 1
ATOM 5820 C CA . ARG B 2 224 ? 145.816 133.494 85.560 1.00 64.39 225 ARG B CA 1
ATOM 5821 C C . ARG B 2 224 ? 147.338 133.553 85.613 1.00 64.39 225 ARG B C 1
ATOM 5822 O O . ARG B 2 224 ? 147.915 134.295 86.416 1.00 64.39 225 ARG B O 1
ATOM 5824 N N . ASP B 2 225 ? 148.007 132.796 84.738 1.00 69.62 226 ASP B N 1
ATOM 5825 C CA . ASP B 2 225 ? 149.443 132.547 84.851 1.00 69.62 226 ASP B CA 1
ATOM 5826 C C . ASP B 2 225 ? 150.294 133.811 84.852 1.00 69.62 226 ASP B C 1
ATOM 5827 O O . ASP B 2 225 ? 151.494 133.719 85.132 1.00 69.62 226 ASP B O 1
ATOM 5832 N N . GLU B 2 226 ? 149.728 134.979 84.548 1.00 60.71 227 GLU B N 1
ATOM 5833 C CA . GLU B 2 226 ? 150.516 136.199 84.671 1.00 60.71 227 GLU B CA 1
ATOM 5834 C C . GLU B 2 226 ? 150.318 136.871 86.027 1.00 60.71 227 GLU B C 1
ATOM 5835 O O . GLU B 2 226 ? 151.297 137.228 86.689 1.00 60.71 227 GLU B O 1
ATOM 5841 N N . TYR B 2 227 ? 149.075 137.032 86.473 1.00 54.74 228 TYR B N 1
ATOM 5842 C CA . TYR B 2 227 ? 148.852 137.572 87.804 1.00 54.74 228 TYR B CA 1
ATOM 5843 C C . TYR B 2 227 ? 149.249 136.535 88.837 1.00 54.74 228 TYR B C 1
ATOM 5844 O O . TYR B 2 227 ? 148.936 135.351 88.696 1.00 54.74 228 TYR B O 1
ATOM 5853 N N . GLU B 2 228 ? 149.967 136.971 89.860 1.00 60.84 229 GLU B N 1
ATOM 5854 C CA . GLU B 2 228 ? 150.507 136.062 90.851 1.00 60.84 229 GLU B CA 1
ATOM 5855 C C . GLU B 2 228 ? 150.200 136.627 92.236 1.00 60.84 229 GLU B C 1
ATOM 5856 O O . GLU B 2 228 ? 149.525 137.651 92.372 1.00 60.84 229 GLU B O 1
ATOM 5862 N N . LEU B 2 229 ? 150.682 135.957 93.278 1.00 51.41 230 LEU B N 1
ATOM 5863 C CA . LEU B 2 229 ? 150.447 136.384 94.650 1.00 51.41 230 LEU B CA 1
ATOM 5864 C C . LEU B 2 229 ? 151.779 136.673 95.318 1.00 51.41 230 LEU B C 1
ATOM 5865 O O . LEU B 2 229 ? 152.642 135.793 95.392 1.00 51.41 230 LEU B O 1
ATOM 5870 N N . LEU B 2 230 ? 151.933 137.893 95.821 1.00 52.44 231 LEU B N 1
ATOM 5871 C CA . LEU B 2 230 ? 153.169 138.317 96.467 1.00 52.44 231 LEU B CA 1
ATOM 5872 C C . LEU B 2 230 ? 153.248 137.651 97.834 1.00 52.44 231 LEU B C 1
ATOM 5873 O O . LEU B 2 230 ? 152.456 137.960 98.730 1.00 52.44 231 LEU B O 1
ATOM 5878 N N . CYS B 2 231 ? 154.198 136.740 97.990 1.00 62.93 232 CYS B N 1
ATOM 5879 C CA . CYS B 2 231 ? 154.281 135.871 99.156 1.00 62.93 232 CYS B CA 1
ATOM 5880 C C . CYS B 2 231 ? 155.073 136.564 100.259 1.00 62.93 232 CYS B C 1
ATOM 5881 O O . CYS B 2 231 ? 155.687 137.612 100.050 1.00 62.93 232 CYS B O 1
ATOM 5884 N N . PRO B 2 232 ? 155.073 136.010 101.477 1.00 65.04 233 PRO B N 1
ATOM 5885 C CA . PRO B 2 232 ? 155.932 136.568 102.525 1.00 65.04 233 PRO B CA 1
ATOM 5886 C C . PRO B 2 232 ? 157.354 136.036 102.458 1.00 65.04 233 PRO B C 1
ATOM 5887 O O . PRO B 2 232 ? 158.301 136.720 102.856 1.00 65.04 233 PRO B O 1
ATOM 5891 N N . ASP B 2 233 ? 157.514 134.821 101.942 1.00 71.15 234 ASP B N 1
ATOM 5892 C CA . ASP B 2 233 ? 158.770 134.080 102.073 1.00 71.15 234 ASP B CA 1
ATOM 5893 C C . ASP B 2 233 ? 159.755 134.433 100.955 1.00 71.15 234 ASP B C 1
ATOM 5894 O O . ASP B 2 233 ? 160.265 133.568 100.244 1.00 71.15 234 ASP B O 1
ATOM 5899 N N . ASN B 2 234 ? 160.018 135.731 100.810 1.00 73.03 235 ASN B N 1
ATOM 5900 C CA . ASN B 2 234 ? 161.052 136.247 99.911 1.00 73.03 235 ASN B CA 1
ATOM 5901 C C . ASN B 2 234 ? 160.819 135.876 98.450 1.00 73.03 235 ASN B C 1
ATOM 5902 O O . ASN B 2 234 ? 161.709 136.068 97.615 1.00 73.03 235 ASN B O 1
ATOM 5907 N N . THR B 2 235 ? 159.648 135.352 98.102 1.00 75.27 236 THR B N 1
ATOM 5908 C CA . THR B 2 235 ? 159.434 134.846 96.752 1.00 75.27 236 THR B CA 1
ATOM 5909 C C . THR B 2 235 ? 157.987 135.089 96.347 1.00 75.27 236 THR B C 1
ATOM 5910 O O . THR B 2 235 ? 157.257 135.847 96.993 1.00 75.27 236 THR B O 1
ATOM 5914 N N . ARG B 2 236 ? 157.577 134.431 95.263 1.00 62.70 237 ARG B N 1
ATOM 5915 C CA . ARG B 2 236 ? 156.258 134.653 94.684 1.00 62.70 237 ARG B CA 1
ATOM 5916 C C . ARG B 2 236 ? 155.875 133.359 93.967 1.00 62.70 237 ARG B C 1
ATOM 5917 O O . ARG B 2 236 ? 156.517 132.987 92.982 1.00 62.70 237 ARG B O 1
ATOM 5925 N N . LYS B 2 237 ? 154.857 132.680 94.483 1.00 64.00 238 LYS B N 1
ATOM 5926 C CA . LYS B 2 237 ? 154.423 131.389 93.977 1.00 64.00 238 LYS B CA 1
ATOM 5927 C C . LYS B 2 237 ? 153.141 131.527 93.173 1.00 64.00 238 LYS B C 1
ATOM 5928 O O . LYS B 2 237 ? 152.412 132.510 93.318 1.00 64.00 238 LYS B O 1
ATOM 5934 N N . PRO B 2 238 ? 152.825 130.534 92.322 1.00 69.39 239 PRO B N 1
ATOM 5935 C CA . PRO B 2 238 ? 151.559 130.571 91.572 1.00 69.39 239 PRO B CA 1
ATOM 5936 C C . PRO B 2 238 ? 150.338 130.750 92.461 1.00 69.39 239 PRO B C 1
ATOM 5937 O O . PRO B 2 238 ? 150.404 130.555 93.679 1.00 69.39 239 PRO B O 1
ATOM 5941 N N . VAL B 2 239 ? 149.212 131.114 91.849 1.00 57.21 240 VAL B N 1
ATOM 5942 C CA . VAL B 2 239 ? 148.106 131.699 92.602 1.00 57.21 240 VAL B CA 1
ATOM 5943 C C . VAL B 2 239 ? 147.499 130.688 93.567 1.00 57.21 240 VAL B C 1
ATOM 5944 O O . VAL B 2 239 ? 147.518 130.878 94.788 1.00 57.21 240 VAL B O 1
ATOM 5948 N N . ASP B 2 240 ? 146.959 129.602 93.041 1.00 60.19 241 ASP B N 1
ATOM 5949 C CA . ASP B 2 240 ? 146.087 128.794 93.892 1.00 60.19 241 ASP B CA 1
ATOM 5950 C C . ASP B 2 240 ? 146.823 128.008 94.948 1.00 60.19 241 ASP B C 1
ATOM 5951 O O . ASP B 2 240 ? 146.173 127.261 95.681 1.00 60.19 241 ASP B O 1
ATOM 5956 N N . LYS B 2 241 ? 148.139 128.122 95.113 1.00 60.18 242 LYS B N 1
ATOM 5957 C CA . LYS B 2 241 ? 148.827 127.465 96.215 1.00 60.18 242 LYS B CA 1
ATOM 5958 C C . LYS B 2 241 ? 148.828 128.317 97.473 1.00 60.18 242 LYS B C 1
ATOM 5959 O O . LYS B 2 241 ? 149.713 128.171 98.325 1.00 60.18 242 LYS B O 1
ATOM 5965 N N . PHE B 2 242 ? 147.836 129.195 97.613 1.00 46.77 243 PHE B N 1
ATOM 5966 C CA . PHE B 2 242 ? 147.838 130.259 98.605 1.00 46.77 243 PHE B CA 1
ATOM 5967 C C . PHE B 2 242 ? 147.981 129.777 100.038 1.00 46.77 243 PHE B C 1
ATOM 5968 O O . PHE B 2 242 ? 148.193 130.609 100.924 1.00 46.77 243 PHE B O 1
ATOM 5976 N N . LYS B 2 243 ? 147.873 128.483 100.305 1.00 47.36 244 LYS B N 1
ATOM 5977 C CA . LYS B 2 243 ? 148.120 128.018 101.661 1.00 47.36 244 LYS B CA 1
ATOM 5978 C C . LYS B 2 243 ? 149.601 127.996 102.006 1.00 47.36 244 LYS B C 1
ATOM 5979 O O . LYS B 2 243 ? 149.963 127.569 103.107 1.00 47.36 244 LYS B O 1
ATOM 5985 N N . ASP B 2 244 ? 150.456 128.449 101.090 1.00 62.32 245 ASP B N 1
ATOM 5986 C CA . ASP B 2 244 ? 151.863 128.685 101.363 1.00 62.32 245 ASP B CA 1
ATOM 5987 C C . ASP B 2 244 ? 152.286 130.102 101.018 1.00 62.32 245 ASP B C 1
ATOM 5988 O O . ASP B 2 244 ? 153.472 130.426 101.139 1.00 62.32 245 ASP B O 1
ATOM 5993 N N . CYS B 2 245 ? 151.355 130.956 100.593 1.00 55.43 246 CYS B N 1
ATOM 5994 C CA . CYS B 2 245 ? 151.685 132.292 100.117 1.00 55.43 246 CYS B CA 1
ATOM 5995 C C . CYS B 2 245 ? 150.784 133.368 100.718 1.00 55.43 246 CYS B C 1
ATOM 5996 O O . CYS B 2 245 ? 150.921 134.544 100.369 1.00 55.43 246 CYS B O 1
ATOM 5999 N N . HIS B 2 246 ? 149.888 133.013 101.624 1.00 35.05 247 HIS B N 1
ATOM 6000 C CA . HIS B 2 246 ? 149.005 134.019 102.180 1.00 35.05 247 HIS B CA 1
ATOM 6001 C C . HIS B 2 246 ? 149.707 134.764 103.306 1.00 35.05 247 HIS B C 1
ATOM 6002 O O . HIS B 2 246 ? 150.765 134.358 103.789 1.00 35.05 247 HIS B O 1
ATOM 6009 N N . LEU B 2 247 ? 149.096 135.874 103.727 1.00 32.03 248 LEU B N 1
ATOM 6010 C CA . LEU B 2 247 ? 149.755 136.853 104.579 1.00 32.03 248 LEU B CA 1
ATOM 6011 C C . LEU B 2 247 ? 149.133 137.018 105.957 1.00 32.03 248 LEU B C 1
ATOM 6012 O O . LEU B 2 247 ? 149.820 137.508 106.858 1.00 32.03 248 LEU B O 1
ATOM 6017 N N . ALA B 2 248 ? 147.872 136.635 106.154 1.00 25.51 249 ALA B N 1
ATOM 6018 C CA . ALA B 2 248 ? 147.257 136.739 107.476 1.00 25.51 249 ALA B CA 1
ATOM 6019 C C . ALA B 2 248 ? 145.994 135.898 107.531 1.00 25.51 249 ALA B C 1
ATOM 6020 O O . ALA B 2 248 ? 145.067 136.128 106.753 1.00 25.51 249 ALA B O 1
ATOM 6022 N N . ARG B 2 249 ? 145.936 134.960 108.475 1.00 21.66 250 ARG B N 1
ATOM 6023 C CA . ARG B 2 249 ? 144.775 134.089 108.638 1.00 21.66 250 ARG B CA 1
ATOM 6024 C C . ARG B 2 249 ? 143.659 134.819 109.380 1.00 21.66 250 ARG B C 1
ATOM 6025 O O . ARG B 2 249 ? 143.194 134.397 110.434 1.00 21.66 250 ARG B O 1
ATOM 6033 N N . VAL B 2 250 ? 143.226 135.931 108.809 1.00 16.10 251 VAL B N 1
ATOM 6034 C CA . VAL B 2 250 ? 142.337 136.844 109.520 1.00 16.10 251 VAL B CA 1
ATOM 6035 C C . VAL B 2 250 ? 141.006 136.160 109.808 1.00 16.10 251 VAL B C 1
ATOM 6036 O O . VAL B 2 250 ? 140.731 135.094 109.245 1.00 16.10 251 VAL B O 1
ATOM 6040 N N . PRO B 2 251 ? 140.161 136.713 110.675 1.00 13.13 252 PRO B N 1
ATOM 6041 C CA . PRO B 2 251 ? 138.809 136.178 110.824 1.00 13.13 252 PRO B CA 1
ATOM 6042 C C . PRO B 2 251 ? 137.892 136.800 109.798 1.00 13.13 252 PRO B C 1
ATOM 6043 O O . PRO B 2 251 ? 138.331 137.670 109.045 1.00 13.13 252 PRO B O 1
ATOM 6047 N N . SER B 2 252 ? 136.630 136.406 109.762 1.00 12.98 253 SER B N 1
ATOM 6048 C CA . SER B 2 252 ? 135.759 136.828 108.683 1.00 12.98 253 SER B CA 1
ATOM 6049 C C . SER B 2 252 ? 134.731 137.833 109.162 1.00 12.98 253 SER B C 1
ATOM 6050 O O . SER B 2 252 ? 134.373 137.877 110.338 1.00 12.98 253 SER B O 1
ATOM 6053 N N . HIS B 2 253 ? 134.264 138.637 108.215 1.00 16.37 254 HIS B N 1
ATOM 6054 C CA . HIS B 2 253 ? 133.279 139.673 108.480 1.00 16.37 254 HIS B CA 1
ATOM 6055 C C . HIS B 2 253 ? 132.140 139.103 109.303 1.00 16.37 254 HIS B C 1
ATOM 6056 O O . HIS B 2 253 ? 131.487 138.149 108.886 1.00 16.37 254 HIS B O 1
ATOM 6063 N N . ALA B 2 254 ? 131.903 139.678 110.476 1.00 16.93 255 ALA B N 1
ATOM 6064 C CA . ALA B 2 254 ? 131.077 139.048 111.505 1.00 16.93 255 ALA B CA 1
ATOM 6065 C C . ALA B 2 254 ? 130.007 140.017 111.983 1.00 16.93 255 ALA B C 1
ATOM 6066 O O . ALA B 2 254 ? 130.317 140.946 112.728 1.00 16.93 255 ALA B O 1
ATOM 6068 N N . VAL B 2 255 ? 128.757 139.775 111.575 1.00 21.37 256 VAL B N 1
ATOM 6069 C CA . VAL B 2 255 ? 127.656 140.680 111.889 1.00 21.37 256 VAL B CA 1
ATOM 6070 C C . VAL B 2 255 ? 127.698 141.039 113.362 1.00 21.37 256 VAL B C 1
ATOM 6071 O O . VAL B 2 255 ? 127.970 140.186 114.209 1.00 21.37 256 VAL B O 1
ATOM 6075 N N . VAL B 2 256 ? 127.470 142.311 113.679 1.00 25.54 257 VAL B N 1
ATOM 6076 C CA . VAL B 2 256 ? 127.603 142.795 115.045 1.00 25.54 257 VAL B CA 1
ATOM 6077 C C . VAL B 2 256 ? 126.247 143.218 115.576 1.00 25.54 257 VAL B C 1
ATOM 6078 O O . VAL B 2 256 ? 125.257 143.279 114.854 1.00 25.54 257 VAL B O 1
ATOM 6082 N N . ALA B 2 257 ? 126.224 143.533 116.862 1.00 33.62 258 ALA B N 1
ATOM 6083 C CA . ALA B 2 257 ? 125.046 143.971 117.583 1.00 33.62 258 ALA B CA 1
ATOM 6084 C C . ALA B 2 257 ? 125.494 144.334 118.991 1.00 33.62 258 ALA B C 1
ATOM 6085 O O . ALA B 2 257 ? 126.557 143.902 119.445 1.00 33.62 258 ALA B O 1
ATOM 6087 N N . ARG B 2 258 ? 124.668 145.119 119.678 1.00 43.95 259 ARG B N 1
ATOM 6088 C CA . ARG B 2 258 ? 125.090 145.806 120.888 1.00 43.95 259 ARG B CA 1
ATOM 6089 C C . ARG B 2 258 ? 125.555 144.823 121.957 1.00 43.95 259 ARG B C 1
ATOM 6090 O O . ARG B 2 258 ? 125.344 143.615 121.873 1.00 43.95 259 ARG B O 1
ATOM 6098 N N . SER B 2 259 ? 126.216 145.366 122.974 1.00 46.62 260 SER B N 1
ATOM 6099 C CA . SER B 2 259 ? 126.714 144.548 124.068 1.00 46.62 260 SER B CA 1
ATOM 6100 C C . SER B 2 259 ? 125.567 143.860 124.785 1.00 46.62 260 SER B C 1
ATOM 6101 O O . SER B 2 259 ? 125.455 142.632 124.767 1.00 46.62 260 SER B O 1
ATOM 6104 N N . VAL B 2 260 ? 124.709 144.647 125.412 1.00 52.84 261 VAL B N 1
ATOM 6105 C CA . VAL B 2 260 ? 123.489 144.138 125.994 1.00 52.84 261 VAL B CA 1
ATOM 6106 C C . VAL B 2 260 ? 122.372 144.371 124.993 1.00 52.84 261 VAL B C 1
ATOM 6107 O O . VAL B 2 260 ? 122.431 145.275 124.156 1.00 52.84 261 VAL B O 1
ATOM 6111 N N . ASN B 2 261 ? 121.350 143.522 125.057 1.00 59.76 262 ASN B N 1
ATOM 6112 C CA . ASN B 2 261 ? 120.213 143.606 124.148 1.00 59.76 262 ASN B CA 1
ATOM 6113 C C . ASN B 2 261 ? 120.658 143.513 122.693 1.00 59.76 262 ASN B C 1
ATOM 6114 O O . ASN B 2 261 ? 119.900 143.855 121.781 1.00 59.76 262 ASN B O 1
ATOM 6119 N N . GLY B 2 262 ? 121.890 143.058 122.467 1.00 51.79 263 GLY B N 1
ATOM 6120 C CA . GLY B 2 262 ? 122.368 142.832 121.119 1.00 51.79 263 GLY B CA 1
ATOM 6121 C C . GLY B 2 262 ? 121.640 141.733 120.380 1.00 51.79 263 GLY B C 1
ATOM 6122 O O . GLY B 2 262 ? 121.699 141.694 119.148 1.00 51.79 263 GLY B O 1
ATOM 6123 N N . LYS B 2 263 ? 120.944 140.854 121.094 1.00 43.44 264 LYS B N 1
ATOM 6124 C CA . LYS B 2 263 ? 120.057 139.880 120.474 1.00 43.44 264 LYS B CA 1
ATOM 6125 C C . LYS B 2 263 ? 120.819 138.976 119.502 1.00 43.44 264 LYS B C 1
ATOM 6126 O O . LYS B 2 263 ? 120.593 138.996 118.296 1.00 43.44 264 LYS B O 1
ATOM 6132 N N . GLU B 2 264 ? 121.755 138.198 120.055 1.00 36.91 265 GLU B N 1
ATOM 6133 C CA . GLU B 2 264 ? 122.210 137.014 119.331 1.00 36.91 265 GLU B CA 1
ATOM 6134 C C . GLU B 2 264 ? 121.021 136.212 118.816 1.00 36.91 265 GLU B C 1
ATOM 6135 O O . GLU B 2 264 ? 121.010 135.753 117.667 1.00 36.91 265 GLU B O 1
ATOM 6141 N N . ASP B 2 265 ? 119.979 136.102 119.639 1.00 43.35 266 ASP B N 1
ATOM 6142 C CA . ASP B 2 265 ? 118.863 135.211 119.352 1.00 43.35 266 ASP B CA 1
ATOM 6143 C C . ASP B 2 265 ? 118.027 135.705 118.178 1.00 43.35 266 ASP B C 1
ATOM 6144 O O . ASP B 2 265 ? 117.793 134.965 117.223 1.00 43.35 266 ASP B O 1
ATOM 6149 N N . ALA B 2 266 ? 117.545 136.948 118.242 1.00 38.83 267 ALA B N 1
ATOM 6150 C CA . ALA B 2 266 ? 116.594 137.427 117.241 1.00 38.83 267 ALA B CA 1
ATOM 6151 C C . ALA B 2 266 ? 117.207 137.439 115.847 1.00 38.83 267 ALA B C 1
ATOM 6152 O O . ALA B 2 266 ? 116.655 136.859 114.897 1.00 38.83 267 ALA B O 1
ATOM 6154 N N . ILE B 2 267 ? 118.342 138.119 115.699 1.00 35.33 268 ILE B N 1
ATOM 6155 C CA . ILE B 2 267 ? 118.935 138.191 114.377 1.00 35.33 268 ILE B CA 1
ATOM 6156 C C . ILE B 2 267 ? 119.493 136.843 113.968 1.00 35.33 268 ILE B C 1
ATOM 6157 O O . ILE B 2 267 ? 119.452 136.502 112.787 1.00 35.33 268 ILE B O 1
ATOM 6162 N N . TRP B 2 268 ? 119.980 136.024 114.907 1.00 29.92 269 TRP B N 1
ATOM 6163 C CA . TRP B 2 268 ? 120.391 134.691 114.484 1.00 29.92 269 TRP B CA 1
ATOM 6164 C C . TRP B 2 268 ? 119.207 133.881 113.984 1.00 29.92 269 TRP B C 1
ATOM 6165 O O . TRP B 2 268 ? 119.354 133.076 113.064 1.00 29.92 269 TRP B O 1
ATOM 6176 N N . ASN B 2 269 ? 118.026 134.103 114.549 1.00 39.79 270 ASN B N 1
ATOM 6177 C CA . ASN B 2 269 ? 116.835 133.387 114.113 1.00 39.79 270 ASN B CA 1
ATOM 6178 C C . ASN B 2 269 ? 116.475 133.769 112.685 1.00 39.79 270 ASN B C 1
ATOM 6179 O O . ASN B 2 269 ? 116.359 132.905 111.801 1.00 39.79 270 ASN B O 1
ATOM 6184 N N . LEU B 2 270 ? 116.278 135.065 112.441 1.00 39.07 271 LEU B N 1
ATOM 6185 C CA . LEU B 2 270 ? 115.919 135.455 111.081 1.00 39.07 271 LEU B CA 1
ATOM 6186 C C . LEU B 2 270 ? 117.038 135.117 110.110 1.00 39.07 271 LEU B C 1
ATOM 6187 O O . LEU B 2 270 ? 116.779 134.760 108.952 1.00 39.07 271 LEU B O 1
ATOM 6192 N N . LEU B 2 271 ? 118.281 135.165 110.571 1.00 34.03 272 LEU B N 1
ATOM 6193 C CA . LEU B 2 271 ? 119.387 134.874 109.684 1.00 34.03 272 LEU B CA 1
ATOM 6194 C C . LEU B 2 271 ? 119.466 133.391 109.372 1.00 34.03 272 LEU B C 1
ATOM 6195 O O . LEU B 2 271 ? 119.887 133.015 108.281 1.00 34.03 272 LEU B O 1
ATOM 6200 N N . ARG B 2 272 ? 119.045 132.528 110.295 1.00 42.75 273 ARG B N 1
ATOM 6201 C CA . ARG B 2 272 ? 119.050 131.103 109.984 1.00 42.75 273 ARG B CA 1
ATOM 6202 C C . ARG B 2 272 ? 117.921 130.754 109.034 1.00 42.75 273 ARG B C 1
ATOM 6203 O O . ARG B 2 272 ? 118.095 129.923 108.133 1.00 42.75 273 ARG B O 1
ATOM 6211 N N . GLN B 2 273 ? 116.754 131.377 109.216 1.00 39.63 274 GLN B N 1
ATOM 6212 C CA . GLN B 2 273 ? 115.708 131.231 108.208 1.00 39.63 274 GLN B CA 1
ATOM 6213 C C . GLN B 2 273 ? 116.233 131.618 106.830 1.00 39.63 274 GLN B C 1
ATOM 6214 O O . GLN B 2 273 ? 116.065 130.874 105.859 1.00 39.63 274 GLN B O 1
ATOM 6220 N N . ALA B 2 274 ? 116.892 132.776 106.728 1.00 35.38 275 ALA B N 1
ATOM 6221 C CA . ALA B 2 274 ? 117.403 133.199 105.426 1.00 35.38 275 ALA B CA 1
ATOM 6222 C C . ALA B 2 274 ? 118.538 132.305 104.944 1.00 35.38 275 ALA B C 1
ATOM 6223 O O . ALA B 2 274 ? 118.700 132.105 103.737 1.00 35.38 275 ALA B O 1
ATOM 6225 N N . GLN B 2 275 ? 119.323 131.759 105.866 1.00 36.00 276 GLN B N 1
ATOM 6226 C CA . GLN B 2 275 ? 120.419 130.876 105.498 1.00 36.00 276 GLN B CA 1
ATOM 6227 C C . GLN B 2 275 ? 119.895 129.591 104.884 1.00 36.00 276 GLN B C 1
ATOM 6228 O O . GLN B 2 275 ? 120.493 129.051 103.947 1.00 36.00 276 GLN B O 1
ATOM 6234 N N . GLU B 2 276 ? 118.773 129.089 105.395 1.00 38.69 277 GLU B N 1
ATOM 6235 C CA . GLU B 2 276 ? 118.214 127.859 104.847 1.00 38.69 277 GLU B CA 1
ATOM 6236 C C . GLU B 2 276 ? 117.346 128.136 103.630 1.00 38.69 277 GLU B C 1
ATOM 6237 O O . GLU B 2 276 ? 117.167 127.257 102.782 1.00 38.69 277 GLU B O 1
ATOM 6239 N N . LYS B 2 277 ? 116.812 129.351 103.518 1.00 41.63 278 LYS B N 1
ATOM 6240 C CA . LYS B 2 277 ? 115.894 129.666 102.430 1.00 41.63 278 LYS B CA 1
ATOM 6241 C C . LYS B 2 277 ? 116.618 130.270 101.230 1.00 41.63 278 LYS B C 1
ATOM 6242 O O . LYS B 2 277 ? 116.463 129.800 100.099 1.00 41.63 278 LYS B O 1
ATOM 6248 N N . PHE B 2 278 ? 117.403 131.322 101.452 1.00 43.01 279 PHE B N 1
ATOM 6249 C CA . PHE B 2 278 ? 118.007 132.067 100.357 1.00 43.01 279 PHE B CA 1
ATOM 6250 C C . PHE B 2 278 ? 119.500 131.819 100.224 1.00 43.01 279 PHE B C 1
ATOM 6251 O O . PHE B 2 278 ? 120.191 132.619 99.591 1.00 43.01 279 PHE B O 1
ATOM 6259 N N . GLY B 2 279 ? 120.016 130.739 100.794 1.00 41.05 280 GLY B N 1
ATOM 6260 C CA . GLY B 2 279 ? 121.449 130.533 100.822 1.00 41.05 280 GLY B CA 1
ATOM 6261 C C . GLY B 2 279 ? 122.064 130.193 99.482 1.00 41.05 280 GLY B C 1
ATOM 6262 O O . GLY B 2 279 ? 121.521 130.542 98.432 1.00 41.05 280 GLY B O 1
ATOM 6263 N N . LYS B 2 280 ? 123.206 129.513 99.512 1.00 47.35 281 LYS B N 1
ATOM 6264 C CA . LYS B 2 280 ? 123.915 129.174 98.286 1.00 47.35 281 LYS B CA 1
ATOM 6265 C C . LYS B 2 280 ? 123.087 128.245 97.411 1.00 47.35 281 LYS B C 1
ATOM 6266 O O . LYS B 2 280 ? 122.476 127.291 97.896 1.00 47.35 281 LYS B O 1
ATOM 6272 N N . ASP B 2 281 ? 123.079 128.525 96.109 1.00 52.05 282 ASP B N 1
ATOM 6273 C CA . ASP B 2 281 ? 122.512 127.618 95.116 1.00 52.05 282 ASP B CA 1
ATOM 6274 C C . ASP B 2 281 ? 121.032 127.348 95.397 1.00 52.05 282 ASP B C 1
ATOM 6275 O O . ASP B 2 281 ? 120.620 126.226 95.690 1.00 52.05 282 ASP B O 1
ATOM 6280 N N . LYS B 2 282 ? 120.233 128.408 95.309 1.00 47.99 283 LYS B N 1
ATOM 6281 C CA . LYS B 2 282 ? 118.821 128.291 95.643 1.00 47.99 283 LYS B CA 1
ATOM 6282 C C . LYS B 2 282 ? 117.953 129.222 94.810 1.00 47.99 283 LYS B C 1
ATOM 6283 O O . LYS B 2 282 ? 118.392 129.739 93.778 1.00 47.99 283 LYS B O 1
ATOM 6289 N N . SER B 2 283 ? 116.717 129.431 95.261 1.00 52.94 284 SER B N 1
ATOM 6290 C CA . SER B 2 283 ? 115.636 130.071 94.519 1.00 52.94 284 SER B CA 1
ATOM 6291 C C . SER B 2 283 ? 116.031 131.420 93.930 1.00 52.94 284 SER B C 1
ATOM 6292 O O . SER B 2 283 ? 116.946 132.082 94.436 1.00 52.94 284 SER B O 1
ATOM 6295 N N . PRO B 2 284 ? 115.366 131.859 92.855 1.00 55.96 285 PRO B N 1
ATOM 6296 C CA . PRO B 2 284 ? 115.632 133.193 92.313 1.00 55.96 285 PRO B CA 1
ATOM 6297 C C . PRO B 2 284 ? 114.764 134.246 92.974 1.00 55.96 285 PRO B C 1
ATOM 6298 O O . PRO B 2 284 ? 114.013 134.957 92.301 1.00 55.96 285 PRO B O 1
ATOM 6302 N N . LYS B 2 285 ? 114.852 134.343 94.301 1.00 52.51 286 LYS B N 1
ATOM 6303 C CA . LYS B 2 285 ? 114.067 135.286 95.079 1.00 52.51 286 LYS B CA 1
ATOM 6304 C C . LYS B 2 285 ? 115.038 136.121 95.915 1.00 52.51 286 LYS B C 1
ATOM 6305 O O . LYS B 2 285 ? 114.873 136.298 97.120 1.00 52.51 286 LYS B O 1
ATOM 6307 N N . PHE B 2 286 ? 116.071 136.641 95.251 1.00 54.10 287 PHE B N 1
ATOM 6308 C CA . PHE B 2 286 ? 117.108 137.445 95.892 1.00 54.10 287 PHE B CA 1
ATOM 6309 C C . PHE B 2 286 ? 117.808 136.650 97.001 1.00 54.10 287 PHE B C 1
ATOM 6310 O O . PHE B 2 286 ? 117.587 136.840 98.197 1.00 54.10 287 PHE B O 1
ATOM 6318 N N . GLN B 2 287 ? 118.591 135.677 96.557 1.00 47.10 288 GLN B N 1
ATOM 6319 C CA . GLN B 2 287 ? 119.566 135.054 97.436 1.00 47.10 288 GLN B CA 1
ATOM 6320 C C . GLN B 2 287 ? 120.371 136.119 98.169 1.00 47.10 288 GLN B C 1
ATOM 6321 O O . GLN B 2 287 ? 120.619 137.207 97.647 1.00 47.10 288 GLN B O 1
ATOM 6327 N N . LEU B 2 288 ? 120.790 135.800 99.391 1.00 38.55 289 LEU B N 1
ATOM 6328 C CA . LEU B 2 288 ? 121.627 136.693 100.180 1.00 38.55 289 LEU B CA 1
ATOM 6329 C C . LEU B 2 288 ? 123.100 136.576 99.838 1.00 38.55 289 LEU B C 1
ATOM 6330 O O . LEU B 2 288 ? 123.945 136.932 100.663 1.00 38.55 289 LEU B O 1
ATOM 6335 N N . PHE B 2 289 ? 123.431 136.070 98.655 1.00 36.47 290 PHE B N 1
ATOM 6336 C CA . PHE B 2 289 ? 124.824 135.996 98.225 1.00 36.47 290 PHE B CA 1
ATOM 6337 C C . PHE B 2 289 ? 124.819 136.126 96.706 1.00 36.47 290 PHE B C 1
ATOM 6338 O O . PHE B 2 289 ? 124.580 135.143 95.999 1.00 36.47 290 PHE B O 1
ATOM 6346 N N . GLY B 2 290 ? 125.075 137.330 96.223 1.00 47.97 291 GLY B N 1
ATOM 6347 C CA . GLY B 2 290 ? 124.988 137.620 94.807 1.00 47.97 291 GLY B CA 1
ATOM 6348 C C . GLY B 2 290 ? 125.164 139.104 94.582 1.00 47.97 291 GLY B C 1
ATOM 6349 O O . GLY B 2 290 ? 125.289 139.884 95.519 1.00 47.97 291 GLY B O 1
ATOM 6350 N N . SER B 2 291 ? 125.163 139.484 93.317 1.00 52.95 292 SER B N 1
ATOM 6351 C CA . SER B 2 291 ? 125.480 140.877 93.048 1.00 52.95 292 SER B CA 1
ATOM 6352 C C . SER B 2 291 ? 124.920 141.352 91.716 1.00 52.95 292 SER B C 1
ATOM 6353 O O . SER B 2 291 ? 125.135 140.703 90.686 1.00 52.95 292 SER B O 1
ATOM 6356 N N . PRO B 2 292 ? 124.204 142.474 91.693 1.00 56.38 293 PRO B N 1
ATOM 6357 C CA . PRO B 2 292 ? 123.867 143.090 90.406 1.00 56.38 293 PRO B CA 1
ATOM 6358 C C . PRO B 2 292 ? 125.147 143.561 89.746 1.00 56.38 293 PRO B C 1
ATOM 6359 O O . PRO B 2 292 ? 125.787 144.500 90.230 1.00 56.38 293 PRO B O 1
ATOM 6363 N N . SER B 2 293 ? 125.518 142.908 88.643 1.00 59.45 294 SER B N 1
ATOM 6364 C CA . SER B 2 293 ? 126.894 142.926 88.163 1.00 59.45 294 SER B CA 1
ATOM 6365 C C . SER B 2 293 ? 127.414 144.348 88.011 1.00 59.45 294 SER B C 1
ATOM 6366 O O . SER B 2 293 ? 126.684 145.269 87.634 1.00 59.45 294 SER B O 1
ATOM 6369 N N . GLY B 2 294 ? 128.703 144.516 88.317 1.00 52.97 295 GLY B N 1
ATOM 6370 C CA . GLY B 2 294 ? 129.363 145.810 88.332 1.00 52.97 295 GLY B CA 1
ATOM 6371 C C . GLY B 2 294 ? 130.074 146.104 89.638 1.00 52.97 295 GLY B C 1
ATOM 6372 O O . GLY B 2 294 ? 131.086 146.812 89.640 1.00 52.97 295 GLY B O 1
ATOM 6373 N N . GLN B 2 295 ? 129.563 145.572 90.747 1.00 56.43 296 GLN B N 1
ATOM 6374 C CA . GLN B 2 295 ? 130.170 145.737 92.058 1.00 56.43 296 GLN B CA 1
ATOM 6375 C C . GLN B 2 295 ? 130.343 144.370 92.703 1.00 56.43 296 GLN B C 1
ATOM 6376 O O . GLN B 2 295 ? 129.905 143.348 92.171 1.00 56.43 296 GLN B O 1
ATOM 6382 N N . LYS B 2 296 ? 131.001 144.354 93.860 1.00 52.97 297 LYS B N 1
ATOM 6383 C CA . LYS B 2 296 ? 131.305 143.111 94.557 1.00 52.97 297 LYS B CA 1
ATOM 6384 C C . LYS B 2 296 ? 131.030 143.278 96.044 1.00 52.97 297 LYS B C 1
ATOM 6385 O O . LYS B 2 296 ? 131.275 144.350 96.604 1.00 52.97 297 LYS B O 1
ATOM 6391 N N . ASP B 2 297 ? 130.523 142.217 96.676 1.00 44.24 298 ASP B N 1
ATOM 6392 C CA . ASP B 2 297 ? 130.339 142.169 98.128 1.00 44.24 298 ASP B CA 1
ATOM 6393 C C . ASP B 2 297 ? 129.409 143.281 98.605 1.00 44.24 298 ASP B C 1
ATOM 6394 O O . ASP B 2 297 ? 129.695 143.987 99.572 1.00 44.24 298 ASP B O 1
ATOM 6399 N N . LEU B 2 298 ? 128.272 143.420 97.930 1.00 45.06 299 LEU B N 1
ATOM 6400 C CA . LEU B 2 298 ? 127.469 144.625 98.080 1.00 45.06 299 LEU B CA 1
ATOM 6401 C C . LEU B 2 298 ? 126.873 144.738 99.471 1.00 45.06 299 LEU B C 1
ATOM 6402 O O . LEU B 2 298 ? 125.901 144.053 99.797 1.00 45.06 299 LEU B O 1
ATOM 6407 N N . LEU B 2 299 ? 127.469 145.602 100.290 1.00 43.50 300 LEU B N 1
ATOM 6408 C CA . LEU B 2 299 ? 127.064 145.878 101.670 1.00 43.50 300 LEU B CA 1
ATOM 6409 C C . LEU B 2 299 ? 126.673 144.607 102.427 1.00 43.50 300 LEU B C 1
ATOM 6410 O O . LEU B 2 299 ? 125.945 144.664 103.419 1.00 43.50 300 LEU B O 1
ATOM 6415 N N . PHE B 2 300 ? 127.168 143.468 101.952 1.00 39.71 301 PHE B N 1
ATOM 6416 C CA . PHE B 2 300 ? 127.127 142.169 102.607 1.00 39.71 301 PHE B CA 1
ATOM 6417 C C . PHE B 2 300 ? 128.329 141.409 102.079 1.00 39.71 301 PHE B C 1
ATOM 6418 O O . PHE B 2 300 ? 129.272 142.006 101.554 1.00 39.71 301 PHE B O 1
ATOM 6426 N N . LYS B 2 301 ? 128.318 140.093 102.202 1.00 34.64 302 LYS B N 1
ATOM 6427 C CA . LYS B 2 301 ? 129.349 139.366 101.488 1.00 34.64 302 LYS B CA 1
ATOM 6428 C C . LYS B 2 301 ? 128.742 138.524 100.372 1.00 34.64 302 LYS B C 1
ATOM 6429 O O . LYS B 2 301 ? 127.563 138.172 100.394 1.00 34.64 302 LYS B O 1
ATOM 6435 N N . ASP B 2 302 ? 129.569 138.223 99.376 1.00 38.75 303 ASP B N 1
ATOM 6436 C CA . ASP B 2 302 ? 129.206 137.397 98.237 1.00 38.75 303 ASP B CA 1
ATOM 6437 C C . ASP B 2 302 ? 130.169 136.226 98.121 1.00 38.75 303 ASP B C 1
ATOM 6438 O O . ASP B 2 302 ? 131.228 136.197 98.753 1.00 38.75 303 ASP B O 1
ATOM 6443 N N . SER B 2 303 ? 129.797 135.266 97.277 1.00 34.39 304 SER B N 1
ATOM 6444 C CA . SER B 2 303 ? 130.590 134.061 97.066 1.00 34.39 304 SER B CA 1
ATOM 6445 C C . SER B 2 303 ? 130.895 133.376 98.395 1.00 34.39 304 SER B C 1
ATOM 6446 O O . SER B 2 303 ? 132.009 132.915 98.650 1.00 34.39 304 SER B O 1
ATOM 6449 N N . ALA B 2 304 ? 129.880 133.322 99.253 1.00 32.75 305 ALA B N 1
ATOM 6450 C CA . ALA B 2 304 ? 130.002 132.760 100.587 1.00 32.75 305 ALA B CA 1
ATOM 6451 C C . ALA B 2 304 ? 128.742 131.985 100.917 1.00 32.75 305 ALA B C 1
ATOM 6452 O O . ALA B 2 304 ? 127.636 132.422 100.596 1.00 32.75 305 ALA B O 1
ATOM 6454 N N . ILE B 2 305 ? 128.908 130.836 101.558 1.00 35.02 306 ILE B N 1
ATOM 6455 C CA . ILE B 2 305 ? 127.764 129.963 101.771 1.00 35.02 306 ILE B CA 1
ATOM 6456 C C . ILE B 2 305 ? 126.881 130.496 102.894 1.00 35.02 306 ILE B C 1
ATOM 6457 O O . ILE B 2 305 ? 125.741 130.902 102.652 1.00 35.02 306 ILE B O 1
ATOM 6462 N N . GLY B 2 306 ? 127.405 130.546 104.115 1.00 25.51 307 GLY B N 1
ATOM 6463 C CA . GLY B 2 306 ? 126.572 130.850 105.262 1.00 25.51 307 GLY B CA 1
ATOM 6464 C C . GLY B 2 306 ? 127.306 131.499 106.411 1.00 25.51 307 GLY B C 1
ATOM 6465 O O . GLY B 2 306 ? 128.407 132.021 106.230 1.00 25.51 307 GLY B O 1
ATOM 6466 N N . PHE B 2 307 ? 126.709 131.489 107.597 1.00 20.86 308 PHE B N 1
ATOM 6467 C CA . PHE B 2 307 ? 127.395 132.034 108.758 1.00 20.86 308 PHE B CA 1
ATOM 6468 C C . PHE B 2 307 ? 127.083 131.212 109.993 1.00 20.86 308 PHE B C 1
ATOM 6469 O O . PHE B 2 307 ? 125.921 131.084 110.383 1.00 20.86 308 PHE B O 1
ATOM 6477 N N . SER B 2 308 ? 128.132 130.673 110.609 1.00 17.33 309 SER B N 1
ATOM 6478 C CA . SER B 2 308 ? 127.982 129.984 111.879 1.00 17.33 309 SER B CA 1
ATOM 6479 C C . SER B 2 308 ? 127.542 130.972 112.951 1.00 17.33 309 SER B C 1
ATOM 6480 O O . SER B 2 308 ? 127.711 132.186 112.818 1.00 17.33 309 SER B O 1
ATOM 6483 N N . ARG B 2 309 ? 126.993 130.439 114.036 1.00 19.10 310 ARG B N 1
ATOM 6484 C CA . ARG B 2 309 ? 126.557 131.251 115.160 1.00 19.10 310 ARG B CA 1
ATOM 6485 C C . ARG B 2 309 ? 127.666 131.334 116.195 1.00 19.10 310 ARG B C 1
ATOM 6486 O O . ARG B 2 309 ? 128.307 130.329 116.509 1.00 19.10 310 ARG B O 1
ATOM 6494 N N . VAL B 2 310 ? 127.879 132.530 116.726 1.00 16.53 311 VAL B N 1
ATOM 6495 C CA . VAL B 2 310 ? 128.989 132.816 117.634 1.00 16.53 311 VAL B CA 1
ATOM 6496 C C . VAL B 2 310 ? 128.466 132.748 119.065 1.00 16.53 311 VAL B C 1
ATOM 6497 O O . VAL B 2 310 ? 127.471 133.412 119.378 1.00 16.53 311 VAL B O 1
ATOM 6501 N N . PRO B 2 311 ? 129.095 131.973 119.942 1.00 18.21 312 PRO B N 1
ATOM 6502 C CA . PRO B 2 311 ? 128.482 131.616 121.224 1.00 18.21 312 PRO B CA 1
ATOM 6503 C C . PRO B 2 311 ? 128.324 132.816 122.137 1.00 18.21 312 PRO B C 1
ATOM 6504 O O . PRO B 2 311 ? 128.953 133.859 121.919 1.00 18.21 312 PRO B O 1
ATOM 6508 N N . PRO B 2 312 ? 127.502 132.696 123.187 1.00 16.18 313 PRO B N 1
ATOM 6509 C CA . PRO B 2 312 ? 127.276 133.826 124.101 1.00 16.18 313 PRO B CA 1
ATOM 6510 C C . PRO B 2 312 ? 128.503 134.259 124.876 1.00 16.18 313 PRO B C 1
ATOM 6511 O O . PRO B 2 312 ? 128.397 135.154 125.721 1.00 16.18 313 PRO B O 1
ATOM 6515 N N . ARG B 2 313 ? 129.657 133.651 124.629 1.00 18.06 314 ARG B N 1
ATOM 6516 C CA . ARG B 2 313 ? 130.874 134.002 125.336 1.00 18.06 314 ARG B CA 1
ATOM 6517 C C . ARG B 2 313 ? 131.778 134.939 124.548 1.00 18.06 314 ARG B C 1
ATOM 6518 O O . ARG B 2 313 ? 132.588 135.646 125.152 1.00 18.06 314 ARG B O 1
ATOM 6526 N N . ILE B 2 314 ? 131.642 134.992 123.230 1.00 19.57 315 ILE B N 1
ATOM 6527 C CA . ILE B 2 314 ? 132.622 135.681 122.403 1.00 19.57 315 ILE B CA 1
ATOM 6528 C C . ILE B 2 314 ? 132.293 137.164 122.334 1.00 19.57 315 ILE B C 1
ATOM 6529 O O . ILE B 2 314 ? 131.157 137.553 122.042 1.00 19.57 315 ILE B O 1
ATOM 6534 N N . ASP B 2 315 ? 133.294 137.992 122.618 1.00 20.83 316 ASP B N 1
ATOM 6535 C CA . ASP B 2 315 ? 133.226 139.426 122.394 1.00 20.83 316 ASP B CA 1
ATOM 6536 C C . ASP B 2 315 ? 134.525 139.882 121.738 1.00 20.83 316 ASP B C 1
ATOM 6537 O O . ASP B 2 315 ? 135.569 139.234 121.864 1.00 20.83 316 ASP B O 1
ATOM 6542 N N . SER B 2 316 ? 134.450 141.052 121.096 1.00 17.61 317 SER B N 1
ATOM 6543 C CA . SER B 2 316 ? 135.371 141.446 120.034 1.00 17.61 317 SER B CA 1
ATOM 6544 C C . SER B 2 316 ? 136.798 140.973 120.251 1.00 17.61 317 SER B C 1
ATOM 6545 O O . SER B 2 316 ? 137.404 140.363 119.364 1.00 17.61 317 SER B O 1
ATOM 6548 N N . GLY B 2 317 ? 137.354 141.243 121.424 1.00 16.36 318 GLY B N 1
ATOM 6549 C CA . GLY B 2 317 ? 138.724 140.839 121.673 1.00 16.36 318 GLY B CA 1
ATOM 6550 C C . GLY B 2 317 ? 138.940 139.353 121.473 1.00 16.36 318 GLY B C 1
ATOM 6551 O O . GLY B 2 317 ? 139.975 138.928 120.955 1.00 16.36 318 GLY B O 1
ATOM 6552 N N . LEU B 2 318 ? 137.967 138.543 121.878 1.00 14.85 319 LEU B N 1
ATOM 6553 C CA . LEU B 2 318 ? 138.098 137.105 121.691 1.00 14.85 319 LEU B CA 1
ATOM 6554 C C . LEU B 2 318 ? 137.897 136.713 120.236 1.00 14.85 319 LEU B C 1
ATOM 6555 O O . LEU B 2 318 ? 138.663 135.907 119.699 1.00 14.85 319 LEU B O 1
ATOM 6560 N N . TYR B 2 319 ? 136.863 137.257 119.596 1.00 14.13 320 TYR B N 1
ATOM 6561 C CA . TYR B 2 319 ? 136.582 136.937 118.204 1.00 14.13 320 TYR B CA 1
ATOM 6562 C C . TYR B 2 319 ? 137.808 137.160 117.333 1.00 14.13 320 TYR B C 1
ATOM 6563 O O . TYR B 2 319 ? 138.203 136.280 116.565 1.00 14.13 320 TYR B O 1
ATOM 6572 N N . LEU B 2 320 ? 138.439 138.335 117.454 1.00 15.55 321 LEU B N 1
ATOM 6573 C CA . LEU B 2 320 ? 139.506 138.742 116.521 1.00 15.55 321 LEU B CA 1
ATOM 6574 C C . LEU B 2 320 ? 140.779 137.986 116.691 1.00 15.55 321 LEU B C 1
ATOM 6575 O O . LEU B 2 320 ? 141.756 138.390 116.080 1.00 15.55 321 LEU B O 1
ATOM 6580 N N . GLY B 2 321 ? 140.838 136.930 117.482 1.00 16.98 322 GLY B N 1
ATOM 6581 C CA . GLY B 2 321 ? 142.041 136.136 117.590 1.00 16.98 322 GLY B CA 1
ATOM 6582 C C . GLY B 2 321 ? 142.949 136.625 118.698 1.00 16.98 322 GLY B C 1
ATOM 6583 O O . GLY B 2 321 ? 142.535 137.298 119.644 1.00 16.98 322 GLY B O 1
ATOM 6584 N N . SER B 2 322 ? 144.213 136.240 118.590 1.00 22.74 323 SER B N 1
ATOM 6585 C CA . SER B 2 322 ? 145.266 136.849 119.389 1.00 22.74 323 SER B CA 1
ATOM 6586 C C . SER B 2 322 ? 146.343 137.487 118.530 1.00 22.74 323 SER B C 1
ATOM 6587 O O . SER B 2 322 ? 146.747 138.627 118.793 1.00 22.74 323 SER B O 1
ATOM 6590 N N . GLY B 2 323 ? 146.829 136.780 117.511 1.00 21.10 324 GLY B N 1
ATOM 6591 C CA . GLY B 2 323 ? 147.842 137.358 116.647 1.00 21.10 324 GLY B CA 1
ATOM 6592 C C . GLY B 2 323 ? 147.376 138.645 116.009 1.00 21.10 324 GLY B C 1
ATOM 6593 O O . GLY B 2 323 ? 148.030 139.684 116.120 1.00 21.10 324 GLY B O 1
ATOM 6594 N N . TYR B 2 324 ? 146.219 138.599 115.357 1.00 19.28 325 TYR B N 1
ATOM 6595 C CA . TYR B 2 324 ? 145.709 139.775 114.674 1.00 19.28 325 TYR B CA 1
ATOM 6596 C C . TYR B 2 324 ? 145.319 140.881 115.641 1.00 19.28 325 TYR B C 1
ATOM 6597 O O . TYR B 2 324 ? 145.304 142.046 115.249 1.00 19.28 325 TYR B O 1
ATOM 6606 N N . PHE B 2 325 ? 145.082 140.565 116.910 1.00 21.66 326 PHE B N 1
ATOM 6607 C CA . PHE B 2 325 ? 144.720 141.598 117.875 1.00 21.66 326 PHE B CA 1
ATOM 6608 C C . PHE B 2 325 ? 145.964 142.317 118.392 1.00 21.66 326 PHE B C 1
ATOM 6609 O O . PHE B 2 325 ? 146.010 143.556 118.445 1.00 21.66 326 PHE B O 1
ATOM 6617 N N . THR B 2 326 ? 147.000 141.556 118.758 1.00 26.02 327 THR B N 1
ATOM 6618 C CA . THR B 2 326 ? 148.288 142.184 119.024 1.00 26.02 327 THR B CA 1
ATOM 6619 C C . THR B 2 326 ? 148.760 142.997 117.828 1.00 26.02 327 THR B C 1
ATOM 6620 O O . THR B 2 326 ? 149.378 144.048 118.004 1.00 26.02 327 THR B O 1
ATOM 6624 N N . ALA B 2 327 ? 148.465 142.551 116.608 1.00 20.96 328 ALA B N 1
ATOM 6625 C CA . ALA B 2 327 ? 148.926 143.313 115.455 1.00 20.96 328 ALA B CA 1
ATOM 6626 C C . ALA B 2 327 ? 148.068 144.547 115.203 1.00 20.96 328 ALA B C 1
ATOM 6627 O O . ALA B 2 327 ? 148.584 145.572 114.757 1.00 20.96 328 ALA B O 1
ATOM 6629 N N . ILE B 2 328 ? 146.763 144.487 115.467 1.00 20.82 329 ILE B N 1
ATOM 6630 C CA . ILE B 2 328 ? 145.955 145.686 115.302 1.00 20.82 329 ILE B CA 1
ATOM 6631 C C . ILE B 2 328 ? 146.308 146.719 116.348 1.00 20.82 329 ILE B C 1
ATOM 6632 O O . ILE B 2 328 ? 146.076 147.913 116.139 1.00 20.82 329 ILE B O 1
ATOM 6637 N N . GLN B 2 329 ? 146.884 146.308 117.470 1.00 24.82 330 GLN B N 1
ATOM 6638 C CA . GLN B 2 329 ? 147.252 147.311 118.459 1.00 24.82 330 GLN B CA 1
ATOM 6639 C C . GLN B 2 329 ? 148.688 147.798 118.321 1.00 24.82 330 GLN B C 1
ATOM 6640 O O . GLN B 2 329 ? 148.919 149.007 118.315 1.00 24.82 330 GLN B O 1
ATOM 6646 N N . ASN B 2 330 ? 149.663 146.897 118.192 1.00 31.56 331 ASN B N 1
ATOM 6647 C CA . ASN B 2 330 ? 151.061 147.310 118.227 1.00 31.56 331 ASN B CA 1
ATOM 6648 C C . ASN B 2 330 ? 151.530 147.874 116.896 1.00 31.56 331 ASN B C 1
ATOM 6649 O O . ASN B 2 330 ? 152.562 147.452 116.369 1.00 31.56 331 ASN B O 1
ATOM 6654 N N . LEU B 2 331 ? 150.793 148.833 116.353 1.00 34.93 332 LEU B N 1
ATOM 6655 C CA . LEU B 2 331 ? 151.287 149.611 115.230 1.00 34.93 332 LEU B CA 1
ATOM 6656 C C . LEU B 2 331 ? 151.084 151.076 115.560 1.00 34.93 332 LEU B C 1
ATOM 6657 O O . LEU B 2 331 ? 151.879 151.929 115.162 1.00 34.93 332 LEU B O 1
ATOM 6662 N N . ARG B 2 332 ? 150.028 151.368 116.318 1.00 38.21 333 ARG B N 1
ATOM 6663 C CA . ARG B 2 332 ? 149.695 152.726 116.716 1.00 38.21 333 ARG B CA 1
ATOM 6664 C C . ARG B 2 332 ? 150.338 153.109 118.040 1.00 38.21 333 ARG B C 1
ATOM 6665 O O . ARG B 2 332 ? 149.816 153.967 118.763 1.00 38.21 333 ARG B O 1
ATOM 6673 N N . LYS B 2 333 ? 151.463 152.478 118.371 1.00 43.25 334 LYS B N 1
ATOM 6674 C CA . LYS B 2 333 ? 152.274 152.810 119.531 1.00 43.25 334 LYS B CA 1
ATOM 6675 C C . LYS B 2 333 ? 153.733 152.586 119.149 1.00 43.25 334 LYS B C 1
ATOM 6676 O O . LYS B 2 333 ? 154.039 151.696 118.354 1.00 43.25 334 LYS B O 1
ATOM 6682 N N . SER B 2 334 ? 154.625 153.398 119.711 1.00 47.90 335 SER B N 1
ATOM 6683 C CA . SER B 2 334 ? 155.973 153.514 119.169 1.00 47.90 335 SER B CA 1
ATOM 6684 C C . SER B 2 334 ? 156.799 152.261 119.429 1.00 47.90 335 SER B C 1
ATOM 6685 O O . SER B 2 334 ? 156.577 151.531 120.395 1.00 47.90 335 SER B O 1
ATOM 6688 N N . GLU B 2 335 ? 157.776 152.027 118.548 1.00 46.27 336 GLU B N 1
ATOM 6689 C CA . GLU B 2 335 ? 158.600 150.821 118.572 1.00 46.27 336 GLU B CA 1
ATOM 6690 C C . GLU B 2 335 ? 159.404 150.667 119.848 1.00 46.27 336 GLU B C 1
ATOM 6691 O O . GLU B 2 335 ? 159.821 149.549 120.162 1.00 46.27 336 GLU B O 1
ATOM 6697 N N . GLU B 2 336 ? 159.660 151.749 120.570 1.00 49.89 337 GLU B N 1
ATOM 6698 C CA . GLU B 2 336 ? 160.320 151.678 121.863 1.00 49.89 337 GLU B CA 1
ATOM 6699 C C . GLU B 2 336 ? 159.300 151.667 122.992 1.00 49.89 337 GLU B C 1
ATOM 6700 O O . GLU B 2 336 ? 159.637 151.885 124.155 1.00 49.89 337 GLU B O 1
ATOM 6706 N N . GLU B 2 337 ? 158.063 151.402 122.656 1.00 40.70 338 GLU B N 1
ATOM 6707 C CA . GLU B 2 337 ? 157.002 151.149 123.618 1.00 40.70 338 GLU B CA 1
ATOM 6708 C C . GLU B 2 337 ? 156.454 149.737 123.499 1.00 40.70 338 GLU B C 1
ATOM 6709 O O . GLU B 2 337 ? 156.338 149.042 124.509 1.00 40.70 338 GLU B O 1
ATOM 6715 N N . VAL B 2 338 ? 156.143 149.284 122.285 1.00 33.06 339 VAL B N 1
ATOM 6716 C CA . VAL B 2 338 ? 155.585 147.960 122.064 1.00 33.06 339 VAL B CA 1
ATOM 6717 C C . VAL B 2 338 ? 156.669 146.899 121.966 1.00 33.06 339 VAL B C 1
ATOM 6718 O O . VAL B 2 338 ? 156.380 145.758 121.605 1.00 33.06 339 VAL B O 1
ATOM 6722 N N . ALA B 2 339 ? 157.916 147.256 122.245 1.00 31.72 340 ALA B N 1
ATOM 6723 C CA . ALA B 2 339 ? 158.944 146.266 122.515 1.00 31.72 340 ALA B CA 1
ATOM 6724 C C . ALA B 2 339 ? 159.130 146.045 124.002 1.00 31.72 340 ALA B C 1
ATOM 6725 O O . ALA B 2 339 ? 159.857 145.126 124.391 1.00 31.72 340 ALA B O 1
ATOM 6727 N N . ALA B 2 340 ? 158.500 146.878 124.832 1.00 24.69 341 ALA B N 1
ATOM 6728 C CA . ALA B 2 340 ? 158.383 146.601 126.257 1.00 24.69 341 ALA B CA 1
ATOM 6729 C C . ALA B 2 340 ? 157.311 145.551 126.509 1.00 24.69 341 ALA B C 1
ATOM 6730 O O . ALA B 2 340 ? 157.549 144.558 127.202 1.00 24.69 341 ALA B O 1
ATOM 6732 N N . ARG B 2 341 ? 156.122 145.761 125.945 1.00 21.18 342 ARG B N 1
ATOM 6733 C CA . ARG B 2 341 ? 155.017 144.827 126.123 1.00 21.18 342 ARG B CA 1
ATOM 6734 C C . ARG B 2 341 ? 155.411 143.392 125.815 1.00 21.18 342 ARG B C 1
ATOM 6735 O O . ARG B 2 341 ? 154.810 142.459 126.352 1.00 21.18 342 ARG B O 1
ATOM 6743 N N . ARG B 2 342 ? 156.409 143.187 124.960 1.00 28.28 343 ARG B N 1
ATOM 6744 C CA . ARG B 2 342 ? 156.931 141.850 124.710 1.00 28.28 343 ARG B CA 1
ATOM 6745 C C . ARG B 2 342 ? 157.986 141.437 125.722 1.00 28.28 343 ARG B C 1
ATOM 6746 O O . ARG B 2 342 ? 158.754 140.508 125.456 1.00 28.28 343 ARG B O 1
ATOM 6754 N N . ALA B 2 343 ? 158.054 142.119 126.863 1.00 16.90 344 ALA B N 1
ATOM 6755 C CA . ALA B 2 343 ? 158.951 141.730 127.939 1.00 16.90 344 ALA B CA 1
ATOM 6756 C C . ALA B 2 343 ? 158.304 141.811 129.311 1.00 16.90 344 ALA B C 1
ATOM 6757 O O . ALA B 2 343 ? 158.960 141.477 130.298 1.00 16.90 344 ALA B O 1
ATOM 6759 N N . ARG B 2 344 ? 157.053 142.246 129.402 1.00 17.07 345 ARG B N 1
ATOM 6760 C CA . ARG B 2 344 ? 156.335 142.372 130.661 1.00 17.07 345 ARG B CA 1
ATOM 6761 C C . ARG B 2 344 ? 155.411 141.175 130.820 1.00 17.07 345 ARG B C 1
ATOM 6762 O O . ARG B 2 344 ? 154.480 141.001 130.030 1.00 17.07 345 ARG B O 1
ATOM 6770 N N . VAL B 2 345 ? 155.647 140.366 131.845 1.00 18.35 346 VAL B N 1
ATOM 6771 C CA . VAL B 2 345 ? 154.884 139.128 132.030 1.00 18.35 346 VAL B CA 1
ATOM 6772 C C . VAL B 2 345 ? 153.665 139.505 132.856 1.00 18.35 346 VAL B C 1
ATOM 6773 O O . VAL B 2 345 ? 153.609 139.320 134.069 1.00 18.35 346 VAL B O 1
ATOM 6777 N N . VAL B 2 346 ? 152.643 140.014 132.179 1.00 32.68 347 VAL B N 1
ATOM 6778 C CA . VAL B 2 346 ? 151.475 140.459 132.925 1.00 32.68 347 VAL B CA 1
ATOM 6779 C C . VAL B 2 346 ? 150.805 139.222 133.502 1.00 32.68 347 VAL B C 1
ATOM 6780 O O . VAL B 2 346 ? 150.211 138.434 132.766 1.00 32.68 347 VAL B O 1
ATOM 6784 N N . TRP B 2 347 ? 150.892 139.050 134.814 1.00 16.56 348 TRP B N 1
ATOM 6785 C CA . TRP B 2 347 ? 150.318 137.888 135.470 1.00 16.56 348 TRP B CA 1
ATOM 6786 C C . TRP B 2 347 ? 148.856 138.127 135.817 1.00 16.56 348 TRP B C 1
ATOM 6787 O O . TRP B 2 347 ? 148.429 139.253 136.077 1.00 16.56 348 TRP B O 1
ATOM 6798 N N . CYS B 2 348 ? 148.087 137.050 135.817 1.00 9.65 349 CYS B N 1
ATOM 6799 C CA . CYS B 2 348 ? 146.665 137.101 136.100 1.00 9.65 349 CYS B CA 1
ATOM 6800 C C . CYS B 2 348 ? 146.405 136.302 137.364 1.00 9.65 349 CYS B C 1
ATOM 6801 O O . CYS B 2 348 ? 146.749 135.122 137.438 1.00 9.65 349 CYS B O 1
ATOM 6804 N N . ALA B 2 349 ? 145.839 136.953 138.362 1.00 13.62 350 ALA B N 1
ATOM 6805 C CA . ALA B 2 349 ? 145.475 136.307 139.612 1.00 13.62 350 ALA B CA 1
ATOM 6806 C C . ALA B 2 349 ? 144.021 135.854 139.516 1.00 13.62 350 ALA B C 1
ATOM 6807 O O . ALA B 2 349 ? 143.454 135.811 138.424 1.00 13.62 350 ALA B O 1
ATOM 6809 N N . VAL B 2 350 ? 143.407 135.487 140.638 1.00 17.44 351 VAL B N 1
ATOM 6810 C CA . VAL B 2 350 ? 141.973 135.213 140.692 1.00 17.44 351 VAL B CA 1
ATOM 6811 C C . VAL B 2 350 ? 141.444 135.766 142.008 1.00 17.44 351 VAL B C 1
ATOM 6812 O O . VAL B 2 350 ? 141.792 135.261 143.080 1.00 17.44 351 VAL B O 1
ATOM 6816 N N . GLY B 2 351 ? 140.593 136.781 141.933 1.00 24.19 352 GLY B N 1
ATOM 6817 C CA . GLY B 2 351 ? 140.048 137.364 143.141 1.00 24.19 352 GLY B CA 1
ATOM 6818 C C . GLY B 2 351 ? 141.055 138.210 143.885 1.00 24.19 352 GLY B C 1
ATOM 6819 O O . GLY B 2 351 ? 142.259 138.100 143.646 1.00 24.19 352 GLY B O 1
ATOM 6820 N N . GLU B 2 352 ? 140.570 139.047 144.802 1.00 18.01 353 GLU B N 1
ATOM 6821 C CA . GLU B 2 352 ? 141.395 140.084 145.414 1.00 18.01 353 GLU B CA 1
ATOM 6822 C C . GLU B 2 352 ? 142.655 139.530 146.068 1.00 18.01 353 GLU B C 1
ATOM 6823 O O . GLU B 2 352 ? 143.767 139.949 145.748 1.00 18.01 353 GLU B O 1
ATOM 6829 N N . GLN B 2 353 ? 142.496 138.602 147.007 1.00 16.08 354 GLN B N 1
ATOM 6830 C CA . GLN B 2 353 ? 143.583 138.299 147.932 1.00 16.08 354 GLN B CA 1
ATOM 6831 C C . GLN B 2 353 ? 144.868 137.925 147.204 1.00 16.08 354 GLN B C 1
ATOM 6832 O O . GLN B 2 353 ? 145.955 138.427 147.535 1.00 16.08 354 GLN B O 1
ATOM 6838 N N . GLU B 2 354 ? 144.773 137.114 146.160 1.00 18.67 355 GLU B N 1
ATOM 6839 C CA . GLU B 2 354 ? 146.002 136.889 145.417 1.00 18.67 355 GLU B CA 1
ATOM 6840 C C . GLU B 2 354 ? 146.314 138.012 144.444 1.00 18.67 355 GLU B C 1
ATOM 6841 O O . GLU B 2 354 ? 147.463 138.124 144.015 1.00 18.67 355 GLU B O 1
ATOM 6847 N N . LEU B 2 355 ? 145.361 138.896 144.149 1.00 14.61 356 LEU B N 1
ATOM 6848 C CA . LEU B 2 355 ? 145.725 140.121 143.446 1.00 14.61 356 LEU B CA 1
ATOM 6849 C C . LEU B 2 355 ? 146.681 140.959 144.281 1.00 14.61 356 LEU B C 1
ATOM 6850 O O . LEU B 2 355 ? 147.633 141.532 143.748 1.00 14.61 356 LEU B O 1
ATOM 6855 N N . ARG B 2 356 ? 146.457 141.038 145.595 1.00 13.05 357 ARG B N 1
ATOM 6856 C CA . ARG B 2 356 ? 147.341 141.857 146.417 1.00 13.05 357 ARG B CA 1
ATOM 6857 C C . ARG B 2 356 ? 148.643 141.152 146.731 1.00 13.05 357 ARG B C 1
ATOM 6858 O O . ARG B 2 356 ? 149.689 141.809 146.826 1.00 13.05 357 ARG B O 1
ATOM 6866 N N . LYS B 2 357 ? 148.627 139.828 146.850 1.00 12.38 358 LYS B N 1
ATOM 6867 C CA . LYS B 2 357 ? 149.907 139.133 146.791 1.00 12.38 358 LYS B CA 1
ATOM 6868 C C . LYS B 2 357 ? 150.649 139.494 145.510 1.00 12.38 358 LYS B C 1
ATOM 6869 O O . LYS B 2 357 ? 151.862 139.756 145.526 1.00 12.38 358 LYS B O 1
ATOM 6875 N N . CYS B 2 358 ? 149.923 139.577 144.397 1.00 11.75 359 CYS B N 1
ATOM 6876 C CA . CYS B 2 358 ? 150.562 139.850 143.117 1.00 11.75 359 CYS B CA 1
ATOM 6877 C C . CYS B 2 358 ? 151.101 141.273 143.068 1.00 11.75 359 CYS B C 1
ATOM 6878 O O . CYS B 2 358 ? 152.144 141.519 142.470 1.00 11.75 359 CYS B O 1
ATOM 6881 N N . ASN B 2 359 ? 150.394 142.227 143.675 1.00 11.98 360 ASN B N 1
ATOM 6882 C CA . ASN B 2 359 ? 150.878 143.604 143.699 1.00 11.98 360 ASN B CA 1
ATOM 6883 C C . ASN B 2 359 ? 152.164 143.716 144.494 1.00 11.98 360 ASN B C 1
ATOM 6884 O O . ASN B 2 359 ? 153.101 144.399 144.073 1.00 11.98 360 ASN B O 1
ATOM 6889 N N . GLN B 2 360 ? 152.216 143.095 145.677 1.00 13.34 361 GLN B N 1
ATOM 6890 C CA . GLN B 2 360 ? 153.487 143.046 146.396 1.00 13.34 361 GLN B CA 1
ATOM 6891 C C . GLN B 2 360 ? 154.590 142.503 145.498 1.00 13.34 361 GLN B C 1
ATOM 6892 O O . GLN B 2 360 ? 155.705 143.048 145.452 1.00 13.34 361 GLN B O 1
ATOM 6898 N N . TRP B 2 361 ? 154.281 141.443 144.752 1.00 13.99 362 TRP B N 1
ATOM 6899 C CA . TRP B 2 361 ? 155.228 140.920 143.774 1.00 13.99 362 TRP B CA 1
ATOM 6900 C C . TRP B 2 361 ? 155.652 141.986 142.775 1.00 13.99 362 TRP B C 1
ATOM 6901 O O . TRP B 2 361 ? 156.846 142.218 142.563 1.00 13.99 362 TRP B O 1
ATOM 6912 N N . SER B 2 362 ? 154.673 142.602 142.111 1.00 10.86 363 SER B N 1
ATOM 6913 C CA . SER B 2 362 ? 154.934 143.651 141.133 1.00 10.86 363 SER B CA 1
ATOM 6914 C C . SER B 2 362 ? 155.911 144.669 141.680 1.00 10.86 363 SER B C 1
ATOM 6915 O O . SER B 2 362 ? 156.885 145.038 141.018 1.00 10.86 363 SER B O 1
ATOM 6918 N N . GLY B 2 363 ? 155.652 145.137 142.889 1.00 13.52 364 GLY B N 1
ATOM 6919 C CA . GLY B 2 363 ? 156.579 145.999 143.579 1.00 13.52 364 GLY B CA 1
ATOM 6920 C C . GLY B 2 363 ? 157.979 145.440 143.541 1.00 13.52 364 GLY B C 1
ATOM 6921 O O . GLY B 2 363 ? 158.854 146.008 142.886 1.00 13.52 364 GLY B O 1
ATOM 6922 N N . LEU B 2 364 ? 158.206 144.302 144.194 1.00 17.41 365 LEU B N 1
ATOM 6923 C CA . LEU B 2 364 ? 159.572 143.791 144.203 1.00 17.41 365 LEU B CA 1
ATOM 6924 C C . LEU B 2 364 ? 160.064 143.358 142.833 1.00 17.41 365 LEU B C 1
ATOM 6925 O O . LEU B 2 364 ? 161.254 143.071 142.695 1.00 17.41 365 LEU B O 1
ATOM 6930 N N . SER B 2 365 ? 159.200 143.313 141.821 1.00 15.19 366 SER B N 1
ATOM 6931 C CA . SER B 2 365 ? 159.523 142.593 140.594 1.00 15.19 366 SER B CA 1
ATOM 6932 C C . SER B 2 365 ? 160.717 143.166 139.845 1.00 15.19 366 SER B C 1
ATOM 6933 O O . SER B 2 365 ? 161.313 142.452 139.033 1.00 15.19 366 SER B O 1
ATOM 6936 N N . GLU B 2 366 ? 161.090 144.419 140.115 1.00 18.87 367 GLU B N 1
ATOM 6937 C CA . GLU B 2 366 ? 161.956 145.223 139.242 1.00 18.87 367 GLU B CA 1
ATOM 6938 C C . GLU B 2 366 ? 161.237 145.575 137.944 1.00 18.87 367 GLU B C 1
ATOM 6939 O O . GLU B 2 366 ? 161.815 145.504 136.860 1.00 18.87 367 GLU B O 1
ATOM 6945 N N . GLY B 2 367 ? 159.960 145.939 138.059 1.00 12.93 368 GLY B N 1
ATOM 6946 C CA . GLY B 2 367 ? 159.165 146.380 136.931 1.00 12.93 368 GLY B CA 1
ATOM 6947 C C . GLY B 2 367 ? 159.088 145.380 135.800 1.00 12.93 368 GLY B C 1
ATOM 6948 O O . GLY B 2 367 ? 158.656 145.723 134.697 1.00 12.93 368 GLY B O 1
ATOM 6949 N N . SER B 2 368 ? 159.504 144.141 136.060 1.00 11.37 369 SER B N 1
ATOM 6950 C CA . SER B 2 368 ? 159.531 143.081 135.063 1.00 11.37 369 SER B CA 1
ATOM 6951 C C . SER B 2 368 ? 158.345 142.139 135.153 1.00 11.37 369 SER B C 1
ATOM 6952 O O . SER B 2 368 ? 158.200 141.280 134.285 1.00 11.37 369 SER B O 1
ATOM 6955 N N . VAL B 2 369 ? 157.519 142.253 136.193 1.00 9.34 370 VAL B N 1
ATOM 6956 C CA . VAL B 2 369 ? 156.272 141.506 136.297 1.00 9.34 370 VAL B CA 1
ATOM 6957 C C . VAL B 2 369 ? 155.205 142.401 136.893 1.00 9.34 370 VAL B C 1
ATOM 6958 O O . VAL B 2 369 ? 155.210 142.666 138.097 1.00 9.34 370 VAL B O 1
ATOM 6962 N N . THR B 2 370 ? 154.281 142.867 136.070 1.00 8.29 371 THR B N 1
ATOM 6963 C CA . THR B 2 370 ? 153.170 143.641 136.593 1.00 8.29 371 THR B CA 1
ATOM 6964 C C . THR B 2 370 ? 152.092 142.663 137.008 1.00 8.29 371 THR B C 1
ATOM 6965 O O . THR B 2 370 ? 152.368 141.469 137.127 1.00 8.29 371 THR B O 1
ATOM 6969 N N . CYS B 2 371 ? 150.879 143.145 137.257 1.00 10.22 372 CYS B N 1
ATOM 6970 C CA . CYS B 2 371 ? 149.783 142.244 137.573 1.00 10.22 372 CYS B CA 1
ATOM 6971 C C . CYS B 2 371 ? 148.482 142.810 137.037 1.00 10.22 372 CYS B C 1
ATOM 6972 O O . CYS B 2 371 ? 148.310 144.025 136.939 1.00 10.22 372 CYS B O 1
ATOM 6975 N N . SER B 2 372 ? 147.567 141.907 136.698 1.00 9.33 373 SER B N 1
ATOM 6976 C CA . SER B 2 372 ? 146.213 142.264 136.306 1.00 9.33 373 SER B CA 1
ATOM 6977 C C . SER B 2 372 ? 145.336 141.069 136.618 1.00 9.33 373 SER B C 1
ATOM 6978 O O . SER B 2 372 ? 145.686 139.951 136.248 1.00 9.33 373 SER B O 1
ATOM 6981 N N . SER B 2 373 ? 144.210 141.293 137.273 1.00 10.18 374 SER B N 1
ATOM 6982 C CA . SER B 2 373 ? 143.491 140.188 137.886 1.00 10.18 374 SER B CA 1
ATOM 6983 C C . SER B 2 373 ? 142.116 139.996 137.257 1.00 10.18 374 SER B C 1
ATOM 6984 O O . SER B 2 373 ? 141.770 140.617 136.254 1.00 10.18 374 SER B O 1
ATOM 6987 N N . ALA B 2 374 ? 141.335 139.114 137.870 1.00 13.29 375 ALA B N 1
ATOM 6988 C CA . ALA B 2 374 ? 140.033 138.694 137.370 1.00 13.29 375 ALA B CA 1
ATOM 6989 C C . ALA B 2 374 ? 139.259 138.092 138.536 1.00 13.29 375 ALA B C 1
ATOM 6990 O O . ALA B 2 374 ? 139.661 138.216 139.697 1.00 13.29 375 ALA B O 1
ATOM 6992 N N . SER B 2 375 ? 138.146 137.433 138.235 1.00 16.98 376 SER B N 1
ATOM 6993 C CA . SER B 2 375 ? 137.261 136.906 139.264 1.00 16.98 376 SER B CA 1
ATOM 6994 C C . SER B 2 375 ? 137.306 135.390 139.380 1.00 16.98 376 SER B C 1
ATOM 6995 O O . SER B 2 375 ? 137.392 134.866 140.489 1.00 16.98 376 SER B O 1
ATOM 6998 N N . THR B 2 376 ? 137.237 134.665 138.269 1.00 19.61 377 THR B N 1
ATOM 6999 C CA . THR B 2 376 ? 137.250 133.212 138.297 1.00 19.61 377 THR B CA 1
ATOM 7000 C C . THR B 2 376 ? 138.043 132.680 137.119 1.00 19.61 377 THR B C 1
ATOM 7001 O O . THR B 2 376 ? 138.088 133.297 136.054 1.00 19.61 377 THR B O 1
ATOM 7005 N N . THR B 2 377 ? 138.655 131.512 137.318 1.00 17.68 378 THR B N 1
ATOM 7006 C CA . THR B 2 377 ? 139.599 130.990 136.339 1.00 17.68 378 THR B CA 1
ATOM 7007 C C . THR B 2 377 ? 139.015 130.952 134.930 1.00 17.68 378 THR B C 1
ATOM 7008 O O . THR B 2 377 ? 139.766 131.054 133.952 1.00 17.68 378 THR B O 1
ATOM 7012 N N . GLU B 2 378 ? 137.693 130.865 134.797 1.00 20.63 379 GLU B N 1
ATOM 7013 C CA . GLU B 2 378 ? 137.073 131.086 133.497 1.00 20.63 379 GLU B CA 1
ATOM 7014 C C . GLU B 2 378 ? 137.456 132.456 132.946 1.00 20.63 379 GLU B C 1
ATOM 7015 O O . GLU B 2 378 ? 137.896 132.580 131.798 1.00 20.63 379 GLU B O 1
ATOM 7021 N N . ASP B 2 379 ? 137.344 133.502 133.767 1.00 17.39 380 ASP B N 1
ATOM 7022 C CA . ASP B 2 379 ? 137.635 134.835 133.248 1.00 17.39 380 ASP B CA 1
ATOM 7023 C C . ASP B 2 379 ? 139.126 135.139 133.214 1.00 17.39 380 ASP B C 1
ATOM 7024 O O . ASP B 2 379 ? 139.571 135.918 132.367 1.00 17.39 380 ASP B O 1
ATOM 7029 N N . CYS B 2 380 ? 139.921 134.549 134.102 1.00 9.82 381 CYS B N 1
ATOM 7030 C CA . CYS B 2 380 ? 141.362 134.683 133.951 1.00 9.82 381 CYS B CA 1
ATOM 7031 C C . CYS B 2 380 ? 141.842 134.023 132.664 1.00 9.82 381 CYS B C 1
ATOM 7032 O O . CYS B 2 380 ? 142.806 134.498 132.054 1.00 9.82 381 CYS B O 1
ATOM 7035 N N . ILE B 2 381 ? 141.139 132.998 132.181 1.00 9.74 382 ILE B N 1
ATOM 7036 C CA . ILE B 2 381 ? 141.369 132.530 130.816 1.00 9.74 382 ILE B CA 1
ATOM 7037 C C . ILE B 2 381 ? 140.890 133.564 129.805 1.00 9.74 382 ILE B C 1
ATOM 7038 O O . ILE B 2 381 ? 141.604 133.910 128.857 1.00 9.74 382 ILE B O 1
ATOM 7043 N N . ALA B 2 382 ? 139.671 134.069 129.982 1.00 9.32 383 ALA B N 1
ATOM 7044 C CA . ALA B 2 382 ? 139.157 135.066 129.050 1.00 9.32 383 ALA B CA 1
ATOM 7045 C C . ALA B 2 382 ? 140.024 136.309 128.979 1.00 9.32 383 ALA B C 1
ATOM 7046 O O . ALA B 2 382 ? 139.765 137.174 128.138 1.00 9.32 383 ALA B O 1
ATOM 7048 N N . LEU B 2 383 ? 141.003 136.443 129.870 1.00 9.58 384 LEU B N 1
ATOM 7049 C CA . LEU B 2 383 ? 142.020 137.485 129.759 1.00 9.58 384 LEU B CA 1
ATOM 7050 C C . LEU B 2 383 ? 143.297 136.966 129.110 1.00 9.58 384 LEU B C 1
ATOM 7051 O O . LEU B 2 383 ? 143.767 137.562 128.143 1.00 9.58 384 LEU B O 1
ATOM 7056 N N . VAL B 2 384 ? 143.861 135.859 129.600 1.00 7.12 385 VAL B N 1
ATOM 7057 C CA . VAL B 2 384 ? 145.096 135.339 129.013 1.00 7.12 385 VAL B CA 1
ATOM 7058 C C . VAL B 2 384 ? 144.922 135.104 127.519 1.00 7.12 385 VAL B C 1
ATOM 7059 O O . VAL B 2 384 ? 145.903 135.005 126.773 1.00 7.12 385 VAL B O 1
ATOM 7063 N N . LEU B 2 385 ? 143.673 135.036 127.061 1.00 8.85 386 LEU B N 1
ATOM 7064 C CA . LEU B 2 385 ? 143.422 134.938 125.626 1.00 8.85 386 LEU B CA 1
ATOM 7065 C C . LEU B 2 385 ? 143.593 136.283 124.932 1.00 8.85 386 LEU B C 1
ATOM 7066 O O . LEU B 2 385 ? 144.487 136.453 124.098 1.00 8.85 386 LEU B O 1
ATOM 7071 N N . LYS B 2 386 ? 142.783 137.257 125.295 1.00 8.53 387 LYS B N 1
ATOM 7072 C CA . LYS B 2 386 ? 142.747 138.454 124.480 1.00 8.53 387 LYS B CA 1
ATOM 7073 C C . LYS B 2 386 ? 143.951 139.338 124.663 1.00 8.53 387 LYS B C 1
ATOM 7074 O O . LYS B 2 386 ? 143.922 140.476 124.199 1.00 8.53 387 LYS B O 1
ATOM 7080 N N . GLY B 2 387 ? 145.020 138.897 125.316 1.00 10.54 388 GLY B N 1
ATOM 7081 C CA . GLY B 2 387 ? 146.270 139.623 125.354 1.00 10.54 388 GLY B CA 1
ATOM 7082 C C . GLY B 2 387 ? 146.595 140.258 126.686 1.00 10.54 388 GLY B C 1
ATOM 7083 O O . GLY B 2 387 ? 147.760 140.586 126.928 1.00 10.54 388 GLY B O 1
ATOM 7084 N N . GLU B 2 388 ? 145.617 140.419 127.563 1.00 9.59 389 GLU B N 1
ATOM 7085 C CA . GLU B 2 388 ? 145.805 141.275 128.719 1.00 9.59 389 GLU B CA 1
ATOM 7086 C C . GLU B 2 388 ? 146.583 140.628 129.851 1.00 9.59 389 GLU B C 1
ATOM 7087 O O . GLU B 2 388 ? 146.877 141.319 130.826 1.00 9.59 389 GLU B O 1
ATOM 7093 N N . ALA B 2 389 ? 146.909 139.342 129.781 1.00 7.61 390 ALA B N 1
ATOM 7094 C CA . ALA B 2 389 ? 147.730 138.750 130.831 1.00 7.61 390 ALA B CA 1
ATOM 7095 C C . ALA B 2 389 ? 148.321 137.419 130.410 1.00 7.61 390 ALA B C 1
ATOM 7096 O O . ALA B 2 389 ? 147.593 136.442 130.267 1.00 7.61 390 ALA B O 1
ATOM 7098 N N . ASP B 2 390 ? 149.634 137.324 130.296 1.00 8.96 391 ASP B N 1
ATOM 7099 C CA . ASP B 2 390 ? 150.222 136.205 129.578 1.00 8.96 391 ASP B CA 1
ATOM 7100 C C . ASP B 2 390 ? 150.582 135.027 130.470 1.00 8.96 391 ASP B C 1
ATOM 7101 O O . ASP B 2 390 ? 151.518 134.295 130.140 1.00 8.96 391 ASP B O 1
ATOM 7106 N N . ALA B 2 391 ? 149.874 134.805 131.576 1.00 19.65 392 ALA B N 1
ATOM 7107 C CA . ALA B 2 391 ? 150.172 133.624 132.385 1.00 19.65 392 ALA B CA 1
ATOM 7108 C C . ALA B 2 391 ? 149.075 133.383 133.408 1.00 19.65 392 ALA B C 1
ATOM 7109 O O . ALA B 2 391 ? 148.278 134.275 133.706 1.00 19.65 392 ALA B O 1
ATOM 7111 N N . MET B 2 392 ? 149.038 132.154 133.922 1.00 11.78 393 MET B N 1
ATOM 7112 C CA . MET B 2 392 ? 148.369 131.817 135.183 1.00 11.78 393 MET B CA 1
ATOM 7113 C C . MET B 2 392 ? 148.696 130.360 135.507 1.00 11.78 393 MET B C 1
ATOM 7114 O O . MET B 2 392 ? 149.483 129.725 134.798 1.00 11.78 393 MET B O 1
ATOM 7119 N N . SER B 2 393 ? 148.118 129.827 136.592 1.00 11.12 394 SER B N 1
ATOM 7120 C CA . SER B 2 393 ? 148.356 128.447 137.017 1.00 11.12 394 SER B CA 1
ATOM 7121 C C . SER B 2 393 ? 147.048 127.822 137.466 1.00 11.12 394 SER B C 1
ATOM 7122 O O . SER B 2 393 ? 146.259 128.476 138.151 1.00 11.12 394 SER B O 1
ATOM 7125 N N . LEU B 2 394 ? 146.834 126.550 137.124 1.00 9.81 395 LEU B N 1
ATOM 7126 C CA . LEU B 2 394 ? 145.530 125.949 137.377 1.00 9.81 395 LEU B CA 1
ATOM 7127 C C . LEU B 2 394 ? 145.572 124.419 137.452 1.00 9.81 395 LEU B C 1
ATOM 7128 O O . LEU B 2 394 ? 146.464 123.776 136.903 1.00 9.81 395 LEU B O 1
ATOM 7133 N N . ASP B 2 395 ? 144.581 123.857 138.152 1.00 11.11 396 ASP B N 1
ATOM 7134 C CA . ASP B 2 395 ? 144.502 122.418 138.411 1.00 11.11 396 ASP B CA 1
ATOM 7135 C C . ASP B 2 395 ? 144.085 121.647 137.163 1.00 11.11 396 ASP B C 1
ATOM 7136 O O . ASP B 2 395 ? 143.244 122.107 136.391 1.00 11.11 396 ASP B O 1
ATOM 7141 N N . GLY B 2 396 ? 144.612 120.430 137.020 1.00 7.71 397 GLY B N 1
ATOM 7142 C CA . GLY B 2 396 ? 144.538 119.663 135.789 1.00 7.71 397 GLY B CA 1
ATOM 7143 C C . GLY B 2 396 ? 143.271 119.760 134.960 1.00 7.71 397 GLY B C 1
ATOM 7144 O O . GLY B 2 396 ? 143.348 120.002 133.751 1.00 7.71 397 GLY B O 1
ATOM 7145 N N . GLY B 2 397 ? 142.107 119.582 135.574 1.00 9.37 398 GLY B N 1
ATOM 7146 C CA . GLY B 2 397 ? 140.859 119.694 134.845 1.00 9.37 398 GLY B CA 1
ATOM 7147 C C . GLY B 2 397 ? 140.740 121.039 134.168 1.00 9.37 398 GLY B C 1
ATOM 7148 O O . GLY B 2 397 ? 140.125 121.185 133.104 1.00 9.37 398 GLY B O 1
ATOM 7149 N N . TYR B 2 398 ? 141.399 122.030 134.746 1.00 8.86 399 TYR B N 1
ATOM 7150 C CA . TYR B 2 398 ? 141.454 123.334 134.117 1.00 8.86 399 TYR B CA 1
ATOM 7151 C C . TYR B 2 398 ? 142.531 123.435 133.046 1.00 8.86 399 TYR B C 1
ATOM 7152 O O . TYR B 2 398 ? 142.370 124.227 132.116 1.00 8.86 399 TYR B O 1
ATOM 7161 N N . VAL B 2 399 ? 143.606 122.641 133.124 1.00 10.58 400 VAL B N 1
ATOM 7162 C CA . VAL B 2 399 ? 144.511 122.554 131.979 1.00 10.58 400 VAL B CA 1
ATOM 7163 C C . VAL B 2 399 ? 143.772 121.978 130.789 1.00 10.58 400 VAL B C 1
ATOM 7164 O O . VAL B 2 399 ? 144.021 122.372 129.652 1.00 10.58 400 VAL B O 1
ATOM 7168 N N . TYR B 2 400 ? 142.827 121.068 131.021 1.00 11.18 401 TYR B N 1
ATOM 7169 C CA . TYR B 2 400 ? 141.986 120.604 129.921 1.00 11.18 401 TYR B CA 1
ATOM 7170 C C . TYR B 2 400 ? 141.089 121.722 129.403 1.00 11.18 401 TYR B C 1
ATOM 7171 O O . TYR B 2 400 ? 141.159 122.096 128.227 1.00 11.18 401 TYR B O 1
ATOM 7180 N N . THR B 2 401 ? 140.231 122.267 130.268 1.00 12.31 402 THR B N 1
ATOM 7181 C CA . THR B 2 401 ? 139.321 123.324 129.833 1.00 12.31 402 THR B CA 1
ATOM 7182 C C . THR B 2 401 ? 140.046 124.502 129.193 1.00 12.31 402 THR B C 1
ATOM 7183 O O . THR B 2 401 ? 139.435 125.244 128.419 1.00 12.31 402 THR B O 1
ATOM 7187 N N . ALA B 2 402 ? 141.337 124.684 129.464 1.00 13.53 403 ALA B N 1
ATOM 7188 C CA . ALA B 2 402 ? 142.079 125.780 128.849 1.00 13.53 403 ALA B CA 1
ATOM 7189 C C . ALA B 2 402 ? 142.791 125.354 127.570 1.00 13.53 403 ALA B C 1
ATOM 7190 O O . ALA B 2 402 ? 142.615 125.982 126.527 1.00 13.53 403 ALA B O 1
ATOM 7192 N N . GLY B 2 403 ? 143.622 124.316 127.638 1.00 15.46 404 GLY B N 1
ATOM 7193 C CA . GLY B 2 403 ? 144.282 123.826 126.443 1.00 15.46 404 GLY B CA 1
ATOM 7194 C C . GLY B 2 403 ? 143.329 123.583 125.293 1.00 15.46 404 GLY B C 1
ATOM 7195 O O . GLY B 2 403 ? 143.677 123.802 124.133 1.00 15.46 404 GLY B O 1
ATOM 7196 N N . LYS B 2 404 ? 142.111 123.129 125.591 1.00 19.28 405 LYS B N 1
ATOM 7197 C CA . LYS B 2 404 ? 141.116 123.013 124.534 1.00 19.28 405 LYS B CA 1
ATOM 7198 C C . LYS B 2 404 ? 140.473 124.345 124.199 1.00 19.28 405 LYS B C 1
ATOM 7199 O O . LYS B 2 404 ? 139.389 124.384 123.610 1.00 19.28 405 LYS B O 1
ATOM 7205 N N . CYS B 2 405 ? 141.112 125.436 124.598 1.00 25.09 406 CYS B N 1
ATOM 7206 C CA . CYS B 2 405 ? 140.788 126.762 124.115 1.00 25.09 406 CYS B CA 1
ATOM 7207 C C . CYS B 2 405 ? 141.949 127.371 123.337 1.00 25.09 406 CYS B C 1
ATOM 7208 O O . CYS B 2 405 ? 141.844 128.514 122.884 1.00 25.09 406 CYS B O 1
ATOM 7211 N N . GLY B 2 406 ? 143.052 126.644 123.174 1.00 34.30 407 GLY B N 1
ATOM 7212 C CA . GLY B 2 406 ? 144.172 127.108 122.379 1.00 34.30 407 GLY B CA 1
ATOM 7213 C C . GLY B 2 406 ? 145.257 127.829 123.151 1.00 34.30 407 GLY B C 1
ATOM 7214 O O . GLY B 2 406 ? 145.690 128.910 122.754 1.00 34.30 407 GLY B O 1
ATOM 7215 N N . LEU B 2 407 ? 145.701 127.243 124.256 1.00 32.68 408 LEU B N 1
ATOM 7216 C CA . LEU B 2 407 ? 146.803 127.777 125.048 1.00 32.68 408 LEU B CA 1
ATOM 7217 C C . LEU B 2 407 ? 147.789 126.628 125.220 1.00 32.68 408 LEU B C 1
ATOM 7218 O O . LEU B 2 407 ? 147.675 125.582 124.575 1.00 32.68 408 LEU B O 1
ATOM 7223 N N . VAL B 2 408 ? 148.778 126.800 126.086 1.00 19.65 409 VAL B N 1
ATOM 7224 C CA . VAL B 2 408 ? 149.656 125.674 126.395 1.00 19.65 409 VAL B CA 1
ATOM 7225 C C . VAL B 2 408 ? 150.016 125.659 127.875 1.00 19.65 409 VAL B C 1
ATOM 7226 O O . VAL B 2 408 ? 149.945 126.694 128.550 1.00 19.65 409 VAL B O 1
ATOM 7230 N N . PRO B 2 409 ? 150.415 124.519 128.411 1.00 18.58 410 PRO B N 1
ATOM 7231 C CA . PRO B 2 409 ? 151.004 124.491 129.749 1.00 18.58 410 PRO B CA 1
ATOM 7232 C C . PRO B 2 409 ? 152.486 124.787 129.708 1.00 18.58 410 PRO B C 1
ATOM 7233 O O . PRO B 2 409 ? 153.209 124.239 128.876 1.00 18.58 410 PRO B O 1
ATOM 7237 N N . VAL B 2 410 ? 152.958 125.648 130.597 1.00 17.43 411 VAL B N 1
ATOM 7238 C CA . VAL B 2 410 ? 154.345 126.075 130.533 1.00 17.43 411 VAL B CA 1
ATOM 7239 C C . VAL B 2 410 ? 155.134 125.375 131.625 1.00 17.43 411 VAL B C 1
ATOM 7240 O O . VAL B 2 410 ? 156.056 124.605 131.342 1.00 17.43 411 VAL B O 1
ATOM 7244 N N . LEU B 2 411 ? 154.782 125.634 132.880 1.00 18.26 412 LEU B N 1
ATOM 7245 C CA . LEU B 2 411 ? 155.338 124.897 134.002 1.00 18.26 412 LEU B CA 1
ATOM 7246 C C . LEU B 2 411 ? 154.208 124.450 134.920 1.00 18.26 412 LEU B C 1
ATOM 7247 O O . LEU B 2 411 ? 153.067 124.897 134.808 1.00 18.26 412 LEU B O 1
ATOM 7252 N N . ALA B 2 412 ? 154.540 123.558 135.844 1.00 23.26 413 ALA B N 1
ATOM 7253 C CA . ALA B 2 412 ? 153.537 122.893 136.653 1.00 23.26 413 ALA B CA 1
ATOM 7254 C C . ALA B 2 412 ? 154.015 122.801 138.092 1.00 23.26 413 ALA B C 1
ATOM 7255 O O . ALA B 2 412 ? 155.178 122.488 138.346 1.00 23.26 413 ALA B O 1
ATOM 7257 N N . GLU B 2 413 ? 153.107 123.025 139.036 1.00 32.68 414 GLU B N 1
ATOM 7258 C CA . GLU B 2 413 ? 153.518 123.100 140.426 1.00 32.68 414 GLU B CA 1
ATOM 7259 C C . GLU B 2 413 ? 153.985 121.737 140.905 1.00 32.68 414 GLU B C 1
ATOM 7260 O O . GLU B 2 413 ? 153.177 120.924 141.354 1.00 32.68 414 GLU B O 1
ATOM 7266 N N . ASN B 2 414 ? 155.288 121.489 140.862 1.00 23.41 415 ASN B N 1
ATOM 7267 C CA . ASN B 2 414 ? 155.794 120.158 141.163 1.00 23.41 415 ASN B CA 1
ATOM 7268 C C . ASN B 2 414 ? 155.620 119.880 142.646 1.00 23.41 415 ASN B C 1
ATOM 7269 O O . ASN B 2 414 ? 156.536 120.106 143.440 1.00 23.41 415 ASN B O 1
ATOM 7274 N N . TYR B 2 415 ? 154.446 119.376 143.019 1.00 20.34 416 TYR B N 1
ATOM 7275 C CA . TYR B 2 415 ? 154.163 119.069 144.408 1.00 20.34 416 TYR B CA 1
ATOM 7276 C C . TYR B 2 415 ? 155.207 118.119 144.968 1.00 20.34 416 TYR B C 1
ATOM 7277 O O . TYR B 2 415 ? 155.920 117.428 144.241 1.00 20.34 416 TYR B O 1
ATOM 7286 N N . LYS B 2 416 ? 155.285 118.081 146.287 1.00 38.89 417 LYS B N 1
ATOM 7287 C CA . LYS B 2 416 ? 156.212 117.177 146.948 1.00 38.89 417 LYS B CA 1
ATOM 7288 C C . LYS B 2 416 ? 155.492 115.852 147.124 1.00 38.89 417 LYS B C 1
ATOM 7289 O O . LYS B 2 416 ? 154.730 115.667 148.075 1.00 38.89 417 LYS B O 1
ATOM 7295 N N . SER B 2 417 ? 155.716 114.939 146.183 1.00 50.91 418 SER B N 1
ATOM 7296 C CA . SER B 2 417 ? 155.121 113.617 146.251 1.00 50.91 418 SER B CA 1
ATOM 7297 C C . SER B 2 417 ? 155.529 112.921 147.544 1.00 50.91 418 SER B C 1
ATOM 7298 O O . SER B 2 417 ? 156.505 113.296 148.202 1.00 50.91 418 SER B O 1
ATOM 7300 N N . GLN B 2 418 ? 154.754 111.892 147.903 1.00 60.45 419 GLN B N 1
ATOM 7301 C CA . GLN B 2 418 ? 154.945 111.199 149.176 1.00 60.45 419 GLN B CA 1
ATOM 7302 C C . GLN B 2 418 ? 156.403 110.819 149.399 1.00 60.45 419 GLN B C 1
ATOM 7303 O O . GLN B 2 418 ? 156.925 110.944 150.513 1.00 60.45 419 GLN B O 1
ATOM 7305 N N . GLN B 2 419 ? 157.082 110.364 148.347 1.00 64.73 420 GLN B N 1
ATOM 7306 C CA . GLN B 2 419 ? 158.513 110.084 148.419 1.00 64.73 420 GLN B CA 1
ATOM 7307 C C . GLN B 2 419 ? 159.261 111.413 148.366 1.00 64.73 420 GLN B C 1
ATOM 7308 O O . GLN B 2 419 ? 159.859 111.792 147.356 1.00 64.73 420 GLN B O 1
ATOM 7310 N N . SER B 2 420 ? 159.199 112.151 149.476 1.00 61.15 421 SER B N 1
ATOM 7311 C CA . SER B 2 420 ? 159.997 113.371 149.602 1.00 61.15 421 SER B CA 1
ATOM 7312 C C . SER B 2 420 ? 161.408 113.046 150.083 1.00 61.15 421 SER B C 1
ATOM 7313 O O . SER B 2 420 ? 162.391 113.258 149.366 1.00 61.15 421 SER B O 1
ATOM 7315 N N . SER B 2 421 ? 161.512 112.550 151.317 1.00 66.63 422 SER B N 1
ATOM 7316 C CA . SER B 2 421 ? 162.716 111.947 151.882 1.00 66.63 422 SER B CA 1
ATOM 7317 C C . SER B 2 421 ? 163.877 112.921 152.064 1.00 66.63 422 SER B C 1
ATOM 7318 O O . SER B 2 421 ? 164.879 112.561 152.690 1.00 66.63 422 SER B O 1
ATOM 7320 N N . ASP B 2 422 ? 163.752 114.158 151.563 1.00 61.15 423 ASP B N 1
ATOM 7321 C CA . ASP B 2 422 ? 164.844 115.126 151.641 1.00 61.15 423 ASP B CA 1
ATOM 7322 C C . ASP B 2 422 ? 164.451 116.486 151.076 1.00 61.15 423 ASP B C 1
ATOM 7323 O O . ASP B 2 422 ? 163.417 116.613 150.410 1.00 61.15 423 ASP B O 1
ATOM 7325 N N . PRO B 2 423 ? 165.246 117.528 151.330 1.00 55.87 424 PRO B N 1
ATOM 7326 C CA . PRO B 2 423 ? 165.155 118.760 150.532 1.00 55.87 424 PRO B CA 1
ATOM 7327 C C . PRO B 2 423 ? 165.947 118.599 149.241 1.00 55.87 424 PRO B C 1
ATOM 7328 O O . PRO B 2 423 ? 167.163 118.399 149.269 1.00 55.87 424 PRO B O 1
ATOM 7332 N N . ASP B 2 424 ? 165.254 118.691 148.106 1.00 51.52 425 ASP B N 1
ATOM 7333 C CA . ASP B 2 424 ? 165.869 118.456 146.807 1.00 51.52 425 ASP B CA 1
ATOM 7334 C C . ASP B 2 424 ? 166.201 119.786 146.151 1.00 51.52 425 ASP B C 1
ATOM 7335 O O . ASP B 2 424 ? 165.293 120.607 145.948 1.00 51.52 425 ASP B O 1
ATOM 7340 N N . PRO B 2 425 ? 167.464 120.050 145.808 1.00 48.35 426 PRO B N 1
ATOM 7341 C CA . PRO B 2 425 ? 167.812 121.344 145.204 1.00 48.35 426 PRO B CA 1
ATOM 7342 C C . PRO B 2 425 ? 167.537 121.410 143.710 1.00 48.35 426 PRO B C 1
ATOM 7343 O O . PRO B 2 425 ? 167.294 122.489 143.163 1.00 48.35 426 PRO B O 1
ATOM 7347 N N . ASN B 2 426 ? 167.565 120.262 143.039 1.00 50.35 427 ASN B N 1
ATOM 7348 C CA . ASN B 2 426 ? 167.317 120.223 141.604 1.00 50.35 427 ASN B CA 1
ATOM 7349 C C . ASN B 2 426 ? 165.825 120.077 141.354 1.00 50.35 427 ASN B C 1
ATOM 7350 O O . ASN B 2 426 ? 165.406 119.507 140.343 1.00 50.35 427 ASN B O 1
ATOM 7355 N N . CYS B 2 427 ? 165.020 120.583 142.292 1.00 44.81 428 CYS B N 1
ATOM 7356 C CA . CYS B 2 427 ? 163.568 120.504 142.198 1.00 44.81 428 CYS B CA 1
ATOM 7357 C C . CYS B 2 427 ? 163.027 121.045 140.886 1.00 44.81 428 CYS B C 1
ATOM 7358 O O . CYS B 2 427 ? 161.864 120.794 140.558 1.00 44.81 428 CYS B O 1
ATOM 7361 N N . VAL B 2 428 ? 163.824 121.807 140.143 1.00 38.79 429 VAL B N 1
ATOM 7362 C CA . VAL B 2 428 ? 163.353 122.327 138.867 1.00 38.79 429 VAL B CA 1
ATOM 7363 C C . VAL B 2 428 ? 163.205 121.206 137.849 1.00 38.79 429 VAL B C 1
ATOM 7364 O O . VAL B 2 428 ? 162.202 121.136 137.130 1.00 38.79 429 VAL B O 1
ATOM 7368 N N . ASP B 2 429 ? 164.184 120.302 137.776 1.00 46.65 430 ASP B N 1
ATOM 7369 C CA . ASP B 2 429 ? 164.188 119.311 136.705 1.00 46.65 430 ASP B CA 1
ATOM 7370 C C . ASP B 2 429 ? 163.934 117.896 137.213 1.00 46.65 430 ASP B C 1
ATOM 7371 O O . ASP B 2 429 ? 164.567 116.937 136.760 1.00 46.65 430 ASP B O 1
ATOM 7376 N N . ARG B 2 430 ? 163.001 117.761 138.153 1.00 43.52 431 ARG B N 1
ATOM 7377 C CA . ARG B 2 430 ? 162.456 116.466 138.519 1.00 43.52 431 ARG B CA 1
ATOM 7378 C C . ARG B 2 430 ? 161.042 116.374 137.983 1.00 43.52 431 ARG B C 1
ATOM 7379 O O . ARG B 2 430 ? 160.134 116.990 138.560 1.00 43.52 431 ARG B O 1
ATOM 7387 N N . PRO B 2 431 ? 160.814 115.645 136.894 1.00 39.59 432 PRO B N 1
ATOM 7388 C CA . PRO B 2 431 ? 159.516 115.706 136.218 1.00 39.59 432 PRO B CA 1
ATOM 7389 C C . PRO B 2 431 ? 158.383 115.335 137.153 1.00 39.59 432 PRO B C 1
ATOM 7390 O O . PRO B 2 431 ? 158.546 114.572 138.106 1.00 39.59 432 PRO B O 1
ATOM 7394 N N . VAL B 2 432 ? 157.213 115.878 136.848 1.00 30.35 433 VAL B N 1
ATOM 7395 C CA . VAL B 2 432 ? 156.096 115.893 137.780 1.00 30.35 433 VAL B CA 1
ATOM 7396 C C . VAL B 2 432 ? 155.605 114.477 138.061 1.00 30.35 433 VAL B C 1
ATOM 7397 O O . VAL B 2 432 ? 155.984 113.525 137.370 1.00 30.35 433 VAL B O 1
ATOM 7401 N N . GLU B 2 433 ? 154.785 114.324 139.105 1.00 33.90 434 GLU B N 1
ATOM 7402 C CA . GLU B 2 433 ? 154.288 113.018 139.512 1.00 33.90 434 GLU B CA 1
ATOM 7403 C C . GLU B 2 433 ? 152.781 112.988 139.734 1.00 33.90 434 GLU B C 1
ATOM 7404 O O . GLU B 2 433 ? 152.266 111.982 140.229 1.00 33.90 434 GLU B O 1
ATOM 7410 N N . GLY B 2 434 ? 152.060 114.051 139.395 1.00 20.30 435 GLY B N 1
ATOM 7411 C CA . GLY B 2 434 ? 150.639 114.099 139.676 1.00 20.30 435 GLY B CA 1
ATOM 7412 C C . GLY B 2 434 ? 150.352 114.067 141.164 1.00 20.30 435 GLY B C 1
ATOM 7413 O O . GLY B 2 434 ? 151.285 114.055 141.971 1.00 20.30 435 GLY B O 1
ATOM 7414 N N . TYR B 2 435 ? 149.081 114.073 141.556 1.00 9.08 436 TYR B N 1
ATOM 7415 C CA . TYR B 2 435 ? 148.744 113.837 142.952 1.00 9.08 436 TYR B CA 1
ATOM 7416 C C . TYR B 2 435 ? 147.772 112.673 143.092 1.00 9.08 436 TYR B C 1
ATOM 7417 O O . TYR B 2 435 ? 147.251 112.130 142.114 1.00 9.08 436 TYR B O 1
ATOM 7426 N N . LEU B 2 436 ? 147.567 112.265 144.338 1.00 14.09 437 LEU B N 1
ATOM 7427 C CA . LEU B 2 436 ? 146.940 110.994 144.668 1.00 14.09 437 LEU B CA 1
ATOM 7428 C C . LEU B 2 436 ? 145.638 111.309 145.383 1.00 14.09 437 LEU B C 1
ATOM 7429 O O . LEU B 2 436 ? 145.604 111.422 146.605 1.00 14.09 437 LEU B O 1
ATOM 7434 N N . ALA B 2 437 ? 144.561 111.431 144.626 1.00 13.10 438 ALA B N 1
ATOM 7435 C CA . ALA B 2 437 ? 143.330 111.964 145.187 1.00 13.10 438 ALA B CA 1
ATOM 7436 C C . ALA B 2 437 ? 142.608 110.892 145.986 1.00 13.10 438 ALA B C 1
ATOM 7437 O O . ALA B 2 437 ? 142.402 109.775 145.491 1.00 13.10 438 ALA B O 1
ATOM 7439 N N . VAL B 2 438 ? 142.195 111.241 147.207 1.00 11.01 439 VAL B N 1
ATOM 7440 C CA . VAL B 2 438 ? 141.604 110.279 148.126 1.00 11.01 439 VAL B CA 1
ATOM 7441 C C . VAL B 2 438 ? 140.220 110.745 148.548 1.00 11.01 439 VAL B C 1
ATOM 7442 O O . VAL B 2 438 ? 139.799 111.872 148.278 1.00 11.01 439 VAL B O 1
ATOM 7446 N N . ALA B 2 439 ? 139.524 109.848 149.251 1.00 16.04 440 ALA B N 1
ATOM 7447 C CA . ALA B 2 439 ? 138.174 110.068 149.776 1.00 16.04 440 ALA B CA 1
ATOM 7448 C C . ALA B 2 439 ? 138.179 109.771 151.277 1.00 16.04 440 ALA B C 1
ATOM 7449 O O . ALA B 2 439 ? 137.900 108.649 151.695 1.00 16.04 440 ALA B O 1
ATOM 7451 N N . VAL B 2 440 ? 138.445 110.790 152.078 1.00 15.03 441 VAL B N 1
ATOM 7452 C CA . VAL B 2 440 ? 138.624 110.660 153.519 1.00 15.03 441 VAL B CA 1
ATOM 7453 C C . VAL B 2 440 ? 137.262 110.732 154.190 1.00 15.03 441 VAL B C 1
ATOM 7454 O O . VAL B 2 440 ? 136.349 111.398 153.695 1.00 15.03 441 VAL B O 1
ATOM 7458 N N . VAL B 2 441 ? 137.117 110.059 155.336 1.00 21.03 442 VAL B N 1
ATOM 7459 C CA . VAL B 2 441 ? 135.876 110.032 156.099 1.00 21.03 442 VAL B CA 1
ATOM 7460 C C . VAL B 2 441 ? 136.220 109.904 157.575 1.00 21.03 442 VAL B C 1
ATOM 7461 O O . VAL B 2 441 ? 137.324 109.508 157.945 1.00 21.03 442 VAL B O 1
ATOM 7465 N N . ARG B 2 442 ? 135.243 110.212 158.427 1.00 25.79 443 ARG B N 1
ATOM 7466 C CA . ARG B 2 442 ? 135.425 110.196 159.879 1.00 25.79 443 ARG B CA 1
ATOM 7467 C C . ARG B 2 442 ? 134.977 108.850 160.440 1.00 25.79 443 ARG B C 1
ATOM 7468 O O . ARG B 2 442 ? 133.792 108.506 160.378 1.00 25.79 443 ARG B O 1
ATOM 7476 N N . ARG B 2 443 ? 135.921 108.095 161.016 1.00 48.89 444 ARG B N 1
ATOM 7477 C CA . ARG B 2 443 ? 135.550 106.759 161.467 1.00 48.89 444 ARG B CA 1
ATOM 7478 C C . ARG B 2 443 ? 134.710 106.780 162.710 1.00 48.89 444 ARG B C 1
ATOM 7479 O O . ARG B 2 443 ? 134.452 105.713 163.269 1.00 48.89 444 ARG B O 1
ATOM 7487 N N . SER B 2 444 ? 134.255 107.944 163.172 1.00 53.70 445 SER B N 1
ATOM 7488 C CA . SER B 2 444 ? 133.223 107.971 164.201 1.00 53.70 445 SER B CA 1
ATOM 7489 C C . SER B 2 444 ? 131.995 107.196 163.740 1.00 53.70 445 SER B C 1
ATOM 7490 O O . SER B 2 444 ? 131.614 106.188 164.345 1.00 53.70 445 SER B O 1
ATOM 7493 N N . ASP B 2 445 ? 131.368 107.649 162.659 1.00 56.33 446 ASP B N 1
ATOM 7494 C CA . ASP B 2 445 ? 130.400 106.824 161.950 1.00 56.33 446 ASP B CA 1
ATOM 7495 C C . ASP B 2 445 ? 131.131 105.706 161.223 1.00 56.33 446 ASP B C 1
ATOM 7496 O O . ASP B 2 445 ? 132.006 105.972 160.393 1.00 56.33 446 ASP B O 1
ATOM 7501 N N . THR B 2 446 ? 130.789 104.459 161.537 1.00 56.75 447 THR B N 1
ATOM 7502 C CA . THR B 2 446 ? 131.463 103.306 160.957 1.00 56.75 447 THR B CA 1
ATOM 7503 C C . THR B 2 446 ? 130.612 102.554 159.946 1.00 56.75 447 THR B C 1
ATOM 7504 O O . THR B 2 446 ? 131.111 101.619 159.313 1.00 56.75 447 THR B O 1
ATOM 7508 N N . SER B 2 447 ? 129.348 102.937 159.772 1.00 51.96 448 SER B N 1
ATOM 7509 C CA . SER B 2 447 ? 128.460 102.183 158.895 1.00 51.96 448 SER B CA 1
ATOM 7510 C C . SER B 2 447 ? 128.839 102.349 157.429 1.00 51.96 448 SER B C 1
ATOM 7511 O O . SER B 2 447 ? 128.657 101.425 156.629 1.00 51.96 448 SER B O 1
ATOM 7514 N N . LEU B 2 448 ? 129.371 103.512 157.062 1.00 45.10 449 LEU B N 1
ATOM 7515 C CA . LEU B 2 448 ? 129.474 103.885 155.657 1.00 45.10 449 LEU B CA 1
ATOM 7516 C C . LEU B 2 448 ? 130.544 103.072 154.935 1.00 45.10 449 LEU B C 1
ATOM 7517 O O . LEU B 2 448 ? 131.652 102.881 155.443 1.00 45.10 449 LEU B O 1
ATOM 7522 N N . THR B 2 449 ? 130.195 102.587 153.744 1.00 43.68 450 THR B N 1
ATOM 7523 C CA . THR B 2 449 ? 131.108 101.845 152.885 1.00 43.68 450 THR B CA 1
ATOM 7524 C C . THR B 2 449 ? 131.137 102.482 151.507 1.00 43.68 450 THR B C 1
ATOM 7525 O O . THR B 2 449 ? 130.582 103.567 151.311 1.00 43.68 450 THR B O 1
ATOM 7529 N N . TRP B 2 450 ? 131.758 101.808 150.540 1.00 42.26 451 TRP B N 1
ATOM 7530 C CA . TRP B 2 450 ? 131.841 102.370 149.198 1.00 42.26 451 TRP B CA 1
ATOM 7531 C C . TRP B 2 450 ? 130.460 102.549 148.585 1.00 42.26 451 TRP B C 1
ATOM 7532 O O . TRP B 2 450 ? 130.142 103.616 148.049 1.00 42.26 451 TRP B O 1
ATOM 7543 N N . ASN B 2 451 ? 129.625 101.514 148.648 1.00 44.18 452 ASN B N 1
ATOM 7544 C CA . ASN B 2 451 ? 128.263 101.630 148.142 1.00 44.18 452 ASN B CA 1
ATOM 7545 C C . ASN B 2 451 ? 127.458 102.697 148.866 1.00 44.18 452 ASN B C 1
ATOM 7546 O O . ASN B 2 451 ? 126.354 103.028 148.422 1.00 44.18 452 ASN B O 1
ATOM 7551 N N . SER B 2 452 ? 127.989 103.247 149.953 1.00 40.91 453 SER B N 1
ATOM 7552 C CA . SER B 2 452 ? 127.265 104.126 150.864 1.00 40.91 453 SER B CA 1
ATOM 7553 C C . SER B 2 452 ? 127.557 105.589 150.598 1.00 40.91 453 SER B C 1
ATOM 7554 O O . SER B 2 452 ? 127.681 106.381 151.532 1.00 40.91 453 SER B O 1
ATOM 7557 N N . VAL B 2 453 ? 127.708 105.976 149.342 1.00 32.55 454 VAL B N 1
ATOM 7558 C CA . VAL B 2 453 ? 128.030 107.361 149.046 1.00 32.55 454 VAL B CA 1
ATOM 7559 C C . VAL B 2 453 ? 126.790 108.113 148.588 1.00 32.55 454 VAL B C 1
ATOM 7560 O O . VAL B 2 453 ? 126.680 109.325 148.794 1.00 32.55 454 VAL B O 1
ATOM 7564 N N . LYS B 2 454 ? 125.838 107.405 147.992 1.00 30.91 455 LYS B N 1
ATOM 7565 C CA . LYS B 2 454 ? 124.714 108.056 147.335 1.00 30.91 455 LYS B CA 1
ATOM 7566 C C . LYS B 2 454 ? 123.678 108.535 148.343 1.00 30.91 455 LYS B C 1
ATOM 7567 O O . LYS B 2 454 ? 123.351 107.836 149.304 1.00 30.91 455 LYS B O 1
ATOM 7573 N N . GLY B 2 455 ? 123.161 109.739 148.112 1.00 31.54 456 GLY B N 1
ATOM 7574 C CA . GLY B 2 455 ? 122.085 110.289 148.908 1.00 31.54 456 GLY B CA 1
ATOM 7575 C C . GLY B 2 455 ? 122.463 110.804 150.279 1.00 31.54 456 GLY B C 1
ATOM 7576 O O . GLY B 2 455 ? 121.573 111.239 151.017 1.00 31.54 456 GLY B O 1
ATOM 7577 N N . LYS B 2 456 ? 123.736 110.775 150.652 1.00 30.54 457 LYS B N 1
ATOM 7578 C CA . LYS B 2 456 ? 124.156 111.178 151.986 1.00 30.54 457 LYS B CA 1
ATOM 7579 C C . LYS B 2 456 ? 124.555 112.653 151.989 1.00 30.54 457 LYS B C 1
ATOM 7580 O O . LYS B 2 456 ? 124.242 113.396 151.056 1.00 30.54 457 LYS B O 1
ATOM 7586 N N . LYS B 2 457 ? 125.209 113.093 153.063 1.00 26.45 458 LYS B N 1
ATOM 7587 C CA . LYS B 2 457 ? 125.773 114.434 153.179 1.00 26.45 458 LYS B CA 1
ATOM 7588 C C . LYS B 2 457 ? 127.273 114.350 152.930 1.00 26.45 458 LYS B C 1
ATOM 7589 O O . LYS B 2 457 ? 127.982 113.643 153.649 1.00 26.45 458 LYS B O 1
ATOM 7595 N N . SER B 2 458 ? 127.759 115.067 151.924 1.00 15.01 459 SER B N 1
ATOM 7596 C CA . SER B 2 458 ? 129.161 114.943 151.573 1.00 15.01 459 SER B CA 1
ATOM 7597 C C . SER B 2 458 ? 129.619 116.162 150.810 1.00 15.01 459 SER B C 1
ATOM 7598 O O . SER B 2 458 ? 128.876 116.708 150.000 1.00 15.01 459 SER B O 1
ATOM 7601 N N . CYS B 2 459 ? 130.873 116.547 151.032 1.00 10.35 460 CYS B N 1
ATOM 7602 C CA . CYS B 2 459 ? 131.400 117.748 150.405 1.00 10.35 460 CYS B CA 1
ATOM 7603 C C . CYS B 2 459 ? 132.835 117.551 149.959 1.00 10.35 460 CYS B C 1
ATOM 7604 O O . CYS B 2 459 ? 133.670 117.077 150.732 1.00 10.35 460 CYS B O 1
ATOM 7607 N N . HIS B 2 460 ? 133.095 117.941 148.713 1.00 9.87 461 HIS B N 1
ATOM 7608 C CA . HIS B 2 460 ? 134.350 117.817 147.985 1.00 9.87 461 HIS B CA 1
ATOM 7609 C C . HIS B 2 460 ? 134.931 119.193 147.670 1.00 9.87 461 HIS B C 1
ATOM 7610 O O . HIS B 2 460 ? 134.324 120.220 147.958 1.00 9.87 461 HIS B O 1
ATOM 7617 N N . THR B 2 461 ? 136.122 119.207 147.060 1.00 8.29 462 THR B N 1
ATOM 7618 C CA . THR B 2 461 ? 137.017 120.359 147.145 1.00 8.29 462 THR B CA 1
ATOM 7619 C C . THR B 2 461 ? 136.837 121.411 146.069 1.00 8.29 462 THR B C 1
ATOM 7620 O O . THR B 2 461 ? 137.309 122.531 146.260 1.00 8.29 462 THR B O 1
ATOM 7624 N N . ALA B 2 462 ? 136.220 121.096 144.943 1.00 10.40 463 ALA B N 1
ATOM 7625 C CA . ALA B 2 462 ? 136.215 122.045 143.842 1.00 10.40 463 ALA B CA 1
ATOM 7626 C C . ALA B 2 462 ? 135.290 121.514 142.767 1.00 10.40 463 ALA B C 1
ATOM 7627 O O . ALA B 2 462 ? 135.000 120.317 142.724 1.00 10.40 463 ALA B O 1
ATOM 7629 N N . VAL B 2 463 ? 134.827 122.405 141.904 1.00 10.08 464 VAL B N 1
ATOM 7630 C CA . VAL B 2 463 ? 134.106 121.978 140.715 1.00 10.08 464 VAL B CA 1
ATOM 7631 C C . VAL B 2 463 ? 135.070 122.045 139.544 1.00 10.08 464 VAL B C 1
ATOM 7632 O O . VAL B 2 463 ? 135.937 122.921 139.479 1.00 10.08 464 VAL B O 1
ATOM 7636 N N . ASP B 2 464 ? 134.971 121.057 138.670 1.00 9.94 465 ASP B N 1
ATOM 7637 C CA . ASP B 2 464 ? 135.769 120.953 137.460 1.00 9.94 465 ASP B CA 1
ATOM 7638 C C . ASP B 2 464 ? 137.234 120.670 137.740 1.00 9.94 465 ASP B C 1
ATOM 7639 O O . ASP B 2 464 ? 137.995 120.449 136.800 1.00 9.94 465 ASP B O 1
ATOM 7644 N N . ARG B 2 465 ? 137.655 120.634 138.992 1.00 6.68 466 ARG B N 1
ATOM 7645 C CA . ARG B 2 465 ? 139.016 120.173 139.176 1.00 6.68 466 ARG B CA 1
ATOM 7646 C C . ARG B 2 465 ? 139.049 118.664 139.226 1.00 6.68 466 ARG B C 1
ATOM 7647 O O . ARG B 2 465 ? 138.022 118.002 139.323 1.00 6.68 466 ARG B O 1
ATOM 7655 N N . THR B 2 466 ? 140.253 118.114 139.190 1.00 12.73 467 THR B N 1
ATOM 7656 C CA . THR B 2 466 ? 140.353 116.679 138.998 1.00 12.73 467 THR B CA 1
ATOM 7657 C C . THR B 2 466 ? 139.993 115.900 140.255 1.00 12.73 467 THR B C 1
ATOM 7658 O O . THR B 2 466 ? 139.332 114.864 140.162 1.00 12.73 467 THR B O 1
ATOM 7662 N N . ALA B 2 467 ? 140.381 116.376 141.434 1.00 12.42 468 ALA B N 1
ATOM 7663 C CA . ALA B 2 467 ? 140.188 115.609 142.657 1.00 12.42 468 ALA B CA 1
ATOM 7664 C C . ALA B 2 467 ? 138.945 116.011 143.409 1.00 12.42 468 ALA B C 1
ATOM 7665 O O . ALA B 2 467 ? 138.683 115.461 144.476 1.00 12.42 468 ALA B O 1
ATOM 7667 N N . GLY B 2 468 ? 138.168 116.937 142.882 1.00 32.68 469 GLY B N 1
ATOM 7668 C CA . GLY B 2 468 ? 137.047 117.426 143.645 1.00 32.68 469 GLY B CA 1
ATOM 7669 C C . GLY B 2 468 ? 135.702 117.182 143.013 1.00 32.68 469 GLY B C 1
ATOM 7670 O O . GLY B 2 468 ? 134.711 116.999 143.714 1.00 32.68 469 GLY B O 1
ATOM 7671 N N . TRP B 2 469 ? 135.647 117.189 141.691 1.00 14.52 470 TRP B N 1
ATOM 7672 C CA . TRP B 2 469 ? 134.381 117.040 140.998 1.00 14.52 470 TRP B CA 1
ATOM 7673 C C . TRP B 2 469 ? 134.452 116.131 139.788 1.00 14.52 470 TRP B C 1
ATOM 7674 O O . TRP B 2 469 ? 133.413 115.860 139.196 1.00 14.52 470 TRP B O 1
ATOM 7685 N N . ASN B 2 470 ? 135.615 115.617 139.422 1.00 12.99 471 ASN B N 1
ATOM 7686 C CA . ASN B 2 470 ? 135.698 114.804 138.228 1.00 12.99 471 ASN B CA 1
ATOM 7687 C C . ASN B 2 470 ? 136.377 113.455 138.392 1.00 12.99 471 ASN B C 1
ATOM 7688 O O . ASN B 2 470 ? 136.161 112.593 137.536 1.00 12.99 471 ASN B O 1
ATOM 7693 N N . ILE B 2 471 ? 137.178 113.220 139.423 1.00 9.26 472 ILE B N 1
ATOM 7694 C CA . ILE B 2 471 ? 137.569 111.830 139.636 1.00 9.26 472 ILE B CA 1
ATOM 7695 C C . ILE B 2 471 ? 136.483 111.101 140.420 1.00 9.26 472 ILE B C 1
ATOM 7696 O O . ILE B 2 471 ? 136.068 110.021 139.991 1.00 9.26 472 ILE B O 1
ATOM 7701 N N . PRO B 2 472 ? 135.991 111.603 141.554 1.00 15.43 473 PRO B N 1
ATOM 7702 C CA . PRO B 2 472 ? 134.853 110.932 142.184 1.00 15.43 473 PRO B CA 1
ATOM 7703 C C . PRO B 2 472 ? 133.621 110.821 141.306 1.00 15.43 473 PRO B C 1
ATOM 7704 O O . PRO B 2 472 ? 133.195 109.707 140.979 1.00 15.43 473 PRO B O 1
ATOM 7708 N N . MET B 2 473 ? 133.051 111.956 140.894 1.00 14.96 474 MET B N 1
ATOM 7709 C CA . MET B 2 473 ? 131.772 111.882 140.203 1.00 14.96 474 MET B CA 1
ATOM 7710 C C . MET B 2 473 ? 131.888 111.213 138.847 1.00 14.96 474 MET B C 1
ATOM 7711 O O . MET B 2 473 ? 130.896 110.673 138.358 1.00 14.96 474 MET B O 1
ATOM 7716 N N . GLY B 2 474 ? 133.092 111.129 138.288 1.00 14.11 475 GLY B N 1
ATOM 7717 C CA . GLY B 2 474 ? 133.284 110.306 137.108 1.00 14.11 475 GLY B CA 1
ATOM 7718 C C . GLY B 2 474 ? 133.091 108.830 137.398 1.00 14.11 475 GLY B C 1
ATOM 7719 O O . GLY B 2 474 ? 132.392 108.129 136.663 1.00 14.11 475 GLY B O 1
ATOM 7720 N N . LEU B 2 475 ? 133.712 108.331 138.467 1.00 14.76 476 LEU B N 1
ATOM 7721 C CA . LEU B 2 475 ? 133.553 106.918 138.776 1.00 14.76 476 LEU B CA 1
ATOM 7722 C C . LEU B 2 475 ? 132.143 106.621 139.250 1.00 14.76 476 LEU B C 1
ATOM 7723 O O . LEU B 2 475 ? 131.599 105.551 138.943 1.00 14.76 476 LEU B O 1
ATOM 7728 N N . LEU B 2 476 ? 131.514 107.566 139.950 1.00 19.10 477 LEU B N 1
ATOM 7729 C CA . LEU B 2 476 ? 130.136 107.343 140.374 1.00 19.10 477 LEU B CA 1
ATOM 7730 C C . LEU B 2 476 ? 129.181 107.366 139.187 1.00 19.10 477 LEU B C 1
ATOM 7731 O O . LEU B 2 476 ? 128.168 106.659 139.192 1.00 19.10 477 LEU B O 1
ATOM 7736 N N . PHE B 2 477 ? 129.505 108.125 138.143 1.00 23.98 478 PHE B N 1
ATOM 7737 C CA . PHE B 2 477 ? 128.715 108.080 136.920 1.00 23.98 478 PHE B CA 1
ATOM 7738 C C . PHE B 2 477 ? 128.929 106.765 136.183 1.00 23.98 478 PHE B C 1
ATOM 7739 O O . PHE B 2 477 ? 127.976 106.141 135.706 1.00 23.98 478 PHE B O 1
ATOM 7747 N N . ASN B 2 478 ? 130.185 106.334 136.073 1.00 23.38 479 ASN B N 1
ATOM 7748 C CA . ASN B 2 478 ? 130.483 105.062 135.425 1.00 23.38 479 ASN B CA 1
ATOM 7749 C C . ASN B 2 478 ? 129.781 103.898 136.113 1.00 23.38 479 ASN B C 1
ATOM 7750 O O . ASN B 2 478 ? 129.430 102.915 135.455 1.00 23.38 479 ASN B O 1
ATOM 7755 N N . GLN B 2 479 ? 129.547 103.985 137.425 1.00 25.56 480 GLN B N 1
ATOM 7756 C CA . GLN B 2 479 ? 128.738 102.929 138.031 1.00 25.56 480 GLN B CA 1
ATOM 7757 C C . GLN B 2 479 ? 127.242 103.163 137.869 1.00 25.56 480 GLN B C 1
ATOM 7758 O O . GLN B 2 479 ? 126.494 102.195 137.708 1.00 25.56 480 GLN B O 1
ATOM 7764 N N . THR B 2 480 ? 126.778 104.412 137.909 1.00 27.81 481 THR B N 1
ATOM 7765 C CA . THR B 2 480 ? 125.339 104.664 137.898 1.00 27.81 481 THR B CA 1
ATOM 7766 C C . THR B 2 480 ? 124.781 104.720 136.480 1.00 27.81 481 THR B C 1
ATOM 7767 O O . THR B 2 480 ? 123.887 103.947 136.127 1.00 27.81 481 THR B O 1
ATOM 7771 N N . GLY B 2 481 ? 125.295 105.630 135.661 1.00 31.29 482 GLY B N 1
ATOM 7772 C CA . GLY B 2 481 ? 124.787 105.853 134.336 1.00 31.29 482 GLY B CA 1
ATOM 7773 C C . GLY B 2 481 ? 123.895 107.070 134.232 1.00 31.29 482 GLY B C 1
ATOM 7774 O O . GLY B 2 481 ? 123.714 107.608 133.137 1.00 31.29 482 GLY B O 1
ATOM 7775 N N . SER B 2 482 ? 123.329 107.505 135.345 1.00 39.35 483 SER B N 1
ATOM 7776 C CA . SER B 2 482 ? 122.506 108.705 135.372 1.00 39.35 483 SER B CA 1
ATOM 7777 C C . SER B 2 482 ? 123.396 109.915 135.600 1.00 39.35 483 SER B C 1
ATOM 7778 O O . SER B 2 482 ? 123.594 110.340 136.739 1.00 39.35 483 SER B O 1
ATOM 7781 N N . CYS B 2 483 ? 123.914 110.514 134.527 1.00 46.01 484 CYS B N 1
ATOM 7782 C CA . CYS B 2 483 ? 124.674 111.753 134.688 1.00 46.01 484 CYS B CA 1
ATOM 7783 C C . CYS B 2 483 ? 123.678 112.868 134.999 1.00 46.01 484 CYS B C 1
ATOM 7784 O O . CYS B 2 483 ? 123.405 113.771 134.206 1.00 46.01 484 CYS B O 1
ATOM 7787 N N . LYS B 2 484 ? 123.103 112.758 136.187 1.00 40.95 485 LYS B N 1
ATOM 7788 C CA . LYS B 2 484 ? 122.333 113.814 136.811 1.00 40.95 485 LYS B CA 1
ATOM 7789 C C . LYS B 2 484 ? 122.932 114.028 138.188 1.00 40.95 485 LYS B C 1
ATOM 7790 O O . LYS B 2 484 ? 122.874 113.141 139.042 1.00 40.95 485 LYS B O 1
ATOM 7796 N N . PHE B 2 485 ? 123.503 115.207 138.401 1.00 32.68 486 PHE B N 1
ATOM 7797 C CA . PHE B 2 485 ? 124.550 115.355 139.392 1.00 32.68 486 PHE B CA 1
ATOM 7798 C C . PHE B 2 485 ? 124.062 115.761 140.768 1.00 32.68 486 PHE B C 1
ATOM 7799 O O . PHE B 2 485 ? 124.794 115.563 141.739 1.00 32.68 486 PHE B O 1
ATOM 7807 N N . ASP B 2 486 ? 122.856 116.304 140.889 1.00 38.25 487 ASP B N 1
ATOM 7808 C CA . ASP B 2 486 ? 122.343 116.654 142.206 1.00 38.25 487 ASP B CA 1
ATOM 7809 C C . ASP B 2 486 ? 121.617 115.499 142.878 1.00 38.25 487 ASP B C 1
ATOM 7810 O O . ASP B 2 486 ? 121.543 115.455 144.110 1.00 38.25 487 ASP B O 1
ATOM 7815 N N . GLU B 2 487 ? 121.086 114.564 142.088 1.00 34.33 488 GLU B N 1
ATOM 7816 C CA . GLU B 2 487 ? 120.372 113.424 142.649 1.00 34.33 488 GLU B CA 1
ATOM 7817 C C . GLU B 2 487 ? 121.304 112.503 143.424 1.00 34.33 488 GLU B C 1
ATOM 7818 O O . GLU B 2 487 ? 120.863 111.823 144.356 1.00 34.33 488 GLU B O 1
ATOM 7824 N N . TYR B 2 488 ? 122.580 112.449 143.040 1.00 28.53 489 TYR B N 1
ATOM 7825 C CA . TYR B 2 488 ? 123.566 111.650 143.755 1.00 28.53 489 TYR B CA 1
ATOM 7826 C C . TYR B 2 488 ? 123.455 111.834 145.265 1.00 28.53 489 TYR B C 1
ATOM 7827 O O . TYR B 2 488 ? 123.171 110.889 146.009 1.00 28.53 489 TYR B O 1
ATOM 7836 N N . PHE B 2 489 ? 123.661 113.073 145.717 1.00 29.13 490 PHE B N 1
ATOM 7837 C CA . PHE B 2 489 ? 123.855 113.418 147.120 1.00 29.13 490 PHE B CA 1
ATOM 7838 C C . PHE B 2 489 ? 122.743 114.333 147.612 1.00 29.13 490 PHE B C 1
ATOM 7839 O O . PHE B 2 489 ? 122.311 115.247 146.900 1.00 29.13 490 PHE B O 1
ATOM 7847 N N . SER B 2 490 ? 122.302 114.094 148.845 1.00 32.09 491 SER B N 1
ATOM 7848 C CA . SER B 2 490 ? 121.284 114.924 149.466 1.00 32.09 491 SER B CA 1
ATOM 7849 C C . SER B 2 490 ? 121.756 116.363 149.601 1.00 32.09 491 SER B C 1
ATOM 7850 O O . SER B 2 490 ? 121.181 117.264 148.981 1.00 32.09 491 SER B O 1
ATOM 7853 N N . GLN B 2 491 ? 122.804 116.587 150.400 1.00 28.08 492 GLN B N 1
ATOM 7854 C CA . GLN B 2 491 ? 123.390 117.909 150.592 1.00 28.08 492 GLN B CA 1
ATOM 7855 C C . GLN B 2 491 ? 124.891 117.828 150.381 1.00 28.08 492 GLN B C 1
ATOM 7856 O O . GLN B 2 491 ? 125.525 116.851 150.779 1.00 28.08 492 GLN B O 1
ATOM 7862 N N . SER B 2 492 ? 125.457 118.859 149.763 1.00 21.42 493 SER B N 1
ATOM 7863 C CA . SER B 2 492 ? 126.828 118.785 149.287 1.00 21.42 493 SER B CA 1
ATOM 7864 C C . SER B 2 492 ? 127.385 120.184 149.114 1.00 21.42 493 SER B C 1
ATOM 7865 O O . SER B 2 492 ? 126.639 121.113 148.811 1.00 21.42 493 SER B O 1
ATOM 7868 N N . CYS B 2 493 ? 128.695 120.327 149.299 1.00 20.55 494 CYS B N 1
ATOM 7869 C CA . CYS B 2 493 ? 129.377 121.612 149.154 1.00 20.55 494 CYS B CA 1
ATOM 7870 C C . CYS B 2 493 ? 130.481 121.473 148.111 1.00 20.55 494 CYS B C 1
ATOM 7871 O O . CYS B 2 493 ? 131.632 121.177 148.436 1.00 20.55 494 CYS B O 1
ATOM 7874 N N . ALA B 2 494 ? 130.120 121.701 146.853 1.00 16.99 495 ALA B N 1
ATOM 7875 C CA . ALA B 2 494 ? 131.062 121.695 145.744 1.00 16.99 495 ALA B CA 1
ATOM 7876 C C . ALA B 2 494 ? 131.263 123.129 145.290 1.00 16.99 495 ALA B C 1
ATOM 7877 O O . ALA B 2 494 ? 130.335 123.722 144.720 1.00 16.99 495 ALA B O 1
ATOM 7879 N N . PRO B 2 495 ? 132.433 123.729 145.518 1.00 11.87 496 PRO B N 1
ATOM 7880 C CA . PRO B 2 495 ? 132.605 125.160 145.249 1.00 11.87 496 PRO B CA 1
ATOM 7881 C C . PRO B 2 495 ? 132.765 125.437 143.764 1.00 11.87 496 PRO B C 1
ATOM 7882 O O . PRO B 2 495 ? 133.618 124.850 143.096 1.00 11.87 496 PRO B O 1
ATOM 7886 N N . GLY B 2 496 ? 131.940 126.348 143.254 1.00 22.06 497 GLY B N 1
ATOM 7887 C CA . GLY B 2 496 ? 131.999 126.761 141.868 1.00 22.06 497 GLY B CA 1
ATOM 7888 C C . GLY B 2 496 ? 130.794 126.391 141.037 1.00 22.06 497 GLY B C 1
ATOM 7889 O O . GLY B 2 496 ? 130.785 126.678 139.835 1.00 22.06 497 GLY B O 1
ATOM 7890 N N . SER B 2 497 ? 129.783 125.763 141.623 1.00 26.15 498 SER B N 1
ATOM 7891 C CA . SER B 2 497 ? 128.569 125.423 140.901 1.00 26.15 498 SER B CA 1
ATOM 7892 C C . SER B 2 497 ? 127.552 126.546 141.041 1.00 26.15 498 SER B C 1
ATOM 7893 O O . SER B 2 497 ? 127.867 127.651 141.486 1.00 26.15 498 SER B O 1
ATOM 7896 N N . ASP B 2 498 ? 126.317 126.276 140.632 1.00 32.59 499 ASP B N 1
ATOM 7897 C CA . ASP B 2 498 ? 125.235 127.192 140.916 1.00 32.59 499 ASP B CA 1
ATOM 7898 C C . ASP B 2 498 ? 125.099 127.361 142.425 1.00 32.59 499 ASP B C 1
ATOM 7899 O O . ASP B 2 498 ? 125.439 126.459 143.189 1.00 32.59 499 ASP B O 1
ATOM 7904 N N . PRO B 2 499 ? 124.647 128.519 142.878 1.00 32.85 500 PRO B N 1
ATOM 7905 C CA . PRO B 2 499 ? 124.452 128.715 144.322 1.00 32.85 500 PRO B CA 1
ATOM 7906 C C . PRO B 2 499 ? 123.033 128.461 144.808 1.00 32.85 500 PRO B C 1
ATOM 7907 O O . PRO B 2 499 ? 122.779 128.521 146.014 1.00 32.85 500 PRO B O 1
ATOM 7911 N N . ARG B 2 500 ? 122.101 128.181 143.901 1.00 30.61 501 ARG B N 1
ATOM 7912 C CA . ARG B 2 500 ? 120.694 128.061 144.259 1.00 30.61 501 ARG B CA 1
ATOM 7913 C C . ARG B 2 500 ? 120.208 126.622 144.311 1.00 30.61 501 ARG B C 1
ATOM 7914 O O . ARG B 2 500 ? 119.048 126.386 144.654 1.00 30.61 501 ARG B O 1
ATOM 7916 N N . SER B 2 501 ? 121.066 125.660 144.008 1.00 31.02 502 SER B N 1
ATOM 7917 C CA . SER B 2 501 ? 120.648 124.279 143.822 1.00 31.02 502 SER B CA 1
ATOM 7918 C C . SER B 2 501 ? 120.469 123.580 145.168 1.00 31.02 502 SER B C 1
ATOM 7919 O O . SER B 2 501 ? 120.412 124.208 146.227 1.00 31.02 502 SER B O 1
ATOM 7922 N N . ASN B 2 502 ? 120.322 122.254 145.121 1.00 33.06 503 ASN B N 1
ATOM 7923 C CA . ASN B 2 502 ? 120.544 121.380 146.266 1.00 33.06 503 ASN B CA 1
ATOM 7924 C C . ASN B 2 502 ? 121.926 120.747 146.200 1.00 33.06 503 ASN B C 1
ATOM 7925 O O . ASN B 2 502 ? 122.118 119.601 146.618 1.00 33.06 503 ASN B O 1
ATOM 7930 N N . LEU B 2 503 ? 122.885 121.485 145.650 1.00 25.36 504 LEU B N 1
ATOM 7931 C CA . LEU B 2 503 ? 124.261 121.051 145.503 1.00 25.36 504 LEU B CA 1
ATOM 7932 C C . LEU B 2 503 ? 125.236 122.078 146.050 1.00 25.36 504 LEU B C 1
ATOM 7933 O O . LEU B 2 503 ? 126.419 121.764 146.210 1.00 25.36 504 LEU B O 1
ATOM 7938 N N . CYS B 2 504 ? 124.766 123.286 146.355 1.00 30.77 505 CYS B N 1
ATOM 7939 C CA . CYS B 2 504 ? 125.485 124.292 147.127 1.00 30.77 505 CYS B CA 1
ATOM 7940 C C . CYS B 2 504 ? 124.643 124.713 148.318 1.00 30.77 505 CYS B C 1
ATOM 7941 O O . CYS B 2 504 ? 124.386 125.903 148.516 1.00 30.77 505 CYS B O 1
ATOM 7944 N N . ALA B 2 505 ? 124.159 123.741 149.080 1.00 23.86 506 ALA B N 1
ATOM 7945 C CA . ALA B 2 505 ? 123.426 124.031 150.300 1.00 23.86 506 ALA B CA 1
ATOM 7946 C C . ALA B 2 505 ? 124.278 123.911 151.547 1.00 23.86 506 ALA B C 1
ATOM 7947 O O . ALA B 2 505 ? 123.959 124.530 152.563 1.00 23.86 506 ALA B O 1
ATOM 7949 N N . LEU B 2 506 ? 125.351 123.138 151.496 1.00 23.20 507 LEU B N 1
ATOM 7950 C CA . LEU B 2 506 ? 126.187 122.883 152.659 1.00 23.20 507 LEU B CA 1
ATOM 7951 C C . LEU B 2 506 ? 127.489 123.675 152.608 1.00 23.20 507 LEU B C 1
ATOM 7952 O O . LEU B 2 506 ? 128.538 123.208 153.053 1.00 23.20 507 LEU B O 1
ATOM 7957 N N . CYS B 2 507 ? 127.434 124.886 152.071 1.00 31.00 508 CYS B N 1
ATOM 7958 C CA . CYS B 2 507 ? 128.562 125.800 152.089 1.00 31.00 508 CYS B CA 1
ATOM 7959 C C . CYS B 2 507 ? 128.180 126.997 152.947 1.00 31.00 508 CYS B C 1
ATOM 7960 O O . CYS B 2 507 ? 126.994 127.283 153.139 1.00 31.00 508 CYS B O 1
ATOM 7963 N N . ILE B 2 508 ? 129.177 127.694 153.481 1.00 25.95 509 ILE B N 1
ATOM 7964 C CA . ILE B 2 508 ? 128.940 128.788 154.406 1.00 25.95 509 ILE B CA 1
ATOM 7965 C C . ILE B 2 508 ? 129.385 130.128 153.835 1.00 25.95 509 ILE B C 1
ATOM 7966 O O . ILE B 2 508 ? 128.695 131.133 154.012 1.00 25.95 509 ILE B O 1
ATOM 7971 N N . GLY B 2 509 ? 130.524 130.169 153.148 1.00 27.34 510 GLY B N 1
ATOM 7972 C CA . GLY B 2 509 ? 130.910 131.362 152.415 1.00 27.34 510 GLY B CA 1
ATOM 7973 C C . GLY B 2 509 ? 132.049 132.177 152.990 1.00 27.34 510 GLY B C 1
ATOM 7974 O O . GLY B 2 509 ? 133.193 131.721 153.051 1.00 27.34 510 GLY B O 1
ATOM 7975 N N . ASP B 2 510 ? 131.737 133.401 153.395 1.00 36.42 511 ASP B N 1
ATOM 7976 C CA . ASP B 2 510 ? 132.696 134.343 153.943 1.00 36.42 511 ASP B CA 1
ATOM 7977 C C . ASP B 2 510 ? 132.202 134.815 155.303 1.00 36.42 511 ASP B C 1
ATOM 7978 O O . ASP B 2 510 ? 131.263 134.253 155.873 1.00 36.42 511 ASP B O 1
ATOM 7983 N N . GLU B 2 511 ? 132.839 135.864 155.826 1.00 36.22 512 GLU B N 1
ATOM 7984 C CA . GLU B 2 511 ? 132.536 136.348 157.167 1.00 36.22 512 GLU B CA 1
ATOM 7985 C C . GLU B 2 511 ? 131.074 136.732 157.327 1.00 36.22 512 GLU B C 1
ATOM 7986 O O . GLU B 2 511 ? 130.339 136.103 158.094 1.00 36.22 512 GLU B O 1
ATOM 7992 N N . GLN B 2 512 ? 130.633 137.750 156.593 1.00 39.33 513 GLN B N 1
ATOM 7993 C CA . GLN B 2 512 ? 129.224 138.113 156.625 1.00 39.33 513 GLN B CA 1
ATOM 7994 C C . GLN B 2 512 ? 128.344 137.006 156.064 1.00 39.33 513 GLN B C 1
ATOM 7995 O O . GLN B 2 512 ? 127.117 137.083 156.176 1.00 39.33 513 GLN B O 1
ATOM 8001 N N . GLY B 2 513 ? 128.941 135.983 155.460 1.00 48.78 514 GLY B N 1
ATOM 8002 C CA . GLY B 2 513 ? 128.171 134.915 154.865 1.00 48.78 514 GLY B CA 1
ATOM 8003 C C . GLY B 2 513 ? 127.410 135.386 153.648 1.00 48.78 514 GLY B C 1
ATOM 8004 O O . GLY B 2 513 ? 126.177 135.423 153.659 1.00 48.78 514 GLY B O 1
ATOM 8005 N N . GLU B 2 514 ? 128.131 135.781 152.600 1.00 44.08 515 GLU B N 1
ATOM 8006 C CA . GLU B 2 514 ? 127.471 136.163 151.362 1.00 44.08 515 GLU B CA 1
ATOM 8007 C C . GLU B 2 514 ? 128.046 135.424 150.160 1.00 44.08 515 GLU B C 1
ATOM 8008 O O . GLU B 2 514 ? 127.309 135.060 149.240 1.00 44.08 515 GLU B O 1
ATOM 8014 N N . ASN B 2 515 ? 129.356 135.192 150.158 1.00 34.50 516 ASN B N 1
ATOM 8015 C CA . ASN B 2 515 ? 130.007 134.576 149.009 1.00 34.50 516 ASN B CA 1
ATOM 8016 C C . ASN B 2 515 ? 129.847 133.063 149.003 1.00 34.50 516 ASN B C 1
ATOM 8017 O O . ASN B 2 515 ? 130.796 132.340 149.316 1.00 34.50 516 ASN B O 1
ATOM 8022 N N . LYS B 2 516 ? 128.669 132.569 148.634 1.00 33.11 517 LYS B N 1
ATOM 8023 C CA . LYS B 2 516 ? 128.433 131.132 148.650 1.00 33.11 517 LYS B CA 1
ATOM 8024 C C . LYS B 2 516 ? 128.921 130.477 147.360 1.00 33.11 517 LYS B C 1
ATOM 8025 O O . LYS B 2 516 ? 128.564 130.903 146.259 1.00 33.11 517 LYS B O 1
ATOM 8031 N N . CYS B 2 517 ? 129.747 129.437 147.507 1.00 28.95 518 CYS B N 1
ATOM 8032 C CA . CYS B 2 517 ? 130.223 128.600 146.409 1.00 28.95 518 CYS B CA 1
ATOM 8033 C C . CYS B 2 517 ? 130.975 129.377 145.343 1.00 28.95 518 CYS B C 1
ATOM 8034 O O . CYS B 2 517 ? 131.250 128.836 144.272 1.00 28.95 518 CYS B O 1
ATOM 8037 N N . VAL B 2 518 ? 131.319 130.631 145.611 1.00 26.43 519 VAL B N 1
ATOM 8038 C CA . VAL B 2 518 ? 132.079 131.378 144.604 1.00 26.43 519 VAL B CA 1
ATOM 8039 C C . VAL B 2 518 ? 133.480 130.796 144.503 1.00 26.43 519 VAL B C 1
ATOM 8040 O O . VAL B 2 518 ? 134.139 130.566 145.534 1.00 26.43 519 VAL B O 1
ATOM 8044 N N . PRO B 2 519 ? 133.979 130.553 143.326 1.00 22.41 520 PRO B N 1
ATOM 8045 C CA . PRO B 2 519 ? 135.203 129.764 143.197 1.00 22.41 520 PRO B CA 1
ATOM 8046 C C . PRO B 2 519 ? 136.461 130.522 143.569 1.00 22.41 520 PRO B C 1
ATOM 8047 O O . PRO B 2 519 ? 137.562 130.071 143.243 1.00 22.41 520 PRO B O 1
ATOM 8051 N N . ASN B 2 520 ? 136.335 131.678 144.206 1.00 20.76 521 ASN B N 1
ATOM 8052 C CA . ASN B 2 520 ? 137.527 132.335 144.711 1.00 20.76 521 ASN B CA 1
ATOM 8053 C C . ASN B 2 520 ? 137.705 132.008 146.190 1.00 20.76 521 ASN B C 1
ATOM 8054 O O . ASN B 2 520 ? 136.964 131.215 146.771 1.00 20.76 521 ASN B O 1
ATOM 8059 N N . SER B 2 521 ? 138.704 132.640 146.803 1.00 20.13 522 SER B N 1
ATOM 8060 C CA . SER B 2 521 ? 139.139 132.273 148.144 1.00 20.13 522 SER B CA 1
ATOM 8061 C C . SER B 2 521 ? 138.235 132.834 149.231 1.00 20.13 522 SER B C 1
ATOM 8062 O O . SER B 2 521 ? 138.626 132.878 150.398 1.00 20.13 522 SER B O 1
ATOM 8065 N N . ASN B 2 522 ? 137.029 133.261 148.870 1.00 25.05 523 ASN B N 1
ATOM 8066 C CA . ASN B 2 522 ? 136.102 133.846 149.827 1.00 25.05 523 ASN B CA 1
ATOM 8067 C C . ASN B 2 522 ? 134.976 132.893 150.202 1.00 25.05 523 ASN B C 1
ATOM 8068 O O . ASN B 2 522 ? 134.038 133.295 150.897 1.00 25.05 523 ASN B O 1
ATOM 8073 N N . GLU B 2 523 ? 135.041 131.647 149.753 1.00 24.13 524 GLU B N 1
ATOM 8074 C CA . GLU B 2 523 ? 134.079 130.616 150.120 1.00 24.13 524 GLU B CA 1
ATOM 8075 C C . GLU B 2 523 ? 134.791 129.699 151.098 1.00 24.13 524 GLU B C 1
ATOM 8076 O O . GLU B 2 523 ? 135.518 128.797 150.694 1.00 24.13 524 GLU B O 1
ATOM 8082 N N . ARG B 2 524 ? 134.574 129.928 152.393 1.00 23.05 525 ARG B N 1
ATOM 8083 C CA . ARG B 2 524 ? 135.329 129.263 153.454 1.00 23.05 525 ARG B CA 1
ATOM 8084 C C . ARG B 2 524 ? 135.622 127.792 153.162 1.00 23.05 525 ARG B C 1
ATOM 8085 O O . ARG B 2 524 ? 136.749 127.331 153.371 1.00 23.05 525 ARG B O 1
ATOM 8093 N N . TYR B 2 525 ? 134.633 127.055 152.645 1.00 15.77 526 TYR B N 1
ATOM 8094 C CA . TYR B 2 525 ? 134.785 125.638 152.342 1.00 15.77 526 TYR B CA 1
ATOM 8095 C C . TYR B 2 525 ? 135.255 125.379 150.921 1.00 15.77 526 TYR B C 1
ATOM 8096 O O . TYR B 2 525 ? 134.917 124.332 150.358 1.00 15.77 526 TYR B O 1
ATOM 8105 N N . TYR B 2 526 ? 136.011 126.299 150.323 1.00 12.71 527 TYR B N 1
ATOM 8106 C CA . TYR B 2 526 ? 136.555 126.130 148.980 1.00 12.71 527 TYR B CA 1
ATOM 8107 C C . TYR B 2 526 ? 138.024 125.744 149.047 1.00 12.71 527 TYR B C 1
ATOM 8108 O O . TYR B 2 526 ? 138.735 126.092 149.989 1.00 12.71 527 TYR B O 1
ATOM 8117 N N . GLY B 2 527 ? 138.477 125.025 148.031 1.00 7.21 528 GLY B N 1
ATOM 8118 C CA . GLY B 2 527 ? 139.853 124.580 148.000 1.00 7.21 528 GLY B CA 1
ATOM 8119 C C . GLY B 2 527 ? 140.109 123.477 148.996 1.00 7.21 528 GLY B C 1
ATOM 8120 O O . GLY B 2 527 ? 139.278 123.228 149.865 1.00 7.21 528 GLY B O 1
ATOM 8121 N N . TYR B 2 528 ? 141.264 122.823 148.888 1.00 8.77 529 TYR B N 1
ATOM 8122 C CA . TYR B 2 528 ? 141.568 121.636 149.677 1.00 8.77 529 TYR B CA 1
ATOM 8123 C C . TYR B 2 528 ? 141.153 121.774 151.136 1.00 8.77 529 TYR B C 1
ATOM 8124 O O . TYR B 2 528 ? 140.263 121.061 151.628 1.00 8.77 529 TYR B O 1
ATOM 8133 N N . THR B 2 529 ? 141.757 122.734 151.830 1.00 9.62 530 THR B N 1
ATOM 8134 C CA . THR B 2 529 ? 141.394 122.950 153.216 1.00 9.62 530 THR B CA 1
ATOM 8135 C C . THR B 2 529 ? 139.943 123.358 153.360 1.00 9.62 530 THR B C 1
ATOM 8136 O O . THR B 2 529 ? 139.381 123.188 154.438 1.00 9.62 530 THR B O 1
ATOM 8140 N N . GLY B 2 530 ? 139.291 123.799 152.296 1.00 9.88 531 GLY B N 1
ATOM 8141 C CA . GLY B 2 530 ? 137.898 124.177 152.420 1.00 9.88 531 GLY B CA 1
ATOM 8142 C C . GLY B 2 530 ? 136.930 123.018 152.595 1.00 9.88 531 GLY B C 1
ATOM 8143 O O . GLY B 2 530 ? 136.151 122.969 153.559 1.00 9.88 531 GLY B O 1
ATOM 8144 N N . ALA B 2 531 ? 136.935 122.094 151.635 1.00 6.24 532 ALA B N 1
ATOM 8145 C CA . ALA B 2 531 ? 136.206 120.849 151.816 1.00 6.24 532 ALA B CA 1
ATOM 8146 C C . ALA B 2 531 ? 136.619 120.184 153.111 1.00 6.24 532 ALA B C 1
ATOM 8147 O O . ALA B 2 531 ? 135.777 119.701 153.878 1.00 6.24 532 ALA B O 1
ATOM 8149 N N . PHE B 2 532 ? 137.923 120.159 153.381 1.00 7.96 533 PHE B N 1
ATOM 8150 C CA . PHE B 2 532 ? 138.350 119.510 154.606 1.00 7.96 533 PHE B CA 1
ATOM 8151 C C . PHE B 2 532 ? 137.937 120.266 155.853 1.00 7.96 533 PHE B C 1
ATOM 8152 O O . PHE B 2 532 ? 138.123 119.751 156.954 1.00 7.96 533 PHE B O 1
ATOM 8160 N N . ARG B 2 533 ? 137.436 121.485 155.713 1.00 8.89 534 ARG B N 1
ATOM 8161 C CA . ARG B 2 533 ? 136.731 122.114 156.817 1.00 8.89 534 ARG B CA 1
ATOM 8162 C C . ARG B 2 533 ? 135.308 121.597 156.879 1.00 8.89 534 ARG B C 1
ATOM 8163 O O . ARG B 2 533 ? 134.853 121.117 157.921 1.00 8.89 534 ARG B O 1
ATOM 8171 N N . CYS B 2 534 ? 134.596 121.692 155.758 1.00 12.93 535 CYS B N 1
ATOM 8172 C CA . CYS B 2 534 ? 133.206 121.245 155.668 1.00 12.93 535 CYS B CA 1
ATOM 8173 C C . CYS B 2 534 ? 132.962 119.879 156.287 1.00 12.93 535 CYS B C 1
ATOM 8174 O O . CYS B 2 534 ? 131.955 119.673 156.966 1.00 12.93 535 CYS B O 1
ATOM 8177 N N . LEU B 2 535 ? 133.853 118.931 156.039 1.00 13.33 536 LEU B N 1
ATOM 8178 C CA . LEU B 2 535 ? 133.728 117.663 156.737 1.00 13.33 536 LEU B CA 1
ATOM 8179 C C . LEU B 2 535 ? 133.934 117.804 158.237 1.00 13.33 536 LEU B C 1
ATOM 8180 O O . LEU B 2 535 ? 133.008 117.558 159.007 1.00 13.33 536 LEU B O 1
ATOM 8185 N N . ALA B 2 536 ? 135.139 118.197 158.665 1.00 12.92 537 ALA B N 1
ATOM 8186 C CA . ALA B 2 536 ? 135.482 118.116 160.082 1.00 12.92 537 ALA B CA 1
ATOM 8187 C C . ALA B 2 536 ? 134.488 118.868 160.940 1.00 12.92 537 ALA B C 1
ATOM 8188 O O . ALA B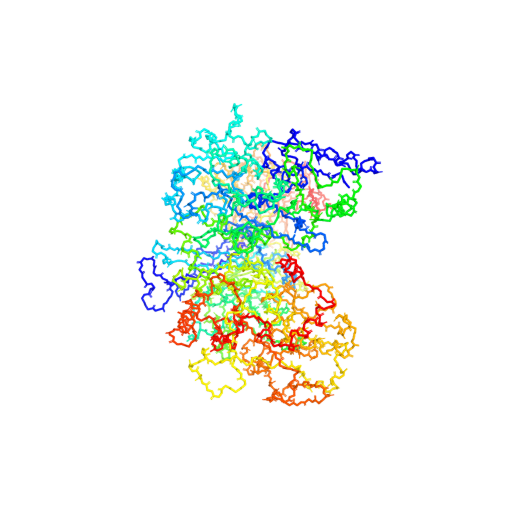 2 536 ? 134.212 118.461 162.070 1.00 12.92 537 ALA B O 1
ATOM 8190 N N . GLU B 2 537 ? 133.917 119.942 160.418 1.00 12.57 538 GLU B N 1
ATOM 8191 C CA . GLU B 2 537 ? 132.855 120.615 161.144 1.00 12.57 538 GLU B CA 1
ATOM 8192 C C . GLU B 2 537 ? 131.565 119.795 161.190 1.00 12.57 538 GLU B C 1
ATOM 8193 O O . GLU B 2 537 ? 130.572 120.264 161.755 1.00 12.57 538 GLU B O 1
ATOM 8199 N N . ASN B 2 538 ? 131.556 118.585 160.626 1.00 18.52 539 ASN B N 1
ATOM 8200 C CA . ASN B 2 538 ? 130.456 117.624 160.751 1.00 18.52 539 ASN B CA 1
ATOM 8201 C C . ASN B 2 538 ? 129.139 118.180 160.200 1.00 18.52 539 ASN B C 1
ATOM 8202 O O . ASN B 2 538 ? 128.163 118.404 160.914 1.00 18.52 539 ASN B O 1
ATOM 8207 N N . ALA B 2 539 ? 129.153 118.401 158.891 1.00 25.50 540 ALA B N 1
ATOM 8208 C CA . ALA B 2 539 ? 127.935 118.620 158.130 1.00 25.50 540 ALA B CA 1
ATOM 8209 C C . ALA B 2 539 ? 127.801 117.708 156.916 1.00 25.50 540 ALA B C 1
ATOM 8210 O O . ALA B 2 539 ? 126.678 117.501 156.452 1.00 25.50 540 ALA B O 1
ATOM 8212 N N . GLY B 2 540 ? 128.896 117.155 156.390 1.00 22.01 541 GLY B N 1
ATOM 8213 C CA . GLY B 2 540 ? 128.822 116.091 155.415 1.00 22.01 541 GLY B CA 1
ATOM 8214 C C . GLY B 2 540 ? 129.722 114.936 155.826 1.00 22.01 541 GLY B C 1
ATOM 8215 O O . GLY B 2 540 ? 130.591 115.081 156.684 1.00 22.01 541 GLY B O 1
ATOM 8216 N N . ASP B 2 541 ? 129.511 113.786 155.190 1.00 15.98 542 ASP B N 1
ATOM 8217 C CA . ASP B 2 541 ? 130.193 112.578 155.642 1.00 15.98 542 ASP B CA 1
ATOM 8218 C C . ASP B 2 541 ? 131.495 112.315 154.892 1.00 15.98 542 ASP B C 1
ATOM 8219 O O . ASP B 2 541 ? 132.569 112.297 155.497 1.00 15.98 542 ASP B O 1
ATOM 8224 N N . VAL B 2 542 ? 131.425 112.081 153.591 1.00 11.89 543 VAL B N 1
ATOM 8225 C CA . VAL B 2 542 ? 132.619 111.721 152.839 1.00 11.89 543 VAL B CA 1
ATOM 8226 C C . VAL B 2 542 ? 133.186 112.985 152.219 1.00 11.89 543 VAL B C 1
ATOM 8227 O O . VAL B 2 542 ? 132.447 113.812 151.678 1.00 11.89 543 VAL B O 1
ATOM 8231 N N . ALA B 2 543 ? 134.486 113.168 152.357 1.00 8.71 544 ALA B N 1
ATOM 8232 C CA . ALA B 2 543 ? 135.194 114.231 151.673 1.00 8.71 544 ALA B CA 1
ATOM 8233 C C . ALA B 2 543 ? 136.030 113.600 150.580 1.00 8.71 544 ALA B C 1
ATOM 8234 O O . ALA B 2 543 ? 136.559 112.507 150.766 1.00 8.71 544 ALA B O 1
ATOM 8236 N N . PHE B 2 544 ? 136.130 114.269 149.436 1.00 10.79 545 PHE B N 1
ATOM 8237 C CA . PHE B 2 544 ? 137.056 113.871 148.382 1.00 10.79 545 PHE B CA 1
ATOM 8238 C C . PHE B 2 544 ? 138.052 115.004 148.211 1.00 10.79 545 PHE B C 1
ATOM 8239 O O . PHE B 2 544 ? 137.684 116.070 147.715 1.00 10.79 545 PHE B O 1
ATOM 8247 N N . VAL B 2 545 ? 139.303 114.795 148.619 1.00 10.88 546 VAL B N 1
ATOM 8248 C CA . VAL B 2 545 ? 140.327 115.837 148.533 1.00 10.88 546 VAL B CA 1
ATOM 8249 C C . VAL B 2 545 ? 141.688 115.202 148.291 1.00 10.88 546 VAL B C 1
ATOM 8250 O O . VAL B 2 545 ? 141.860 113.982 148.387 1.00 10.88 546 VAL B O 1
ATOM 8254 N N . LYS B 2 546 ? 142.665 116.039 147.960 1.00 8.81 547 LYS B N 1
ATOM 8255 C CA . LYS B 2 546 ? 144.024 115.546 147.889 1.00 8.81 547 LYS B CA 1
ATOM 8256 C C . LYS B 2 546 ? 144.415 114.980 149.243 1.00 8.81 547 LYS B C 1
ATOM 8257 O O . LYS B 2 546 ? 143.862 115.353 150.275 1.00 8.81 547 LYS B O 1
ATOM 8263 N N . ASP B 2 547 ? 145.365 114.049 149.239 1.00 12.64 548 ASP B N 1
ATOM 8264 C CA . ASP B 2 547 ? 145.685 113.357 150.482 1.00 12.64 548 ASP B CA 1
ATOM 8265 C C . ASP B 2 547 ? 146.358 114.289 151.481 1.00 12.64 548 ASP B C 1
ATOM 8266 O O . ASP B 2 547 ? 145.901 114.415 152.620 1.00 12.64 548 ASP B O 1
ATOM 8271 N N . VAL B 2 548 ? 147.425 114.979 151.064 1.00 14.04 549 VAL B N 1
ATOM 8272 C CA . VAL B 2 548 ? 148.288 115.698 151.997 1.00 14.04 549 VAL B CA 1
ATOM 8273 C C . VAL B 2 548 ? 147.518 116.673 152.876 1.00 14.04 549 VAL B C 1
ATOM 8274 O O . VAL B 2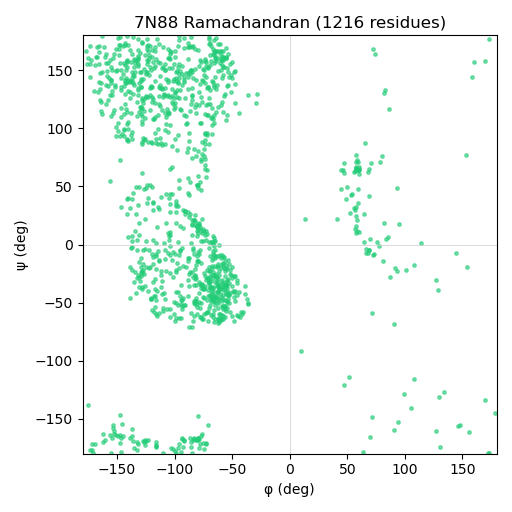 548 ? 148.001 117.032 153.953 1.00 14.04 549 VAL B O 1
ATOM 8278 N N . THR B 2 549 ? 146.309 117.080 152.481 1.00 12.97 550 THR B N 1
ATOM 8279 C CA . THR B 2 549 ? 145.575 118.019 153.324 1.00 12.97 550 THR B CA 1
ATOM 8280 C C . THR B 2 549 ? 145.157 117.380 154.644 1.00 12.97 550 THR B C 1
ATOM 8281 O O . THR B 2 549 ? 145.304 117.996 155.706 1.00 12.97 550 THR B O 1
ATOM 8285 N N . VAL B 2 550 ? 144.677 116.136 154.618 1.00 14.18 551 VAL B N 1
ATOM 8286 C CA . VAL B 2 550 ? 144.413 115.459 155.877 1.00 14.18 551 VAL B CA 1
ATOM 8287 C C . VAL B 2 550 ? 145.689 115.214 156.654 1.00 14.18 551 VAL B C 1
ATOM 8288 O O . VAL B 2 550 ? 145.632 114.833 157.823 1.00 14.18 551 VAL B O 1
ATOM 8292 N N . LEU B 2 551 ? 146.840 115.415 156.030 1.00 16.51 552 LEU B N 1
ATOM 8293 C CA . LEU B 2 551 ? 148.095 115.379 156.756 1.00 16.51 552 LEU B CA 1
ATOM 8294 C C . LEU B 2 551 ? 148.474 116.737 157.319 1.00 16.51 552 LEU B C 1
ATOM 8295 O O . LEU B 2 551 ? 149.117 116.800 158.372 1.00 16.51 552 LEU B O 1
ATOM 8300 N N . GLN B 2 552 ? 148.090 117.828 156.653 1.00 19.00 553 GLN B N 1
ATOM 8301 C CA . GLN B 2 552 ? 148.442 119.170 157.104 1.00 19.00 553 GLN B CA 1
ATOM 8302 C C . GLN B 2 552 ? 147.266 119.882 157.757 1.00 19.00 553 GLN B C 1
ATOM 8303 O O . GLN B 2 552 ? 147.187 121.111 157.738 1.00 19.00 553 GLN B O 1
ATOM 8309 N N . ASN B 2 553 ? 146.346 119.133 158.350 1.00 18.82 554 ASN B N 1
ATOM 8310 C CA . ASN B 2 553 ? 145.302 119.759 159.146 1.00 18.82 554 ASN B CA 1
ATOM 8311 C C . ASN B 2 553 ? 145.033 118.972 160.427 1.00 18.82 554 ASN B C 1
ATOM 8312 O O . ASN B 2 553 ? 143.900 118.929 160.915 1.00 18.82 554 ASN B O 1
ATOM 8317 N N . THR B 2 554 ? 146.068 118.334 160.965 1.00 27.74 555 THR B N 1
ATOM 8318 C CA . THR B 2 554 ? 146.148 117.890 162.347 1.00 27.74 555 THR B CA 1
ATOM 8319 C C . THR B 2 554 ? 147.361 118.547 162.990 1.00 27.74 555 THR B C 1
ATOM 8320 O O . THR B 2 554 ? 148.181 119.173 162.315 1.00 27.74 555 THR B O 1
ATOM 8324 N N . ASP B 2 555 ? 147.483 118.394 164.307 1.00 33.48 556 ASP B N 1
ATOM 8325 C CA . ASP B 2 555 ? 148.478 119.124 165.093 1.00 33.48 556 ASP B CA 1
ATOM 8326 C C . ASP B 2 555 ? 148.328 120.630 164.937 1.00 33.48 556 ASP B C 1
ATOM 8327 O O . ASP B 2 555 ? 149.296 121.373 165.121 1.00 33.48 556 ASP B O 1
ATOM 8332 N N . GLY B 2 556 ? 147.132 121.095 164.591 1.00 26.25 557 GLY B N 1
ATOM 8333 C CA . GLY B 2 556 ? 146.926 122.510 164.340 1.00 26.25 557 GLY B CA 1
ATOM 8334 C C . GLY B 2 556 ? 147.784 123.062 163.225 1.00 26.25 557 GLY B C 1
ATOM 8335 O O . GLY B 2 556 ? 148.238 124.208 163.310 1.00 26.25 557 GLY B O 1
ATOM 8336 N N . ASN B 2 557 ? 148.030 122.270 162.178 1.00 23.61 558 ASN B N 1
ATOM 8337 C CA . ASN B 2 557 ? 148.900 122.739 161.107 1.00 23.61 558 ASN B CA 1
ATOM 8338 C C . ASN B 2 557 ? 148.326 123.957 160.404 1.00 23.61 558 ASN B C 1
ATOM 8339 O O . ASN B 2 557 ? 149.090 124.767 159.873 1.00 23.61 558 ASN B O 1
ATOM 8344 N N . ASN B 2 558 ? 147.011 124.101 160.379 1.00 19.32 559 ASN B N 1
ATOM 8345 C CA . ASN B 2 558 ? 146.401 125.419 160.378 1.00 19.32 559 ASN B CA 1
ATOM 8346 C C . ASN B 2 558 ? 146.201 125.744 161.850 1.00 19.32 559 ASN B C 1
ATOM 8347 O O . ASN B 2 558 ? 145.388 125.110 162.524 1.00 19.32 559 ASN B O 1
ATOM 8352 N N . ASN B 2 559 ? 146.957 126.706 162.360 1.00 20.28 560 ASN B N 1
ATOM 8353 C CA . ASN B 2 559 ? 146.931 126.993 163.783 1.00 20.28 560 ASN B CA 1
ATOM 8354 C C . ASN B 2 559 ? 145.758 127.836 164.171 1.00 20.28 560 ASN B C 1
ATOM 8355 O O . ASN B 2 559 ? 145.747 128.410 165.262 1.00 20.28 560 ASN B O 1
ATOM 8360 N N . GLU B 2 560 ? 144.766 127.929 163.297 1.00 17.95 561 GLU B N 1
ATOM 8361 C CA . GLU B 2 560 ? 143.562 128.679 163.595 1.00 17.95 561 GLU B CA 1
ATOM 8362 C C . GLU B 2 560 ? 142.624 127.800 164.408 1.00 17.95 561 GLU B C 1
ATOM 8363 O O . GLU B 2 560 ? 143.028 126.753 164.921 1.00 17.95 561 GLU B O 1
ATOM 8369 N N . ALA B 2 561 ? 141.381 128.231 164.551 1.00 16.62 562 ALA B N 1
ATOM 8370 C CA . ALA B 2 561 ? 140.379 127.519 165.317 1.00 16.62 562 ALA B CA 1
ATOM 8371 C C . ALA B 2 561 ? 140.111 126.115 164.798 1.00 16.62 562 ALA B C 1
ATOM 8372 O O . ALA B 2 561 ? 140.404 125.136 165.485 1.00 16.62 562 ALA B O 1
ATOM 8374 N N . TRP B 2 562 ? 139.588 126.002 163.579 1.00 13.11 563 TRP B N 1
ATOM 8375 C CA . TRP B 2 562 ? 138.996 124.743 163.150 1.00 13.11 563 TRP B CA 1
ATOM 8376 C C . TRP B 2 562 ? 140.004 123.616 163.006 1.00 13.11 563 TRP B C 1
ATOM 8377 O O . TRP B 2 562 ? 139.626 122.445 163.084 1.00 13.11 563 TRP B O 1
ATOM 8388 N N . ALA B 2 563 ? 141.280 123.932 162.805 1.00 20.59 564 ALA B N 1
ATOM 8389 C CA . ALA B 2 563 ? 142.261 122.883 162.557 1.00 20.59 564 ALA B CA 1
ATOM 8390 C C . ALA B 2 563 ? 143.138 122.616 163.766 1.00 20.59 564 ALA B C 1
ATOM 8391 O O . ALA B 2 563 ? 144.071 121.818 163.678 1.00 20.59 564 ALA B O 1
ATOM 8393 N N . LYS B 2 564 ? 142.871 123.268 164.883 1.00 28.45 565 LYS B N 1
ATOM 8394 C CA . LYS B 2 564 ? 143.460 122.871 166.145 1.00 28.45 565 LYS B CA 1
ATOM 8395 C C . LYS B 2 564 ? 142.557 121.823 166.780 1.00 28.45 565 LYS B C 1
ATOM 8396 O O . LYS B 2 564 ? 141.387 121.687 166.419 1.00 28.45 565 LYS B O 1
ATOM 8398 N N . ASP B 2 565 ? 143.126 121.044 167.700 1.00 40.34 566 ASP B N 1
ATOM 8399 C CA . ASP B 2 565 ? 142.396 120.067 168.502 1.00 40.34 566 ASP B CA 1
ATOM 8400 C C . ASP B 2 565 ? 142.077 118.795 167.721 1.00 40.34 566 ASP B C 1
ATOM 8401 O O . ASP B 2 565 ? 141.479 117.867 168.275 1.00 40.34 566 ASP B O 1
ATOM 8406 N N . LEU B 2 566 ? 142.460 118.730 166.444 1.00 32.47 567 LEU B N 1
ATOM 8407 C CA . LEU B 2 566 ? 142.145 117.564 165.622 1.00 32.47 567 LEU B CA 1
ATOM 8408 C C . LEU B 2 566 ? 143.317 116.596 165.519 1.00 32.47 567 LEU B C 1
ATOM 8409 O O . LEU B 2 566 ? 144.482 117.008 165.536 1.00 32.47 567 LEU B O 1
ATOM 8414 N N . LYS B 2 567 ? 143.009 115.308 165.397 1.00 43.01 568 LYS B N 1
ATOM 8415 C CA . LYS B 2 567 ? 144.002 114.249 165.319 1.00 43.01 568 LYS B CA 1
ATOM 8416 C C . LYS B 2 567 ? 143.843 113.485 164.012 1.00 43.01 568 LYS B C 1
ATOM 8417 O O . LYS B 2 567 ? 142.738 113.380 163.471 1.00 43.01 568 LYS B O 1
ATOM 8423 N N . LEU B 2 568 ? 144.957 112.949 163.504 1.00 44.43 569 LEU B N 1
ATOM 8424 C CA . LEU B 2 568 ? 144.922 112.183 162.262 1.00 44.43 569 LEU B CA 1
ATOM 8425 C C . LEU B 2 568 ? 144.437 110.758 162.471 1.00 44.43 569 LEU B C 1
ATOM 8426 O O . LEU B 2 568 ? 144.093 110.085 161.496 1.00 44.43 569 LEU B O 1
ATOM 8431 N N . ALA B 2 569 ? 144.387 110.295 163.712 1.00 45.05 570 ALA B N 1
ATOM 8432 C CA . ALA B 2 569 ? 143.800 109.010 164.040 1.00 45.05 570 ALA B CA 1
ATOM 8433 C C . ALA B 2 569 ? 142.296 109.085 164.166 1.00 45.05 570 ALA B C 1
ATOM 8434 O O . ALA B 2 569 ? 141.688 108.219 164.801 1.00 45.05 570 ALA B O 1
ATOM 8436 N N . ASP B 2 570 ? 141.689 110.118 163.590 1.00 43.42 571 ASP B N 1
ATOM 8437 C CA . ASP B 2 570 ? 140.256 110.325 163.671 1.00 43.42 571 ASP B CA 1
ATOM 8438 C C . ASP B 2 570 ? 139.549 110.209 162.333 1.00 43.42 571 ASP B C 1
ATOM 8439 O O . ASP B 2 570 ? 138.317 110.278 162.299 1.00 43.42 571 ASP B O 1
ATOM 8444 N N . PHE B 2 571 ? 140.280 110.053 161.239 1.00 31.70 572 PHE B N 1
ATOM 8445 C CA . PHE B 2 571 ? 139.691 109.854 159.928 1.00 31.70 572 PHE B CA 1
ATOM 8446 C C . PHE B 2 571 ? 140.455 108.754 159.206 1.00 31.70 572 PHE B C 1
ATOM 8447 O O . PHE B 2 571 ? 141.656 108.574 159.414 1.00 31.70 572 PHE B O 1
ATOM 8455 N N . ALA B 2 572 ? 139.744 108.013 158.363 1.00 28.48 573 ALA B N 1
ATOM 8456 C CA . ALA B 2 572 ? 140.340 106.969 157.540 1.00 28.48 573 ALA B CA 1
ATOM 8457 C C . ALA B 2 572 ? 139.717 107.038 156.155 1.00 28.48 573 ALA B C 1
ATOM 8458 O O . ALA B 2 572 ? 138.709 107.712 155.942 1.00 28.48 573 ALA B O 1
ATOM 8460 N N . LEU B 2 573 ? 140.320 106.335 155.204 1.00 34.57 574 LEU B N 1
ATOM 8461 C CA . LEU B 2 573 ? 139.979 106.543 153.807 1.00 34.57 574 LEU B CA 1
ATOM 8462 C C . LEU B 2 573 ? 138.819 105.649 153.369 1.00 34.57 574 LEU B C 1
ATOM 8463 O O . LEU B 2 573 ? 138.335 104.792 154.109 1.00 34.57 574 LEU B O 1
ATOM 8468 N N . LEU B 2 574 ? 138.362 105.875 152.144 1.00 39.50 575 LEU B N 1
ATOM 8469 C CA . LEU B 2 574 ? 137.452 104.997 151.437 1.00 39.50 575 LEU B CA 1
ATOM 8470 C C . LEU B 2 574 ? 138.255 104.150 150.465 1.00 39.50 575 LEU B C 1
ATOM 8471 O O . LEU B 2 574 ? 139.483 104.238 150.395 1.00 39.50 575 LEU B O 1
ATOM 8476 N N . CYS B 2 575 ? 137.562 103.324 149.694 1.00 55.51 576 CYS B N 1
ATOM 8477 C CA . CYS B 2 575 ? 138.263 102.510 148.717 1.00 55.51 576 CYS B CA 1
ATOM 8478 C C . CYS B 2 575 ? 137.287 102.261 147.573 1.00 55.51 576 CYS B C 1
ATOM 8479 O O . CYS B 2 575 ? 136.281 102.965 147.440 1.00 55.51 576 CYS B O 1
ATOM 8482 N N . LEU B 2 576 ? 137.583 101.277 146.730 1.00 53.16 577 LEU B N 1
ATOM 8483 C CA . LEU B 2 576 ? 136.623 100.870 145.714 1.00 53.16 577 LEU B CA 1
ATOM 8484 C C . LEU B 2 576 ? 135.884 99.595 146.081 1.00 53.16 577 LEU B C 1
ATOM 8485 O O . LEU B 2 576 ? 134.870 99.281 145.450 1.00 53.16 577 LEU B O 1
ATOM 8490 N N . ASP B 2 577 ? 136.360 98.865 147.085 1.00 59.26 578 ASP B N 1
ATOM 8491 C CA . ASP B 2 577 ? 135.677 97.669 147.560 1.00 59.26 578 ASP B CA 1
ATOM 8492 C C . ASP B 2 577 ? 134.703 98.006 148.684 1.00 59.26 578 ASP B C 1
ATOM 8493 O O . ASP B 2 577 ? 133.523 97.650 148.620 1.00 59.26 578 ASP B O 1
ATOM 8498 N N . GLY B 2 578 ? 135.183 98.704 149.710 1.00 52.28 579 GLY B N 1
ATOM 8499 C CA . GLY B 2 578 ? 134.365 99.014 150.866 1.00 52.28 579 GLY B CA 1
ATOM 8500 C C . GLY B 2 578 ? 135.122 99.015 152.178 1.00 52.28 579 GLY B C 1
ATOM 8501 O O . GLY B 2 578 ? 134.570 99.392 153.215 1.00 52.28 579 GLY B O 1
ATOM 8502 N N . LYS B 2 579 ? 136.382 98.595 152.153 1.00 60.38 580 LYS B N 1
ATOM 8503 C CA . LYS B 2 579 ? 137.205 98.617 153.350 1.00 60.38 580 LYS B CA 1
ATOM 8504 C C . LYS B 2 579 ? 137.539 100.059 153.728 1.00 60.38 580 LYS B C 1
ATOM 8505 O O . LYS B 2 579 ? 137.162 101.012 153.045 1.00 60.38 580 LYS B O 1
ATOM 8511 N N . ARG B 2 580 ? 138.269 100.221 154.835 1.00 51.95 581 ARG B N 1
ATOM 8512 C CA . ARG B 2 580 ? 138.687 101.544 155.305 1.00 51.95 581 ARG B CA 1
ATOM 8513 C C . ARG B 2 580 ? 140.001 101.368 156.063 1.00 51.95 581 ARG B C 1
ATOM 8514 O O . ARG B 2 580 ? 139.999 100.948 157.223 1.00 51.95 581 ARG B O 1
ATOM 8522 N N . LYS B 2 581 ? 141.104 101.693 155.409 1.00 48.50 582 LYS B N 1
ATOM 8523 C CA . LYS B 2 581 ? 142.436 101.515 155.974 1.00 48.50 582 LYS B CA 1
ATOM 8524 C C . LYS B 2 581 ? 142.902 102.836 156.592 1.00 48.50 582 LYS B C 1
ATOM 8525 O O . LYS B 2 581 ? 142.217 103.857 156.510 1.00 48.50 582 LYS B O 1
ATOM 8531 N N . PRO B 2 582 ? 144.070 102.861 157.242 1.00 48.10 583 PRO B N 1
ATOM 8532 C CA . PRO B 2 582 ? 144.552 104.114 157.842 1.00 48.10 583 PRO B CA 1
ATOM 8533 C C . PRO B 2 582 ? 145.283 104.991 156.837 1.00 48.10 583 PRO B C 1
ATOM 8534 O O . PRO B 2 582 ? 146.048 104.534 155.989 1.00 48.10 583 PRO B O 1
ATOM 8538 N N . VAL B 2 583 ? 145.073 106.298 157.002 1.00 45.26 584 VAL B N 1
ATOM 8539 C CA . VAL B 2 583 ? 145.404 107.275 155.969 1.00 45.26 584 VAL B CA 1
ATOM 8540 C C . VAL B 2 583 ? 146.889 107.295 155.629 1.00 45.26 584 VAL B C 1
ATOM 8541 O O . VAL B 2 583 ? 147.258 107.638 154.502 1.00 45.26 584 VAL B O 1
ATOM 8545 N N . THR B 2 584 ? 147.760 106.913 156.560 1.00 47.81 585 THR B N 1
ATOM 8546 C CA . THR B 2 584 ? 149.190 107.176 156.421 1.00 47.81 585 THR B CA 1
ATOM 8547 C C . THR B 2 584 ? 149.820 106.553 155.181 1.00 47.81 585 THR B C 1
ATOM 8548 O O . THR B 2 584 ? 150.961 106.875 154.842 1.00 47.81 585 THR B O 1
ATOM 8552 N N . GLU B 2 585 ? 149.099 105.671 154.494 1.00 54.58 586 GLU B N 1
ATOM 8553 C CA . GLU B 2 585 ? 149.660 104.948 153.357 1.00 54.58 586 GLU B CA 1
ATOM 8554 C C . GLU B 2 585 ? 148.699 104.961 152.176 1.00 54.58 586 GLU B C 1
ATOM 8555 O O . GLU B 2 585 ? 148.414 103.918 151.577 1.00 54.58 586 GLU B O 1
ATOM 8557 N N . ALA B 2 586 ? 148.188 106.142 151.816 1.00 50.75 587 ALA B N 1
ATOM 8558 C CA . ALA B 2 586 ? 147.190 106.271 150.754 1.00 50.75 587 ALA B CA 1
ATOM 8559 C C . ALA B 2 586 ? 147.728 105.797 149.409 1.00 50.75 587 ALA B C 1
ATOM 8560 O O . ALA B 2 586 ? 147.015 105.823 148.403 1.00 50.75 587 ALA B O 1
ATOM 8562 N N . ARG B 2 587 ? 148.984 105.362 149.386 1.00 53.19 588 ARG B N 1
ATOM 8563 C CA . ARG B 2 587 ? 149.585 104.706 148.238 1.00 53.19 588 ARG B CA 1
ATOM 8564 C C . ARG B 2 587 ? 148.973 103.346 147.957 1.00 53.19 588 ARG B C 1
ATOM 8565 O O . ARG B 2 587 ? 149.428 102.653 147.040 1.00 53.19 588 ARG B O 1
ATOM 8573 N N . SER B 2 588 ? 147.962 102.934 148.718 1.00 55.79 589 SER B N 1
ATOM 8574 C CA . SER B 2 588 ? 147.460 101.576 148.589 1.00 55.79 589 SER B CA 1
ATOM 8575 C C . SER B 2 588 ? 145.963 101.507 148.322 1.00 55.79 589 SER B C 1
ATOM 8576 O O . SER B 2 588 ? 145.510 100.633 147.581 1.00 55.79 589 SER B O 1
ATOM 8579 N N . CYS B 2 589 ? 145.186 102.405 148.913 1.00 52.43 590 CYS B N 1
ATOM 8580 C CA . CYS B 2 589 ? 143.730 102.309 148.878 1.00 52.43 590 CYS B CA 1
ATOM 8581 C C . CYS B 2 589 ? 143.107 103.690 148.691 1.00 52.43 590 CYS B C 1
ATOM 8582 O O . CYS B 2 589 ? 142.071 104.027 149.263 1.00 52.43 590 CYS B O 1
ATOM 8585 N N . HIS B 2 590 ? 143.730 104.502 147.847 1.00 32.33 591 HIS B N 1
ATOM 8586 C CA . HIS B 2 590 ? 143.251 105.854 147.608 1.00 32.33 591 HIS B CA 1
ATOM 8587 C C . HIS B 2 590 ? 142.049 105.808 146.684 1.00 32.33 591 HIS B C 1
ATOM 8588 O O . HIS B 2 590 ? 141.440 104.750 146.516 1.00 32.33 591 HIS B O 1
ATOM 8595 N N . LEU B 2 591 ? 141.666 106.943 146.114 1.00 22.35 592 LEU B N 1
ATOM 8596 C CA . LEU B 2 591 ? 140.598 106.926 145.132 1.00 22.35 592 LEU B CA 1
ATOM 8597 C C . LEU B 2 591 ? 141.104 106.907 143.702 1.00 22.35 592 LEU B C 1
ATOM 8598 O O . LEU B 2 591 ? 140.545 106.177 142.884 1.00 22.35 592 LEU B O 1
ATOM 8603 N N . ALA B 2 592 ? 142.143 107.666 143.370 1.00 20.86 593 ALA B N 1
ATOM 8604 C CA . ALA B 2 592 ? 142.742 107.544 142.039 1.00 20.86 593 ALA B CA 1
ATOM 8605 C C . ALA B 2 592 ? 144.024 108.364 141.981 1.00 20.86 593 ALA B C 1
ATOM 8606 O O . ALA B 2 592 ? 144.443 108.973 142.971 1.00 20.86 593 ALA B O 1
ATOM 8608 N N . MET B 2 593 ? 144.630 108.396 140.797 1.00 23.22 594 MET B N 1
ATOM 8609 C CA . MET B 2 593 ? 145.681 109.350 140.476 1.00 23.22 594 MET B CA 1
ATOM 8610 C C . MET B 2 593 ? 145.099 110.500 139.659 1.00 23.22 594 MET B C 1
ATOM 8611 O O . MET B 2 593 ? 144.016 110.393 139.080 1.00 23.22 594 MET B O 1
ATOM 8616 N N . ALA B 2 594 ? 145.827 111.610 139.620 1.00 12.45 595 ALA B N 1
ATOM 8617 C CA . ALA B 2 594 ? 145.376 112.787 138.891 1.00 12.45 595 ALA B CA 1
ATOM 8618 C C . ALA B 2 594 ? 146.599 113.596 138.479 1.00 12.45 595 ALA B C 1
ATOM 8619 O O . ALA B 2 594 ? 147.681 113.428 139.057 1.00 12.45 595 ALA B O 1
ATOM 8621 N N . PRO B 2 595 ? 146.466 114.476 137.491 1.00 12.81 596 PRO B N 1
ATOM 8622 C CA . PRO B 2 595 ? 147.598 115.297 137.066 1.00 12.81 596 PRO B CA 1
ATOM 8623 C C . PRO B 2 595 ? 147.694 116.569 137.900 1.00 12.81 596 PRO B C 1
ATOM 8624 O O . PRO B 2 595 ? 146.784 116.924 138.648 1.00 12.81 596 PRO B O 1
ATOM 8628 N N . ASN B 2 596 ? 148.800 117.280 137.708 1.00 13.41 597 ASN B N 1
ATOM 8629 C CA . ASN B 2 596 ? 149.170 118.417 138.539 1.00 13.41 597 ASN B CA 1
ATOM 8630 C C . ASN B 2 596 ? 148.283 119.610 138.239 1.00 13.41 597 ASN B C 1
ATOM 8631 O O . ASN B 2 596 ? 147.262 119.528 137.553 1.00 13.41 597 ASN B O 1
ATOM 8636 N N . HIS B 2 597 ? 148.663 120.736 138.791 1.00 13.45 598 HIS B N 1
ATOM 8637 C CA . HIS B 2 597 ? 148.268 122.009 138.241 1.00 13.45 598 HIS B CA 1
ATOM 8638 C C . HIS B 2 597 ? 149.383 122.394 137.271 1.00 13.45 598 HIS B C 1
ATOM 8639 O O . HIS B 2 597 ? 150.373 121.673 137.143 1.00 13.45 598 HIS B O 1
ATOM 8646 N N . ALA B 2 598 ? 149.248 123.526 136.586 1.00 15.30 599 ALA B N 1
ATOM 8647 C CA . ALA B 2 598 ? 150.298 123.924 135.655 1.00 15.30 599 ALA B CA 1
ATOM 8648 C C . ALA B 2 598 ? 150.104 125.376 135.282 1.00 15.30 599 ALA B C 1
ATOM 8649 O O . ALA B 2 598 ? 148.991 125.895 135.357 1.00 15.30 599 ALA B O 1
ATOM 8651 N N . VAL B 2 599 ? 151.198 126.021 134.883 1.00 17.31 600 VAL B N 1
ATOM 8652 C CA . VAL B 2 599 ? 151.182 127.429 134.502 1.00 17.31 600 VAL B CA 1
ATOM 8653 C C . VAL B 2 599 ? 150.877 127.494 133.008 1.00 17.31 600 VAL B C 1
ATOM 8654 O O . VAL B 2 599 ? 151.723 127.195 132.167 1.00 17.31 600 VAL B O 1
ATOM 8658 N N . VAL B 2 600 ? 149.654 127.865 132.687 1.00 32.68 601 VAL B N 1
ATOM 8659 C CA . VAL B 2 600 ? 149.212 127.992 131.308 1.00 32.68 601 VAL B CA 1
ATOM 8660 C C . VAL B 2 600 ? 149.545 129.383 130.803 1.00 32.68 601 VAL B C 1
ATOM 8661 O O . VAL B 2 600 ? 149.544 130.359 131.566 1.00 32.68 601 VAL B O 1
ATOM 8665 N N . SER B 2 601 ? 149.851 129.472 129.511 1.00 18.75 602 SER B N 1
ATOM 8666 C CA . SER B 2 601 ? 150.091 130.747 128.838 1.00 18.75 602 SER B CA 1
ATOM 8667 C C . SER B 2 601 ? 149.828 130.570 127.346 1.00 18.75 602 SER B C 1
ATOM 8668 O O . SER B 2 601 ? 149.213 129.587 126.916 1.00 18.75 602 SER B O 1
ATOM 8671 N N . ARG B 2 602 ? 150.311 131.516 126.551 1.00 11.87 603 ARG B N 1
ATOM 8672 C CA . ARG B 2 602 ? 150.119 131.512 125.111 1.00 11.87 603 ARG B CA 1
ATOM 8673 C C . ARG B 2 602 ? 151.404 131.122 124.402 1.00 11.87 603 ARG B C 1
ATOM 8674 O O . ARG B 2 602 ? 152.482 131.075 124.995 1.00 11.87 603 ARG B O 1
ATOM 8682 N N . MET B 2 603 ? 151.272 130.852 123.102 1.00 19.65 604 MET B N 1
ATOM 8683 C CA . MET B 2 603 ? 152.448 130.592 122.282 1.00 19.65 604 MET B CA 1
ATOM 8684 C C . MET B 2 603 ? 153.253 131.865 122.062 1.00 19.65 604 MET B C 1
ATOM 8685 O O . MET B 2 603 ? 154.473 131.805 121.870 1.00 19.65 604 MET B O 1
ATOM 8690 N N . ASP B 2 604 ? 152.589 133.016 122.072 1.00 16.72 605 ASP B N 1
ATOM 8691 C CA . ASP B 2 604 ? 153.286 134.276 122.261 1.00 16.72 605 ASP B CA 1
ATOM 8692 C C . ASP B 2 604 ? 153.853 134.302 123.671 1.00 16.72 605 ASP B C 1
ATOM 8693 O O . ASP B 2 604 ? 153.204 133.856 124.621 1.00 16.72 605 ASP B O 1
ATOM 8698 N N . LYS B 2 605 ? 155.065 134.824 123.812 1.00 15.91 606 LYS B N 1
ATOM 8699 C CA . LYS B 2 605 ? 155.678 134.978 125.125 1.00 15.91 606 LYS B CA 1
ATOM 8700 C C . LYS B 2 605 ? 155.723 133.639 125.862 1.00 15.91 606 LYS B C 1
ATOM 8701 O O . LYS B 2 605 ? 155.088 133.450 126.895 1.00 15.91 606 LYS B O 1
ATOM 8707 N N . VAL B 2 606 ? 156.456 132.691 125.286 1.00 16.23 607 VAL B N 1
ATOM 8708 C CA . VAL B 2 606 ? 156.727 131.433 125.974 1.00 16.23 607 VAL B CA 1
ATOM 8709 C C . VAL B 2 606 ? 158.201 131.095 126.019 1.00 16.23 607 VAL B C 1
ATOM 8710 O O . VAL B 2 606 ? 158.611 130.244 126.824 1.00 16.23 607 VAL B O 1
ATOM 8714 N N . GLU B 2 607 ? 159.041 131.721 125.203 1.00 18.36 608 GLU B N 1
ATOM 8715 C CA . GLU B 2 607 ? 160.468 131.740 125.468 1.00 18.36 608 GLU B CA 1
ATOM 8716 C C . GLU B 2 607 ? 160.836 132.826 126.460 1.00 18.36 608 GLU B C 1
ATOM 8717 O O . GLU B 2 607 ? 161.984 132.875 126.911 1.00 18.36 608 GLU B O 1
ATOM 8723 N N . ARG B 2 608 ? 159.883 133.687 126.802 1.00 17.94 609 ARG B N 1
ATOM 8724 C CA . ARG B 2 608 ? 160.058 134.769 127.758 1.00 17.94 609 ARG B CA 1
ATOM 8725 C C . ARG B 2 608 ? 159.636 134.379 129.167 1.00 17.94 609 ARG B C 1
ATOM 8726 O O . ARG B 2 608 ? 160.264 134.809 130.137 1.00 17.94 609 ARG B O 1
ATOM 8734 N N . LEU B 2 609 ? 158.595 133.556 129.307 1.00 17.08 610 LEU B N 1
ATOM 8735 C CA . LEU B 2 609 ? 158.220 132.984 130.590 1.00 17.08 610 LEU B CA 1
ATOM 8736 C C . LEU B 2 609 ? 159.072 131.796 130.956 1.00 17.08 610 LEU B C 1
ATOM 8737 O O . LEU B 2 609 ? 158.693 131.010 131.822 1.00 17.08 610 LEU B O 1
ATOM 8742 N N . LYS B 2 610 ? 160.203 131.636 130.279 1.00 19.71 611 LYS B N 1
ATOM 8743 C CA . LYS B 2 610 ? 161.319 130.839 130.758 1.00 19.71 611 LYS B CA 1
ATOM 8744 C C . LYS B 2 610 ? 162.493 131.716 131.154 1.00 19.71 611 LYS B C 1
ATOM 8745 O O . LYS B 2 610 ? 163.543 131.196 131.542 1.00 19.71 611 LYS B O 1
ATOM 8751 N N . GLN B 2 611 ? 162.348 133.030 131.037 1.00 23.50 612 GLN B N 1
ATOM 8752 C CA . GLN B 2 611 ? 163.356 133.973 131.472 1.00 23.50 612 GLN B CA 1
ATOM 8753 C C . GLN B 2 611 ? 162.896 134.822 132.638 1.00 23.50 612 GLN B C 1
ATOM 8754 O O . GLN B 2 611 ? 163.726 135.490 133.261 1.00 23.50 612 GLN B O 1
ATOM 8760 N N . VAL B 2 612 ? 161.607 134.819 132.954 1.00 19.14 613 VAL B N 1
ATOM 8761 C CA . VAL B 2 612 ? 161.131 135.492 134.149 1.00 19.14 613 VAL B CA 1
ATOM 8762 C C . VAL B 2 612 ? 160.920 134.460 135.241 1.00 19.14 613 VAL B C 1
ATOM 8763 O O . VAL B 2 612 ? 161.669 134.414 136.225 1.00 19.14 613 VAL B O 1
ATOM 8767 N N . LEU B 2 613 ? 159.953 133.570 135.034 1.00 17.85 614 LEU B N 1
ATOM 8768 C CA . LEU B 2 613 ? 159.576 132.669 136.106 1.00 17.85 614 LEU B CA 1
ATOM 8769 C C . LEU B 2 613 ? 160.717 131.748 136.465 1.00 17.85 614 LEU B C 1
ATOM 8770 O O . LEU B 2 613 ? 160.800 131.278 137.599 1.00 17.85 614 LEU B O 1
ATOM 8775 N N . LEU B 2 614 ? 161.620 131.492 135.530 1.00 21.11 615 LEU B N 1
ATOM 8776 C CA . LEU B 2 614 ? 162.705 130.581 135.843 1.00 21.11 615 LEU B CA 1
ATOM 8777 C C . LEU B 2 614 ? 163.745 131.207 136.756 1.00 21.11 615 LEU B C 1
ATOM 8778 O O . LEU B 2 614 ? 164.450 130.470 137.451 1.00 21.11 615 LEU B O 1
ATOM 8783 N N . HIS B 2 615 ? 163.878 132.533 136.774 1.00 23.70 616 HIS B N 1
ATOM 8784 C CA . HIS B 2 615 ? 164.846 133.129 137.690 1.00 23.70 616 HIS B CA 1
ATOM 8785 C C . HIS B 2 615 ? 164.267 134.365 138.368 1.00 23.70 616 HIS B C 1
ATOM 8786 O O . HIS B 2 615 ? 164.963 135.356 138.605 1.00 23.70 616 HIS B O 1
ATOM 8793 N N . GLN B 2 616 ? 162.992 134.307 138.727 1.00 18.72 617 GLN B N 1
ATOM 8794 C CA . GLN B 2 616 ? 162.507 135.081 139.858 1.00 18.72 617 GLN B CA 1
ATOM 8795 C C . GLN B 2 616 ? 161.493 134.265 140.638 1.00 18.72 617 GLN B C 1
ATOM 8796 O O . GLN B 2 616 ? 160.604 134.809 141.290 1.00 18.72 617 GLN B O 1
ATOM 8802 N N . GLN B 2 617 ? 161.618 132.947 140.538 1.00 23.40 618 GLN B N 1
ATOM 8803 C CA . GLN B 2 617 ? 161.177 131.959 141.513 1.00 23.40 618 GLN B CA 1
ATOM 8804 C C . GLN B 2 617 ? 162.324 131.111 142.033 1.00 23.40 618 GLN B C 1
ATOM 8805 O O . GLN B 2 617 ? 162.418 130.880 143.237 1.00 23.40 618 GLN B O 1
ATOM 8811 N N . ALA B 2 618 ? 163.190 130.612 141.151 1.00 34.70 619 ALA B N 1
ATOM 8812 C CA . ALA B 2 618 ? 164.391 129.929 141.608 1.00 34.70 619 ALA B CA 1
ATOM 8813 C C . ALA B 2 618 ? 165.257 130.824 142.477 1.00 34.70 619 ALA B C 1
ATOM 8814 O O . ALA B 2 618 ? 165.923 130.324 143.390 1.00 34.70 619 ALA B O 1
ATOM 8816 N N . LYS B 2 619 ? 165.266 132.124 142.210 1.00 31.35 620 LYS B N 1
ATOM 8817 C CA . LYS B 2 619 ? 165.781 133.113 143.136 1.00 31.35 620 LYS B CA 1
ATOM 8818 C C . LYS B 2 619 ? 164.621 134.015 143.508 1.00 31.35 620 LYS B C 1
ATOM 8819 O O . LYS B 2 619 ? 163.544 133.932 142.914 1.00 31.35 620 LYS B O 1
ATOM 8825 N N . PHE B 2 620 ? 164.840 134.871 144.504 1.00 33.20 621 PHE B N 1
ATOM 8826 C CA . PHE B 2 620 ? 163.792 135.760 144.999 1.00 33.20 621 PHE B CA 1
ATOM 8827 C C . PHE B 2 620 ? 162.587 134.969 145.483 1.00 33.20 621 PHE B C 1
ATOM 8828 O O . PHE B 2 620 ? 161.477 135.489 145.544 1.00 33.20 621 PHE B O 1
ATOM 8836 N N . GLY B 2 621 ? 162.796 133.700 145.801 1.00 29.45 622 GLY B N 1
ATOM 8837 C CA . GLY B 2 621 ? 161.745 132.739 145.566 1.00 29.45 622 GLY B CA 1
ATOM 8838 C C . GLY B 2 621 ? 161.438 131.608 146.516 1.00 29.45 622 GLY B C 1
ATOM 8839 O O . GLY B 2 621 ? 161.192 130.510 146.013 1.00 29.45 622 GLY B O 1
ATOM 8840 N N . ARG B 2 622 ? 161.479 131.796 147.838 1.00 37.12 623 ARG B N 1
ATOM 8841 C CA . ARG B 2 622 ? 161.087 130.684 148.702 1.00 37.12 623 ARG B CA 1
ATOM 8842 C C . ARG B 2 622 ? 162.055 129.510 148.574 1.00 37.12 623 ARG B C 1
ATOM 8843 O O . ARG B 2 622 ? 161.858 128.634 147.725 1.00 37.12 623 ARG B O 1
ATOM 8851 N N . ASN B 2 623 ? 163.130 129.531 149.373 1.00 39.96 624 ASN B N 1
ATOM 8852 C CA . ASN B 2 623 ? 164.268 128.618 149.296 1.00 39.96 624 ASN B CA 1
ATOM 8853 C C . ASN B 2 623 ? 165.287 128.957 148.220 1.00 39.96 624 ASN B C 1
ATOM 8854 O O . ASN B 2 623 ? 165.331 128.321 147.165 1.00 39.96 624 ASN B O 1
ATOM 8859 N N . GLY B 2 624 ? 166.099 129.977 148.487 1.00 48.66 625 GLY B N 1
ATOM 8860 C CA . GLY B 2 624 ? 167.370 130.075 147.798 1.00 48.66 625 GLY B CA 1
ATOM 8861 C C . GLY B 2 624 ? 168.031 131.425 147.606 1.00 48.66 625 GLY B C 1
ATOM 8862 O O . GLY B 2 624 ? 169.242 131.463 147.372 1.00 48.66 625 GLY B O 1
ATOM 8863 N N . SER B 2 625 ? 167.310 132.520 147.703 1.00 49.49 626 SER B N 1
ATOM 8864 C CA . SER B 2 625 ? 168.077 133.761 147.753 1.00 49.49 626 SER B CA 1
ATOM 8865 C C . SER B 2 625 ? 167.608 134.707 148.842 1.00 49.49 626 SER B C 1
ATOM 8866 O O . SER B 2 625 ? 168.437 135.336 149.503 1.00 49.49 626 SER B O 1
ATOM 8869 N N . ASP B 2 626 ? 166.301 134.846 149.021 1.00 49.34 627 ASP B N 1
ATOM 8870 C CA . ASP B 2 626 ? 165.726 135.651 150.086 1.00 49.34 627 ASP B CA 1
ATOM 8871 C C . ASP B 2 626 ? 164.345 135.094 150.404 1.00 49.34 627 ASP B C 1
ATOM 8872 O O . ASP B 2 626 ? 164.094 133.904 150.194 1.00 49.34 627 ASP B O 1
ATOM 8877 N N . CYS B 2 627 ? 163.470 135.929 150.945 1.00 59.03 628 CYS B N 1
ATOM 8878 C CA . CYS B 2 627 ? 162.124 135.591 151.395 1.00 59.03 628 CYS B CA 1
ATOM 8879 C C . CYS B 2 627 ? 162.139 134.672 152.609 1.00 59.03 628 CYS B C 1
ATOM 8880 O O . CYS B 2 627 ? 161.758 133.498 152.536 1.00 59.03 628 CYS B O 1
ATOM 8883 N N . PRO B 2 628 ? 162.689 135.150 153.719 1.00 58.20 629 PRO B N 1
ATOM 8884 C CA . PRO B 2 628 ? 161.926 135.175 154.974 1.00 58.20 629 PRO B CA 1
ATOM 8885 C C . PRO B 2 628 ? 161.253 136.523 155.192 1.00 58.20 629 PRO B C 1
ATOM 8886 O O . PRO B 2 628 ? 160.481 136.655 156.147 1.00 58.20 629 PRO B O 1
ATOM 8890 N N . ASP B 2 629 ? 161.524 137.497 154.319 1.00 49.21 630 ASP B N 1
ATOM 8891 C CA . ASP B 2 629 ? 161.246 138.901 154.591 1.00 49.21 630 ASP B CA 1
ATOM 8892 C C . ASP B 2 629 ? 160.600 139.668 153.440 1.00 49.21 630 ASP B C 1
ATOM 8893 O O . ASP B 2 629 ? 159.830 140.600 153.684 1.00 49.21 630 ASP B O 1
ATOM 8898 N N . LYS B 2 630 ? 160.913 139.328 152.190 1.00 41.89 631 LYS B N 1
ATOM 8899 C CA . LYS B 2 630 ? 160.517 140.192 151.083 1.00 41.89 631 LYS B CA 1
ATOM 8900 C C . LYS B 2 630 ? 159.515 139.552 150.129 1.00 41.89 631 LYS B C 1
ATOM 8901 O O . LYS B 2 630 ? 158.392 140.052 150.010 1.00 41.89 631 LYS B O 1
ATOM 8907 N N . PHE B 2 631 ? 159.862 138.449 149.463 1.00 38.30 632 PHE B N 1
ATOM 8908 C CA . PHE B 2 631 ? 158.989 137.919 148.412 1.00 38.30 632 PHE B CA 1
ATOM 8909 C C . PHE B 2 631 ? 157.891 137.012 148.953 1.00 38.30 632 PHE B C 1
ATOM 8910 O O . PHE B 2 631 ? 156.714 137.389 148.977 1.00 38.30 632 PHE B O 1
ATOM 8918 N N . CYS B 2 632 ? 158.276 135.821 149.414 1.00 50.68 633 CYS B N 1
ATOM 8919 C CA . CYS B 2 632 ? 157.367 134.836 149.993 1.00 50.68 633 CYS B CA 1
ATOM 8920 C C . CYS B 2 632 ? 156.121 134.646 149.125 1.00 50.68 633 CYS B C 1
ATOM 8921 O O . CYS B 2 632 ? 155.006 135.056 149.443 1.00 50.68 633 CYS B O 1
ATOM 8924 N N . LEU B 2 633 ? 156.399 134.030 147.976 1.00 26.18 634 LEU B N 1
ATOM 8925 C CA . LEU B 2 633 ? 155.506 133.868 146.838 1.00 26.18 634 LEU B CA 1
ATOM 8926 C C . LEU B 2 633 ? 154.824 132.502 146.773 1.00 26.18 634 LEU B C 1
ATOM 8927 O O . LEU B 2 633 ? 154.288 132.136 145.725 1.00 26.18 634 LEU B O 1
ATOM 8932 N N . PHE B 2 634 ? 154.788 131.775 147.879 1.00 26.38 635 PHE B N 1
ATOM 8933 C CA . PHE B 2 634 ? 154.394 130.375 147.967 1.00 26.38 635 PHE B CA 1
ATOM 8934 C C . PHE B 2 634 ? 153.695 130.252 149.309 1.00 26.38 635 PHE B C 1
ATOM 8935 O O . PHE B 2 634 ? 153.085 131.221 149.766 1.00 26.38 635 PHE B O 1
ATOM 8943 N N . GLN B 2 635 ? 153.685 129.067 149.905 1.00 39.79 636 GLN B N 1
ATOM 8944 C CA . GLN B 2 635 ? 153.363 128.974 151.323 1.00 39.79 636 GLN B CA 1
ATOM 8945 C C . GLN B 2 635 ? 154.098 130.060 152.095 1.00 39.79 636 GLN B C 1
ATOM 8946 O O . GLN B 2 635 ? 155.329 130.053 152.181 1.00 39.79 636 GLN B O 1
ATOM 8952 N N . SER B 2 636 ? 153.342 131.001 152.647 1.00 44.08 637 SER B N 1
ATOM 8953 C CA . SER B 2 636 ? 153.898 132.261 153.128 1.00 44.08 637 SER B CA 1
ATOM 8954 C C . SER B 2 636 ? 153.013 132.802 154.241 1.00 44.08 637 SER B C 1
ATOM 8955 O O . SER B 2 636 ? 152.292 132.049 154.902 1.00 44.08 637 SER B O 1
ATOM 8958 N N . GLU B 2 637 ? 153.096 134.118 154.463 1.00 43.93 638 GLU B N 1
ATOM 8959 C CA . GLU B 2 637 ? 152.037 134.829 155.168 1.00 43.93 638 GLU B CA 1
ATOM 8960 C C . GLU B 2 637 ? 150.666 134.475 154.610 1.00 43.93 638 GLU B C 1
ATOM 8961 O O . GLU B 2 637 ? 149.663 134.530 155.329 1.00 43.93 638 GLU B O 1
ATOM 8967 N N . THR B 2 638 ? 150.607 134.096 153.342 1.00 43.04 639 THR B N 1
ATOM 8968 C CA . THR B 2 638 ? 149.379 133.687 152.690 1.00 43.04 639 THR B CA 1
ATOM 8969 C C . THR B 2 638 ? 149.429 132.192 152.414 1.00 43.04 639 THR B C 1
ATOM 8970 O O . THR B 2 638 ? 150.507 131.613 152.257 1.00 43.04 639 THR B O 1
ATOM 8974 N N . LYS B 2 639 ? 148.255 131.570 152.352 1.00 36.73 640 LYS B N 1
ATOM 8975 C CA . LYS B 2 639 ? 148.144 130.130 152.177 1.00 36.73 640 LYS B CA 1
ATOM 8976 C C . LYS B 2 639 ? 147.375 129.818 150.900 1.00 36.73 640 LYS B C 1
ATOM 8977 O O . LYS B 2 639 ? 146.265 130.322 150.704 1.00 36.73 640 LYS B O 1
ATOM 8983 N N . ASN B 2 640 ? 147.980 128.996 150.043 1.00 31.27 641 ASN B N 1
ATOM 8984 C CA . ASN B 2 640 ? 147.405 128.519 148.781 1.00 31.27 641 ASN B CA 1
ATOM 8985 C C . ASN B 2 640 ? 146.727 129.632 147.977 1.00 31.27 641 ASN B C 1
ATOM 8986 O O . ASN B 2 640 ? 145.618 129.484 147.462 1.00 31.27 641 ASN B O 1
ATOM 8991 N N . LEU B 2 641 ? 147.428 130.751 147.831 1.00 21.95 642 LEU B N 1
ATOM 8992 C CA . LEU B 2 641 ? 147.026 131.816 146.918 1.00 21.95 642 LEU B CA 1
ATOM 8993 C C . LEU B 2 641 ? 148.012 131.873 145.762 1.00 21.95 642 LEU B C 1
ATOM 8994 O O . LEU B 2 641 ? 149.221 131.758 145.978 1.00 21.95 642 LEU B O 1
ATOM 8999 N N . LEU B 2 642 ? 147.497 131.986 144.534 1.00 18.86 643 LEU B N 1
ATOM 9000 C CA . LEU B 2 642 ? 148.317 132.331 143.376 1.00 18.86 643 LEU B CA 1
ATOM 9001 C C . LEU B 2 642 ? 149.314 131.223 143.060 1.00 18.86 643 LEU B C 1
ATOM 9002 O O . LEU B 2 642 ? 150.057 131.297 142.080 1.00 18.86 643 LEU B O 1
ATOM 9007 N N . PHE B 2 643 ? 149.328 130.199 143.899 1.00 17.09 644 PHE B N 1
ATOM 9008 C CA . PHE B 2 643 ? 150.118 128.982 143.779 1.00 17.09 644 PHE B CA 1
ATOM 9009 C C . PHE B 2 643 ? 149.466 127.976 144.714 1.00 17.09 644 PHE B C 1
ATOM 9010 O O . PHE B 2 643 ? 148.309 128.152 145.107 1.00 17.09 644 PHE B O 1
ATOM 9018 N N . ASN B 2 644 ? 150.168 126.913 145.068 1.00 23.64 645 ASN B N 1
ATOM 9019 C CA . ASN B 2 644 ? 149.610 126.057 146.101 1.00 23.64 645 ASN B CA 1
ATOM 9020 C C . ASN B 2 644 ? 150.689 125.682 147.092 1.00 23.64 645 ASN B C 1
ATOM 9021 O O . ASN B 2 644 ? 151.841 125.466 146.724 1.00 23.64 645 ASN B O 1
ATOM 9026 N N . ASP B 2 645 ? 150.287 125.567 148.340 1.00 28.65 646 ASP B N 1
ATOM 9027 C CA . ASP B 2 645 ? 151.196 125.542 149.468 1.00 28.65 646 ASP B CA 1
ATOM 9028 C C . ASP B 2 645 ? 151.872 124.194 149.675 1.00 28.65 646 ASP B C 1
ATOM 9029 O O . ASP B 2 645 ? 152.389 123.927 150.763 1.00 28.65 646 ASP B O 1
ATOM 9034 N N . ASN B 2 646 ? 151.880 123.340 148.655 1.00 24.32 647 ASN B N 1
ATOM 9035 C CA . ASN B 2 646 ? 152.878 122.287 148.533 1.00 24.32 647 ASN B CA 1
ATOM 9036 C C . ASN B 2 646 ? 153.769 122.493 147.316 1.00 24.32 647 ASN B C 1
ATOM 9037 O O . ASN B 2 646 ? 154.486 121.572 146.914 1.00 24.32 647 ASN B O 1
ATOM 9042 N N . THR B 2 647 ? 153.754 123.691 146.733 1.00 23.31 648 THR B N 1
ATOM 9043 C CA . THR B 2 647 ? 154.524 123.970 145.531 1.00 23.31 648 THR B CA 1
ATOM 9044 C C . THR B 2 647 ? 155.997 124.090 145.859 1.00 23.31 648 THR B C 1
ATOM 9045 O O . THR B 2 647 ? 156.545 125.192 145.864 1.00 23.31 648 THR B O 1
ATOM 9049 N N . GLU B 2 648 ? 156.654 122.982 146.137 1.00 27.66 649 GLU B N 1
ATOM 9050 C CA . GLU B 2 648 ? 158.029 123.071 146.581 1.00 27.66 649 GLU B CA 1
ATOM 9051 C C . GLU B 2 648 ? 159.006 123.363 145.449 1.00 27.66 649 GLU B C 1
ATOM 9052 O O . GLU B 2 648 ? 160.217 123.285 145.676 1.00 27.66 649 GLU B O 1
ATOM 9058 N N . CYS B 2 649 ? 158.533 123.693 144.254 1.00 27.45 650 CYS B N 1
ATOM 9059 C CA . CYS B 2 649 ? 159.391 124.189 143.179 1.00 27.45 650 CYS B CA 1
ATOM 9060 C C . CYS B 2 649 ? 158.499 124.658 142.037 1.00 27.45 650 CYS B C 1
ATOM 9061 O O . CYS B 2 649 ? 157.276 124.742 142.179 1.00 27.45 650 CYS B O 1
ATOM 9064 N N . LEU B 2 650 ? 159.113 124.985 140.906 1.00 20.46 651 LEU B N 1
ATOM 9065 C CA . LEU B 2 650 ? 158.412 125.012 139.633 1.00 20.46 651 LEU B CA 1
ATOM 9066 C C . LEU B 2 650 ? 159.127 124.086 138.660 1.00 20.46 651 LEU B C 1
ATOM 9067 O O . LEU B 2 650 ? 160.312 123.777 138.803 1.00 20.46 651 LEU B O 1
ATOM 9072 N N . ALA B 2 651 ? 158.377 123.656 137.657 1.00 18.81 652 ALA B N 1
ATOM 9073 C CA . ALA B 2 651 ? 158.615 122.381 137.005 1.00 18.81 652 ALA B CA 1
ATOM 9074 C C . ALA B 2 651 ? 159.697 122.476 135.947 1.00 18.81 652 ALA B C 1
ATOM 9075 O O . ALA B 2 651 ? 160.464 123.436 135.860 1.00 18.81 652 ALA B O 1
ATOM 9077 N N . ARG B 2 652 ? 159.756 121.425 135.144 1.00 20.89 653 ARG B N 1
ATOM 9078 C CA . ARG B 2 652 ? 160.397 121.417 133.836 1.00 20.89 653 ARG B CA 1
ATOM 9079 C C . ARG B 2 652 ? 159.504 120.500 133.000 1.00 20.89 653 ARG B C 1
ATOM 9080 O O . ARG B 2 652 ? 159.669 119.279 133.000 1.00 20.89 653 ARG B O 1
ATOM 9088 N N . LEU B 2 653 ? 158.551 121.116 132.297 1.00 19.50 654 LEU B N 1
ATOM 9089 C CA . LEU B 2 653 ? 157.399 120.387 131.781 1.00 19.50 654 LEU B CA 1
ATOM 9090 C C . LEU B 2 653 ? 157.808 119.248 130.863 1.00 19.50 654 LEU B C 1
ATOM 9091 O O . LEU B 2 653 ? 157.151 118.203 130.845 1.00 19.50 654 LEU B O 1
ATOM 9096 N N . HIS B 2 654 ? 158.889 119.423 130.107 1.00 25.77 655 HIS B N 1
ATOM 9097 C CA . HIS B 2 654 ? 159.488 118.359 129.305 1.00 25.77 655 HIS B CA 1
ATOM 9098 C C . HIS B 2 654 ? 158.503 117.808 128.269 1.00 25.77 655 HIS B C 1
ATOM 9099 O O . HIS B 2 654 ? 158.087 116.651 128.299 1.00 25.77 655 HIS B O 1
ATOM 9106 N N . GLY B 2 655 ? 158.140 118.693 127.348 1.00 19.76 656 GLY B N 1
ATOM 9107 C CA . GLY B 2 655 ? 157.566 118.294 126.090 1.00 19.76 656 GLY B CA 1
ATOM 9108 C C . GLY B 2 655 ? 156.058 118.234 126.042 1.00 19.76 656 GLY B C 1
ATOM 9109 O O . GLY B 2 655 ? 155.489 118.350 124.954 1.00 19.76 656 GLY B O 1
ATOM 9110 N N . LYS B 2 656 ? 155.387 118.080 127.178 1.00 17.27 657 LYS B N 1
ATOM 9111 C CA . LYS B 2 656 ? 153.948 117.863 127.128 1.00 17.27 657 LYS B CA 1
ATOM 9112 C C . LYS B 2 656 ? 153.220 119.175 126.882 1.00 17.27 657 LYS B C 1
ATOM 9113 O O . LYS B 2 656 ? 152.294 119.535 127.612 1.00 17.27 657 LYS B O 1
ATOM 9119 N N . THR B 2 657 ? 153.613 119.879 125.829 1.00 17.18 658 THR B N 1
ATOM 9120 C CA . THR B 2 657 ? 152.936 121.115 125.482 1.00 17.18 658 THR B CA 1
ATOM 9121 C C . THR B 2 657 ? 151.525 120.833 124.998 1.00 17.18 658 THR B C 1
ATOM 9122 O O . THR B 2 657 ? 150.565 121.477 125.429 1.00 17.18 658 THR B O 1
ATOM 9126 N N . THR B 2 658 ? 151.379 119.860 124.108 1.00 15.59 659 THR B N 1
ATOM 9127 C CA . THR B 2 658 ? 150.065 119.480 123.614 1.00 15.59 659 THR B CA 1
ATOM 9128 C C . THR B 2 658 ? 149.325 118.707 124.695 1.00 15.59 659 THR B C 1
ATOM 9129 O O . THR B 2 658 ? 149.410 117.476 124.736 1.00 15.59 659 THR B O 1
ATOM 9133 N N . TYR B 2 659 ? 148.572 119.420 125.542 1.00 12.50 660 TYR B N 1
ATOM 9134 C CA . TYR B 2 659 ? 148.017 118.892 126.786 1.00 12.50 660 TYR B CA 1
ATOM 9135 C C . TYR B 2 659 ? 147.541 117.460 126.637 1.00 12.50 660 TYR B C 1
ATOM 9136 O O . TYR B 2 659 ? 147.681 116.662 127.564 1.00 12.50 660 TYR B O 1
ATOM 9145 N N . GLU B 2 660 ? 146.992 117.120 125.472 1.00 16.36 661 GLU B N 1
ATOM 9146 C CA . GLU B 2 660 ? 146.695 115.726 125.181 1.00 16.36 661 GLU B CA 1
ATOM 9147 C C . GLU B 2 660 ? 147.900 114.830 125.408 1.00 16.36 661 GLU B C 1
ATOM 9148 O O . GLU B 2 660 ? 147.734 113.621 125.595 1.00 16.36 661 GLU B O 1
ATOM 9154 N N . LYS B 2 661 ? 149.105 115.388 125.392 1.00 15.37 662 LYS B N 1
ATOM 9155 C CA . LYS B 2 661 ? 150.304 114.658 125.770 1.00 15.37 662 LYS B CA 1
ATOM 9156 C C . LYS B 2 661 ? 150.653 114.848 127.240 1.00 15.37 662 LYS B C 1
ATOM 9157 O O . LYS B 2 661 ? 151.599 114.224 127.727 1.00 15.37 662 LYS B O 1
ATOM 9163 N N . TYR B 2 662 ? 149.888 115.666 127.961 1.00 14.32 663 TYR B N 1
ATOM 9164 C CA . TYR B 2 662 ? 150.209 116.055 129.330 1.00 14.32 663 TYR B CA 1
ATOM 9165 C C . TYR B 2 662 ? 149.235 115.414 130.311 1.00 14.32 663 TYR B C 1
ATOM 9166 O O . TYR B 2 662 ? 149.656 114.721 131.236 1.00 14.32 663 TYR B O 1
ATOM 9175 N N . LEU B 2 663 ? 147.936 115.604 130.109 1.00 15.16 664 LEU B N 1
ATOM 9176 C CA . LEU B 2 663 ? 146.905 115.104 131.005 1.00 15.16 664 LEU B CA 1
ATOM 9177 C C . LEU B 2 663 ? 146.816 113.585 131.033 1.00 15.16 664 LEU B C 1
ATOM 9178 O O . LEU B 2 663 ? 146.116 113.016 131.877 1.00 15.16 664 LEU B O 1
ATOM 9183 N N . GLY B 2 664 ? 147.486 112.912 130.108 1.00 15.20 665 GLY B N 1
ATOM 9184 C CA . GLY B 2 664 ? 147.404 111.476 130.042 1.00 15.20 665 GLY B CA 1
ATOM 9185 C C . GLY B 2 664 ? 146.162 111.051 129.290 1.00 15.20 665 GLY B C 1
ATOM 9186 O O . GLY B 2 664 ? 145.061 111.549 129.539 1.00 15.20 665 GLY B O 1
ATOM 9187 N N . PRO B 2 665 ? 146.316 110.119 128.358 1.00 18.89 666 PRO B N 1
ATOM 9188 C CA . PRO B 2 665 ? 145.196 109.753 127.481 1.00 18.89 666 PRO B CA 1
ATOM 9189 C C . PRO B 2 665 ? 143.995 109.170 128.210 1.00 18.89 666 PRO B C 1
ATOM 9190 O O . PRO B 2 665 ? 142.929 109.009 127.610 1.00 18.89 666 PRO B O 1
ATOM 9194 N N . GLN B 2 666 ? 144.141 108.861 129.497 1.00 18.75 667 GLN B N 1
ATOM 9195 C CA . GLN B 2 666 ? 143.042 108.290 130.262 1.00 18.75 667 GLN B CA 1
ATOM 9196 C C . GLN B 2 666 ? 142.149 109.340 130.904 1.00 18.75 667 GLN B C 1
ATOM 9197 O O . GLN B 2 666 ? 140.923 109.213 130.836 1.00 18.75 667 GLN B O 1
ATOM 9203 N N . TYR B 2 667 ? 142.719 110.376 131.514 1.00 15.44 668 TYR B N 1
ATOM 9204 C CA . TYR B 2 667 ? 141.898 111.439 132.072 1.00 15.44 668 TYR B CA 1
ATOM 9205 C C . TYR B 2 667 ? 141.218 112.276 131.003 1.00 15.44 668 TYR B C 1
ATOM 9206 O O . TYR B 2 667 ? 140.092 112.728 131.223 1.00 15.44 668 TYR B O 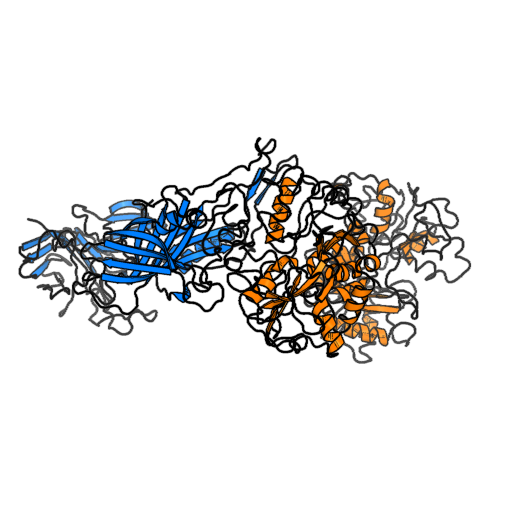1
ATOM 9215 N N . VAL B 2 668 ? 141.881 112.529 129.875 1.00 18.25 669 VAL B N 1
ATOM 9216 C CA . VAL B 2 668 ? 141.185 113.185 128.779 1.00 18.25 669 VAL B CA 1
ATOM 9217 C C . VAL B 2 668 ? 139.982 112.354 128.376 1.00 18.25 669 VAL B C 1
ATOM 9218 O O . VAL B 2 668 ? 138.906 112.900 128.119 1.00 18.25 669 VAL B O 1
ATOM 9222 N N . ALA B 2 669 ? 140.123 111.029 128.374 1.00 20.88 670 ALA B N 1
ATOM 9223 C CA . ALA B 2 669 ? 138.986 110.165 128.100 1.00 20.88 670 ALA B CA 1
ATOM 9224 C C . ALA B 2 669 ? 137.903 110.354 129.150 1.00 20.88 670 ALA B C 1
ATOM 9225 O O . ALA B 2 669 ? 136.721 110.505 128.822 1.00 20.88 670 ALA B O 1
ATOM 9227 N N . GLY B 2 670 ? 138.296 110.349 130.421 1.00 21.84 671 GLY B N 1
ATOM 9228 C CA . GLY B 2 670 ? 137.327 110.532 131.490 1.00 21.84 671 GLY B CA 1
ATOM 9229 C C . GLY B 2 670 ? 136.525 111.810 131.349 1.00 21.84 671 GLY B C 1
ATOM 9230 O O . GLY B 2 670 ? 135.293 111.790 131.374 1.00 21.84 671 GLY B O 1
ATOM 9231 N N . ILE B 2 671 ? 137.213 112.945 131.204 1.00 18.93 672 ILE B N 1
ATOM 9232 C CA . ILE B 2 671 ? 136.525 114.226 131.131 1.00 18.93 672 ILE B CA 1
ATOM 9233 C C . ILE B 2 671 ? 135.796 114.408 129.814 1.00 18.93 672 ILE B C 1
ATOM 9234 O O . ILE B 2 671 ? 134.835 115.182 129.752 1.00 18.93 672 ILE B O 1
ATOM 9239 N N . THR B 2 672 ? 136.180 113.691 128.764 1.00 22.71 673 THR B N 1
ATOM 9240 C CA . THR B 2 672 ? 135.330 113.668 127.588 1.00 22.71 673 THR B CA 1
ATOM 9241 C C . THR B 2 672 ? 134.086 112.830 127.799 1.00 22.71 673 THR B C 1
ATOM 9242 O O . THR B 2 672 ? 133.063 113.092 127.159 1.00 22.71 673 THR B O 1
ATOM 9246 N N . ASN B 2 673 ? 134.149 111.833 128.676 1.00 24.34 674 ASN B N 1
ATOM 9247 C CA . ASN B 2 673 ? 132.940 111.099 129.020 1.00 24.34 674 ASN B CA 1
ATOM 9248 C C . ASN B 2 673 ? 132.026 111.920 129.918 1.00 24.34 674 ASN B C 1
ATOM 9249 O O . ASN B 2 673 ? 130.800 111.826 129.802 1.00 24.34 674 ASN B O 1
ATOM 9254 N N . LEU B 2 674 ? 132.609 112.722 130.808 1.00 23.25 675 LEU B N 1
ATOM 9255 C CA . LEU B 2 674 ? 131.866 113.603 131.702 1.00 23.25 675 LEU B CA 1
ATOM 9256 C C . LEU B 2 674 ? 131.234 114.764 130.949 1.00 23.25 675 LEU B C 1
ATOM 9257 O O . LEU B 2 674 ? 130.012 114.929 130.961 1.00 23.25 675 LEU B O 1
ATOM 9262 N N . LYS B 2 675 ? 132.047 115.560 130.262 1.00 25.93 676 LYS B N 1
ATOM 9263 C CA . LYS B 2 675 ? 131.535 116.686 129.493 1.00 25.93 676 LYS B CA 1
ATOM 9264 C C . LYS B 2 675 ? 130.974 116.171 128.170 1.00 25.93 676 LYS B C 1
ATOM 9265 O O . LYS B 2 675 ? 131.261 116.665 127.082 1.00 25.93 676 LYS B O 1
ATOM 9271 N N . LYS B 2 676 ? 130.162 115.129 128.309 1.00 38.01 677 LYS B N 1
ATOM 9272 C CA . LYS B 2 676 ? 129.192 114.725 127.317 1.00 38.01 677 LYS B CA 1
ATOM 9273 C C . LYS B 2 676 ? 127.792 114.846 127.872 1.00 38.01 677 LYS B C 1
ATOM 9274 O O . LYS B 2 676 ? 126.826 114.690 127.120 1.00 38.01 677 LYS B O 1
ATOM 9276 N N . CYS B 2 677 ? 127.661 115.114 129.162 1.00 51.85 678 CYS B N 1
ATOM 9277 C CA . CYS B 2 677 ? 126.410 115.484 129.796 1.00 51.85 678 CYS B CA 1
ATOM 9278 C C . CYS B 2 677 ? 126.399 116.926 130.276 1.00 51.85 678 CYS B C 1
ATOM 9279 O O . CYS B 2 677 ? 125.325 117.527 130.366 1.00 51.85 678 CYS B O 1
ATOM 9282 N N . SER B 2 678 ? 127.564 117.493 130.577 1.00 51.21 679 SER B N 1
ATOM 9283 C CA . SER B 2 678 ? 127.685 118.854 131.067 1.00 51.21 679 SER B CA 1
ATOM 9284 C C . SER B 2 678 ? 128.514 119.681 130.097 1.00 51.21 679 SER B C 1
ATOM 9285 O O . SER B 2 678 ? 129.643 119.322 129.753 1.00 51.21 679 SER B O 1
ATOM 9288 N N . THR B 2 679 ? 127.941 120.799 129.658 1.00 51.98 680 THR B N 1
ATOM 9289 C CA . THR B 2 679 ? 128.665 121.746 128.823 1.00 51.98 680 THR B CA 1
ATOM 9290 C C . THR B 2 679 ? 129.525 122.617 129.730 1.00 51.98 680 THR B C 1
ATOM 9291 O O . THR B 2 679 ? 129.703 122.302 130.910 1.00 51.98 680 THR B O 1
ATOM 9295 N N . SER B 2 680 ? 130.075 123.696 129.197 1.00 45.43 681 SER B N 1
ATOM 9296 C CA . SER B 2 680 ? 130.805 124.670 129.994 1.00 45.43 681 SER B CA 1
ATOM 9297 C C . SER B 2 680 ? 130.756 125.999 129.259 1.00 45.43 681 SER B C 1
ATOM 9298 O O . SER B 2 680 ? 130.819 126.019 128.025 1.00 45.43 681 SER B O 1
ATOM 9301 N N . PRO B 2 681 ? 130.614 127.114 129.966 1.00 34.49 682 PRO B N 1
ATOM 9302 C CA . PRO B 2 681 ? 130.514 128.412 129.289 1.00 34.49 682 PRO B CA 1
ATOM 9303 C C . PRO B 2 681 ? 131.641 128.644 128.300 1.00 34.49 682 PRO B C 1
ATOM 9304 O O . PRO B 2 681 ? 131.412 129.147 127.198 1.00 34.49 682 PRO B O 1
ATOM 9308 N N . LEU B 2 682 ? 132.863 128.277 128.680 1.00 26.10 683 LEU B N 1
ATOM 9309 C CA . LEU B 2 682 ? 133.994 128.475 127.787 1.00 26.10 683 LEU B CA 1
ATOM 9310 C C . LEU B 2 682 ? 134.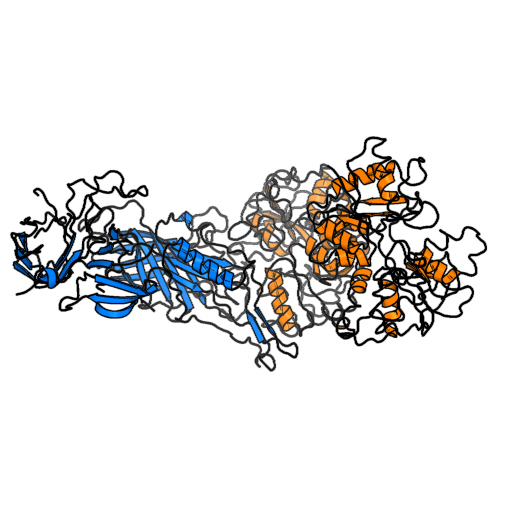061 127.426 126.685 1.00 26.10 683 LEU B C 1
ATOM 9311 O O . LEU B 2 682 ? 133.928 127.772 125.509 1.00 26.10 683 LEU B O 1
ATOM 9316 N N . LEU B 2 683 ? 134.235 126.151 127.049 1.00 27.29 684 LEU B N 1
ATOM 9317 C CA . LEU B 2 683 ? 134.616 125.111 126.094 1.00 27.29 684 LEU B CA 1
ATOM 9318 C C . LEU B 2 683 ? 133.873 125.155 124.770 1.00 27.29 684 LEU B C 1
ATOM 9319 O O . LEU B 2 683 ? 134.480 124.955 123.717 1.00 27.29 684 LEU B O 1
ATOM 9324 N N . GLU B 2 684 ? 132.574 125.423 124.791 1.00 32.13 685 GLU B N 1
ATOM 9325 C CA . GLU B 2 684 ? 131.844 125.418 123.532 1.00 32.13 685 GLU B CA 1
ATOM 9326 C C . GLU B 2 684 ? 132.143 126.650 122.683 1.00 32.13 685 GLU B C 1
ATOM 9327 O O . GLU B 2 684 ? 132.283 126.541 121.457 1.00 32.13 685 GLU B O 1
ATOM 9333 N N . ALA B 2 685 ? 132.301 127.819 123.301 1.00 26.16 686 ALA B N 1
ATOM 9334 C CA . ALA B 2 685 ? 132.736 128.978 122.534 1.00 26.16 686 ALA B CA 1
ATOM 9335 C C . ALA B 2 685 ? 134.116 128.752 121.947 1.00 26.16 686 ALA B C 1
ATOM 9336 O O . ALA B 2 685 ? 134.377 129.096 120.790 1.00 26.16 686 ALA B O 1
ATOM 9338 N N . CYS B 2 686 ? 135.010 128.153 122.715 1.00 28.83 687 CYS B N 1
ATOM 9339 C CA . CYS B 2 686 ? 136.358 127.983 122.214 1.00 28.83 687 CYS B CA 1
ATOM 9340 C C . CYS B 2 686 ? 136.494 126.810 121.259 1.00 28.83 687 CYS B C 1
ATOM 9341 O O . CYS B 2 686 ? 137.519 126.702 120.580 1.00 28.83 687 CYS B O 1
ATOM 9344 N N . GLU B 2 687 ? 135.509 125.920 121.203 1.00 28.77 688 GLU B N 1
ATOM 9345 C CA . GLU B 2 687 ? 135.431 124.972 120.102 1.00 28.77 688 GLU B CA 1
ATOM 9346 C C . GLU B 2 687 ? 134.789 125.593 118.877 1.00 28.77 688 GLU B C 1
ATOM 9347 O O . GLU B 2 687 ? 134.976 125.087 117.767 1.00 28.77 688 GLU B O 1
ATOM 9353 N N . PHE B 2 688 ? 134.027 126.668 119.062 1.00 23.87 689 PHE B N 1
ATOM 9354 C CA . PHE B 2 688 ? 133.684 127.520 117.932 1.00 23.87 689 PHE B CA 1
ATOM 9355 C C . PHE B 2 688 ? 134.922 128.219 117.378 1.00 23.87 689 PHE B C 1
ATOM 9356 O O . PHE B 2 688 ? 135.040 128.415 116.165 1.00 23.87 689 PHE B O 1
ATOM 9364 N N . LEU B 2 689 ? 135.843 128.622 118.252 1.00 28.90 690 LEU B N 1
ATOM 9365 C CA . LEU B 2 689 ? 137.046 129.346 117.845 1.00 28.90 690 LEU B CA 1
ATOM 9366 C C . LEU B 2 689 ? 138.156 128.445 117.369 1.00 28.90 690 LEU B C 1
ATOM 9367 O O . LEU B 2 689 ? 139.320 128.849 117.404 1.00 28.90 690 LEU B O 1
ATOM 9372 N N . ARG B 2 690 ? 137.841 127.225 116.961 1.00 38.54 691 ARG B N 1
ATOM 9373 C CA . ARG B 2 690 ? 138.773 126.425 116.182 1.00 38.54 691 ARG B CA 1
ATOM 9374 C C . ARG B 2 690 ? 138.120 125.953 114.891 1.00 38.54 691 ARG B C 1
ATOM 9375 O O . ARG B 2 690 ? 138.557 124.960 114.304 1.00 38.54 691 ARG B O 1
ATOM 9383 N N . LYS B 2 691 ? 137.079 126.652 114.448 1.00 36.78 692 LYS B N 1
ATOM 9384 C CA . LYS B 2 691 ? 136.407 126.367 113.189 1.00 36.78 692 LYS B CA 1
ATOM 9385 C C . LYS B 2 691 ? 136.741 127.436 112.149 1.00 36.78 692 LYS B C 1
ATOM 9386 O O . LYS B 2 691 ? 137.339 127.167 111.107 1.00 36.78 692 LYS B O 1
#

Secondary structure (DSSP, 8-state):
-----SEEEEEP-------S-SSSSS-SSS--S-------SS------S-HHHHHHHHHHHHHHH-SS---B-SHHHHGGGT-SS-EEEEEEE-----EEEE-TTS-EEEEE-S-EEEEEEE--SB-SS---SSEEEEEEEEEEEE---S-SSSS---TTTSSBSTTTTTSS--BSTTB--SBTTB--EEEEEEETTTTEEEEEEEE----SSTTSPP--EEEEEEEEEEETTEEEEEEEE-SHHHHH-TTTTTTTS-S-BTT-EEEEEETTTT-EEEEEEE-TTT-EEEEEEEEE-S--PPPSS--SSSSS----EEEEE-----EEE---------EEEEEE-TTSSEEEEE----S--SSEEEEE--B------EEEEEEPPPBTTS--SSSEEEEE--EEEE-SSS----GGGGSSS--EEEEETTTTEEEEE--SSSSSTTS-----EEB-SS-B------S--EE--EESBTTTEEEEEES-SSSS-SSSS--S-SSBSSSSSS-B-S--------EEEEEEEEE-/----B--S-GGGTTTTHHHHHHHHTTT-----B---SSHHHHHHHHHTTS-S-----HHHHHHHHTTTT--EEEEEE-BS-SSS-B----EEEE--SS----TT--SS--EE--STT-TTTTHHHHHHHHHHH----SSS-STTTTTTSSSSEE-TTS-TTT-STTBSS----SGGGS--STT-TT-STTHHHHHHHT-SSS-EEEESSSTTTS--STTTTTTS-EE-SSSSEE-GGGGGGT-S------EEEE-SSS--HHHHHHHHHHHHHHSSSS--SS--SS---TT-SSTTS--S---EEEPPTT--HHHHT-SHHHHHHHTTSS-TTTTTTTTT---B--SSHHHHHHHHHHHHHTTSS--B---SSHHHHHHHHHHTS--BEEEEHHHHHHHHTTS-EEEE------S---S--TTGGGS----EEEEEEEETTS----GGGGTTSBB--S-SSSIIIIISHHHHHHHHH----TTTS-SB-B-TTS-SSSSSBSS---SSSS---S-SSTTSTT-SHHHHHHHHHTTS-SBEEEEHHHHHTTSTTSS-SSTTSS--GGGEEE--SSS---BGGGTTTT-SEEE--EEEEE-SSSSSSTTTSGGGTTSSSSSSSS--SSS---SSSSSSSSSS-TT--S----TTTTSGGGTSHHHHHHHHHHHTTT---HHHHHHHHTT-

Solvent-accessible surface area: 51555 Å² total; per-residue (Å²): 62,70,166,51,19,38,1,4,0,2,61,3,19,27,1,18,6,1,12,18,110,82,94,40,98,32,36,128,102,38,78,11,45,67,57,94,49,40,4,144,79,85,35,39,57,81,10,156,53,70,52,47,77,1,35,81,59,0,47,38,45,4,73,154,121,36,94,100,14,117,30,29,40,3,93,83,43,13,151,86,39,35,29,124,52,0,25,0,0,6,0,6,2,20,73,11,137,19,64,66,70,108,37,121,67,51,67,11,52,17,3,56,1,8,6,8,0,6,0,14,2,0,0,35,108,5,0,2,2,8,16,16,41,49,86,25,89,0,69,3,3,0,15,0,0,1,11,0,73,15,60,28,69,63,146,34,56,6,1,30,18,19,4,0,15,13,2,0,0,19,8,0,0,0,0,2,14,1,0,34,5,1,1,58,125,20,27,8,31,2,61,2,45,0,17,4,120,118,84,45,1,95,8,86,0,18,9,3,35,28,12,32,84,124,119,67,112,98,114,83,7,30,0,1,45,1,51,0,75,27,111,47,11,23,3,43,4,17,0,69,9,28,87,79,0,80,97,162,48,49,112,64,5,81,41,9,0,84,42,48,1,85,113,64,0,5,0,0,0,0,0,36,26,0,34,4,0,0,0,11,3,15,0,59,64,32,5,4,2,0,0,1,0,0,45,27,113,111,123,72,102,52,15,127,76,21,34,2,63,27,191,48,42,48,33,19,38,10,23,47,14,32,59,89,82,72,24,52,88,103,54,9,104,28,94,31,104,41,127,102,89,69,108,100,57,113,65,62,42,69,12,38,0,43,13,47,55,111,112,15,70,104,6,42,14,6,58,32,50,8,88,183,226,26,41,43,31,5,7,26,15,60,3,30,46,13,57,121,93,72,63,73,135,108,37,68,0,91,11,39,1,30,5,8,0,16,19,9,135,64,159,29,91,58,34,118,36,12,156,49,21,29,0,56,10,83,12,47,15,54,99,62,44,6,27,23,21,1,1,45,120,68,30,60,145,64,19,19,164,26,52,102,0,78,13,114,73,73,39,32,88,4,13,3,138,116,138,53,45,0,19,16,6,47,13,7,36,43,19,3,13,4,0,3,4,7,4,4,20,32,23,36,0,10,9,103,53,9,2,50,106,85,114,56,111,98,134,52,155,91,24,53,27,48,61,83,59,120,126,60,77,53,0,0,0,2,0,0,51,36,46,168,158,44,9,50,17,0,1,36,13,75,74,23,4,65,8,5,102,84,24,22,117,34,28,44,144,102,86,29,47,88,14,41,22,58,103,70,81,20,12,86,57,0,8,65,1,0,23,93,93,153,5,14,0,10,22,5,8,2,0,23,3,10,56,1,3,90,81,113,74,107,5,68,2,1,0,2,9,12,8,31,59,71,201,97,76,62,15,55,7,8,3,1,0,1,0,32,57,49,29,116,30,20,14,66,61,1,97,24,40,90,0,0,4,0,0,31,82,33,0,4,0,8,17,21,2,5,28,51,4,40,96,79,13,113,28,107,14,109,84,88,89,28,35,6,22,4,5,156,36,3,69,14,4,1,1,0,26,8,88,83,66,121,59,97,24,5,8,118,33,0,44,5,118,43,139,44,58,4,23,35,21,31,93,9,78,20,41,18,5,23,6,0,8,98,0,4,40,92,50,45,4,10,0,0,2,0,6,13,48,14,1,102,57,56,29,113,71,100,88,35,27,146,61,38,31,0,0,0,65,81,121,61,43,44,94,12,91,127,25,117,88,0,38,31,22,130,2,21,2,19,0,6,0,2,47,36,105,104,7,66,43,94,29,3,48,69,16,6,126,75,0,57,64,99,6,1,107,136,104,50,137,37,25,68,21,32,25,55,78,118,56,54,74,31,8,21,43,9,14,79,6,19,4,19,37,97,1,11,107,56,4,44,14,7,7,17,1,35,27,48,25,25,42,47,6,58,12,20,136,72,23,109,143,77,12,66,52,54,127,36,89,0,8,4,3,4,20,12,36,26,19,49,6,14,0,18,42,12,23,8,21,12,99,57,37,2,39,27,35,30,24,61,16,21,68,57,0,5,8,36,0,23,39,14,89,0,2,0,4,27,9,5,0,0,24,0,8,15,1,6,62,7,39,11,24,5,5,4,0,2,12,13,54,22,76,76,42,109,62,127,46,122,72,21,41,66,127,77,37,115,16,7,29,1,0,2,0,0,36,107,86,56,90,89,7,51,31,123,25,1,78,44,52,87,0,0,0,0,0,22,34,33,0,1,0,21,12,14,3,1,16,67,3,38,122,101,55,49,43,27,122,34,77,125,3,5,46,54,0,0,0,1,23,30,74,81,93,46,78,17,4,46,26,6,58,0,12,33,22,29,97,46,83,2,40,34,23,48,34,2,48,3,47,8,16,26,1,0,6,14,0,0,6,43,61,32,0,32,1,0,3,0,4,27,35,2,13,102,38,3,11,117,7,73,14,87,7,9,12,0,32,116,26,130,95,75,41,22,15,0,3,11,84,111,21,117,69,34,97,24,118,48,7,140,95,11,33,9,24,118,10,18,4,16,0,0,0,0,14,156,69,33,43,153,65,0,64,94,6,5,61,93,16,9,55,97,70,2,61,112,69,62,30,19,104,49,67,26,34,5,9,73,16,32,3,40,51,9,14,13,17,17,29,2,70,14,16,1,68,15,125,60,74,66,86,16,85,140,16,8,25,112,151,29,22,42,27,3,61,93,8,41,82,63,42,108,13,93,8,19,63,1,3,72,20,47,154,144

InterPro domains:
  IPR001677 Transferrin-binding protein B, C-lobe/N-lobe beta-barrel domain [PF01298] (190-356)
  IPR001677 Transferrin-binding protein B, C-lobe/N-lobe beta-barrel domain [PF01298] (561-721)
  IPR011250 Outer membrane protein/outer membrane enzyme PagP, beta-barrel [SSF56925] (148-356)
  IPR011250 Outer membrane protein/outer membrane enzyme PagP, beta-barrel [SSF56925] (539-721)
  IPR035313 Transferrin-binding protein B, N-lobe handle [PF17484] (42-187)
  IPR035316 Transferrin-binding protein B, C-lobe handle domain [PF17483] (373-473)
  IPR038197 TbpB, C-lobe handle domain superfamily [G3DSA:2.40.128.240] (370-475)
  IPR038669 TbpB, N-lobe handle domain superfamily [G3DSA:2.40.128.250] (65-187)

Sequence (1220 aa):
VNRPAVGAAMRLLRRNTAFHREDGTAIPDSKQAEEKLSFKEGDVLFLYGSKGNKLQQLKSEIHKRDSDVEIRTSEKENKKYGYEFVDAGYVYTKNGKDEIEQNSGGKRFTHRFGYDGFVYYSGERPSQSLPSAGTVKYFGNWQYMTDAKRHRTGKAVASDDLGYITFYGNDIGATSYAAKDADDREKHPAEYTVDFDKKILKGELIKNQYVQKKNDPKKPLTIYNITADLNGNRFTGSAKVNTEVKTRHADKEYLFFHTDADQRLEGGFFGDNGEELAGRFISNDNGVFGVFAGKQKTNASGTNPAMPFGKHTKILDSLKISVDFEVSTMPDFGHPDSKEKTIDLADGRKMTVSACCDFLTYVKLGRIKTERKGRDIDLFLKGIRTAEADIPKTGTAHYTGTWEARIGEPIQWDNKADKAAKAEFDVDFGNKSISGTLTEQNGVEPAFRIENGVIEGNGFHATAADNLLVTGGFYGPQAAELGGTIFNKDGKSLGITEDIENEVENEADVGEQLEPEVKPQFGVVFGAKKDNRSVQWCAVSQPEATKCFQWQRNMRKVRGPPVSCIKRDSPIQCIQAIAENRADAVTLDGGFIYEAGLAPYKLRPVAAEVYGTERQPRTHYYAVAVVKKGGSFQLNELQGLKSCHTGLRRTAGWNVPIGTLRPFLNWTGPPEPIEAAVARFFSASCVPGADKGQFPNLCRLCAGTGENKCAFSSQEPYFSYSGAFKCLRDGAGDVAFIRESTVFEDLSDEAERDEYELLCPDNTRKPVDKFKDCHLARVPSHAVVARSVNGKEDAIWNLLRQAQEKFGKDKSPKFQLFGSPSGQKDLLFKDSAIGFSRVPPRIDSGLYLGSGYFTAIQNLRKSEEEVAARRARVVWCAVGEQELRKCNQWSGLSEGSVTCSSASTTEDCIALVLKGEADAMSLDGGYVYTAGKCGLVPVLAENYKSQQSSDPDPNCVDRPVEGYLAVAVVRRSDTSLTWNSVKGKKSCHTAVDRTAGWNIPMGLLFNQTGSCKFDEYFSQSCAPGSDPRSNLCALCIGDEQGENKCVPNSNERYYGYTGAFRCLAENAGDVAFVKDVTVLQNTDGNNNEAWAKDLKLADFALLCLDGKRKPVTEARSCHLAMAPNHAVVSRMDKVERLKQVLLHQQAKFGRNGSDCPDKFCLFQSETKNLLFNDNTECLARLHGKTTYEKYLGPQYVAGITNLKKCSTSPLLEACEFLRK

Organism: Neisseria gonorrhoeae (NCBI:txid485)

Foldseek 3Di:
DFPDAFKWKAKKFWFWAAQQAPPHGGPPPNDGDGQWDFDDPVGGDGDDDDPVRRVVVQVVVLVVVPPPWDKDWFVLQQVVAVDDFKDFIWIKTQPFDWDWAADPVGGTRGTTHGIIIITMMGGAQQAQAEFADDKFKWKWFKWKWFIEHACLPPPNPFPVPQFFDGPDRHRMINIGVRGCFFLRNHFKMKMKIAHNVQQKIKIFTWGWGHDDPNPDDTDIDGFWIWIWHDDRFKIWAKIAGDCVCVPPVCPHRCSGRPAIFGSFKMWGQHDLHSFKIKIWGAGPVSTMTMIIMTGGPVPDDHHPPFDRDDPGDHFWFKKKQDAQHGIDGDRAPLAADCAQQQADDPVPATKRWGDDDPPDRWWDWFWTAGDRVDHGTMTITGFHGAPQPFDALAFWWKWFDAKAKDFGPPDGDGCCQQVHNGLIWTAHSVFQQIEAADADHYDQVNHCPDGRWHADDPRTFGDNVPDFGHRKHHIYHNSFKIWFKGCAAAQFADGPQTQVCDDDCPPDPPRRHHHGDHGDGMMMIHMTGTDD/DEAEAEFAFVVLCPLPVLVQVLVVVVPGRNYYYDYDNHCVVVLVCQLVVNHQKFWDAQQVQVVSDDPPRHKFFWWQFWADDPVDIDFFFFKFKKWFQPNVDALQDQAQFAAAFAADRHCQGHQLSCLLRVVPLDDPPPPQDDQCSSVVRHVAYEHACDDCPPDPRHQPLQCQPPPRSRHQHPRGCQHHQNNLVVSCVVPVGTIRRHTLPVLCVPCVPVVVQNRMWTRASPRDTDGRPVCVRRTRDRWGGGTMIHGPPPSPSPPVVVVQVVLLVAQFPPHDPSSRSADDPPDDAQRSHHHNTGGIHTFAPPGGSLQRGWAVVLLSSPVPNDGPVVSVVLLQEQAAEFADDPLQVLQCLCCVVQVVRYHYDYYHDVVVSLVQLTSSNHFKAKFALLVQVLRLLLAWWFFWFLQFCAPPNVDQDLVQAEDAHDFFFKFKKFFCVPVPAWQVRQFAFFAEEAEDSHCQGHFLVVLVVCVVPVPLPPLRRYQAYPHADDDCPDSHQPLWQFADVRDHGSRQDPRGCLHHQVNSVLSPLVPRGGMYIHTLCVLVCQEPCVVVDPSSYPDDQVGMFTHANPTDTDRSSCCVPGGRGGFGTMGMIGHPRCSVSCCVRVVPCCSEVHQPDHDPVPRNQSEPHPDACTSHHNSSSDMYRNPPCGSCCSVRDVVVVVSVVVSCVVPPDSRSVSSVVVVD

Nearest PDB structures (foldseek):
  7n88-assembly1_A  TM=1.002E+00  e=0.000E+00  Neisseria gonorrhoeae
  7jrd-assembly1_A-2  TM=8.772E-01  e=5.515E-62  Neisseria meningitidis MC58
  4u9c-assembly1_B  TM=9.720E-01  e=2.167E-41  Neisseria meningitidis CU385
  4u9c-assembly1_A  TM=9.667E-01  e=2.541E-38  Neisseria meningitidis CU385
  4o3w-assembly2_B  TM=7.594E-01  e=2.997E-32  Actinobacillus suis

B-factor: mean 44.71, std 27.13, range [6.24, 103.81]

Radius of gyration: 41.21 Å; Cα contacts (8 Å, |Δi|>4): 2934; chains: 2; bounding box: 77×100×126 Å